Protein 5O8P (pdb70)

Nearest PDB structures (foldseek):
  5o8p-assembly1_B  TM=9.948E-01  e=1.553E-90  Erwinia amylovora CFBP1430
  7us3-assembly1_D  TM=9.766E-01  e=5.502E-54  Acinetobacter baumannii
  4tlx-assembly1_D  TM=8.895E-01  e=7.184E-35  Kutzneria sp. 744
  3s5w-assembly1_A  TM=8.621E-01  e=6.024E-35  Pseudomonas aeruginosa
  3s61-assembly1_A  TM=8.645E-01  e=1.611E-33  Pseudomonas aeruginosa

Secondary structure (DSSP, 8-state):
-PPBSEEEE--SHHHHHHHHHHTT-TT--EEEE-SSSS----GGG--TT-EEEEETTSSSSTTT-TT-TTSHHHHHHHTT-HHHHHHHT-SEEEHHHHHHHHHHHHHH-SSEE-SEEEEEEEEETTTTEEEEEEEETTT--EEEEEES-EEE-PPPEE---GGGGGGTTTSEEGGGHHHHHHHHHTSSEEEEE--SHHHHHHHHHHHHTTTTS--EEEEE-SSSS-PBP---HHHHTTSSHHHHHHHTT--HHHHHHHHSS-GGGTSPBPHHHHHHHHHHHHHHHTTS---EEEE-SEEEEEEEEETTTEEEEEEEETTTTEEEEEEESEEEE---EE----GGGGGGSTTB-B-TTSSB---TTSB-BSSS-EEESS--HHHH-TTTT-GGGHHHHHHHHHHHHHSS--S-------SS--S----/-PEESEEEE--SHHHHHHHHHHTTSTT--EEEE-SSSS----GGG--TT-EEEEETTSSSSTTT-TT-TTSHHHHHHHTT-HHHHHHHT-SEEEHHHHHHHHHHHHHH-SSEE-SEEEEEEEEETTTTEEEEEEEETTT--EEEEEES-EEE----EE---GGGGGGTTTSEEGGGHHHHHHHHHTSSEEEEE--SHHHHHHHHHHHHTTTTS--EEEEE-SSSS-PBP---HHHHTTSSHHHHHHHHTS-HHHHHHHHHH-GGGTSPBPHHHHHHHHHHHHHHHTTS---EEEE-SEEEEEEEEETTTEEEEEEEETTTTEEEEEEESEEEE---EE----GGGGGGGGGB-B-TTSSB---TTSB-BSSS-EEESS--HHHH-TTTT-GGGHHHHHHHHHHHHSSS-SS---S---SS--S-----

Sequence (855 aa):
NTIYDFIGIGIGPFNLGLACLSEPVEGLNGVFLDQNPGFDWHTGMMLESAHLQTPFMADLVTLADPTSPYSLLNFMKQKGKLYSFYIREDFFLMRKEYNQYCQWAAERLGNLRWNTRVEYVSYDDNLQCYRVRSTDTVSGKQQEWLAHRLVLGTGPSAWSPACSQPYRERFVHSSEYLLNKEKLQKKRSITVLGSGQSAAEIYYDLLTDIDRFGYQLNWITRAPRFYPLEYYTKLTLEMTSPEWIDYFHSLPAAKRDELNASQKNLYKGINSSLINAIYDLLYVKQLDGKLDVNLFTHSELTDMRWLAEGEFELKLHQQEQDRAYSRRTEGLVMATGYHYQPPAFVEGIQQRIQWDEKDRYDVQRNYSIDRHNQVFVQNAELHTHGFVTPDLGMACYRNSVLLREITGREVYPVERQIAFQTFPAQSENTIYDFIGIGIGPFNLGLACLSEPVEGLNGVFLDQNPGFDWHTGMMLESAHLQTPFMADLVTLADPTSPYSLLNFMKQKGKLYSFYIREDFFLMRKEYNQYCQWAAERLGNLRWNTRVEYVSYDDNLQCYRVRSTDTVSGKQQEWLAHRLVLGTGPSAWSPACSQPYRERFVHSSEYLLNKEKLQKKRSITVLGSGQSAAEIYYDLLTDIDRFGYQLNWITRAPRFYPLEYTKLTLEMTSPEWIDYFHSLPAAKRDELNASQKNLYKGINSSLINAIYDLLYVKQLDGKLDVNLFTHSELTDMRWLAEGEFELKLHQQEQDRAYSRRTEGLVMATGYHYQPPAFVEGIQQRIQWDEKDRYDVQRNYSIDRHNQVFVQNAELHTHGFVTPDLGMACYRNSVLLREITGREVYPVERQIAFQTFPAQSEM

Radius of gyration: 33.71 Å; Cα contacts (8 Å, |Δi|>4): 1667; chains: 2; bounding box: 100×93×63 Å

Solvent-accessible surface area: 41656 Å² total; per-residue (Å²): 180,94,54,40,42,0,0,0,8,8,8,9,5,22,0,0,1,0,0,2,0,4,72,87,14,142,83,25,73,15,1,0,1,17,65,46,27,22,10,65,73,72,61,19,19,34,19,167,77,6,73,18,53,18,38,31,72,7,6,3,0,25,94,14,27,96,122,9,55,6,7,0,81,35,1,0,110,110,113,67,72,49,166,66,15,168,140,111,158,44,110,61,4,39,51,121,20,7,10,70,0,0,68,52,0,7,147,121,15,48,18,16,96,54,24,11,16,18,44,86,0,27,37,28,112,141,80,111,0,0,62,0,77,2,1,39,1,85,57,8,132,68,86,87,24,22,0,70,57,0,0,2,7,44,37,45,50,50,94,18,20,91,33,0,68,96,50,144,100,66,6,5,8,1,42,53,0,71,58,3,48,116,72,4,12,138,63,191,11,0,1,0,15,9,18,6,27,34,0,0,14,0,0,66,28,0,0,62,21,13,95,182,65,77,1,41,0,6,4,3,2,132,10,58,142,48,17,61,25,61,92,90,172,124,28,58,27,41,35,3,11,39,3,5,67,100,5,34,66,129,60,67,79,103,22,42,98,50,10,56,102,20,82,48,31,64,75,3,0,46,55,77,24,41,94,36,8,145,92,30,27,139,86,34,94,120,133,38,200,36,80,34,36,66,59,38,30,4,57,20,75,75,6,139,70,20,118,127,28,41,1,29,0,108,1,50,39,84,127,94,108,153,76,55,56,78,102,0,29,1,1,0,0,4,24,18,84,66,53,106,55,28,87,13,3,136,16,2,95,145,49,1,42,74,24,161,128,114,79,6,52,7,61,155,24,9,0,0,3,138,118,69,36,0,0,1,3,32,23,0,53,24,16,3,0,6,4,6,66,44,30,15,17,5,4,28,4,0,4,9,0,0,72,68,8,34,64,120,97,34,21,95,17,120,94,166,83,20,191,61,86,40,68,109,144,117,228,160,70,8,43,4,0,0,0,8,9,8,23,16,20,0,0,1,0,0,1,0,4,72,90,13,127,15,17,64,15,2,0,1,19,95,81,105,26,13,96,47,88,59,7,10,35,10,168,72,5,68,8,50,20,38,33,71,7,6,4,0,26,91,12,28,95,123,9,53,6,6,0,78,35,2,0,126,108,105,68,68,59,155,66,14,148,125,114,157,51,110,61,3,45,27,112,19,2,7,72,0,0,68,54,0,10,146,118,16,48,18,17,90,55,32,4,90,18,74,87,0,28,32,31,104,146,27,105,0,0,62,0,90,0,9,7,65,95,24,25,17,20,44,60,26,25,0,4,11,0,0,4,8,56,20,54,71,49,109,24,20,97,32,0,118,90,46,157,176,114,13,5,7,2,35,84,0,64,153,35,46,123,87,2,12,155,48,187,11,0,0,0,13,10,20,18,32,34,0,0,14,0,0,63,25,0,0,66,22,16,94,180,63,76,1,43,0,0,5,0,1,134,11,59,139,46,20,59,32,67,92,92,171,128,22,58,26,36,30,0,6,22,4,1,68,72,0,39,90,33,92,52,82,85,24,36,103,34,15,68,82,21,74,50,24,50,83,5,0,31,56,77,22,41,93,35,9,150,90,32,27,138,87,25,93,120,127,39,201,33,80,30,35,67,59,38,31,4,52,20,71,67,5,105,76,25,118,132,28,40,0,28,0,98,1,50,38,82,127,107,106,165,72,57,62,76,104,0,30,2,1,0,0,7,33,28,86,99,45,124,64,28,88,12,3,127,12,0,94,131,44,0,44,84,28,176,139,117,72,5,44,3,59,57,25,7,0,0,2,139,116,70,33,0,0,0,2,24,9,1,60,21,0,1,0,8,5,3,63,43,25,15,18,5,2,34,6,0,3,3,0,0,72,59,1,6,51,101,84,38,20,96,16,93,195,141,94,10,199,66,84,38,64,109,141,104,151,212

Structure (mmCIF, N/CA/C/O backbone):
data_5O8P
#
_entry.id   5O8P
#
_cell.length_a   164.090
_cell.length_b   164.090
_cell.length_c   168.540
_cell.angle_alpha   90.00
_cell.angle_beta   90.00
_cell.angle_gamma   90.00
#
_symmetry.space_group_name_H-M   'P 41 21 2'
#
loop_
_entity.id
_entity.type
_entity.pdbx_description
1 polymer 'L-lysine 6-monooxygenase involved in desferrioxamine biosynthesis'
2 non-polymer 'FLAVIN-ADENINE DINUCLEOTIDE'
3 water water
#
loop_
_atom_site.group_PDB
_atom_site.id
_atom_site.type_symbol
_atom_site.label_atom_id
_atom_site.label_alt_id
_atom_site.label_comp_id
_atom_site.label_asym_id
_atom_site.label_entity_id
_atom_site.label_seq_id
_atom_site.pdbx_PDB_ins_code
_atom_site.Cartn_x
_atom_site.Cartn_y
_atom_site.Cartn_z
_atom_site.occupancy
_atom_site.B_iso_or_equiv
_atom_site.auth_seq_id
_atom_site.auth_comp_id
_atom_site.auth_asym_id
_atom_site.auth_atom_id
_atom_site.pdbx_PDB_model_num
ATOM 1 N N . ASN A 1 6 ? 86.678 3.550 63.484 1.00 72.56 3 ASN A N 1
ATOM 2 C CA . ASN A 1 6 ? 86.831 2.081 63.269 1.00 75.65 3 ASN A CA 1
ATOM 3 C C . ASN A 1 6 ? 88.316 1.622 63.336 1.00 72.82 3 ASN A C 1
ATOM 4 O O . ASN A 1 6 ? 88.736 1.108 64.373 1.00 69.81 3 ASN A O 1
ATOM 9 N N . THR A 1 7 ? 89.078 1.836 62.257 1.00 66.71 4 THR A N 1
ATOM 10 C CA . THR A 1 7 ? 90.359 1.149 62.016 1.00 59.87 4 THR A CA 1
ATOM 11 C C . THR A 1 7 ? 91.552 1.972 62.515 1.00 49.73 4 THR A C 1
ATOM 12 O O . THR A 1 7 ? 91.658 3.147 62.230 1.00 46.76 4 THR A O 1
ATOM 16 N N . ILE A 1 8 ? 92.450 1.326 63.250 1.00 45.69 5 ILE A N 1
ATOM 17 C CA . ILE A 1 8 ? 93.602 1.986 63.845 1.00 44.06 5 ILE A CA 1
ATOM 18 C C . ILE A 1 8 ? 94.741 2.071 62.812 1.00 45.56 5 ILE A C 1
ATOM 19 O O . ILE A 1 8 ? 95.044 1.073 62.124 1.00 48.45 5 ILE A O 1
ATOM 24 N N . TYR A 1 9 ? 95.373 3.248 62.714 1.00 41.68 6 TYR A N 1
ATOM 25 C CA . TYR A 1 9 ? 96.546 3.446 61.854 1.00 38.25 6 TYR A CA 1
ATOM 26 C C . TYR A 1 9 ? 97.835 2.935 62.525 1.00 37.63 6 TYR A C 1
ATOM 27 O O . TYR A 1 9 ? 97.934 2.929 63.757 1.00 33.57 6 TYR A O 1
ATOM 36 N N . ASP A 1 10 ? 98.801 2.499 61.707 1.00 37.04 7 ASP A N 1
ATOM 37 C CA . ASP A 1 10 ? 100.091 2.002 62.220 1.00 36.83 7 ASP A CA 1
ATOM 38 C C . ASP A 1 10 ? 100.879 3.149 62.818 1.00 34.97 7 ASP A C 1
ATOM 39 O O . ASP A 1 10 ? 101.503 3.008 63.878 1.00 32.44 7 ASP A O 1
ATOM 44 N N . PHE A 1 11 ? 100.831 4.285 62.120 1.00 34.81 8 PHE A N 1
ATOM 45 C CA . PHE A 1 11 ? 101.261 5.558 62.666 1.00 31.67 8 PHE A CA 1
ATOM 46 C C . PHE A 1 11 ? 100.476 6.716 62.049 1.00 32.43 8 PHE A C 1
ATOM 47 O O . PHE A 1 11 ? 99.957 6.605 60.936 1.00 31.23 8 PHE A O 1
ATOM 55 N N . ILE A 1 12 ? 100.400 7.822 62.789 1.00 32.91 9 ILE A N 1
ATOM 56 C CA . ILE A 1 12 ? 99.914 9.098 62.269 1.00 32.61 9 ILE A CA 1
ATOM 57 C C . ILE A 1 12 ? 101.040 10.114 62.414 1.00 30.83 9 ILE A C 1
ATOM 58 O O . ILE A 1 12 ? 101.609 10.268 63.490 1.00 29.38 9 ILE A O 1
ATOM 63 N N . GLY A 1 13 ? 101.347 10.816 61.330 1.00 29.73 10 GLY A N 1
ATOM 64 C CA . GLY A 1 13 ? 102.290 11.924 61.373 1.00 31.10 10 GLY A CA 1
ATOM 65 C C . GLY A 1 13 ? 101.500 13.196 61.580 1.00 31.46 10 GLY A C 1
ATOM 66 O O . GLY A 1 13 ? 100.533 13.416 60.860 1.00 30.82 10 GLY A O 1
ATOM 67 N N . ILE A 1 14 ? 101.881 14.003 62.570 1.00 30.35 11 ILE A N 1
ATOM 68 C CA . ILE A 1 14 ? 101.218 15.273 62.834 1.00 28.62 11 ILE A CA 1
ATOM 69 C C . ILE A 1 14 ? 102.178 16.396 62.484 1.00 27.89 11 ILE A C 1
ATOM 70 O O . ILE A 1 14 ? 103.201 16.590 63.149 1.00 28.36 11 ILE A O 1
ATOM 75 N N . GLY A 1 15 ? 101.832 17.146 61.440 1.00 27.67 12 GLY A N 1
ATOM 76 C CA . GLY A 1 15 ? 102.714 18.168 60.890 1.00 28.61 12 GLY A CA 1
ATOM 77 C C . GLY A 1 15 ? 103.320 17.631 59.616 1.00 28.88 12 GLY A C 1
ATOM 78 O O . GLY A 1 15 ? 103.779 16.490 59.593 1.00 35.16 12 GLY A O 1
ATOM 79 N N . ILE A 1 16 ? 103.290 18.435 58.554 1.00 26.95 13 ILE A N 1
ATOM 80 C CA . ILE A 1 16 ? 103.903 18.057 57.291 1.00 26.72 13 ILE A CA 1
ATOM 81 C C . ILE A 1 16 ? 104.890 19.144 56.897 1.00 26.85 13 ILE A C 1
ATOM 82 O O . ILE A 1 16 ? 104.652 19.954 56.005 1.00 27.17 13 ILE A O 1
ATOM 87 N N . GLY A 1 17 ? 106.006 19.142 57.619 1.00 27.67 14 GLY A N 1
ATOM 88 C CA . GLY A 1 17 ? 107.186 19.892 57.251 1.00 28.82 14 GLY A CA 1
ATOM 89 C C . GLY A 1 17 ? 107.988 19.016 56.325 1.00 31.98 14 GLY A C 1
ATOM 90 O O . GLY A 1 17 ? 107.525 17.942 55.944 1.00 36.26 14 GLY A O 1
ATOM 91 N N . PRO A 1 18 ? 109.194 19.462 55.936 1.00 33.83 15 PRO A N 1
ATOM 92 C CA . PRO A 1 18 ? 109.984 18.665 54.985 1.00 35.16 15 PRO A CA 1
ATOM 93 C C . PRO A 1 18 ? 110.392 17.309 55.547 1.00 35.01 15 PRO A C 1
ATOM 94 O O . PRO A 1 18 ? 110.555 16.352 54.794 1.00 37.17 15 PRO A O 1
ATOM 98 N N . PHE A 1 19 ? 110.547 17.226 56.865 1.00 34.54 16 PHE A N 1
ATOM 99 C CA . PHE A 1 19 ? 110.848 15.956 57.508 1.00 36.35 16 PHE A CA 1
ATOM 100 C C . PHE A 1 19 ? 109.700 14.922 57.426 1.00 32.94 16 PHE A C 1
ATOM 101 O O . PHE A 1 19 ? 109.931 13.818 56.918 1.00 34.43 16 PHE A O 1
ATOM 109 N N . ASN A 1 20 ? 108.487 15.253 57.881 1.00 28.86 17 ASN A N 1
ATOM 110 C CA . ASN A 1 20 ? 107.343 14.332 57.720 1.00 26.94 17 ASN A CA 1
ATOM 111 C C . ASN A 1 20 ? 106.922 14.137 56.276 1.00 26.97 17 ASN A C 1
ATOM 112 O O . ASN A 1 20 ? 106.402 13.084 55.941 1.00 29.77 17 ASN A O 1
ATOM 117 N N . LEU A 1 21 ? 107.130 15.132 55.427 1.00 26.65 18 LEU A N 1
ATOM 118 C CA . LEU A 1 21 ? 106.884 14.954 54.003 1.00 28.16 18 LEU A CA 1
ATOM 119 C C . LEU A 1 21 ? 107.846 13.900 53.440 1.00 31.03 18 LEU A C 1
ATOM 120 O O . LEU A 1 21 ? 107.473 13.111 52.568 1.00 37.09 18 LEU A O 1
ATOM 125 N N . GLY A 1 22 ? 109.079 13.899 53.943 1.00 30.94 19 GLY A N 1
ATOM 126 C CA . GLY A 1 22 ? 110.043 12.856 53.623 1.00 31.19 19 GLY A CA 1
ATOM 127 C C . GLY A 1 22 ? 109.535 11.491 54.056 1.00 32.82 19 GLY A C 1
ATOM 128 O O . GLY A 1 22 ? 109.400 10.573 53.230 1.00 35.73 19 GLY A O 1
ATOM 129 N N . LEU A 1 23 ? 109.215 11.368 55.345 1.00 31.64 20 LEU A N 1
ATOM 130 C CA . LEU A 1 23 ? 108.641 10.118 55.881 1.00 29.16 20 LEU A CA 1
ATOM 131 C C . LEU A 1 23 ? 107.468 9.625 55.033 1.00 28.29 20 LEU A C 1
ATOM 132 O O . LEU A 1 23 ? 107.340 8.440 54.776 1.00 28.50 20 LEU A O 1
ATOM 137 N N . ALA A 1 24 ? 106.637 10.559 54.581 1.00 28.85 21 ALA A N 1
ATOM 138 C CA . ALA A 1 24 ? 105.482 10.229 53.759 1.00 31.35 21 ALA A CA 1
ATOM 139 C C . ALA A 1 24 ? 105.862 9.616 52.422 1.00 31.15 21 ALA A C 1
ATOM 140 O O . ALA A 1 24 ? 105.270 8.616 52.020 1.00 34.92 21 ALA A O 1
ATOM 142 N N . CYS A 1 25 ? 106.835 10.202 51.735 1.00 29.87 22 CYS A N 1
ATOM 143 C CA . CYS A 1 25 ? 107.300 9.630 50.462 1.00 31.23 22 CYS A CA 1
ATOM 144 C C . CYS A 1 25 ? 107.952 8.262 50.659 1.00 30.19 22 CYS A C 1
ATOM 145 O O . CYS A 1 25 ? 107.815 7.363 49.822 1.00 28.77 22 CYS A O 1
ATOM 148 N N . LEU A 1 26 ? 108.681 8.123 51.756 1.00 30.13 23 LEU A N 1
ATOM 149 C CA . LEU A 1 26 ? 109.328 6.865 52.051 1.00 30.80 23 LEU A CA 1
ATOM 150 C C . LEU A 1 26 ? 108.338 5.802 52.502 1.00 28.96 23 LEU A C 1
ATOM 151 O O . LEU A 1 26 ? 108.533 4.647 52.164 1.00 28.88 23 LEU A O 1
ATOM 156 N N . SER A 1 27 ? 107.288 6.189 53.232 1.00 30.92 24 SER A N 1
ATOM 157 C CA . SER A 1 27 ? 106.287 5.226 53.758 1.00 32.15 24 SER A CA 1
ATOM 158 C C . SER A 1 27 ? 105.239 4.779 52.734 1.00 30.68 24 SER A C 1
ATOM 159 O O . SER A 1 27 ? 104.763 3.662 52.835 1.00 28.98 24 SER A O 1
ATOM 162 N N . GLU A 1 28 ? 104.888 5.624 51.762 1.00 31.24 25 GLU A N 1
ATOM 163 C CA . GLU A 1 28 ? 103.824 5.294 50.790 1.00 31.89 25 GLU A CA 1
ATOM 164 C C . GLU A 1 28 ? 103.939 3.903 50.144 1.00 33.60 25 GLU A C 1
ATOM 165 O O . GLU A 1 28 ? 102.979 3.138 50.203 1.00 39.54 25 GLU A O 1
ATOM 171 N N . PRO A 1 29 ? 105.110 3.553 49.557 1.00 33.19 26 PRO A N 1
ATOM 172 C CA . PRO A 1 29 ? 105.224 2.254 48.874 1.00 32.50 26 PRO A CA 1
ATOM 173 C C . PRO A 1 29 ? 105.483 1.042 49.784 1.00 32.24 26 PRO A C 1
ATOM 174 O O . PRO A 1 29 ? 105.550 -0.076 49.279 1.00 33.62 26 PRO A O 1
ATOM 178 N N . VAL A 1 30 ? 105.640 1.241 51.090 1.00 32.21 27 VAL A N 1
ATOM 179 C CA . VAL A 1 30 ? 105.888 0.128 52.003 1.00 35.26 27 VAL A CA 1
ATOM 180 C C . VAL A 1 30 ? 104.632 -0.751 52.158 1.00 40.98 27 VAL A C 1
ATOM 181 O O . VAL A 1 30 ? 103.558 -0.247 52.487 1.00 39.81 27 VAL A O 1
ATOM 185 N N . GLU A 1 31 ? 104.798 -2.055 51.928 1.00 51.18 28 GLU A N 1
ATOM 186 C CA . GLU A 1 31 ? 103.709 -3.039 52.015 1.00 58.60 28 GLU A CA 1
ATOM 187 C C . GLU A 1 31 ? 103.279 -3.202 53.474 1.00 50.02 28 GLU A C 1
ATOM 188 O O . GLU A 1 31 ? 104.140 -3.321 54.371 1.00 43.72 28 GLU A O 1
ATOM 194 N N . GLY A 1 32 ? 101.962 -3.212 53.705 1.00 42.54 29 GLY A N 1
ATOM 195 C CA . GLY A 1 32 ? 101.403 -3.409 55.040 1.00 44.02 29 GLY A CA 1
ATOM 196 C C . GLY A 1 32 ? 101.739 -2.331 56.048 1.00 42.58 29 GLY A C 1
ATOM 197 O O . GLY A 1 32 ? 101.919 -2.595 57.237 1.00 42.49 29 GLY A O 1
ATOM 198 N N . LEU A 1 33 ? 101.834 -1.099 55.560 1.00 42.14 30 LEU A N 1
ATOM 199 C CA . LEU A 1 33 ? 102.047 0.064 56.406 1.00 37.76 30 LEU A CA 1
ATOM 200 C C . LEU A 1 33 ? 100.935 1.037 56.078 1.00 37.20 30 LEU A C 1
ATOM 201 O O . LEU A 1 33 ? 100.876 1.575 54.962 1.00 37.72 30 LEU A O 1
ATOM 206 N N . ASN A 1 34 ? 100.031 1.215 57.041 1.00 37.08 31 ASN A N 1
ATOM 207 C CA . ASN A 1 34 ? 98.895 2.102 56.894 1.00 38.40 31 ASN A CA 1
ATOM 208 C C . ASN A 1 34 ? 99.185 3.304 57.782 1.00 37.93 31 ASN A C 1
ATOM 209 O O . ASN A 1 34 ? 99.114 3.227 59.018 1.00 35.86 31 ASN A O 1
ATOM 214 N N . GLY A 1 35 ? 99.535 4.399 57.127 1.00 37.84 32 GLY A N 1
ATOM 215 C CA . GLY A 1 35 ? 99.981 5.607 57.786 1.00 38.77 32 GLY A CA 1
ATOM 216 C C . GLY A 1 35 ? 99.333 6.791 57.126 1.00 39.27 32 GLY A C 1
ATOM 217 O O . GLY A 1 35 ? 99.028 6.776 55.925 1.00 38.80 32 GLY A O 1
ATOM 218 N N . VAL A 1 36 ? 99.135 7.840 57.910 1.00 38.86 33 VAL A N 1
ATOM 219 C CA . VAL A 1 36 ? 98.502 9.039 57.408 1.00 37.43 33 VAL A CA 1
ATOM 220 C C . VAL A 1 36 ? 99.141 10.249 58.079 1.00 37.03 33 VAL A C 1
ATOM 221 O O . VAL A 1 36 ? 99.650 10.163 59.202 1.00 37.87 33 VAL A O 1
ATOM 225 N N . PHE A 1 37 ? 99.117 11.374 57.377 1.00 34.88 34 PHE A N 1
ATOM 226 C CA . PHE A 1 37 ? 99.768 12.590 57.828 1.00 31.30 34 PHE A CA 1
ATOM 227 C C . PHE A 1 37 ? 98.778 13.734 57.843 1.00 30.38 34 PHE A C 1
ATOM 228 O O . PHE A 1 37 ? 98.118 13.979 56.846 1.00 29.95 34 PHE A O 1
ATOM 236 N N . LEU A 1 38 ? 98.719 14.438 58.970 1.00 31.37 35 LEU A N 1
ATOM 237 C CA . LEU A 1 38 ? 97.764 15.513 59.219 1.00 31.09 35 LEU A CA 1
ATOM 238 C C . LEU A 1 38 ? 98.488 16.851 59.332 1.00 32.05 35 LEU A C 1
ATOM 239 O O . LEU A 1 38 ? 99.438 16.969 60.105 1.00 31.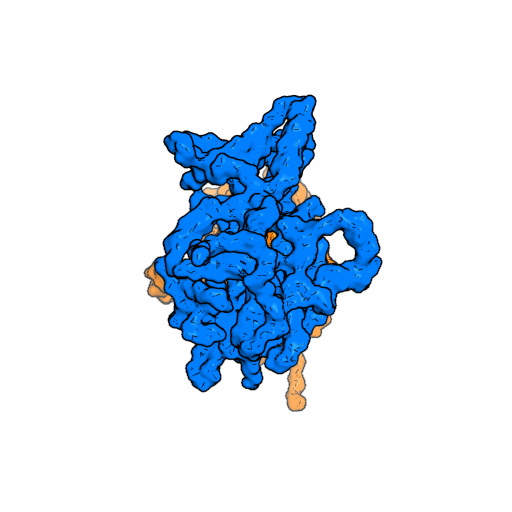34 35 LEU A O 1
ATOM 244 N N . ASP A 1 39 ? 98.034 17.856 58.583 1.00 35.67 36 ASP A N 1
ATOM 245 C CA . ASP A 1 39 ? 98.560 19.227 58.708 1.00 40.26 36 ASP A CA 1
ATOM 246 C C . ASP A 1 39 ? 97.410 20.235 58.612 1.00 40.99 36 ASP A C 1
ATOM 247 O O . ASP A 1 39 ? 96.435 20.009 57.878 1.00 44.93 36 ASP A O 1
ATOM 252 N N . GLN A 1 40 ? 97.530 21.344 59.342 1.00 39.26 37 GLN A N 1
ATOM 253 C CA . GLN A 1 40 ? 96.445 22.334 59.426 1.00 39.81 37 GLN A CA 1
ATOM 254 C C . GLN A 1 40 ? 96.352 23.302 58.253 1.00 41.79 37 GLN A C 1
ATOM 255 O O . GLN A 1 40 ? 95.277 23.862 57.980 1.00 43.72 37 GLN A O 1
ATOM 261 N N . ASN A 1 41 ? 97.476 23.503 57.560 1.00 41.25 38 ASN A N 1
ATOM 262 C CA . ASN A 1 41 ? 97.536 24.425 56.427 1.00 39.33 38 ASN A CA 1
ATOM 263 C C . ASN A 1 41 ? 96.890 23.752 55.218 1.00 40.77 38 ASN A C 1
ATOM 264 O O . ASN A 1 41 ? 96.665 22.532 55.230 1.00 38.74 38 ASN A O 1
ATOM 269 N N . PRO A 1 42 ? 96.548 24.541 54.183 1.00 42.07 39 PRO A N 1
ATOM 270 C CA . PRO A 1 42 ? 95.905 23.976 52.980 1.00 42.12 39 PRO A CA 1
ATOM 271 C C . PRO A 1 42 ? 96.852 23.262 52.016 1.00 41.52 39 PRO A C 1
ATOM 272 O O . PRO A 1 42 ? 96.399 22.498 51.166 1.00 44.33 39 PRO A O 1
ATOM 276 N N . GLY A 1 43 ? 98.147 23.526 52.136 1.00 43.03 40 GLY A N 1
ATOM 277 C CA . GLY A 1 43 ? 99.156 22.822 51.360 1.00 41.46 40 GLY A CA 1
ATOM 278 C C . GLY A 1 43 ? 100.517 23.053 51.969 1.00 40.92 40 GLY A C 1
ATOM 279 O O . GLY A 1 43 ? 100.655 23.735 53.000 1.00 40.16 40 GLY A O 1
ATOM 280 N N . PHE A 1 44 ? 101.522 22.470 51.335 1.00 40.66 41 PHE A N 1
ATOM 281 C CA . PHE A 1 44 ? 102.893 22.644 51.778 1.00 44.30 41 PHE A CA 1
ATOM 282 C C . PHE A 1 44 ? 103.351 24.036 51.402 1.00 45.91 41 PHE A C 1
ATOM 283 O O . PHE A 1 44 ? 103.147 24.467 50.274 1.00 43.28 41 PHE A O 1
ATOM 291 N N . ASP A 1 45 ? 103.948 24.736 52.354 1.00 56.07 42 ASP A N 1
ATOM 292 C CA . ASP A 1 45 ? 104.555 26.038 52.071 1.00 70.99 42 ASP A CA 1
ATOM 293 C C . ASP A 1 45 ? 105.595 26.316 53.151 1.00 73.41 42 ASP A C 1
ATOM 294 O O . ASP A 1 45 ? 105.236 26.632 54.291 1.00 70.78 42 ASP A O 1
ATOM 299 N N . TRP A 1 46 ? 106.868 26.185 52.783 1.00 84.59 43 TRP A N 1
ATOM 300 C CA . TRP A 1 46 ? 107.974 26.173 53.735 1.00 87.81 43 TRP A CA 1
ATOM 301 C C . TRP A 1 46 ? 108.721 27.491 53.798 1.00 90.32 43 TRP A C 1
ATOM 302 O O . TRP A 1 46 ? 109.328 27.878 52.806 1.00 83.36 43 TRP A O 1
ATOM 313 N N . HIS A 1 47 ? 108.659 28.153 54.955 1.00 105.09 44 HIS A N 1
ATOM 314 C CA . HIS A 1 47 ? 109.508 29.306 55.300 1.00 110.41 44 HIS A CA 1
ATOM 315 C C . HIS A 1 47 ? 109.678 30.314 54.144 1.00 109.03 44 HIS A C 1
ATOM 316 O O . HIS A 1 47 ? 110.786 30.552 53.654 1.00 111.46 44 HIS A O 1
ATOM 323 N N . THR A 1 48 ? 108.535 30.870 53.732 1.00 109.91 45 THR A N 1
ATOM 324 C CA . THR A 1 48 ? 108.416 31.771 52.570 1.00 118.46 45 THR A CA 1
ATOM 325 C C . THR A 1 48 ? 108.825 33.231 52.842 1.00 128.85 45 THR A C 1
ATOM 326 O O . THR A 1 48 ? 108.996 34.017 51.903 1.00 139.06 45 THR A O 1
ATOM 330 N N . GLY A 1 49 ? 108.940 33.601 54.119 1.00 118.11 46 GLY A N 1
ATOM 331 C CA . GLY A 1 49 ? 109.493 34.889 54.520 1.00 103.99 46 GLY A CA 1
ATOM 332 C C . GLY A 1 49 ? 110.973 35.074 54.223 1.00 102.10 46 GLY A C 1
ATOM 333 O O . GLY A 1 49 ? 111.411 36.232 54.074 1.00 101.84 46 GLY A O 1
ATOM 334 N N . MET A 1 50 ? 111.731 33.960 54.136 1.00 100.57 47 MET A N 1
ATOM 335 C CA . MET A 1 50 ? 113.167 34.022 53.793 1.00 88.99 47 MET A CA 1
ATOM 336 C C . MET A 1 50 ? 113.509 33.519 52.406 1.00 77.17 47 MET A C 1
ATOM 337 O O . MET A 1 50 ? 114.679 33.240 52.087 1.00 54.65 47 MET A O 1
ATOM 342 N N . MET A 1 51 ? 112.495 33.460 51.553 1.00 71.35 48 MET A N 1
ATOM 343 C CA . MET A 1 51 ? 112.705 33.150 50.160 1.00 69.65 48 MET A CA 1
ATOM 344 C C . MET A 1 51 ? 113.027 34.408 49.382 1.00 55.46 48 MET A C 1
ATOM 345 O O . MET A 1 51 ? 112.217 34.930 48.642 1.00 54.60 48 MET A O 1
ATOM 350 N N . LEU A 1 52 ? 114.271 34.850 49.539 1.00 47.56 49 LEU A N 1
ATOM 351 C CA . LEU A 1 52 ? 114.883 35.805 48.616 1.00 45.68 49 LEU A CA 1
ATOM 352 C C . LEU A 1 52 ? 115.273 35.084 47.339 1.00 44.87 49 LEU A C 1
ATOM 353 O O . LEU A 1 52 ? 115.662 33.931 47.384 1.00 50.16 49 LEU A O 1
ATOM 358 N N . GLU A 1 53 ? 115.179 35.786 46.212 1.00 46.87 50 GLU A N 1
ATOM 359 C CA . GLU A 1 53 ? 115.477 35.221 44.882 1.00 46.22 50 GLU A CA 1
ATOM 360 C C . GLU A 1 53 ? 116.821 34.501 44.788 1.00 40.93 50 GLU A C 1
ATOM 361 O O . GLU A 1 53 ? 116.936 33.473 44.130 1.00 41.49 50 GLU A O 1
ATOM 367 N N . SER A 1 54 ? 117.833 35.070 45.424 1.00 40.30 51 SER A N 1
ATOM 368 C CA . SER A 1 54 ? 119.181 34.547 45.340 1.00 39.08 51 SER A CA 1
ATOM 369 C C . SER A 1 54 ? 119.456 33.393 46.308 1.00 35.03 51 SER A C 1
ATOM 370 O O . SER A 1 54 ? 120.492 32.734 46.163 1.00 42.02 51 SER A O 1
ATOM 373 N N . ALA A 1 55 ? 118.572 33.150 47.278 1.00 30.32 52 ALA A N 1
ATOM 374 C CA . ALA A 1 55 ? 118.829 32.170 48.336 1.00 33.82 52 ALA A CA 1
ATOM 375 C C . ALA A 1 55 ? 118.818 30.705 47.881 1.00 37.31 52 ALA A C 1
ATOM 376 O O . ALA A 1 55 ? 117.852 30.266 47.242 1.00 38.34 52 ALA A O 1
ATOM 378 N N . HIS A 1 56 ? 119.886 29.966 48.225 1.00 41.10 53 HIS A N 1
ATOM 379 C CA . HIS A 1 56 ? 119.967 28.517 47.998 1.00 43.44 53 HIS A CA 1
ATOM 380 C C . HIS A 1 56 ? 119.869 27.752 49.315 1.00 39.71 53 HIS A C 1
ATOM 381 O O . HIS A 1 56 ? 120.039 28.305 50.390 1.00 40.53 53 HIS A O 1
ATOM 388 N N . LEU A 1 57 ? 119.653 26.449 49.203 1.00 39.35 54 LEU A N 1
ATOM 389 C CA . LEU A 1 57 ? 119.872 25.542 50.321 1.00 41.13 54 LEU A CA 1
ATOM 390 C C . LEU A 1 57 ? 121.370 25.390 50.576 1.00 39.64 54 LEU A C 1
ATOM 391 O O . LEU A 1 57 ? 122.198 25.581 49.682 1.00 36.10 54 LEU A O 1
ATOM 396 N N . GLN A 1 58 ? 121.714 25.015 51.805 1.00 40.74 55 GLN A N 1
ATOM 397 C CA . GLN A 1 58 ? 123.110 24.833 52.210 1.00 43.23 55 GLN A CA 1
ATOM 398 C C . GLN A 1 58 ? 123.532 23.372 52.111 1.00 42.37 55 GLN A C 1
ATOM 399 O O . GLN A 1 58 ? 124.502 22.941 52.742 1.00 45.76 55 GLN A O 1
ATOM 405 N N . THR A 1 59 ? 122.843 22.642 51.245 1.00 41.12 56 THR A N 1
ATOM 406 C CA . THR A 1 59 ? 122.796 21.198 51.283 1.00 35.38 56 THR A CA 1
ATOM 407 C C . THR A 1 59 ? 122.594 20.707 49.831 1.00 34.86 56 THR A C 1
ATOM 408 O O . THR A 1 59 ? 121.711 21.231 49.121 1.00 36.63 56 THR A O 1
ATOM 412 N N . PRO A 1 60 ? 123.413 19.747 49.360 1.00 32.73 57 PRO A N 1
ATOM 413 C CA . PRO A 1 60 ? 123.293 19.307 47.960 1.00 31.57 57 PRO A CA 1
ATOM 414 C C . PRO A 1 60 ? 121.944 18.654 47.674 1.00 32.75 57 PRO A C 1
ATOM 415 O O . PRO A 1 60 ? 121.286 18.174 48.597 1.00 32.22 57 PRO A O 1
ATOM 419 N N . PHE A 1 61 ? 121.546 18.625 46.406 1.00 32.37 58 PHE A N 1
ATOM 420 C CA . PHE A 1 61 ? 120.212 18.137 46.039 1.00 32.09 58 PHE A CA 1
ATOM 421 C C . PHE A 1 61 ? 119.908 16.679 46.387 1.00 35.32 58 PHE A C 1
ATOM 422 O O . PHE A 1 61 ? 118.749 16.337 46.514 1.00 37.87 58 PHE A O 1
ATOM 430 N N . MET A 1 62 ? 120.933 15.831 46.539 1.00 38.10 59 MET A N 1
ATOM 431 C CA . MET A 1 62 ? 120.736 14.462 47.011 1.00 37.83 59 MET A CA 1
ATOM 432 C C . MET A 1 62 ? 120.104 14.400 48.400 1.00 37.59 59 MET A C 1
ATOM 433 O O . MET A 1 62 ? 119.547 13.376 48.772 1.00 42.25 59 MET A O 1
ATOM 438 N N . ALA A 1 63 ? 120.207 15.473 49.176 1.00 38.39 60 ALA A N 1
ATOM 439 C CA . ALA A 1 63 ? 119.409 15.627 50.400 1.00 37.88 60 ALA A CA 1
ATOM 440 C C . ALA A 1 63 ? 118.074 16.254 50.047 1.00 36.01 60 ALA A C 1
ATOM 441 O O . ALA A 1 63 ? 117.767 17.400 50.398 1.00 40.46 60 ALA A O 1
ATOM 443 N N . ASP A 1 64 ? 117.296 15.464 49.326 1.00 36.22 61 ASP A N 1
ATOM 444 C CA . ASP A 1 64 ? 115.927 15.767 48.966 1.00 35.68 61 ASP A CA 1
ATOM 445 C C . ASP A 1 64 ? 115.061 14.915 49.918 1.00 35.20 61 ASP A C 1
ATOM 446 O O . ASP A 1 64 ? 115.507 14.603 51.028 1.00 35.40 61 ASP A O 1
ATOM 451 N N . LEU A 1 65 ? 113.865 14.504 49.506 1.00 31.96 62 LEU A N 1
ATOM 452 C CA . LEU A 1 65 ? 112.949 13.848 50.433 1.00 31.81 62 LEU A CA 1
ATOM 453 C C . LEU A 1 65 ? 113.265 12.368 50.669 1.00 31.63 62 LEU A C 1
ATOM 454 O O . LEU A 1 65 ? 112.908 11.805 51.722 1.00 30.54 62 LEU A O 1
ATOM 459 N N . VAL A 1 66 ? 113.973 11.767 49.703 1.00 31.37 63 VAL A N 1
ATOM 460 C CA . VAL A 1 66 ? 114.084 10.313 49.563 1.00 28.04 63 VAL A CA 1
ATOM 461 C C . VAL A 1 66 ? 115.441 9.738 49.130 1.00 28.87 63 VAL A C 1
ATOM 462 O O . VAL A 1 66 ? 115.794 8.647 49.577 1.00 34.98 63 VAL A O 1
ATOM 466 N N . THR A 1 67 ? 116.190 10.435 48.271 1.00 27.11 64 THR A N 1
ATOM 467 C CA . THR A 1 67 ? 117.375 9.868 47.595 1.00 26.41 64 THR A CA 1
ATOM 468 C C . THR A 1 67 ? 118.419 9.200 48.526 1.00 26.38 64 THR A C 1
ATOM 469 O O . THR A 1 67 ? 119.006 8.209 48.139 1.00 29.52 64 THR A O 1
ATOM 473 N N . LEU A 1 68 ? 118.657 9.704 49.735 1.00 26.35 65 LEU A N 1
ATOM 474 C CA . LEU A 1 68 ? 119.684 9.083 50.605 1.00 24.81 65 LEU A CA 1
ATOM 475 C C . LEU A 1 68 ? 119.212 7.793 51.243 1.00 26.10 65 LEU A C 1
ATOM 476 O O . LEU A 1 68 ? 120.026 7.035 51.778 1.00 28.45 65 LEU A O 1
ATOM 481 N N . ALA A 1 69 ? 117.907 7.538 51.186 1.00 25.27 66 ALA A N 1
ATOM 482 C CA . ALA A 1 69 ? 117.353 6.247 51.571 1.00 25.72 66 ALA A CA 1
ATOM 483 C C . ALA A 1 69 ? 117.030 5.378 50.354 1.00 25.59 66 ALA A C 1
ATOM 484 O O . ALA A 1 69 ? 117.153 4.160 50.434 1.00 28.30 66 ALA A O 1
ATOM 486 N N . ASP A 1 70 ? 116.608 5.999 49.251 1.00 24.42 67 ASP A N 1
ATOM 487 C CA . ASP A 1 70 ? 116.142 5.277 48.072 1.00 23.58 67 ASP A CA 1
ATOM 488 C C . ASP A 1 70 ? 116.162 6.144 46.827 1.00 21.73 67 ASP A C 1
ATOM 489 O O . ASP A 1 70 ? 115.168 6.793 46.507 1.00 20.35 67 ASP A O 1
ATOM 494 N N . PRO A 1 71 ? 117.282 6.133 46.096 1.00 22.14 68 PRO A N 1
ATOM 495 C CA . PRO A 1 71 ? 117.395 6.894 44.843 1.00 23.53 68 PRO A CA 1
ATOM 496 C C . PRO A 1 71 ? 116.420 6.495 43.752 1.00 26.75 68 PRO A C 1
ATOM 497 O O . PRO A 1 71 ? 116.201 7.279 42.843 1.00 29.71 68 PRO A O 1
ATOM 501 N N . THR A 1 72 ? 115.846 5.293 43.831 1.00 30.93 69 THR A N 1
ATOM 502 C CA . THR A 1 72 ? 114.837 4.857 42.850 1.00 33.70 69 THR A CA 1
ATOM 503 C C . THR A 1 72 ? 113.431 5.434 43.103 1.00 34.33 69 THR A C 1
ATOM 504 O O . THR A 1 72 ? 112.552 5.258 42.257 1.00 35.31 69 THR A O 1
ATOM 508 N N . SER A 1 73 ? 113.208 6.081 44.254 1.00 33.47 70 SER A N 1
ATOM 509 C CA . SER A 1 73 ? 111.893 6.652 44.562 1.00 32.02 70 SER A CA 1
ATOM 510 C C . SER A 1 73 ? 111.489 7.682 43.520 1.00 33.23 70 SER A C 1
ATOM 511 O O . SER A 1 73 ? 112.328 8.496 43.081 1.00 37.05 70 SER A O 1
ATOM 514 N N . PRO A 1 74 ? 110.208 7.653 43.124 1.00 32.03 71 PRO A N 1
ATOM 515 C CA . PRO A 1 74 ? 109.708 8.676 42.202 1.00 31.90 71 PRO A CA 1
ATOM 516 C C . PRO A 1 74 ? 109.588 10.068 42.829 1.00 32.47 71 PRO A C 1
ATOM 517 O O . PRO A 1 74 ? 109.438 11.037 42.097 1.00 31.32 71 PRO A O 1
ATOM 521 N N . TYR A 1 75 ? 109.696 10.182 44.156 1.00 33.32 72 TYR A N 1
ATOM 522 C CA . TYR A 1 75 ? 109.696 11.498 44.822 1.00 34.15 72 TYR A CA 1
ATOM 523 C C . TYR A 1 75 ? 111.056 12.194 44.845 1.00 30.84 72 TYR A C 1
ATOM 524 O O . TYR A 1 75 ? 111.211 13.215 45.503 1.00 33.02 72 TYR A O 1
ATOM 533 N N . SER A 1 76 ? 112.031 11.664 44.115 1.00 30.79 73 SER A N 1
ATOM 534 C CA . SER A 1 76 ? 113.347 12.276 44.058 1.00 34.13 73 SER A CA 1
ATOM 535 C C . SER A 1 76 ? 113.294 13.637 43.365 1.00 34.68 73 SER A C 1
ATOM 536 O O . SER A 1 76 ? 112.429 13.896 42.528 1.00 35.47 73 SER A O 1
ATOM 539 N N . LEU A 1 77 ? 114.244 14.491 43.728 1.00 34.22 74 LEU A N 1
ATOM 540 C CA . LEU A 1 77 ? 114.431 15.792 43.083 1.00 30.38 74 LEU A CA 1
ATOM 541 C C . LEU A 1 77 ? 114.753 15.634 41.597 1.00 28.69 74 LEU A C 1
ATOM 542 O O . LEU A 1 77 ? 114.267 16.413 40.779 1.00 29.62 74 LEU A O 1
ATOM 547 N N . LEU A 1 78 ? 115.562 14.628 41.255 1.00 27.43 75 LEU A N 1
ATOM 548 C CA . LEU A 1 78 ? 115.885 14.344 39.857 1.00 26.85 75 LEU A CA 1
ATOM 549 C C . LEU A 1 78 ? 114.668 13.918 39.060 1.00 25.89 75 LEU A C 1
ATOM 550 O O . LEU A 1 78 ? 114.510 14.324 37.903 1.00 23.86 75 LEU A O 1
ATOM 555 N N . ASN A 1 79 ? 113.800 13.121 39.669 1.00 28.49 76 ASN A N 1
ATOM 556 C CA . ASN A 1 79 ? 112.574 12.718 38.973 1.00 31.69 76 ASN A CA 1
ATOM 557 C C . ASN A 1 79 ? 111.624 13.890 38.791 1.00 32.64 76 ASN A C 1
ATOM 558 O O . ASN A 1 79 ? 110.980 14.002 37.757 1.00 37.17 76 ASN A O 1
ATOM 563 N N . PHE A 1 80 ? 111.547 14.754 39.800 1.00 32.40 77 PHE A N 1
ATOM 564 C CA . PHE A 1 80 ? 110.753 15.985 39.725 1.00 32.87 77 PHE A CA 1
ATOM 565 C C . PHE A 1 80 ? 111.184 16.811 38.529 1.00 31.60 77 PHE A C 1
ATOM 566 O O . PHE A 1 80 ? 110.372 17.290 37.738 1.00 30.45 77 PHE A O 1
ATOM 574 N N . MET A 1 81 ? 112.490 16.958 38.412 1.00 31.26 78 MET A N 1
ATOM 575 C CA . MET A 1 81 ? 113.063 17.768 37.373 1.00 31.48 78 MET A CA 1
ATOM 576 C C . MET A 1 81 ? 112.704 17.150 36.017 1.00 30.24 78 MET A C 1
ATOM 577 O O . MET A 1 81 ? 112.435 17.864 35.056 1.00 27.62 78 MET A O 1
ATOM 582 N N . LYS A 1 82 ? 112.671 15.821 35.959 1.00 30.94 79 LYS A N 1
ATOM 583 C CA . LYS A 1 82 ? 112.338 15.105 34.731 1.00 32.56 79 LYS A CA 1
ATOM 584 C C . LYS A 1 82 ? 110.873 15.277 34.319 1.00 34.84 79 LYS A C 1
ATOM 585 O O . LYS A 1 82 ? 110.581 15.520 33.142 1.00 37.37 79 LYS A O 1
ATOM 591 N N . GLN A 1 83 ? 109.961 15.161 35.282 1.00 35.43 80 GLN A N 1
ATOM 592 C CA . GLN A 1 83 ? 108.539 15.287 34.999 1.00 37.67 80 GLN A CA 1
ATOM 593 C C . GLN A 1 83 ? 108.172 16.698 34.595 1.00 38.81 80 GLN A C 1
ATOM 594 O O . GLN A 1 83 ? 107.417 16.872 33.651 1.00 45.71 80 GLN A O 1
ATOM 600 N N . LYS A 1 84 ? 108.722 17.704 35.280 1.00 41.79 81 LYS A N 1
ATOM 601 C CA . LYS A 1 84 ? 108.593 19.100 34.831 1.00 38.73 81 LYS A CA 1
ATOM 602 C C . LYS A 1 84 ? 109.205 19.371 33.451 1.00 37.13 81 LYS A C 1
ATOM 603 O O . LYS A 1 84 ? 108.955 20.403 32.872 1.00 40.95 81 LYS A O 1
ATOM 609 N N . GLY A 1 85 ? 110.033 18.471 32.940 1.00 39.42 82 GLY A N 1
ATOM 610 C CA . GLY A 1 85 ? 110.549 18.566 31.580 1.00 36.52 82 GLY A CA 1
ATOM 611 C C . GLY A 1 85 ? 111.730 19.488 31.452 1.00 35.47 82 GLY A C 1
ATOM 612 O O . GLY A 1 85 ? 111.985 19.975 30.368 1.00 38.63 82 GLY A O 1
ATOM 613 N N . LYS A 1 86 ? 112.477 19.667 32.547 1.00 34.50 83 LYS A N 1
ATOM 614 C CA . LYS A 1 86 ? 113.606 20.598 32.637 1.00 32.82 83 LYS A CA 1
ATOM 615 C C . LYS A 1 86 ? 114.923 19.964 33.132 1.00 37.20 83 LYS A C 1
ATOM 616 O O . LYS A 1 86 ? 115.863 20.681 33.484 1.00 41.47 83 LYS A O 1
ATOM 622 N N . LEU A 1 87 ? 115.008 18.636 33.171 1.00 34.13 84 LEU A N 1
ATOM 623 C CA . LEU A 1 87 ? 116.167 17.992 33.756 1.00 30.10 84 LEU A CA 1
ATOM 624 C C . LEU A 1 87 ? 117.429 18.351 32.993 1.00 29.86 84 LEU A C 1
ATOM 625 O O . LEU A 1 87 ? 118.491 18.455 33.602 1.00 34.05 84 LEU A O 1
ATOM 630 N N . TYR A 1 88 ? 117.330 18.555 31.682 1.00 28.14 85 TYR A N 1
ATOM 631 C CA . TYR A 1 88 ? 118.525 18.909 30.907 1.00 31.28 85 TYR A CA 1
ATOM 632 C C . TYR A 1 88 ? 119.021 20.308 31.272 1.00 31.60 85 TYR A C 1
ATOM 633 O O . TYR A 1 88 ? 120.225 20.568 31.256 1.00 30.99 85 TYR A O 1
ATOM 642 N N . SER A 1 89 ? 118.096 21.205 31.612 1.00 32.13 86 SER A N 1
ATOM 643 C CA . SER A 1 89 ? 118.472 22.533 32.056 1.00 30.85 86 SER A CA 1
ATOM 644 C C . SER A 1 89 ? 119.211 22.466 33.383 1.00 30.35 86 SER A C 1
ATOM 645 O O . SER A 1 89 ? 120.235 23.118 33.561 1.00 28.34 86 SER A O 1
ATOM 648 N N . PHE A 1 90 ? 118.680 21.663 34.299 1.00 30.23 87 PHE A N 1
ATOM 649 C CA . PHE A 1 90 ? 119.309 21.418 35.595 1.00 28.55 87 PHE A CA 1
ATOM 650 C C . PHE A 1 90 ? 120.710 20.804 35.465 1.00 27.55 87 PHE A C 1
ATOM 651 O O . PHE A 1 90 ? 121.596 21.073 36.298 1.00 28.64 87 PHE A O 1
ATOM 659 N N . TYR A 1 91 ? 120.880 19.972 34.434 1.00 25.71 88 TYR A N 1
ATOM 660 C CA . TYR A 1 91 ? 122.158 19.325 34.096 1.00 27.50 88 TYR A CA 1
ATOM 661 C C . TYR A 1 91 ? 123.163 20.346 33.634 1.00 27.27 88 TYR A C 1
ATOM 662 O O . TYR A 1 91 ? 124.291 20.344 34.098 1.00 31.60 88 TYR A O 1
ATOM 671 N N . ILE A 1 92 ? 122.741 21.227 32.733 1.00 28.72 89 ILE A N 1
ATOM 672 C CA . ILE A 1 92 ? 123.557 22.372 32.286 1.00 27.87 89 ILE A CA 1
ATOM 673 C C . ILE A 1 92 ? 123.884 23.337 33.446 1.00 27.08 89 ILE A C 1
ATOM 674 O O . ILE A 1 92 ? 125.003 23.819 33.552 1.00 26.84 89 ILE A O 1
ATOM 679 N N . ARG A 1 93 ? 122.916 23.619 34.309 1.00 26.96 90 ARG A N 1
ATOM 680 C CA . ARG A 1 93 ? 123.177 24.441 35.491 1.00 29.26 90 ARG A CA 1
ATOM 681 C C . ARG A 1 93 ? 124.358 23.884 36.310 1.00 29.93 90 ARG A C 1
ATOM 682 O O . ARG A 1 93 ? 125.233 24.633 36.734 1.00 31.32 90 ARG A O 1
ATOM 690 N N . GLU A 1 94 ? 124.385 22.570 36.506 1.00 33.16 91 GLU A N 1
ATOM 691 C CA . GLU A 1 94 ? 125.498 21.883 37.176 1.00 34.54 91 GLU A CA 1
ATOM 692 C C . GLU A 1 94 ? 125.790 22.525 38.530 1.00 31.87 91 GLU A C 1
ATOM 693 O O . GLU A 1 94 ? 126.896 22.958 38.809 1.00 36.38 91 GLU A O 1
ATOM 699 N N . ASP A 1 95 ? 124.761 22.601 39.354 1.00 31.67 92 ASP A N 1
ATOM 700 C CA . ASP A 1 95 ? 124.848 23.229 40.651 1.00 33.58 92 ASP A CA 1
ATOM 701 C C . ASP A 1 95 ? 124.201 22.285 41.638 1.00 32.54 92 ASP A C 1
ATOM 702 O O . ASP A 1 95 ? 123.043 21.932 41.485 1.00 44.56 92 ASP A O 1
ATOM 707 N N . PHE A 1 96 ? 124.952 21.881 42.650 1.00 31.49 93 PHE A N 1
ATOM 708 C CA . PHE A 1 96 ? 124.435 20.987 43.674 1.00 32.85 93 PHE A CA 1
ATOM 709 C C . PHE A 1 96 ? 123.310 21.584 44.520 1.00 34.44 93 PHE A C 1
ATOM 710 O O . PHE A 1 96 ? 122.482 20.844 45.061 1.00 38.67 93 PHE A O 1
ATOM 718 N N . PHE A 1 97 ? 123.257 22.908 44.622 1.00 33.89 94 PHE A N 1
ATOM 719 C CA . PHE A 1 97 ? 122.413 23.566 45.615 1.00 32.01 94 PHE A CA 1
ATOM 720 C C . PHE A 1 97 ? 121.188 24.185 44.984 1.00 31.09 94 PHE A C 1
ATOM 721 O O . PHE A 1 97 ? 121.289 25.099 44.167 1.00 35.78 94 PHE A O 1
ATOM 729 N N . LEU A 1 98 ? 120.033 23.675 45.379 1.00 29.65 95 LEU A N 1
ATOM 730 C CA . LEU A 1 98 ? 118.773 24.141 44.854 1.00 29.56 95 LEU A CA 1
ATOM 731 C C . LEU A 1 98 ? 118.479 25.532 45.395 1.00 30.32 95 LEU A C 1
ATOM 732 O O . LEU A 1 98 ? 118.815 25.843 46.554 1.00 33.55 95 LEU A O 1
ATOM 737 N N . MET A 1 99 ? 117.826 26.346 44.568 1.00 27.47 96 MET A N 1
ATOM 738 C CA . MET A 1 99 ? 117.226 27.588 45.034 1.00 28.25 96 MET A CA 1
ATOM 739 C C . MET A 1 99 ? 116.115 27.235 46.021 1.00 28.48 96 MET A C 1
ATOM 740 O O . MET A 1 99 ? 115.380 26.298 45.770 1.00 31.08 96 MET A O 1
ATOM 745 N N . ARG A 1 100 ? 115.953 27.988 47.108 1.00 31.71 97 ARG A N 1
ATOM 746 C CA . ARG A 1 100 ? 114.839 27.740 48.040 1.00 32.12 97 ARG A CA 1
ATOM 747 C C . ARG A 1 100 ? 113.496 27.735 47.348 1.00 28.51 97 ARG A C 1
ATOM 748 O O . ARG A 1 100 ? 112.619 26.969 47.714 1.00 31.06 97 ARG A O 1
ATOM 756 N N . LYS A 1 101 ? 113.330 28.610 46.369 1.00 28.31 98 LYS A N 1
ATOM 757 C CA . LYS A 1 101 ? 112.092 28.674 45.625 1.00 30.86 98 LYS A CA 1
ATOM 758 C C . LYS A 1 101 ? 111.836 27.365 44.891 1.00 32.00 98 LYS A C 1
ATOM 759 O O . LYS A 1 101 ? 110.702 26.890 44.850 1.00 31.47 98 LYS A O 1
ATOM 765 N N . GLU A 1 102 ? 112.880 26.775 44.315 1.00 31.79 99 GLU A N 1
ATOM 766 C CA . GLU A 1 102 ? 112.718 25.525 43.591 1.00 30.72 99 GLU A CA 1
ATOM 767 C C . GLU A 1 102 ? 112.485 24.362 44.555 1.00 28.73 99 GLU A C 1
ATOM 768 O O . GLU A 1 102 ? 111.707 23.477 44.260 1.00 29.96 99 GLU A O 1
ATOM 774 N N . TYR A 1 103 ? 113.139 24.358 45.708 1.00 29.01 100 TYR A N 1
ATOM 775 C CA . TYR A 1 103 ? 112.949 23.279 46.679 1.00 29.50 100 TYR A CA 1
ATOM 776 C C . TYR A 1 103 ? 111.516 23.283 47.139 1.00 30.31 100 TYR A C 1
ATOM 777 O O . TYR A 1 103 ? 110.895 22.221 47.297 1.00 33.13 100 TYR A O 1
ATOM 786 N N . ASN A 1 104 ? 110.996 24.490 47.340 1.00 31.35 101 ASN A N 1
ATOM 787 C CA . ASN A 1 104 ? 109.623 24.660 47.785 1.00 33.18 101 ASN A CA 1
ATOM 788 C C . ASN A 1 104 ? 108.660 24.153 46.711 1.00 30.18 101 ASN A C 1
ATOM 789 O O . ASN A 1 104 ? 107.736 23.437 47.018 1.00 31.99 101 ASN A O 1
ATOM 794 N N . GLN A 1 105 ? 108.899 24.524 45.460 1.00 27.87 102 GLN A N 1
ATOM 795 C CA . GLN A 1 105 ? 108.126 24.008 44.324 1.00 27.58 102 GLN A CA 1
ATOM 796 C C . GLN A 1 105 ? 108.171 22.483 44.225 1.00 28.80 102 GLN A C 1
ATOM 797 O O . GLN A 1 105 ? 107.155 21.841 43.950 1.00 32.62 102 GLN A O 1
ATOM 803 N N . TYR A 1 106 ? 109.357 21.924 44.434 1.00 28.04 103 TYR A N 1
ATOM 804 C CA . TYR A 1 106 ? 109.564 20.467 44.448 1.00 30.09 103 TYR A CA 1
ATOM 805 C C . TYR A 1 106 ? 108.776 19.780 45.584 1.00 31.01 103 TYR A C 1
ATOM 806 O O . TYR A 1 106 ? 108.076 18.791 45.341 1.00 27.88 103 TYR A O 1
ATOM 815 N N . CYS A 1 107 ? 108.879 20.306 46.803 1.00 31.51 104 CYS A N 1
ATOM 816 C CA . CYS A 1 107 ? 108.130 19.747 47.918 1.00 29.47 104 CYS A CA 1
ATOM 817 C C . CYS A 1 107 ? 106.618 19.800 47.679 1.00 29.29 104 CYS A C 1
ATOM 818 O O . CYS A 1 107 ? 105.891 18.903 48.106 1.00 30.21 104 CYS A O 1
ATOM 821 N N . GLN A 1 108 ? 106.159 20.842 46.996 1.00 29.12 105 GLN A N 1
ATOM 822 C CA . GLN A 1 108 ? 104.741 21.015 46.692 1.00 30.15 105 GLN A CA 1
ATOM 823 C C . GLN A 1 108 ? 104.302 19.975 45.677 1.00 29.45 105 GLN A C 1
ATOM 824 O O . GLN A 1 108 ? 103.276 19.337 45.848 1.00 35.87 105 GLN A O 1
ATOM 830 N N . TRP A 1 109 ? 105.094 19.793 44.632 1.00 29.38 106 TRP A N 1
ATOM 831 C CA . TRP A 1 109 ? 104.863 18.716 43.668 1.00 28.94 106 TRP A CA 1
ATOM 832 C C . TRP A 1 109 ? 104.767 17.338 44.325 1.00 28.90 106 TRP A C 1
ATOM 833 O O . TRP A 1 109 ? 103.885 16.557 43.983 1.00 29.35 106 TRP A O 1
ATOM 844 N N . ALA A 1 110 ? 105.674 17.046 45.248 1.00 30.88 107 ALA A N 1
ATOM 845 C CA . ALA A 1 110 ? 105.648 15.768 45.959 1.00 34.86 107 ALA A CA 1
ATOM 846 C C . ALA A 1 110 ? 104.382 15.642 46.805 1.00 35.42 107 ALA A C 1
ATOM 847 O O . ALA A 1 110 ? 103.694 14.624 46.757 1.00 36.90 107 ALA A O 1
ATOM 849 N N . ALA A 1 111 ? 104.071 16.683 47.567 1.00 34.33 108 ALA A N 1
ATOM 850 C CA . ALA A 1 111 ? 102.887 16.669 48.423 1.00 35.31 108 ALA A CA 1
ATOM 851 C C . ALA A 1 111 ? 101.611 16.444 47.630 1.00 36.27 108 ALA A C 1
ATOM 852 O O . ALA A 1 111 ? 100.724 15.731 48.077 1.00 39.83 108 ALA A O 1
ATOM 854 N N . GLU A 1 112 ? 101.529 17.050 46.452 1.00 38.87 109 GLU A N 1
ATOM 855 C CA . GLU A 1 112 ? 100.391 16.872 45.561 1.00 44.07 109 GLU A CA 1
ATOM 856 C C . GLU A 1 112 ? 100.300 15.399 45.073 1.00 45.27 109 GLU A C 1
ATOM 857 O O . GLU A 1 112 ? 99.227 14.795 45.123 1.00 52.72 109 GLU A O 1
ATOM 863 N N . ARG A 1 113 ? 101.425 14.819 44.646 1.00 42.88 110 ARG A N 1
ATOM 864 C CA . ARG A 1 113 ? 101.457 13.438 44.122 1.00 39.50 110 ARG A CA 1
ATOM 865 C C . ARG A 1 113 ? 101.055 12.381 45.164 1.00 39.69 110 ARG A C 1
ATOM 866 O O . ARG A 1 113 ? 100.502 11.342 44.813 1.00 43.74 110 ARG A O 1
ATOM 874 N N . LEU A 1 114 ? 101.350 12.640 46.435 1.00 37.60 111 LEU A N 1
ATOM 875 C CA . LEU A 1 114 ? 101.101 11.673 47.496 1.00 35.88 111 LEU A CA 1
ATOM 876 C C . LEU A 1 114 ? 99.622 11.500 47.801 1.00 38.04 111 LEU A C 1
ATOM 877 O O . LEU A 1 114 ? 98.807 12.413 47.602 1.00 37.45 111 LEU A O 1
ATOM 882 N N . GLY A 1 115 ? 99.301 10.312 48.300 1.00 38.97 112 GLY A N 1
ATOM 883 C CA . GLY A 1 115 ? 97.967 9.991 48.769 1.00 39.74 112 GLY A CA 1
ATOM 884 C C . GLY A 1 115 ? 97.823 9.961 50.273 1.00 40.61 112 GLY A C 1
ATOM 885 O O . GLY A 1 115 ? 96.703 10.054 50.758 1.00 48.39 112 GLY A O 1
ATOM 886 N N . ASN A 1 116 ? 98.918 9.838 51.028 1.00 36.01 113 ASN A N 1
ATOM 887 C CA . ASN A 1 116 ? 98.818 9.677 52.491 1.00 34.34 113 ASN A CA 1
ATOM 888 C C . ASN A 1 116 ? 98.786 10.980 53.291 1.00 35.25 113 ASN A C 1
ATOM 889 O O . ASN A 1 116 ? 98.904 10.942 54.522 1.00 36.13 113 ASN A O 1
ATOM 894 N N . LEU A 1 117 ? 98.590 12.118 52.615 1.00 35.76 114 LEU A N 1
ATOM 895 C CA . LEU A 1 117 ? 98.529 13.412 53.292 1.00 36.32 114 LEU A CA 1
ATOM 896 C C . LEU A 1 117 ? 97.084 13.871 53.424 1.00 35.43 114 LEU A C 1
ATOM 897 O O . LEU A 1 117 ? 96.313 13.723 52.493 1.00 37.43 114 LEU A O 1
ATOM 902 N N . ARG A 1 118 ? 96.743 14.443 54.579 1.00 33.65 115 ARG A N 1
ATOM 903 C CA . ARG A 1 118 ? 95.450 15.065 54.827 1.00 33.40 115 ARG A CA 1
ATOM 904 C C . ARG A 1 118 ? 95.679 16.523 55.228 1.00 34.01 115 ARG A C 1
ATOM 905 O O . ARG A 1 118 ? 96.012 16.819 56.386 1.00 32.24 115 ARG A O 1
ATOM 913 N N . TRP A 1 119 ? 95.500 17.433 54.269 1.00 34.03 116 TRP A N 1
ATOM 914 C CA . TRP A 1 119 ? 95.619 18.860 54.540 1.00 34.70 116 TRP A CA 1
ATOM 915 C C . TRP A 1 119 ? 94.357 19.405 55.215 1.00 34.89 116 TRP A C 1
ATOM 916 O O . TRP A 1 119 ? 93.364 18.697 55.346 1.00 32.13 116 TRP A O 1
ATOM 927 N N . ASN A 1 120 ? 94.410 20.664 55.651 1.00 38.42 117 ASN A N 1
ATOM 928 C CA . ASN A 1 120 ? 93.268 21.340 56.292 1.00 38.64 117 ASN A CA 1
ATOM 929 C C . ASN A 1 120 ? 92.704 20.551 57.482 1.00 37.56 117 ASN A C 1
ATOM 930 O O . ASN A 1 120 ? 91.482 20.390 57.631 1.00 38.99 117 ASN A O 1
ATOM 935 N N . THR A 1 121 ? 93.619 20.045 58.313 1.00 37.42 118 THR A N 1
ATOM 936 C CA . THR A 1 121 ? 93.283 19.176 59.432 1.00 34.61 118 THR A CA 1
ATOM 937 C C . THR A 1 121 ? 94.088 19.603 60.658 1.00 35.43 118 THR A C 1
ATOM 938 O O . THR A 1 121 ? 95.243 19.193 60.834 1.00 34.01 118 THR A O 1
ATOM 942 N N . ARG A 1 122 ? 93.482 20.450 61.489 1.00 34.86 119 ARG A N 1
ATOM 943 C CA . ARG A 1 122 ? 94.141 20.978 62.668 1.00 34.77 119 ARG A CA 1
ATOM 944 C C . ARG A 1 122 ? 93.914 20.022 63.810 1.00 33.96 119 ARG A C 1
ATOM 945 O O . ARG A 1 122 ? 92.788 19.802 64.213 1.00 34.22 119 ARG A O 1
ATOM 953 N N . VAL A 1 123 ? 94.993 19.433 64.310 1.00 36.38 120 VAL A N 1
ATOM 954 C CA . VAL A 1 123 ? 94.940 18.569 65.474 1.00 37.11 120 VAL A CA 1
ATOM 955 C C . VAL A 1 123 ? 94.786 19.468 66.691 1.00 37.61 120 VAL A C 1
ATOM 956 O O . VAL A 1 123 ? 95.540 20.427 66.860 1.00 32.92 120 VAL A O 1
ATOM 960 N N . GLU A 1 124 ? 93.806 19.138 67.528 1.00 39.98 121 GLU A N 1
ATOM 961 C CA . GLU A 1 124 ? 93.424 19.949 68.694 1.00 42.39 121 GLU A CA 1
ATOM 962 C C . GLU A 1 124 ? 93.812 19.311 70.024 1.00 41.09 121 GLU A C 1
ATOM 963 O O . GLU A 1 124 ? 94.188 20.011 70.964 1.00 38.48 121 GLU A O 1
ATOM 969 N N . TYR A 1 125 ? 93.689 17.988 70.101 1.00 41.34 122 TYR A N 1
ATOM 970 C CA . TYR A 1 125 ? 93.974 17.258 71.326 1.00 42.70 122 TYR A CA 1
ATOM 971 C C . TYR A 1 125 ? 94.394 15.829 70.987 1.00 40.40 122 TYR A C 1
ATOM 972 O O . TYR A 1 125 ? 93.917 15.241 70.003 1.00 38.61 122 TYR A O 1
ATOM 981 N N . VAL A 1 126 ? 95.321 15.303 71.786 1.00 37.15 123 VAL A N 1
ATOM 982 C CA . VAL A 1 126 ? 95.754 13.923 71.675 1.00 36.81 123 VAL A CA 1
ATOM 983 C C . VAL A 1 126 ? 95.690 13.316 73.064 1.00 36.65 123 VAL A C 1
ATOM 984 O O . VAL A 1 126 ? 96.010 13.971 74.055 1.00 35.86 123 VAL A O 1
ATOM 988 N N . SER A 1 127 ? 95.269 12.061 73.129 1.00 37.58 124 SER A N 1
ATOM 989 C CA . SER A 1 127 ? 95.146 11.359 74.399 1.00 39.03 124 SER A CA 1
ATOM 990 C C . SER A 1 127 ? 95.392 9.873 74.181 1.00 38.79 124 SER A C 1
ATOM 991 O O . SER A 1 127 ? 95.276 9.372 73.047 1.00 36.85 124 SER A O 1
ATOM 994 N N . TYR A 1 128 ? 95.744 9.181 75.267 1.00 37.90 125 TYR A N 1
ATOM 995 C CA . TYR A 1 128 ? 95.944 7.736 75.228 1.00 38.64 125 TYR A CA 1
ATOM 996 C C . TYR A 1 128 ? 94.712 7.042 75.771 1.00 38.17 125 TYR A C 1
ATOM 997 O O . TYR A 1 128 ? 94.335 7.246 76.928 1.00 34.80 125 TYR A O 1
ATOM 1006 N N . ASP A 1 129 ? 94.106 6.215 74.923 1.00 40.34 126 ASP A N 1
ATOM 1007 C CA . ASP A 1 129 ? 92.919 5.465 75.272 1.00 44.02 126 ASP A CA 1
ATOM 1008 C C . ASP A 1 129 ? 93.331 4.175 75.983 1.00 46.88 126 ASP A C 1
ATOM 1009 O O . ASP A 1 129 ? 93.848 3.257 75.347 1.00 51.49 126 ASP A O 1
ATOM 1014 N N . ASP A 1 130 ? 93.092 4.093 77.292 1.00 48.82 127 ASP A N 1
ATOM 1015 C CA . ASP A 1 130 ? 93.499 2.910 78.067 1.00 51.03 127 ASP A CA 1
ATOM 1016 C C . ASP A 1 130 ? 92.768 1.651 77.623 1.00 49.09 127 ASP A C 1
ATOM 1017 O O . ASP A 1 130 ? 93.352 0.571 77.609 1.00 46.81 127 ASP A O 1
ATOM 1022 N N . ASN A 1 131 ? 91.505 1.810 77.236 1.00 50.81 128 ASN A N 1
ATOM 1023 C CA . ASN A 1 131 ? 90.640 0.692 76.847 1.00 54.12 128 ASN A CA 1
ATOM 1024 C C . ASN A 1 131 ? 91.000 0.130 75.454 1.00 51.65 128 ASN A C 1
ATOM 1025 O O . ASN A 1 131 ? 91.098 -1.076 75.292 1.00 51.63 128 ASN A O 1
ATOM 1030 N N . LEU A 1 132 ? 91.201 0.999 74.467 1.00 47.66 129 LEU A N 1
ATOM 1031 C CA . LEU A 1 132 ? 91.661 0.577 73.131 1.00 45.36 129 LEU A CA 1
ATOM 1032 C C . LEU A 1 132 ? 93.175 0.340 73.045 1.00 44.17 129 LEU A C 1
ATOM 1033 O O . LEU A 1 132 ? 93.650 -0.218 72.054 1.00 39.96 129 LEU A O 1
ATOM 1038 N N . GLN A 1 133 ? 93.925 0.789 74.052 1.00 46.99 130 GLN A N 1
ATOM 1039 C CA . GLN A 1 133 ? 95.401 0.653 74.093 1.00 50.48 130 GLN A CA 1
ATOM 1040 C C . GLN A 1 133 ? 96.148 1.344 72.930 1.00 43.25 130 GLN A C 1
ATOM 1041 O O . GLN A 1 133 ? 97.160 0.852 72.449 1.00 41.47 130 GLN A O 1
ATOM 1047 N N . CYS A 1 134 ? 95.652 2.504 72.512 1.00 40.08 131 CYS A N 1
ATOM 1048 C CA . CYS A 1 134 ? 96.255 3.272 71.410 1.00 39.07 131 CYS A CA 1
ATOM 1049 C C . CYS A 1 134 ? 96.044 4.785 71.601 1.00 35.87 131 CYS A C 1
ATOM 1050 O O . CYS A 1 134 ? 95.422 5.207 72.583 1.00 34.83 131 CYS A O 1
ATOM 1053 N N . TYR A 1 135 ? 96.557 5.587 70.670 1.00 32.90 132 TYR A N 1
ATOM 1054 C CA . TYR A 1 135 ? 96.435 7.052 70.741 1.00 31.46 132 TYR A CA 1
ATOM 1055 C C . TYR A 1 135 ? 95.218 7.550 69.951 1.00 32.10 132 TYR A C 1
ATOM 1056 O O . TYR A 1 135 ? 94.907 7.044 68.871 1.00 29.56 132 TYR A O 1
ATOM 1065 N N . ARG A 1 136 ? 94.532 8.538 70.524 1.00 35.29 133 ARG A N 1
ATOM 1066 C CA . ARG A 1 136 ? 93.317 9.113 69.962 1.00 37.15 133 ARG A CA 1
ATOM 1067 C C . ARG A 1 136 ? 93.637 10.562 69.637 1.00 35.17 133 ARG A C 1
ATOM 1068 O O . ARG A 1 136 ? 93.940 11.332 70.542 1.00 33.55 133 ARG A O 1
ATOM 1076 N N . VAL A 1 137 ? 93.565 10.915 68.352 1.00 36.16 134 VAL A N 1
ATOM 1077 C CA . VAL A 1 137 ? 93.941 12.241 67.861 1.00 39.15 134 VAL A CA 1
ATOM 1078 C C . VAL A 1 137 ? 92.690 12.983 67.406 1.00 39.77 134 VAL A C 1
ATOM 1079 O O . VAL A 1 137 ? 92.090 12.591 66.409 1.00 40.68 134 VAL A O 1
ATOM 1083 N N . ARG A 1 138 ? 92.311 14.054 68.112 1.00 39.77 135 ARG A N 1
ATOM 1084 C CA . ARG A 1 138 ? 91.116 14.824 67.765 1.00 40.33 135 ARG A CA 1
ATOM 1085 C C . ARG A 1 138 ? 91.479 15.993 66.847 1.00 37.56 135 ARG A C 1
ATOM 1086 O O . ARG A 1 138 ? 92.218 16.893 67.240 1.00 34.88 135 ARG A O 1
ATOM 1094 N N . SER A 1 139 ? 90.958 15.956 65.621 1.00 37.48 136 SER A N 1
ATOM 1095 C CA . SER A 1 139 ? 91.194 16.986 64.612 1.00 37.67 136 SER A CA 1
ATOM 1096 C C . SER A 1 139 ? 89.978 17.879 64.390 1.00 39.29 136 SER A C 1
ATOM 1097 O O . SER A 1 139 ? 88.878 17.581 64.841 1.00 45.87 136 SER A O 1
ATOM 1100 N N . THR A 1 140 ? 90.199 18.967 63.665 1.00 40.25 137 THR A N 1
ATOM 1101 C CA . THR A 1 140 ? 89.146 19.878 63.221 1.00 43.13 137 THR A CA 1
ATOM 1102 C C . THR A 1 140 ? 89.435 20.199 61.766 1.00 42.63 137 THR A C 1
ATOM 1103 O O . THR A 1 140 ? 90.524 20.691 61.466 1.00 45.20 137 THR A O 1
ATOM 1107 N N . ASP A 1 141 ? 88.480 19.922 60.875 1.00 40.86 138 ASP A N 1
ATOM 1108 C CA . ASP A 1 141 ? 88.649 20.283 59.465 1.00 42.26 138 ASP A CA 1
ATOM 1109 C C . ASP A 1 141 ? 88.514 21.806 59.301 1.00 41.96 138 ASP A C 1
ATOM 1110 O O . ASP A 1 141 ? 87.512 22.383 59.671 1.00 43.81 138 ASP A O 1
ATOM 1115 N N . THR A 1 142 ? 89.536 22.456 58.771 1.00 39.28 139 THR A N 1
ATOM 1116 C CA . THR A 1 142 ? 89.547 23.913 58.733 1.00 41.42 139 THR A CA 1
ATOM 1117 C C . THR A 1 142 ? 88.530 24.487 57.750 1.00 42.26 139 THR A C 1
ATOM 1118 O O . THR A 1 142 ? 87.998 25.576 58.002 1.00 39.47 139 THR A O 1
ATOM 1122 N N . VAL A 1 143 ? 88.261 23.771 56.653 1.00 42.19 140 VAL A N 1
ATOM 1123 C CA . VAL A 1 143 ? 87.320 24.267 55.634 1.00 43.61 140 VAL A CA 1
ATOM 1124 C C . VAL A 1 143 ? 85.859 24.088 56.038 1.00 41.74 140 VAL A C 1
ATOM 1125 O O . VAL A 1 143 ? 85.058 24.994 55.835 1.00 43.03 140 VAL A O 1
ATOM 1129 N N . SER A 1 144 ? 85.533 22.948 56.653 1.00 41.44 141 SER A N 1
ATOM 1130 C CA . SER A 1 144 ? 84.151 22.620 57.049 1.00 40.56 141 SER A CA 1
ATOM 1131 C C . SER A 1 144 ? 83.829 22.748 58.548 1.00 42.11 141 SER A C 1
ATOM 1132 O O . SER A 1 144 ? 82.666 22.696 58.912 1.00 42.18 141 SER A O 1
ATOM 1135 N N . GLY A 1 145 ? 84.836 22.861 59.413 1.00 45.88 142 GLY A N 1
ATOM 1136 C CA . GLY A 1 145 ? 84.608 22.924 60.867 1.00 47.31 142 GLY A CA 1
ATOM 1137 C C . GLY A 1 145 ? 84.424 21.583 61.576 1.00 48.10 142 GLY A C 1
ATOM 1138 O O . GLY A 1 145 ? 84.512 21.524 62.811 1.00 51.36 142 GLY A O 1
ATOM 1139 N N . LYS A 1 146 ? 84.260 20.512 60.793 1.00 48.12 143 LYS A N 1
ATOM 1140 C CA . LYS A 1 146 ? 83.915 19.186 61.285 1.00 51.64 143 LYS A CA 1
ATOM 1141 C C . LYS A 1 146 ? 84.963 18.611 62.232 1.00 49.13 143 LYS A C 1
ATOM 1142 O O . LYS A 1 146 ? 86.154 18.641 61.937 1.00 54.07 143 LYS A O 1
ATOM 1148 N N . GLN A 1 147 ? 84.507 18.062 63.354 1.00 49.13 144 GLN A N 1
ATOM 1149 C CA . GLN A 1 147 ? 85.376 17.327 64.284 1.00 50.84 144 GLN A CA 1
ATOM 1150 C C . GLN A 1 147 ? 85.519 15.885 63.793 1.00 50.30 144 GLN A C 1
ATOM 1151 O O . GLN A 1 147 ? 84.559 15.298 63.301 1.00 45.15 144 GLN A O 1
ATOM 1157 N N . GLN A 1 148 ? 86.727 15.332 63.890 1.00 53.16 145 GLN A N 1
ATOM 1158 C CA . GLN A 1 148 ? 86.974 13.924 63.573 1.00 55.29 145 GLN A CA 1
ATOM 1159 C C . GLN A 1 148 ? 88.011 13.382 64.549 1.00 49.58 145 GLN A C 1
ATOM 1160 O O . GLN A 1 148 ? 88.828 14.147 65.063 1.00 51.46 145 GLN A O 1
ATOM 1166 N N . GLU A 1 149 ? 87.953 12.077 64.816 1.00 44.97 146 GLU A N 1
ATOM 1167 C CA . GLU A 1 149 ? 88.934 11.399 65.661 1.00 42.70 146 GLU A CA 1
ATOM 1168 C C . GLU A 1 149 ? 89.653 10.330 64.857 1.00 40.55 146 GLU A C 1
ATOM 1169 O O . GLU A 1 149 ? 89.039 9.598 64.092 1.00 38.41 146 GLU A O 1
ATOM 1175 N N . TRP A 1 150 ? 90.969 10.279 65.024 1.00 37.13 147 TRP A N 1
ATOM 1176 C CA . TRP A 1 150 ? 91.811 9.333 64.341 1.00 33.93 147 TRP A CA 1
ATOM 1177 C C . TRP A 1 150 ? 92.420 8.451 65.414 1.00 33.27 147 TRP A C 1
ATOM 1178 O O . TRP A 1 150 ? 92.846 8.954 66.466 1.00 33.04 147 TRP A O 1
ATOM 1189 N N . LEU A 1 151 ? 92.475 7.152 65.150 1.00 33.10 148 LEU A N 1
ATOM 1190 C CA . LEU A 1 151 ? 93.116 6.215 66.059 1.00 33.85 148 LEU A CA 1
ATOM 1191 C C . LEU A 1 151 ? 94.461 5.798 65.488 1.00 33.21 148 LEU A C 1
ATOM 1192 O O . LEU A 1 151 ? 94.611 5.675 64.278 1.00 33.38 148 LEU A O 1
ATOM 1197 N N . ALA A 1 152 ? 95.437 5.575 66.364 1.00 33.59 149 ALA A N 1
ATOM 1198 C CA . ALA A 1 152 ? 96.778 5.171 65.943 1.00 34.95 149 ALA A CA 1
ATOM 1199 C C . ALA A 1 152 ? 97.627 4.567 67.058 1.00 35.32 149 ALA A C 1
ATOM 1200 O O . ALA A 1 152 ? 97.574 5.011 68.205 1.00 35.33 149 ALA A O 1
ATOM 1202 N N . HIS A 1 153 ? 98.436 3.575 66.682 1.00 34.93 150 HIS A N 1
ATOM 1203 C CA . HIS A 1 153 ? 99.354 2.934 67.627 1.00 36.81 150 HIS A CA 1
ATOM 1204 C C . HIS A 1 153 ? 100.546 3.831 67.923 1.00 36.48 150 HIS A C 1
ATOM 1205 O O . HIS A 1 153 ? 101.057 3.841 69.048 1.00 36.14 150 HIS A O 1
ATOM 1212 N N . ARG A 1 154 ? 100.982 4.561 66.894 1.00 34.78 151 ARG A N 1
ATOM 1213 C CA . ARG A 1 154 ? 102.172 5.385 66.967 1.00 33.17 151 ARG A CA 1
ATOM 1214 C C . ARG A 1 154 ? 101.942 6.775 66.379 1.00 32.73 151 ARG A C 1
ATOM 1215 O O . ARG A 1 154 ? 101.233 6.932 65.393 1.00 33.77 151 ARG A O 1
ATOM 1223 N N . LEU A 1 155 ? 102.557 7.772 67.002 1.00 32.33 152 LEU A N 1
ATOM 1224 C CA . LEU A 1 155 ? 102.561 9.139 66.497 1.00 33.15 152 LEU A CA 1
ATOM 1225 C C . LEU A 1 155 ? 103.984 9.566 66.130 1.00 31.78 152 LEU A C 1
ATOM 1226 O O . LEU A 1 155 ? 104.949 9.165 66.778 1.00 32.64 152 LEU A O 1
ATOM 1231 N N . VAL A 1 156 ? 104.116 10.380 65.094 1.00 30.38 153 VAL A N 1
ATOM 1232 C CA . VAL A 1 156 ? 105.407 10.973 64.765 1.00 31.36 153 VAL A CA 1
ATOM 1233 C C . VAL A 1 156 ? 105.183 12.476 64.574 1.00 30.84 153 VAL A C 1
ATOM 1234 O O . VAL A 1 156 ? 104.512 12.898 63.634 1.00 28.17 153 VAL A O 1
ATOM 1238 N N . LEU A 1 157 ? 105.726 13.247 65.519 1.00 31.82 154 LEU A N 1
ATOM 1239 C CA . LEU A 1 157 ? 105.497 14.677 65.633 1.00 35.58 154 LEU A CA 1
ATOM 1240 C C . LEU A 1 157 ? 106.528 15.478 64.829 1.00 40.51 154 LEU A C 1
ATOM 1241 O O . LEU A 1 157 ? 107.670 15.678 65.263 1.00 38.72 154 LEU A O 1
ATOM 1246 N N . GLY A 1 158 ? 106.099 15.938 63.659 1.00 45.80 155 GLY A N 1
ATOM 1247 C CA . GLY A 1 158 ? 106.938 16.746 62.787 1.00 54.09 155 GLY A CA 1
ATOM 1248 C C . GLY A 1 158 ? 106.417 18.147 62.685 1.00 63.42 155 GLY A C 1
ATOM 1249 O O . GLY A 1 158 ? 106.392 18.719 61.591 1.00 68.78 155 GLY A O 1
ATOM 1250 N N . THR A 1 159 ? 106.024 18.709 63.831 1.00 78.02 156 THR A N 1
ATOM 1251 C CA . THR A 1 159 ? 105.564 20.117 63.903 1.00 86.77 156 THR A CA 1
ATOM 1252 C C . THR A 1 159 ? 106.772 21.043 63.695 1.00 90.10 156 THR A C 1
ATOM 1253 O O . THR A 1 159 ? 107.907 20.686 64.029 1.00 85.01 156 THR A O 1
ATOM 1257 N N . GLY A 1 160 ? 106.532 22.225 63.135 1.00 86.57 157 GLY A N 1
ATOM 1258 C CA . GLY A 1 160 ? 107.586 23.209 62.959 1.00 88.01 157 GLY A CA 1
ATOM 1259 C C . GLY A 1 160 ? 107.948 23.934 64.247 1.00 80.63 157 GLY A C 1
ATOM 1260 O O . GLY A 1 160 ? 107.265 23.784 65.257 1.00 71.72 157 GLY A O 1
ATOM 1261 N N . PRO A 1 161 ? 109.055 24.696 64.222 1.00 74.91 158 PRO A N 1
ATOM 1262 C CA . PRO A 1 161 ? 109.391 25.549 65.349 1.00 67.07 158 PRO A CA 1
ATOM 1263 C C . PRO A 1 161 ? 108.798 26.926 65.097 1.00 56.78 158 PRO A C 1
ATOM 1264 O O . PRO A 1 161 ? 108.386 27.216 63.977 1.00 51.09 158 PRO A O 1
ATOM 1268 N N . SER A 1 162 ? 108.754 27.763 66.127 1.00 53.08 159 SER A N 1
ATOM 1269 C CA . SER A 1 162 ? 108.167 29.096 66.012 1.00 51.15 159 SER A CA 1
ATOM 1270 C C . SER A 1 162 ? 109.247 30.179 66.139 1.00 51.49 159 SER A C 1
ATOM 1271 O O . SER A 1 162 ? 110.300 29.953 66.737 1.00 48.78 159 SER A O 1
ATOM 1274 N N . ALA A 1 163 ? 108.965 31.346 65.554 1.00 48.08 160 ALA A N 1
ATOM 1275 C CA . ALA A 1 163 ? 109.867 32.487 65.590 1.00 44.04 160 ALA A CA 1
ATOM 1276 C C . ALA A 1 163 ? 110.211 32.851 67.018 1.00 42.56 160 ALA A C 1
ATOM 1277 O O . ALA A 1 163 ? 109.348 32.759 67.903 1.00 41.74 160 ALA A O 1
ATOM 1279 N N . TRP A 1 164 ? 111.465 33.242 67.236 1.00 38.80 161 TRP A N 1
ATOM 1280 C CA . TRP A 1 164 ? 111.960 33.580 68.565 1.00 39.10 161 TRP A CA 1
ATOM 1281 C C . TRP A 1 164 ? 112.720 34.890 68.534 1.00 40.45 161 TRP A C 1
ATOM 1282 O O . TRP A 1 164 ? 113.560 35.099 67.662 1.00 43.05 161 TRP A O 1
ATOM 1293 N N . SER A 1 165 ? 112.426 35.749 69.511 1.00 42.74 162 SER A N 1
ATOM 1294 C CA . SER A 1 165 ? 113.158 36.994 69.752 1.00 41.34 162 SER A CA 1
ATOM 1295 C C . SER A 1 165 ? 113.578 37.030 71.220 1.00 38.75 162 SER A C 1
ATOM 1296 O O . SER A 1 165 ? 112.920 36.406 72.049 1.00 38.65 162 SER A O 1
ATOM 1299 N N . PRO A 1 166 ? 114.667 37.762 71.556 1.00 39.06 163 PRO A N 1
ATOM 1300 C CA . PRO A 1 166 ? 115.125 37.818 72.960 1.00 38.36 163 PRO A CA 1
ATOM 1301 C C . PRO A 1 166 ? 114.036 38.293 73.920 1.00 39.24 163 PRO A C 1
ATOM 1302 O O . PRO A 1 166 ? 113.158 39.060 73.522 1.00 39.71 163 PRO A O 1
ATOM 1306 N N . ALA A 1 167 ? 114.096 37.828 75.165 1.00 42.32 164 ALA A N 1
ATOM 1307 C CA . ALA A 1 167 ? 113.052 38.111 76.163 1.00 44.94 164 ALA A CA 1
ATOM 1308 C C . ALA A 1 167 ? 112.784 39.614 76.354 1.00 48.03 164 ALA A C 1
ATOM 1309 O O . ALA A 1 167 ? 111.635 40.029 76.510 1.00 45.90 164 ALA A O 1
ATOM 1311 N N . CYS A 1 168 ? 113.846 40.421 76.321 1.00 48.45 165 CYS A N 1
ATOM 1312 C CA . CYS A 1 168 ? 113.736 41.874 76.497 1.00 45.94 165 CYS A CA 1
ATOM 1313 C C . CYS A 1 168 ? 113.058 42.628 75.332 1.00 45.37 165 CYS A C 1
ATOM 1314 O O . CYS A 1 168 ? 112.659 43.779 75.506 1.00 46.89 165 CYS A O 1
ATOM 1317 N N . SER A 1 169 ? 112.929 41.993 74.166 1.00 43.15 166 SER A N 1
ATOM 1318 C CA . SER A 1 169 ? 112.268 42.602 73.001 1.00 42.38 166 SER A CA 1
ATOM 1319 C C . SER A 1 169 ? 110.722 42.494 72.976 1.00 43.44 166 SER A C 1
ATOM 1320 O O . SER A 1 169 ? 110.078 43.183 72.187 1.00 42.36 166 SER A O 1
ATOM 1323 N N . GLN A 1 170 ? 110.127 41.668 73.841 1.00 45.30 167 GLN A N 1
ATOM 1324 C CA . GLN A 1 170 ? 108.678 41.380 73.771 1.00 48.63 167 GLN A CA 1
ATOM 1325 C C . GLN A 1 170 ? 107.774 42.621 73.795 1.00 43.97 167 GLN A C 1
ATOM 1326 O O . GLN A 1 170 ? 106.756 42.649 73.105 1.00 44.99 167 GLN A O 1
ATOM 1332 N N . PRO A 1 171 ? 108.148 43.659 74.565 1.00 39.17 168 PRO A N 1
ATOM 1333 C CA . PRO A 1 171 ? 107.331 44.876 74.524 1.00 38.58 168 PRO A CA 1
ATOM 1334 C C . PRO A 1 171 ? 107.369 45.694 73.214 1.00 36.90 168 PRO A C 1
ATOM 1335 O O . PRO A 1 171 ? 106.629 46.661 73.101 1.00 37.92 168 PRO A O 1
ATOM 1339 N N . TYR A 1 172 ? 108.214 45.336 72.251 1.00 36.04 169 TYR A N 1
ATOM 1340 C CA . TYR A 1 172 ? 108.352 46.111 71.017 1.00 37.19 169 TYR A CA 1
ATOM 1341 C C . TYR A 1 172 ? 108.097 45.268 69.774 1.00 40.54 169 TYR A C 1
ATOM 1342 O O . TYR A 1 172 ? 108.445 45.686 68.669 1.00 41.49 169 TYR A O 1
ATOM 1351 N N . ARG A 1 173 ? 107.449 44.111 69.947 1.00 46.59 170 ARG A N 1
ATOM 1352 C CA . ARG A 1 173 ? 107.015 43.263 68.829 1.00 50.44 170 ARG A CA 1
ATOM 1353 C C . ARG A 1 173 ? 106.366 44.060 67.703 1.00 50.14 170 ARG A C 1
ATOM 1354 O O . ARG A 1 173 ? 106.537 43.730 66.546 1.00 47.84 170 ARG A O 1
ATOM 1362 N N . GLU A 1 174 ? 105.612 45.093 68.067 1.00 57.89 171 GLU A N 1
ATOM 1363 C CA . GLU A 1 174 ? 104.931 45.973 67.122 1.00 61.58 171 GLU A CA 1
ATOM 1364 C C . GLU A 1 174 ? 105.886 46.758 66.205 1.00 58.29 171 GLU A C 1
ATOM 1365 O O . GLU A 1 174 ? 105.525 47.011 65.056 1.00 61.01 171 GLU A O 1
ATOM 1371 N N . ARG A 1 175 ? 107.078 47.136 66.687 1.00 51.42 172 ARG A N 1
ATOM 1372 C CA . ARG A 1 175 ? 108.007 47.978 65.908 1.00 51.41 172 ARG A CA 1
ATOM 1373 C C . ARG A 1 175 ? 109.043 47.227 65.087 1.00 52.12 172 ARG A C 1
ATOM 1374 O O . ARG A 1 175 ? 109.226 47.529 63.897 1.00 61.34 172 ARG A O 1
ATOM 1382 N N . PHE A 1 176 ? 109.746 46.292 65.725 1.00 43.41 173 PHE A N 1
ATOM 1383 C CA . PHE A 1 176 ? 110.781 45.544 65.026 1.00 37.90 173 PHE A CA 1
ATOM 1384 C C . PHE A 1 176 ? 110.159 44.457 64.156 1.00 34.78 173 PHE A C 1
ATOM 1385 O O . PHE A 1 176 ? 108.980 44.127 64.315 1.00 36.68 173 PHE A O 1
ATOM 1393 N N . VAL A 1 177 ? 110.963 43.922 63.241 1.00 31.68 174 VAL A N 1
ATOM 1394 C CA . VAL A 1 177 ? 110.520 42.887 62.316 1.00 30.99 174 VAL A CA 1
ATOM 1395 C C . VAL A 1 177 ? 111.432 41.669 62.496 1.00 31.24 174 VAL A C 1
ATOM 1396 O O . VAL A 1 177 ? 112.647 41.764 62.456 1.00 33.54 174 VAL A O 1
ATOM 1400 N N . HIS A 1 178 ? 110.827 40.513 62.724 1.00 32.53 175 HIS A N 1
ATOM 1401 C CA . HIS A 1 178 ? 111.566 39.255 62.763 1.00 32.17 175 HIS A CA 1
ATOM 1402 C C . HIS A 1 178 ? 111.953 38.873 61.335 1.00 32.89 175 HIS A C 1
ATOM 1403 O O . HIS A 1 178 ? 111.345 39.322 60.400 1.00 32.01 175 HIS A O 1
ATOM 1410 N N . SER A 1 179 ? 112.980 38.062 61.152 1.00 37.05 176 SER A N 1
ATOM 1411 C CA . SER A 1 179 ? 113.395 37.660 59.804 1.00 37.26 176 SER A CA 1
ATOM 1412 C C . SER A 1 179 ? 112.198 37.127 58.981 1.00 38.00 176 SER A C 1
ATOM 1413 O O . SER A 1 179 ? 112.021 37.484 57.818 1.00 33.76 176 SER A O 1
ATOM 1416 N N . SER A 1 180 ? 111.361 36.318 59.620 1.00 43.69 177 SER A N 1
ATOM 1417 C CA . SER A 1 180 ? 110.124 35.784 59.017 1.00 45.89 177 SER A CA 1
ATOM 1418 C C . SER A 1 180 ? 109.131 36.814 58.471 1.00 47.09 177 SER A C 1
ATOM 1419 O O . SER A 1 180 ? 108.328 36.489 57.613 1.00 50.14 177 SER A O 1
ATOM 1422 N N . GLU A 1 181 ? 109.186 38.037 58.972 1.00 43.53 178 GLU A N 1
ATOM 1423 C CA . GLU A 1 181 ? 108.353 39.134 58.496 1.00 39.63 178 GLU A CA 1
ATOM 1424 C C . GLU A 1 181 ? 109.136 40.123 57.616 1.00 39.66 178 GLU A C 1
ATOM 1425 O O . GLU A 1 181 ? 108.642 41.205 57.342 1.00 32.62 178 GLU A O 1
ATOM 1431 N N . TYR A 1 182 ? 110.335 39.748 57.155 1.00 42.17 179 TYR A N 1
ATOM 1432 C CA . TYR A 1 182 ? 111.262 40.721 56.538 1.00 36.06 179 TYR A CA 1
ATOM 1433 C C . TYR A 1 182 ? 110.754 41.157 55.184 1.00 33.59 179 TYR A C 1
ATOM 1434 O O . TYR A 1 182 ? 110.615 42.348 54.933 1.00 30.64 179 TYR A O 1
ATOM 1443 N N . LEU A 1 183 ? 110.476 40.193 54.311 1.00 33.93 180 LEU A N 1
ATOM 1444 C CA . LEU A 1 183 ? 110.061 40.501 52.943 1.00 35.91 180 LEU A CA 1
ATOM 1445 C C . LEU A 1 183 ? 108.861 41.441 52.896 1.00 35.83 180 LEU A C 1
ATOM 1446 O O . LEU A 1 183 ? 108.813 42.334 52.068 1.00 35.22 180 LEU A O 1
ATOM 1451 N N . LEU A 1 184 ? 107.906 41.243 53.809 1.00 39.55 181 LEU A N 1
ATOM 1452 C CA . LEU A 1 184 ? 106.698 42.065 53.881 1.00 39.59 181 LEU A CA 1
ATOM 1453 C C . LEU A 1 184 ? 106.987 43.500 54.310 1.00 39.12 181 LEU A C 1
ATOM 1454 O O . LEU A 1 184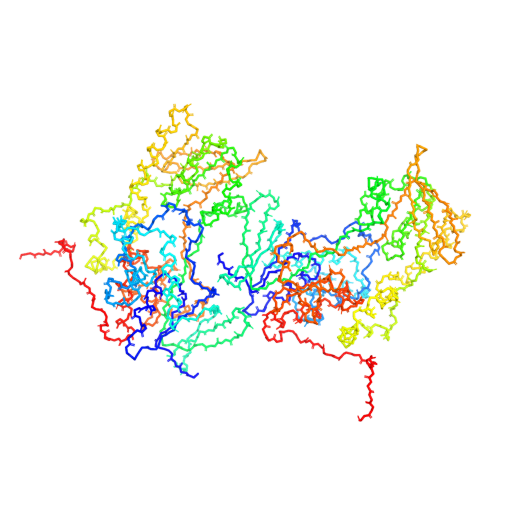 ? 106.323 44.422 53.847 1.00 40.28 181 LEU A O 1
ATOM 1459 N N . ASN A 1 185 ? 107.961 43.680 55.201 1.00 37.16 182 ASN A N 1
ATOM 1460 C CA . ASN A 1 185 ? 108.298 45.002 55.749 1.00 38.06 182 ASN A CA 1
ATOM 1461 C C . ASN A 1 185 ? 109.540 45.659 55.133 1.00 39.21 182 ASN A C 1
ATOM 1462 O O . ASN A 1 185 ? 109.994 46.696 55.625 1.00 36.10 182 ASN A O 1
ATOM 1467 N N . LYS A 1 186 ? 110.087 45.073 54.067 1.00 38.29 183 LYS A N 1
ATOM 1468 C CA . LYS A 1 186 ? 111.326 45.564 53.485 1.00 38.07 183 LYS A CA 1
ATOM 1469 C C . LYS A 1 186 ? 111.193 46.988 52.971 1.00 41.69 183 LYS A C 1
ATOM 1470 O O . LYS A 1 186 ? 112.024 47.847 53.273 1.00 43.25 183 LYS A O 1
ATOM 1476 N N . GLU A 1 187 ? 110.144 47.220 52.192 1.00 43.79 184 GLU A N 1
ATOM 1477 C CA . GLU A 1 187 ? 109.887 48.527 51.633 1.00 46.74 184 GLU A CA 1
ATOM 1478 C C . GLU A 1 187 ? 109.783 49.599 52.748 1.00 44.97 184 GLU A C 1
ATOM 1479 O O . GLU A 1 187 ? 110.288 50.702 52.594 1.00 43.76 184 GLU A O 1
ATOM 1485 N N . LYS A 1 188 ? 109.166 49.244 53.867 1.00 45.56 185 LYS A N 1
ATOM 1486 C CA . LYS A 1 188 ? 109.023 50.147 55.018 1.00 45.74 185 LYS A CA 1
ATOM 1487 C C . LYS A 1 188 ? 110.332 50.351 55.774 1.00 44.18 185 LYS A C 1
ATOM 1488 O O . LYS A 1 188 ? 110.580 51.430 56.313 1.00 51.13 185 LYS A O 1
ATOM 1494 N N . LEU A 1 189 ? 111.158 49.314 55.832 1.00 39.14 186 LEU A N 1
ATOM 1495 C CA . LEU A 1 189 ? 112.481 49.419 56.442 1.00 37.66 186 LEU A CA 1
ATOM 1496 C C . LEU A 1 189 ? 113.400 50.333 55.634 1.00 37.95 186 LEU A C 1
ATOM 1497 O O . LEU A 1 189 ? 114.084 51.178 56.203 1.00 33.43 186 LEU A O 1
ATOM 1502 N N . GLN A 1 190 ? 113.400 50.171 54.313 1.00 39.43 187 GLN A N 1
ATOM 1503 C CA . GLN A 1 190 ? 114.297 50.930 53.428 1.00 39.48 187 GLN A CA 1
ATOM 1504 C C . GLN A 1 190 ? 114.010 52.445 53.385 1.00 43.20 187 GLN A C 1
ATOM 1505 O O . GLN A 1 190 ? 114.885 53.228 53.019 1.00 44.30 187 GLN A O 1
ATOM 1511 N N . LYS A 1 191 ? 112.801 52.857 53.776 1.00 45.05 188 LYS A N 1
ATOM 1512 C CA . LYS A 1 191 ? 112.486 54.284 53.967 1.00 46.07 188 LYS A CA 1
ATOM 1513 C C . LYS A 1 191 ? 113.119 54.906 55.214 1.00 42.74 188 LYS A C 1
ATOM 1514 O O . LYS A 1 191 ? 113.172 56.133 55.319 1.00 42.99 188 LYS A O 1
ATOM 1520 N N . LYS A 1 192 ? 113.578 54.086 56.157 1.00 39.65 189 LYS A N 1
ATOM 1521 C CA . LYS A 1 192 ? 114.154 54.596 57.409 1.00 39.03 189 LYS A CA 1
ATOM 1522 C C . LYS A 1 192 ? 115.589 55.092 57.215 1.00 38.17 189 LYS A C 1
ATOM 1523 O O . LYS A 1 192 ? 116.242 54.795 56.213 1.00 34.87 189 LYS A O 1
ATOM 1529 N N . ARG A 1 193 ? 116.048 55.885 58.175 1.00 42.27 190 ARG A N 1
ATOM 1530 C CA . ARG A 1 193 ? 117.400 56.455 58.150 1.00 48.20 190 ARG A CA 1
ATOM 1531 C C . ARG A 1 193 ? 118.458 55.430 58.531 1.00 46.49 190 ARG A C 1
ATOM 1532 O O . ARG A 1 193 ? 119.583 55.534 58.067 1.00 48.46 190 ARG A O 1
ATOM 1540 N N . SER A 1 194 ? 118.107 54.480 59.400 1.00 44.40 191 SER A N 1
ATOM 1541 C CA . SER A 1 194 ? 119.034 53.443 59.864 1.00 38.71 191 SER A CA 1
ATOM 1542 C C . SER A 1 194 ? 118.315 52.109 60.056 1.00 38.00 191 SER A C 1
ATOM 1543 O O . SER A 1 194 ? 117.168 52.079 60.498 1.00 37.17 191 SER A O 1
ATOM 1546 N N . ILE A 1 195 ? 118.995 51.021 59.703 1.00 35.66 192 ILE A N 1
ATOM 1547 C CA . ILE A 1 195 ? 118.491 49.656 59.890 1.00 33.14 192 ILE A CA 1
ATOM 1548 C C . ILE A 1 195 ? 119.574 48.866 60.609 1.00 30.43 192 ILE A C 1
ATOM 1549 O O . ILE A 1 195 ? 120.749 49.045 60.325 1.00 30.86 192 ILE A O 1
ATOM 1554 N N . THR A 1 196 ? 119.178 47.988 61.522 1.00 28.15 193 THR A N 1
ATOM 1555 C CA . THR A 1 196 ? 120.122 47.133 62.231 1.00 26.85 193 THR A CA 1
ATOM 1556 C C . THR A 1 196 ? 119.665 45.680 62.196 1.00 26.44 193 THR A C 1
ATOM 1557 O O . THR A 1 196 ? 118.619 45.344 62.736 1.00 28.50 193 THR A O 1
ATOM 1561 N N . VAL A 1 197 ? 120.455 44.828 61.566 1.00 25.23 194 VAL A N 1
ATOM 1562 C CA . VAL A 1 197 ? 120.230 43.402 61.636 1.00 27.33 194 VAL A CA 1
ATOM 1563 C C . VAL A 1 197 ? 120.889 42.844 62.900 1.00 29.18 194 VAL A C 1
ATOM 1564 O O . VAL A 1 197 ? 122.081 42.994 63.116 1.00 28.47 194 VAL A O 1
ATOM 1568 N N . LEU A 1 198 ? 120.089 42.194 63.732 1.00 33.40 195 LEU A N 1
ATOM 1569 C CA . LEU A 1 198 ? 120.549 41.636 64.983 1.00 34.84 195 LEU A CA 1
ATOM 1570 C C . LEU A 1 198 ? 120.466 40.099 64.872 1.00 35.29 195 LEU A C 1
ATOM 1571 O O . LEU A 1 198 ? 119.406 39.565 64.591 1.00 35.99 195 LEU A O 1
ATOM 1576 N N . GLY A 1 199 ? 121.594 39.408 65.039 1.00 38.59 196 GLY A N 1
ATOM 1577 C CA . GLY A 1 199 ? 121.671 37.939 64.905 1.00 38.57 196 GLY A CA 1
ATOM 1578 C C . GLY A 1 199 ? 122.834 37.469 64.043 1.00 38.45 196 GLY A C 1
ATOM 1579 O O . GLY A 1 199 ? 123.330 38.226 63.201 1.00 37.68 196 GLY A O 1
ATOM 1580 N N . SER A 1 200 ? 123.222 36.200 64.215 1.00 40.18 197 SER A N 1
ATOM 1581 C CA . SER A 1 200 ? 124.468 35.661 63.653 1.00 47.08 197 SER A CA 1
ATOM 1582 C C . SER A 1 200 ? 124.372 34.753 62.419 1.00 43.64 197 SER A C 1
ATOM 1583 O O . SER A 1 200 ? 125.372 34.548 61.708 1.00 48.65 197 SER A O 1
ATOM 1586 N N . GLY A 1 201 ? 123.199 34.208 62.150 1.00 35.43 198 GLY A N 1
ATOM 1587 C CA . GLY A 1 201 ? 123.120 33.073 61.233 1.00 34.05 198 GLY A CA 1
ATOM 1588 C C . GLY A 1 201 ? 122.994 33.426 59.769 1.00 31.85 198 GLY A C 1
ATOM 1589 O O . GLY A 1 201 ? 123.204 34.564 59.353 1.00 34.51 198 GLY A O 1
ATOM 1590 N N . GLN A 1 202 ? 122.653 32.404 58.988 1.00 29.47 199 GLN A N 1
ATOM 1591 C CA . GLN A 1 202 ? 122.456 32.510 57.555 1.00 27.66 199 GLN A CA 1
ATOM 1592 C C . GLN A 1 202 ? 121.372 33.516 57.211 1.00 30.21 199 GLN A C 1
ATOM 1593 O O . GLN A 1 202 ? 121.511 34.238 56.240 1.00 32.76 199 GLN A O 1
ATOM 1599 N N . SER A 1 203 ? 120.299 33.566 58.003 1.00 36.04 200 SER A N 1
ATOM 1600 C CA . SER A 1 203 ? 119.177 34.487 57.734 1.00 36.45 200 SER A CA 1
ATOM 1601 C C . SER A 1 203 ? 119.616 35.939 57.851 1.00 32.83 200 SER A C 1
ATOM 1602 O O . SER A 1 203 ? 119.361 36.759 56.961 1.00 30.19 200 SER A O 1
ATOM 1605 N N . ALA A 1 204 ? 120.279 36.241 58.967 1.00 31.75 201 ALA A N 1
ATOM 1606 C CA . ALA A 1 204 ? 120.848 37.560 59.214 1.00 29.60 201 ALA A CA 1
ATOM 1607 C C . ALA A 1 204 ? 121.743 37.996 58.054 1.00 28.91 201 ALA A C 1
ATOM 1608 O O . ALA A 1 204 ? 121.603 39.103 57.530 1.00 29.32 201 ALA A O 1
ATOM 1610 N N . ALA A 1 205 ? 122.637 37.111 57.637 1.00 27.23 202 ALA A N 1
ATOM 1611 C CA . ALA A 1 205 ? 123.568 37.421 56.570 1.00 27.52 202 ALA A CA 1
ATOM 1612 C C . ALA A 1 205 ? 122.848 37.685 55.242 1.00 29.15 202 ALA A C 1
ATOM 1613 O O . ALA A 1 205 ? 123.180 38.638 54.538 1.00 29.86 202 ALA A O 1
ATOM 1615 N N . GLU A 1 206 ? 121.876 36.843 54.905 1.00 32.75 203 GLU A N 1
ATOM 1616 C CA . GLU A 1 206 ? 121.107 37.006 53.663 1.00 35.68 203 GLU A CA 1
ATOM 1617 C C . GLU A 1 206 ? 120.383 38.336 53.625 1.00 34.05 203 GLU A C 1
ATOM 1618 O O . GLU A 1 206 ? 120.358 38.998 52.589 1.00 34.13 203 GLU A O 1
ATOM 1624 N N . ILE A 1 207 ? 119.792 38.697 54.762 1.00 31.71 204 ILE A N 1
ATOM 1625 C CA . ILE A 1 207 ? 119.126 39.976 54.925 1.00 32.48 204 ILE A CA 1
ATOM 1626 C C . ILE A 1 207 ? 120.122 41.114 54.823 1.00 32.26 204 ILE A C 1
ATOM 1627 O O . ILE A 1 207 ? 119.885 42.066 54.071 1.00 34.24 204 ILE A O 1
ATOM 1632 N N . TYR A 1 208 ? 121.222 41.025 55.569 1.00 33.05 205 TYR A N 1
ATOM 1633 C CA . TYR A 1 208 ? 122.265 42.060 55.510 1.00 32.80 205 TYR A CA 1
ATOM 1634 C C . TYR A 1 208 ? 122.745 42.311 54.081 1.00 31.65 205 TYR A C 1
ATOM 1635 O O . TYR A 1 208 ? 122.854 43.455 53.656 1.00 32.94 205 TYR A O 1
ATOM 1644 N N . TYR A 1 209 ? 123.008 41.237 53.351 1.00 30.00 206 TYR A N 1
ATOM 1645 C CA . TYR A 1 209 ? 123.386 41.343 51.954 1.00 31.68 206 TYR A CA 1
ATOM 1646 C C . TYR A 1 209 ? 122.287 41.998 51.102 1.00 31.05 206 TYR A C 1
ATOM 1647 O O . TYR A 1 209 ? 122.571 42.806 50.223 1.00 33.99 206 TYR A O 1
ATOM 1656 N N . ASP A 1 210 ? 121.040 41.630 51.360 1.00 32.31 207 ASP A N 1
ATOM 1657 C CA . ASP A 1 210 ? 119.897 42.149 50.604 1.00 32.41 207 ASP A CA 1
ATOM 1658 C C . ASP A 1 210 ? 119.796 43.660 50.758 1.00 31.39 207 ASP A C 1
ATOM 1659 O O . ASP A 1 210 ? 119.647 44.380 49.768 1.00 31.60 207 ASP A O 1
ATOM 1664 N N . LEU A 1 211 ? 119.898 44.127 52.002 1.00 30.66 208 LEU A N 1
ATOM 1665 C CA . LEU A 1 211 ? 119.834 45.562 52.308 1.00 32.13 208 LEU A CA 1
ATOM 1666 C C . LEU A 1 211 ? 121.067 46.317 51.822 1.00 34.73 208 LEU A C 1
ATOM 1667 O O . LEU A 1 211 ? 120.944 47.444 51.324 1.00 38.14 208 LEU A O 1
ATOM 1672 N N . LEU A 1 212 ? 122.246 45.701 51.966 1.00 34.02 209 LEU A N 1
ATOM 1673 C CA . LEU A 1 212 ? 123.508 46.303 51.512 1.00 32.36 209 LEU A CA 1
ATOM 1674 C C . LEU A 1 212 ? 123.500 46.601 50.017 1.00 32.66 209 LEU A C 1
ATOM 1675 O O . LEU A 1 212 ? 124.070 47.601 49.580 1.00 31.03 209 LEU A O 1
ATOM 1680 N N . THR A 1 213 ? 122.842 45.736 49.250 1.00 32.50 210 THR A N 1
ATOM 1681 C CA . THR A 1 213 ? 122.640 45.934 47.822 1.00 34.98 210 THR A CA 1
ATOM 1682 C C . THR A 1 213 ? 122.067 47.312 47.487 1.00 35.73 210 THR A C 1
ATOM 1683 O O . THR A 1 213 ? 122.493 47.938 46.534 1.00 39.42 210 THR A O 1
ATOM 1687 N N . ASP A 1 214 ? 121.120 47.785 48.284 1.00 39.80 211 ASP A N 1
ATOM 1688 C CA . ASP A 1 214 ? 120.464 49.074 48.021 1.00 41.51 211 ASP A CA 1
ATOM 1689 C C . ASP A 1 214 ? 120.900 50.206 48.963 1.00 41.63 211 ASP A C 1
ATOM 1690 O O . ASP A 1 214 ? 120.194 51.204 49.088 1.00 39.68 211 ASP A O 1
ATOM 1695 N N . ILE A 1 215 ? 122.068 50.090 49.596 1.00 38.74 212 ILE A N 1
ATOM 1696 C CA . ILE A 1 215 ? 122.486 51.105 50.570 1.00 34.74 212 ILE A CA 1
ATOM 1697 C C . ILE A 1 215 ? 122.755 52.429 49.873 1.00 35.21 212 ILE A C 1
ATOM 1698 O O . ILE A 1 215 ? 122.431 53.467 50.412 1.00 43.89 212 ILE A O 1
ATOM 1703 N N . ASP A 1 216 ? 123.333 52.391 48.678 1.00 38.83 213 ASP A N 1
ATOM 1704 C CA . ASP A 1 216 ? 123.538 53.620 47.886 1.00 41.17 213 ASP A CA 1
ATOM 1705 C C . ASP A 1 216 ? 122.241 54.201 47.316 1.00 44.25 213 ASP A C 1
ATOM 1706 O O . ASP A 1 216 ? 122.189 55.392 47.064 1.00 48.08 213 ASP A O 1
ATOM 1711 N N . ARG A 1 217 ? 121.217 53.374 47.118 1.00 45.45 214 ARG A N 1
ATOM 1712 C CA . ARG A 1 217 ? 119.974 53.791 46.501 1.00 48.52 214 ARG A CA 1
ATOM 1713 C C . ARG A 1 217 ? 119.038 54.505 47.482 1.00 47.54 214 ARG A C 1
ATOM 1714 O O . ARG A 1 217 ? 118.383 55.466 47.101 1.00 58.82 214 ARG A O 1
ATOM 1722 N N . PHE A 1 218 ? 118.959 54.022 48.718 1.00 42.09 215 PHE A N 1
ATOM 1723 C CA . PHE A 1 218 ? 118.206 54.689 49.790 1.00 38.04 215 PHE A CA 1
ATOM 1724 C C . PHE A 1 218 ? 119.179 55.332 50.756 1.00 39.38 215 PHE A C 1
ATOM 1725 O O . PHE A 1 218 ? 120.396 55.197 50.602 1.00 36.56 215 PHE A O 1
ATOM 1733 N N . GLY A 1 219 ? 118.665 56.020 51.766 1.00 40.31 216 GLY A N 1
ATOM 1734 C CA . GLY A 1 219 ? 119.552 56.726 52.692 1.00 46.26 216 GLY A CA 1
ATOM 1735 C C . GLY A 1 219 ? 120.473 55.863 53.557 1.00 43.08 216 GLY A C 1
ATOM 1736 O O . GLY A 1 219 ? 121.584 56.259 53.874 1.00 51.96 216 GLY A O 1
ATOM 1737 N N . TYR A 1 220 ? 120.027 54.657 53.875 1.00 41.24 217 TYR A N 1
ATOM 1738 C CA . TYR A 1 220 ? 120.180 54.139 55.241 1.00 36.76 217 TYR A CA 1
ATOM 1739 C C . TYR A 1 220 ? 121.575 53.815 55.719 1.00 34.94 217 TYR A C 1
ATOM 1740 O O . TYR A 1 220 ? 122.463 53.499 54.942 1.00 46.29 217 TYR A O 1
ATOM 1749 N N . GLN A 1 221 ? 121.746 53.953 57.028 1.00 32.60 218 GLN A N 1
ATOM 1750 C CA . GLN A 1 221 ? 122.820 53.306 57.758 1.00 33.63 218 GLN A CA 1
ATOM 1751 C C . GLN A 1 221 ? 122.413 51.839 57.887 1.00 36.78 218 GLN A C 1
ATOM 1752 O O . GLN A 1 221 ? 121.235 51.532 58.138 1.00 36.21 218 GLN A O 1
ATOM 1758 N N . LEU A 1 222 ? 123.379 50.942 57.716 1.00 33.83 219 LEU A N 1
ATOM 1759 C CA . LEU A 1 222 ? 123.109 49.516 57.766 1.00 30.46 219 LEU A CA 1
ATOM 1760 C C . LEU A 1 222 ? 124.059 48.844 58.750 1.00 30.22 219 LEU A C 1
ATOM 1761 O O . LEU A 1 222 ? 125.261 48.676 58.478 1.00 30.87 219 LEU A O 1
ATOM 1766 N N . ASN A 1 223 ? 123.507 48.456 59.894 1.00 28.84 220 ASN A N 1
ATOM 1767 C CA . ASN A 1 223 ? 124.283 47.866 60.970 1.00 29.26 220 ASN A CA 1
ATOM 1768 C C . ASN A 1 223 ? 124.024 46.373 61.095 1.00 29.21 220 ASN A C 1
ATOM 1769 O O . ASN A 1 223 ? 123.019 45.879 60.627 1.00 31.46 220 ASN A O 1
ATOM 1774 N N . TRP A 1 224 ? 124.971 45.666 61.700 1.00 28.95 221 TRP A N 1
ATOM 1775 C CA . TRP A 1 224 ? 124.854 44.250 61.997 1.00 28.21 221 TRP A CA 1
ATOM 1776 C C . TRP A 1 224 ? 125.506 44.002 63.343 1.00 29.06 221 TRP A C 1
ATOM 1777 O O . TRP A 1 224 ? 126.700 44.230 63.504 1.00 27.90 221 TRP A O 1
ATOM 1788 N N . ILE A 1 225 ? 124.727 43.537 64.308 1.00 29.81 222 ILE A N 1
ATOM 1789 C CA . ILE A 1 225 ? 125.252 43.229 65.635 1.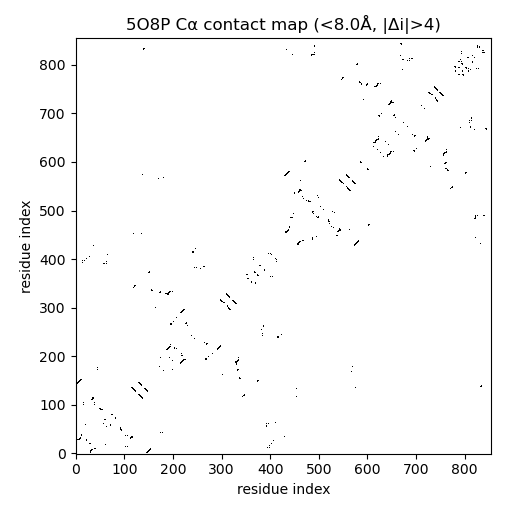00 29.99 222 ILE A CA 1
ATOM 1790 C C . ILE A 1 225 ? 124.975 41.774 65.894 1.00 29.98 222 ILE A C 1
ATOM 1791 O O . ILE A 1 225 ? 123.885 41.320 65.596 1.00 34.45 222 ILE A O 1
ATOM 1796 N N . THR A 1 226 ? 125.949 41.048 66.431 1.00 30.88 223 THR A N 1
ATOM 1797 C CA . THR A 1 226 ? 125.781 39.621 66.741 1.00 31.79 223 THR A CA 1
ATOM 1798 C C . THR A 1 226 ? 126.403 39.250 68.084 1.00 32.15 223 THR A C 1
ATOM 1799 O O . THR A 1 226 ? 127.394 39.855 68.497 1.00 31.04 223 THR A O 1
ATOM 1803 N N . ARG A 1 227 ? 125.805 38.268 68.762 1.00 34.16 224 ARG A N 1
ATOM 1804 C CA . ARG A 1 227 ? 126.387 37.701 69.989 1.00 36.91 224 ARG A CA 1
ATOM 1805 C C . ARG A 1 227 ? 127.579 36.793 69.654 1.00 33.16 224 ARG A C 1
ATOM 1806 O O . ARG A 1 227 ? 128.485 36.634 70.474 1.00 30.52 224 ARG A O 1
ATOM 1814 N N . ALA A 1 228 ? 127.566 36.209 68.453 1.00 31.70 225 ALA A N 1
ATOM 1815 C CA . ALA A 1 228 ? 128.621 35.308 67.996 1.00 30.40 225 ALA A CA 1
ATOM 1816 C C . ALA A 1 228 ? 129.988 35.965 68.069 1.00 31.20 225 ALA A C 1
ATOM 1817 O O . ALA A 1 228 ? 130.097 37.172 67.840 1.00 30.77 225 ALA A O 1
ATOM 1819 N N . PRO A 1 229 ? 131.038 35.180 68.382 1.00 33.54 226 PRO A N 1
ATOM 1820 C CA . PRO A 1 229 ? 132.401 35.726 68.464 1.00 34.44 226 PRO A CA 1
ATOM 1821 C C . PRO A 1 229 ? 132.958 36.249 67.125 1.00 32.77 226 PRO A C 1
ATOM 1822 O O . PRO A 1 229 ? 133.739 37.203 67.111 1.00 31.95 226 PRO A O 1
ATOM 1826 N N . ARG A 1 230 ? 132.554 35.622 66.027 1.00 31.79 227 ARG A N 1
ATOM 1827 C CA . ARG A 1 230 ? 132.900 36.074 64.689 1.00 34.72 227 ARG A CA 1
ATOM 1828 C C . ARG A 1 230 ? 131.678 35.925 63.817 1.00 33.12 227 ARG A C 1
ATOM 1829 O O . ARG A 1 230 ? 130.665 35.393 64.266 1.00 33.11 227 ARG A O 1
ATOM 1837 N N . PHE A 1 231 ? 131.781 36.357 62.566 1.00 33.43 228 PHE A N 1
ATOM 1838 C CA . PHE A 1 231 ? 130.803 35.963 61.532 1.00 34.17 228 PHE A CA 1
ATOM 1839 C C . PHE A 1 231 ? 131.316 34.653 60.959 1.00 36.16 228 PHE A C 1
ATOM 1840 O O . PHE A 1 231 ? 131.841 34.600 59.842 1.00 39.41 228 PHE A O 1
ATOM 1848 N N . TYR A 1 232 ? 131.194 33.589 61.757 1.00 38.80 229 TYR A N 1
ATOM 1849 C CA . TYR A 1 232 ? 131.848 32.320 61.429 1.00 41.06 229 TYR A CA 1
ATOM 1850 C C . TYR A 1 232 ? 131.114 31.666 60.271 1.00 38.58 229 TYR A C 1
ATOM 1851 O O . TYR A 1 232 ? 129.886 31.743 60.184 1.00 34.23 229 TYR A O 1
ATOM 1860 N N . PRO A 1 233 ? 131.870 31.058 59.344 1.00 41.11 230 PRO A N 1
ATOM 1861 C CA . PRO A 1 233 ? 131.220 30.294 58.297 1.00 42.28 230 PRO A CA 1
ATOM 1862 C C . PRO A 1 233 ? 130.748 28.931 58.793 1.00 42.36 230 PRO A C 1
ATOM 1863 O O . PRO A 1 233 ? 131.246 28.410 59.808 1.00 42.17 230 PRO A O 1
ATOM 1867 N N . LEU A 1 234 ? 129.789 28.374 58.066 1.00 43.65 231 LEU A N 1
ATOM 1868 C CA . LEU A 1 234 ? 129.340 27.018 58.272 1.00 47.80 231 LEU A CA 1
ATOM 1869 C C . LEU A 1 234 ? 130.482 26.123 57.806 1.00 50.38 231 LEU A C 1
ATOM 1870 O O . LEU A 1 234 ? 130.956 26.296 56.686 1.00 48.69 231 LEU A O 1
ATOM 1875 N N . GLU A 1 235 ? 130.930 25.200 58.662 1.00 56.37 232 GLU A N 1
ATOM 1876 C CA . GLU A 1 235 ? 132.093 24.340 58.367 1.00 58.14 232 GLU A CA 1
ATOM 1877 C C . GLU A 1 235 ? 131.689 23.244 57.373 1.00 50.28 232 GLU A C 1
ATOM 1878 O O . GLU A 1 235 ? 130.870 22.383 57.681 1.00 50.31 232 GLU A O 1
ATOM 1884 N N A TYR A 1 236 ? 132.284 23.292 56.182 0.50 47.01 233 TYR A N 1
ATOM 1885 N N B TYR A 1 236 ? 132.305 23.299 56.191 0.50 50.09 233 TYR A N 1
ATOM 1886 C CA A TYR A 1 236 ? 131.924 22.408 55.079 0.50 44.95 233 TYR A CA 1
ATOM 1887 C CA B TYR A 1 236 ? 131.969 22.495 55.027 0.50 49.64 233 TYR A CA 1
ATOM 1888 C C A TYR A 1 236 ? 133.091 21.526 54.570 0.50 44.11 233 TYR A C 1
ATOM 1889 C C B TYR A 1 236 ? 133.091 21.531 54.575 0.50 46.79 233 TYR A C 1
ATOM 1890 O O A TYR A 1 236 ? 132.962 20.872 53.531 0.50 45.39 233 TYR A O 1
ATOM 1891 O O B TYR A 1 236 ? 132.950 20.866 53.547 0.50 48.05 233 TYR A O 1
ATOM 1908 N N . THR A 1 237 ? 134.194 21.488 55.315 1.00 43.13 234 THR A N 1
ATOM 1909 C CA . THR A 1 237 ? 135.344 20.694 54.934 1.00 43.49 234 THR A CA 1
ATOM 1910 C C . THR A 1 237 ? 134.999 19.229 55.168 1.00 39.22 234 THR A C 1
ATOM 1911 O O . THR A 1 237 ? 134.358 18.891 56.167 1.00 37.69 234 THR A O 1
ATOM 1915 N N . LYS A 1 238 ? 135.419 18.373 54.235 1.00 36.85 235 LYS A N 1
ATOM 1916 C CA . LYS A 1 238 ? 134.804 17.055 54.080 1.00 34.87 235 LYS A CA 1
ATOM 1917 C C . LYS A 1 238 ? 135.097 16.086 55.211 1.00 34.96 235 LYS A C 1
ATOM 1918 O O . LYS A 1 238 ? 134.268 15.224 55.494 1.00 33.62 235 LYS A O 1
ATOM 1924 N N . LEU A 1 239 ? 136.259 16.216 55.857 1.00 34.76 236 LEU A N 1
ATOM 1925 C CA . LEU A 1 239 ? 136.544 15.407 57.033 1.00 34.31 236 LEU A CA 1
ATOM 1926 C C . LEU A 1 239 ? 135.611 15.738 58.199 1.00 36.52 236 LEU A C 1
ATOM 1927 O O . LEU A 1 239 ? 135.253 14.835 58.939 1.00 39.04 236 LEU A O 1
ATOM 1932 N N . THR A 1 240 ? 135.211 17.003 58.358 1.00 38.86 237 THR A N 1
ATOM 1933 C CA . THR A 1 240 ? 134.211 17.378 59.371 1.00 38.86 237 THR A CA 1
ATOM 1934 C C . THR A 1 240 ? 132.791 16.937 58.979 1.00 39.02 237 THR A C 1
ATOM 1935 O O . THR A 1 240 ? 132.014 16.538 59.856 1.00 37.81 237 THR A O 1
ATOM 1939 N N . LEU A 1 241 ? 132.451 16.979 57.684 1.00 38.66 238 LEU A N 1
ATOM 1940 C CA . LEU A 1 241 ? 131.141 16.477 57.225 1.00 38.16 238 LEU A CA 1
ATOM 1941 C C . LEU A 1 241 ? 130.905 14.989 57.578 1.00 38.48 238 LEU A C 1
ATOM 1942 O O . LEU A 1 241 ? 129.756 14.576 57.740 1.00 41.70 238 LEU A O 1
ATOM 1947 N N . GLU A 1 242 ? 131.974 14.194 57.718 1.00 37.18 239 GLU A N 1
ATOM 1948 C CA . GLU A 1 242 ? 131.874 12.815 58.222 1.00 35.87 239 GLU A CA 1
ATOM 1949 C C . GLU A 1 242 ? 131.293 12.706 59.631 1.00 36.25 239 GLU A C 1
ATOM 1950 O O . GLU A 1 242 ? 130.918 11.617 60.055 1.00 34.78 239 GLU A O 1
ATOM 1956 N N . MET A 1 243 ? 131.263 13.796 60.384 1.00 38.04 240 MET A N 1
ATOM 1957 C CA . MET A 1 243 ? 130.601 13.780 61.674 1.00 39.59 240 MET A CA 1
ATOM 1958 C C . MET A 1 243 ? 129.081 13.790 61.547 1.00 37.68 240 MET A C 1
ATOM 1959 O O . MET A 1 243 ? 128.413 13.468 62.519 1.00 35.98 240 MET A O 1
ATOM 1964 N N . THR A 1 244 ? 128.536 14.180 60.389 1.00 37.79 241 THR A N 1
ATOM 1965 C CA . THR A 1 244 ? 127.089 14.077 60.140 1.00 40.41 241 THR A CA 1
ATOM 1966 C C . THR A 1 244 ? 126.863 12.699 59.537 1.00 40.65 241 THR A C 1
ATOM 1967 O O . THR A 1 244 ? 126.666 12.544 58.334 1.00 42.66 241 THR A O 1
ATOM 1971 N N . SER A 1 245 ? 126.949 11.688 60.378 1.00 41.88 242 SER A N 1
ATOM 1972 C CA . SER A 1 245 ? 126.952 10.316 59.905 1.00 45.24 242 SER A CA 1
ATOM 1973 C C . SER A 1 245 ? 126.399 9.395 60.984 1.00 49.11 242 SER A C 1
ATOM 1974 O O . SER A 1 245 ? 126.503 9.694 62.177 1.00 50.59 242 SER A O 1
ATOM 1977 N N . PRO A 1 246 ? 125.812 8.266 60.568 1.00 46.83 243 PRO A N 1
ATOM 1978 C CA . PRO A 1 246 ? 125.387 7.253 61.506 1.00 45.69 243 PRO A CA 1
ATOM 1979 C C . PRO A 1 246 ? 126.462 6.882 62.523 1.00 45.97 243 PRO A C 1
ATOM 1980 O O . PRO A 1 246 ? 126.161 6.757 63.701 1.00 47.09 243 PRO A O 1
ATOM 1984 N N . GLU A 1 247 ? 127.704 6.753 62.071 1.00 44.31 244 GLU A N 1
ATOM 1985 C CA . GLU A 1 247 ? 128.818 6.325 62.915 1.00 46.62 244 GLU A CA 1
ATOM 1986 C C . GLU A 1 247 ? 129.067 7.313 64.044 1.00 43.12 244 GLU A C 1
ATOM 1987 O O . GLU A 1 247 ? 129.281 6.935 65.200 1.00 36.45 244 GLU A O 1
ATOM 1993 N N . TRP A 1 248 ? 129.044 8.593 63.703 1.00 47.22 245 TRP A N 1
ATOM 1994 C CA . TRP A 1 248 ? 129.199 9.635 64.701 1.00 48.61 245 TRP A CA 1
ATOM 1995 C C . TRP A 1 248 ? 128.016 9.682 65.676 1.00 49.70 245 TRP A C 1
ATOM 1996 O O . TRP A 1 248 ? 128.201 9.907 66.869 1.00 48.19 245 TRP A O 1
ATOM 2007 N N . ILE A 1 249 ? 126.805 9.467 65.172 1.00 51.40 246 ILE A N 1
ATOM 2008 C CA . ILE A 1 249 ? 125.613 9.534 66.021 1.00 50.35 246 ILE A CA 1
ATOM 2009 C C . ILE A 1 249 ? 125.639 8.398 67.040 1.00 52.39 246 ILE A C 1
ATOM 2010 O O . ILE A 1 249 ? 125.326 8.619 68.203 1.00 56.27 246 ILE A O 1
ATOM 2015 N N . ASP A 1 250 ? 126.054 7.205 66.618 1.00 52.28 247 ASP A N 1
ATOM 2016 C CA . ASP A 1 250 ? 126.253 6.081 67.546 1.00 55.42 247 ASP A CA 1
ATOM 2017 C C . ASP A 1 250 ? 127.259 6.469 68.623 1.00 57.37 247 ASP A C 1
ATOM 2018 O O . ASP A 1 250 ? 127.039 6.211 69.806 1.00 63.56 247 ASP A O 1
ATOM 2023 N N . TYR A 1 251 ? 128.359 7.089 68.199 1.00 57.76 248 TYR A N 1
ATOM 2024 C CA . TYR A 1 251 ? 129.395 7.559 69.122 1.00 57.03 248 TYR A CA 1
ATOM 2025 C C . TYR A 1 251 ? 128.808 8.563 70.117 1.00 59.26 248 TYR A C 1
ATOM 2026 O O . TYR A 1 251 ? 128.948 8.394 71.321 1.00 68.64 248 TYR A O 1
ATOM 2035 N N . PHE A 1 252 ? 128.079 9.537 69.581 1.00 59.66 249 PHE A N 1
ATOM 2036 C CA . PHE A 1 252 ? 127.581 10.682 70.332 1.00 65.98 249 PHE A CA 1
ATOM 2037 C C . PHE A 1 252 ? 126.656 10.278 71.472 1.00 71.61 249 PHE A C 1
ATOM 2038 O O . PHE A 1 252 ? 126.682 10.892 72.539 1.00 76.04 249 PHE A O 1
ATOM 2046 N N . HIS A 1 253 ? 126.084 9.092 71.305 1.00 78.32 250 HIS A N 1
ATOM 2047 C CA . HIS A 1 253 ? 125.383 8.417 72.374 1.00 76.89 250 HIS A CA 1
ATOM 2048 C C . HIS A 1 253 ? 126.422 7.737 73.253 1.00 71.20 250 HIS A C 1
ATOM 2049 O O . HIS A 1 253 ? 126.503 6.517 73.347 1.00 56.96 250 HIS A O 1
ATOM 2056 N N . SER A 1 254 ? 127.249 8.578 73.854 1.00 76.71 251 SER A N 1
ATOM 2057 C CA . SER A 1 254 ? 128.048 8.273 75.017 1.00 78.98 251 SER A CA 1
ATOM 2058 C C . SER A 1 254 ? 127.103 8.075 76.178 1.00 95.05 251 SER A C 1
ATOM 2059 O O . SER A 1 254 ? 127.348 7.265 77.059 1.00 104.96 251 SER A O 1
ATOM 2062 N N . LEU A 1 255 ? 126.029 8.859 76.165 1.00 109.27 252 LEU A N 1
ATOM 2063 C CA . LEU A 1 255 ? 124.986 8.863 77.197 1.00 109.61 252 LEU A CA 1
ATOM 2064 C C . LEU A 1 255 ? 125.226 9.869 78.322 1.00 113.90 252 LEU A C 1
ATOM 2065 O O . LEU A 1 255 ? 124.414 9.961 79.256 1.00 116.87 252 LEU A O 1
ATOM 2070 N N . PRO A 1 256 ? 126.373 10.672 78.192 1.00 105.68 253 PRO A N 1
ATOM 2071 C CA . PRO A 1 256 ? 126.472 11.702 79.231 1.00 96.08 253 PRO A CA 1
ATOM 2072 C C . PRO A 1 256 ? 125.821 12.963 78.714 1.00 94.74 253 PRO A C 1
ATOM 2073 O O . PRO A 1 256 ? 126.331 13.590 77.794 1.00 94.55 253 PRO A O 1
ATOM 2077 N N . ALA A 1 257 ? 124.697 13.327 79.312 1.00 91.53 254 ALA A N 1
ATOM 2078 C CA . ALA A 1 257 ? 123.881 14.419 78.807 1.00 95.99 254 ALA A CA 1
ATOM 2079 C C . ALA A 1 257 ? 124.575 15.772 78.837 1.00 105.58 254 ALA A C 1
ATOM 2080 O O . ALA A 1 257 ? 124.435 16.570 77.913 1.00 101.06 254 ALA A O 1
ATOM 2082 N N . ALA A 1 258 ? 125.313 16.038 79.905 1.00 111.53 255 ALA A N 1
ATOM 2083 C CA . ALA A 1 258 ? 125.947 17.336 80.049 1.00 106.00 255 ALA A CA 1
ATOM 2084 C C . ALA A 1 258 ? 126.930 17.537 78.920 1.00 106.62 255 ALA A C 1
ATOM 2085 O O . ALA A 1 258 ? 127.019 18.614 78.341 1.00 93.43 255 ALA A O 1
ATOM 2087 N N . LYS A 1 259 ? 127.655 16.484 78.581 1.00 109.49 256 LYS A N 1
ATOM 2088 C CA . LYS A 1 259 ? 128.663 16.613 77.557 1.00 103.85 256 LYS A CA 1
ATOM 2089 C C . LYS A 1 259 ? 127.941 17.020 76.301 1.00 98.61 256 LYS A C 1
ATOM 2090 O O . LYS A 1 259 ? 128.376 17.905 75.571 1.00 96.28 256 LYS A O 1
ATOM 2096 N N . ARG A 1 260 ? 126.791 16.399 76.100 1.00 92.89 257 ARG A N 1
ATOM 2097 C CA . ARG A 1 260 ? 126.008 16.643 74.919 1.00 91.42 257 ARG A CA 1
ATOM 2098 C C . ARG A 1 260 ? 125.612 18.103 74.894 1.00 101.33 257 ARG A C 1
ATOM 2099 O O . ARG A 1 260 ? 125.701 18.755 73.858 1.00 106.04 257 ARG A O 1
ATOM 2107 N N . ASP A 1 261 ? 125.211 18.633 76.041 1.00 108.23 258 ASP A N 1
ATOM 2108 C CA . ASP A 1 261 ? 124.732 20.024 76.096 1.00 110.09 258 ASP A CA 1
ATOM 2109 C C . ASP A 1 261 ? 125.891 21.010 75.966 1.00 111.67 258 ASP A C 1
ATOM 2110 O O . ASP A 1 261 ? 125.753 22.042 75.288 1.00 100.89 258 ASP A O 1
ATOM 2115 N N . GLU A 1 262 ? 127.027 20.696 76.605 1.00 117.65 259 GLU A N 1
ATOM 2116 C CA . GLU A 1 262 ? 128.234 21.508 76.435 1.00 120.22 259 GLU A CA 1
ATOM 2117 C C . GLU A 1 262 ? 128.805 21.431 75.009 1.00 129.73 259 GLU A C 1
ATOM 2118 O O . GLU A 1 262 ? 129.343 22.417 74.521 1.00 133.76 259 GLU A O 1
ATOM 2124 N N . LEU A 1 263 ? 128.686 20.271 74.360 1.00 132.17 260 LEU A N 1
ATOM 2125 C CA . LEU A 1 263 ? 129.071 20.127 72.942 1.00 122.33 260 LEU A CA 1
ATOM 2126 C C . LEU A 1 263 ? 128.222 20.994 72.012 1.00 122.94 260 LEU A C 1
ATOM 2127 O O . LEU A 1 263 ? 128.763 21.588 71.058 1.00 122.25 260 LEU A O 1
ATOM 2132 N N . ASN A 1 264 ? 126.915 21.081 72.277 1.00 119.22 261 ASN A N 1
ATOM 2133 C CA . ASN A 1 264 ? 126.015 21.822 71.390 1.00 119.09 261 ASN A CA 1
ATOM 2134 C C . ASN A 1 264 ? 126.227 23.339 71.394 1.00 126.25 261 ASN A C 1
ATOM 2135 O O . ASN A 1 264 ? 126.004 23.984 70.352 1.00 126.43 261 ASN A O 1
ATOM 2140 N N . ALA A 1 265 ? 126.676 23.901 72.525 1.00 127.61 262 ALA A N 1
ATOM 2141 C CA . ALA A 1 265 ? 127.325 25.229 72.491 1.00 120.77 262 ALA A CA 1
ATOM 2142 C C . ALA A 1 265 ? 128.777 24.893 72.154 1.00 127.24 262 ALA A C 1
ATOM 2143 O O . ALA A 1 265 ? 129.322 23.946 72.702 1.00 139.01 262 ALA A O 1
ATOM 2145 N N . SER A 1 266 ? 129.382 25.609 71.214 1.00 120.36 263 SER A N 1
ATOM 2146 C CA . SER A 1 266 ? 130.754 25.334 70.723 1.00 121.92 263 SER A CA 1
ATOM 2147 C C . SER A 1 266 ? 130.852 24.370 69.518 1.00 125.38 263 SER A C 1
ATOM 2148 O O . SER A 1 266 ? 131.939 24.239 68.958 1.00 134.45 263 SER A O 1
ATOM 2151 N N . GLN A 1 267 ? 129.743 23.762 69.087 1.00 116.86 264 GLN A N 1
ATOM 2152 C CA . GLN A 1 267 ? 129.663 23.129 67.761 1.00 107.51 264 GLN A CA 1
ATOM 2153 C C . GLN A 1 267 ? 128.801 23.968 66.794 1.00 100.91 264 GLN A C 1
ATOM 2154 O O . GLN A 1 267 ? 128.192 23.425 65.875 1.00 91.81 264 GLN A O 1
ATOM 2160 N N . LYS A 1 268 ? 128.740 25.281 67.021 1.00 99.05 265 LYS A N 1
ATOM 2161 C CA . LYS A 1 268 ? 127.852 26.149 66.252 1.00 99.52 265 LYS A CA 1
ATOM 2162 C C . LYS A 1 268 ? 128.335 26.417 64.821 1.00 102.33 265 LYS A C 1
ATOM 2163 O O . LYS A 1 268 ? 127.510 26.689 63.944 1.00 106.15 265 LYS A O 1
ATOM 2169 N N . ASN A 1 269 ? 129.655 26.322 64.579 1.00 103.06 266 ASN A N 1
ATOM 2170 C CA . ASN A 1 269 ? 130.236 26.264 63.205 1.00 98.64 266 ASN A CA 1
ATOM 2171 C C . ASN A 1 269 ? 129.596 25.175 62.318 1.00 101.38 266 ASN A C 1
ATOM 2172 O O . ASN A 1 269 ? 129.495 25.337 61.095 1.00 102.31 266 ASN A O 1
ATOM 2177 N N . LEU A 1 270 ? 129.211 24.056 62.933 1.00 99.77 267 LEU A N 1
ATOM 2178 C CA . LEU A 1 270 ? 128.729 22.881 62.201 1.00 94.64 267 LEU A CA 1
ATOM 2179 C C . LEU A 1 270 ? 127.254 22.968 61.756 1.00 88.80 267 LEU A C 1
ATOM 2180 O O . LEU A 1 270 ? 126.857 22.255 60.835 1.00 72.97 267 LEU A O 1
ATOM 2185 N N . TYR A 1 271 ? 126.453 23.824 62.400 1.00 96.42 268 TYR A N 1
ATOM 2186 C CA . TYR A 1 271 ? 125.030 24.000 62.023 1.00 90.92 268 TYR A CA 1
ATOM 2187 C C . TYR A 1 271 ? 124.483 25.445 61.980 1.00 82.35 268 TYR A C 1
ATOM 2188 O O . TYR A 1 271 ? 123.632 25.728 61.141 1.00 74.53 268 TYR A O 1
ATOM 2197 N N . LYS A 1 272 ? 124.971 26.344 62.841 1.00 79.70 269 LYS A N 1
ATOM 2198 C CA . LYS A 1 272 ? 124.475 27.738 62.930 1.00 85.30 269 LYS A CA 1
ATOM 2199 C C . LYS A 1 272 ? 125.334 28.768 62.136 1.00 75.93 269 LYS A C 1
ATOM 2200 O O . LYS A 1 272 ? 125.199 29.980 62.341 1.00 76.03 269 LYS A O 1
ATOM 2206 N N . GLY A 1 273 ? 126.176 28.306 61.212 1.00 59.17 270 GLY A N 1
ATOM 2207 C CA . GLY A 1 273 ? 127.044 29.209 60.464 1.00 49.80 270 GLY A CA 1
ATOM 2208 C C . GLY A 1 273 ? 126.433 29.862 59.226 1.00 42.56 270 GLY A C 1
ATOM 2209 O O . GLY A 1 273 ? 125.340 29.520 58.778 1.00 46.72 270 GLY A O 1
ATOM 2210 N N . ILE A 1 274 ? 127.167 30.823 58.677 1.00 35.62 271 ILE A N 1
ATOM 2211 C CA . ILE A 1 274 ? 126.830 31.463 57.410 1.00 31.46 271 ILE A CA 1
ATOM 2212 C C . ILE A 1 274 ? 127.568 30.752 56.271 1.00 31.85 271 ILE A C 1
ATOM 2213 O O . ILE A 1 274 ? 128.692 30.297 56.429 1.00 31.27 271 ILE A O 1
ATOM 2218 N N . ASN A 1 275 ? 126.943 30.659 55.112 1.00 34.16 272 ASN A N 1
ATOM 2219 C CA . ASN A 1 275 ? 127.582 30.035 53.949 1.00 36.21 272 ASN A CA 1
ATOM 2220 C C . ASN A 1 275 ? 128.797 30.905 53.576 1.00 35.95 272 ASN A C 1
ATOM 2221 O O . ASN A 1 275 ? 128.687 32.123 53.459 1.00 34.10 272 ASN A O 1
ATOM 2226 N N . SER A 1 276 ? 129.961 30.267 53.459 1.00 37.12 273 SER A N 1
ATOM 2227 C CA . SER A 1 276 ? 131.240 30.939 53.199 1.00 35.37 273 SER A CA 1
ATOM 2228 C C . SER A 1 276 ? 131.209 31.901 52.018 1.00 33.24 273 SER A C 1
ATOM 2229 O O . SER A 1 276 ? 131.762 32.987 52.080 1.00 33.41 273 SER A O 1
ATOM 2232 N N . SER A 1 277 ? 130.577 31.482 50.929 1.00 33.71 274 SER A N 1
ATOM 2233 C CA . SER A 1 277 ? 130.407 32.328 49.749 1.00 32.91 274 SER A CA 1
ATOM 2234 C C . SER A 1 277 ? 129.743 33.637 50.067 1.00 31.21 274 SER A C 1
ATOM 2235 O O . SER A 1 277 ? 130.107 34.664 49.489 1.00 34.05 274 SER A O 1
ATOM 2238 N N . LEU A 1 278 ? 128.752 33.593 50.956 1.00 29.74 275 LEU A N 1
ATOM 2239 C CA . LEU A 1 278 ? 127.968 34.770 51.307 1.00 30.11 275 LEU A CA 1
ATOM 2240 C C . LEU A 1 278 ? 128.779 35.712 52.170 1.00 29.43 275 LEU A C 1
ATOM 2241 O O . LEU A 1 278 ? 128.780 36.903 51.908 1.00 37.16 275 LEU A O 1
ATOM 2246 N N . ILE A 1 279 ? 129.474 35.208 53.183 1.00 27.85 276 ILE A N 1
ATOM 2247 C CA . ILE A 1 279 ? 130.376 36.071 53.958 1.00 28.87 276 ILE A CA 1
ATOM 2248 C C . ILE A 1 279 ? 131.320 36.816 53.014 1.00 28.72 276 ILE A C 1
ATOM 2249 O O . ILE A 1 279 ? 131.449 38.024 53.098 1.00 30.93 276 ILE A O 1
ATOM 2254 N N . ASN A 1 280 ? 131.967 36.089 52.119 1.00 27.11 277 ASN A N 1
ATOM 2255 C CA . ASN A 1 280 ? 132.857 36.698 51.148 1.00 28.54 277 ASN A CA 1
ATOM 2256 C C . ASN A 1 280 ? 132.159 37.640 50.180 1.00 31.14 277 ASN A C 1
ATOM 2257 O O . ASN A 1 280 ? 132.751 38.639 49.765 1.00 39.94 277 ASN A O 1
ATOM 2262 N N . ALA A 1 281 ? 130.930 37.324 49.796 1.00 31.68 278 ALA A N 1
ATOM 2263 C CA . ALA A 1 281 ? 130.146 38.226 48.935 1.00 32.13 278 ALA A CA 1
ATOM 2264 C C . ALA A 1 281 ? 129.805 39.538 49.636 1.00 31.39 278 ALA A C 1
ATOM 2265 O O . ALA A 1 281 ? 129.764 40.586 48.989 1.00 34.39 278 ALA A O 1
ATOM 2267 N N . ILE A 1 282 ? 129.566 39.462 50.945 1.00 28.88 279 ILE A N 1
ATOM 2268 C CA . ILE A 1 282 ? 129.327 40.634 51.780 1.00 28.77 279 ILE A CA 1
ATOM 2269 C C . ILE A 1 282 ? 130.587 41.493 51.864 1.00 29.55 279 ILE A C 1
ATOM 2270 O O . ILE A 1 282 ? 130.489 42.707 51.708 1.00 34.29 279 ILE A O 1
ATOM 2275 N N . TYR A 1 283 ? 131.752 40.890 52.112 1.00 28.49 280 TYR A N 1
ATOM 2276 C CA . TYR A 1 283 ? 133.000 41.665 52.123 1.00 30.13 280 TYR A CA 1
ATOM 2277 C C . TYR A 1 283 ? 133.230 42.326 50.769 1.00 30.73 280 TYR A C 1
ATOM 2278 O O . TYR A 1 283 ? 133.523 43.512 50.696 1.00 29.22 280 TYR A O 1
ATOM 2287 N N . ASP A 1 284 ? 133.082 41.549 49.703 1.00 32.75 281 ASP A N 1
ATOM 2288 C CA . ASP A 1 284 ? 133.279 42.069 48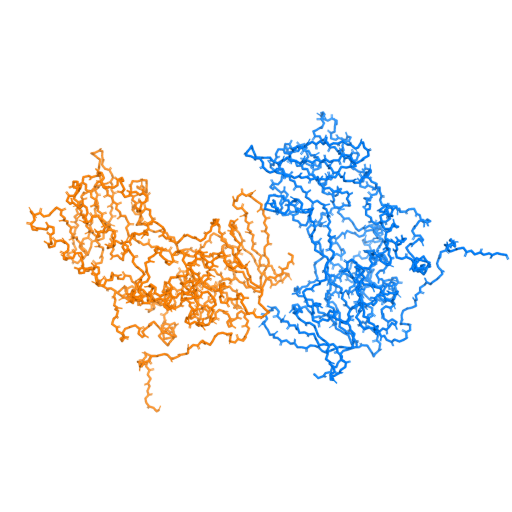.353 1.00 35.36 281 ASP A CA 1
ATOM 2289 C C . ASP A 1 284 ? 132.296 43.191 48.008 1.00 32.77 281 ASP A C 1
ATOM 2290 O O . ASP A 1 284 ? 132.650 44.108 47.285 1.00 32.37 281 ASP A O 1
ATOM 2295 N N . LEU A 1 285 ? 131.076 43.132 48.532 1.00 33.72 282 LEU A N 1
ATOM 2296 C CA . LEU A 1 285 ? 130.091 44.181 48.268 1.00 30.33 282 LEU A CA 1
ATOM 2297 C C . LEU A 1 285 ? 130.357 45.435 49.094 1.00 28.39 282 LEU A C 1
ATOM 2298 O O . LEU A 1 285 ? 130.212 46.527 48.567 1.00 28.94 282 LEU A O 1
ATOM 2303 N N . LEU A 1 286 ? 130.750 45.289 50.363 1.00 27.17 283 LEU A N 1
ATOM 2304 C CA . LEU A 1 286 ? 131.260 46.428 51.152 1.00 27.42 283 LEU A CA 1
ATOM 2305 C C . LEU A 1 286 ? 132.422 47.113 50.420 1.00 28.58 283 LEU A C 1
ATOM 2306 O O . LEU A 1 286 ? 132.429 48.332 50.255 1.00 30.76 283 LEU A O 1
ATOM 2311 N N . TYR A 1 287 ? 133.388 46.321 49.964 1.00 26.39 284 TYR A N 1
ATOM 2312 C CA . TYR A 1 287 ? 134.479 46.829 49.148 1.00 26.33 284 TYR A CA 1
ATOM 2313 C C . TYR A 1 287 ? 133.952 47.652 47.957 1.00 27.48 284 TYR A C 1
ATOM 2314 O O . TYR A 1 287 ? 134.319 48.814 47.807 1.00 36.43 284 TYR A O 1
ATOM 2323 N N . VAL A 1 288 ? 133.086 47.077 47.134 1.00 28.30 285 VAL A N 1
ATOM 2324 C CA . VAL A 1 288 ? 132.591 47.775 45.923 1.00 31.52 285 VAL A CA 1
ATOM 2325 C C . VAL A 1 288 ? 131.785 49.047 46.229 1.00 33.72 285 VAL A C 1
ATOM 2326 O O . VAL A 1 288 ? 131.928 50.065 45.542 1.00 33.65 285 VAL A O 1
ATOM 2330 N N . LYS A 1 289 ? 130.932 48.979 47.242 1.00 33.85 286 LYS A N 1
ATOM 2331 C CA . LYS A 1 289 ? 130.151 50.137 47.634 1.00 34.27 286 LYS A CA 1
ATOM 2332 C C . LYS A 1 289 ? 131.056 51.236 48.139 1.00 34.55 286 LYS A C 1
ATOM 2333 O O . LYS A 1 289 ? 130.839 52.393 47.818 1.00 39.24 286 LYS A O 1
ATOM 2339 N N . GLN A 1 290 ? 132.085 50.867 48.898 1.00 34.08 287 GLN A N 1
ATOM 2340 C CA . GLN A 1 290 ? 133.006 51.844 49.500 1.00 32.41 287 GLN A CA 1
ATOM 2341 C C . GLN A 1 290 ? 133.777 52.675 48.452 1.00 30.19 287 GLN A C 1
ATOM 2342 O O . GLN A 1 290 ? 134.286 53.745 48.757 1.00 30.60 287 GLN A O 1
ATOM 2348 N N . LEU A 1 291 ? 133.826 52.218 47.208 1.00 28.51 288 LEU A N 1
ATOM 2349 C CA . LEU A 1 291 ? 134.459 52.993 46.152 1.00 28.89 288 LEU A CA 1
ATOM 2350 C C . LEU A 1 291 ? 133.830 54.357 45.868 1.00 30.87 288 LEU A C 1
ATOM 2351 O O . LEU A 1 291 ? 134.502 55.202 45.304 1.00 32.72 288 LEU A O 1
ATOM 2356 N N . ASP A 1 292 ? 132.560 54.573 46.227 1.00 39.17 289 ASP A N 1
ATOM 2357 C CA . ASP A 1 292 ? 131.889 55.882 46.022 1.00 44.37 289 ASP A CA 1
ATOM 2358 C C . ASP A 1 292 ? 131.969 56.842 47.201 1.00 46.94 289 ASP A C 1
ATOM 2359 O O . ASP A 1 292 ? 131.567 57.993 47.080 1.00 60.99 289 ASP A O 1
ATOM 2364 N N . GLY A 1 293 ? 132.494 56.385 48.331 1.00 47.57 290 GLY A N 1
ATOM 2365 C CA . GLY A 1 293 ? 132.542 57.181 49.547 1.00 50.80 290 GLY A CA 1
ATOM 2366 C C . GLY A 1 293 ? 132.665 56.256 50.739 1.00 57.64 290 GLY A C 1
ATOM 2367 O O . GLY A 1 293 ? 132.497 55.046 50.597 1.00 59.55 290 GLY A O 1
ATOM 2368 N N . LYS A 1 294 ? 132.984 56.809 51.905 1.00 66.38 291 LYS A N 1
ATOM 2369 C CA . LYS A 1 294 ? 132.952 56.035 53.144 1.00 67.08 291 LYS A CA 1
ATOM 2370 C C . LYS A 1 294 ? 131.493 55.572 53.368 1.00 64.53 291 LYS A C 1
ATOM 2371 O O . LYS A 1 294 ? 130.553 56.373 53.299 1.00 60.49 291 LYS A O 1
ATOM 2377 N N . LEU A 1 295 ? 131.325 54.262 53.560 1.00 58.14 292 LEU A N 1
ATOM 2378 C CA . LEU A 1 295 ? 130.028 53.653 53.798 1.00 44.28 292 LEU A CA 1
ATOM 2379 C C . LEU A 1 295 ? 129.601 53.885 55.218 1.00 40.32 292 LEU A C 1
ATOM 2380 O O . LEU A 1 295 ? 130.428 53.855 56.135 1.00 37.35 292 LEU A O 1
ATOM 2385 N N . ASP A 1 296 ? 128.296 54.054 55.403 1.00 37.19 293 ASP A N 1
ATOM 2386 C CA . ASP A 1 296 ? 127.739 54.210 56.730 1.00 36.04 293 ASP A CA 1
ATOM 2387 C C . ASP A 1 296 ? 127.251 52.837 57.195 1.00 32.98 293 ASP A C 1
ATOM 2388 O O . ASP A 1 296 ? 126.065 52.509 57.071 1.00 35.03 293 ASP A O 1
ATOM 2393 N N . VAL A 1 297 ? 128.198 52.037 57.689 1.00 28.47 294 VAL A N 1
ATOM 2394 C CA . VAL A 1 297 ? 127.917 50.705 58.236 1.00 27.67 294 VAL A CA 1
ATOM 2395 C C . VAL A 1 297 ? 128.671 50.459 59.531 1.00 26.91 294 VAL A C 1
ATOM 2396 O O . VAL A 1 297 ? 129.720 51.016 59.760 1.00 29.47 294 VAL A O 1
ATOM 2400 N N . ASN A 1 298 ? 128.107 49.626 60.383 1.00 29.32 295 ASN A N 1
ATOM 2401 C CA . ASN A 1 298 ? 128.760 49.188 61.610 1.00 29.51 295 ASN A CA 1
ATOM 2402 C C . ASN A 1 298 ? 128.484 47.710 61.774 1.00 29.65 295 ASN A C 1
ATOM 2403 O O . ASN A 1 298 ? 127.405 47.243 61.449 1.00 35.48 295 ASN A O 1
ATOM 2408 N N . LEU A 1 299 ? 129.480 46.978 62.237 1.00 29.18 296 LEU A N 1
ATOM 2409 C CA . LEU A 1 299 ? 129.390 45.545 62.421 1.00 27.57 296 LEU A CA 1
ATOM 2410 C C . LEU A 1 299 ? 130.056 45.239 63.748 1.00 27.69 296 LEU A C 1
ATOM 2411 O O . LEU A 1 299 ? 131.256 45.441 63.889 1.00 26.66 296 LEU A O 1
ATOM 2416 N N . PHE A 1 300 ? 129.274 44.777 64.718 1.00 29.08 297 PHE A N 1
ATOM 2417 C CA . PHE A 1 300 ? 129.800 44.366 66.022 1.00 30.35 297 PHE A CA 1
ATOM 2418 C C . PHE A 1 300 ? 129.673 42.864 66.246 1.00 28.15 297 PHE A C 1
ATOM 2419 O O . PHE A 1 300 ? 128.818 42.227 65.666 1.00 30.27 297 PHE A O 1
ATOM 2427 N N . THR A 1 301 ? 130.539 42.320 67.091 1.00 26.90 298 THR A N 1
ATOM 2428 C CA . THR A 1 301 ? 130.556 40.901 67.431 1.00 25.81 298 THR A CA 1
ATOM 2429 C C . THR A 1 301 ? 130.627 40.771 68.943 1.00 26.67 298 THR A C 1
ATOM 2430 O O . THR A 1 301 ? 130.689 41.773 69.639 1.00 26.57 298 THR A O 1
ATOM 2434 N N . HIS A 1 302 ? 130.577 39.541 69.451 1.00 29.18 299 HIS A N 1
ATOM 2435 C CA . HIS A 1 302 ? 130.604 39.267 70.894 1.00 32.06 299 HIS A CA 1
ATOM 2436 C C . HIS A 1 302 ? 129.521 39.988 71.716 1.00 32.51 299 HIS A C 1
ATOM 2437 O O . HIS A 1 302 ? 129.622 40.041 72.939 1.00 33.31 299 HIS A O 1
ATOM 2444 N N . SER A 1 303 ? 128.485 40.516 71.065 1.00 33.28 300 SER A N 1
ATOM 2445 C CA . SER A 1 303 ? 127.597 41.494 71.692 1.00 34.36 300 SER A CA 1
ATOM 2446 C C . SER A 1 303 ? 126.218 40.917 72.035 1.00 36.28 300 SER A C 1
ATOM 2447 O O . SER A 1 303 ? 125.407 40.645 71.149 1.00 32.85 300 SER A O 1
ATOM 2450 N N . GLU A 1 304 ? 125.973 40.739 73.332 1.00 39.03 301 GLU A N 1
ATOM 2451 C CA . GLU A 1 304 ? 124.674 40.308 73.826 1.00 43.00 301 GLU A CA 1
ATOM 2452 C C . GLU A 1 304 ? 123.779 41.521 73.994 1.00 40.74 301 GLU A C 1
ATOM 2453 O O . GLU A 1 304 ? 124.216 42.529 74.537 1.00 42.31 301 GLU A O 1
ATOM 2459 N N . LEU A 1 305 ? 122.534 41.408 73.547 1.00 38.52 302 LEU A N 1
ATOM 2460 C CA . LEU A 1 305 ? 121.494 42.412 73.823 1.00 38.01 302 LEU A CA 1
ATOM 2461 C C . LEU A 1 305 ? 120.970 42.268 75.258 1.00 33.91 302 LEU A C 1
ATOM 2462 O O . LEU A 1 305 ? 120.278 41.308 75.560 1.00 31.76 302 LEU A O 1
ATOM 2467 N N . THR A 1 306 ? 121.320 43.202 76.136 1.00 34.01 303 THR A N 1
ATOM 2468 C CA . THR A 1 306 ? 120.886 43.164 77.543 1.00 38.34 303 THR A CA 1
ATOM 2469 C C . THR A 1 306 ? 119.517 43.813 77.761 1.00 39.58 303 THR A C 1
ATOM 2470 O O . THR A 1 306 ? 118.703 43.303 78.533 1.00 41.28 303 THR A O 1
ATOM 2474 N N . ASP A 1 307 ? 119.288 44.949 77.110 1.00 39.55 304 ASP A N 1
ATOM 2475 C CA . ASP A 1 307 ? 118.005 45.644 77.184 1.00 39.18 304 ASP A CA 1
ATOM 2476 C C . ASP A 1 307 ? 117.771 46.467 75.920 1.00 37.30 304 ASP A C 1
ATOM 2477 O O . ASP A 1 307 ? 118.700 46.721 75.157 1.00 36.65 304 ASP A O 1
ATOM 2482 N N . MET A 1 308 ? 116.519 46.844 75.683 1.00 37.57 305 MET A N 1
ATOM 2483 C CA . MET A 1 308 ? 116.179 47.783 74.611 1.00 37.74 305 MET A CA 1
ATOM 2484 C C . MET A 1 308 ? 115.020 48.659 75.015 1.00 38.01 305 MET A C 1
ATOM 2485 O O . MET A 1 308 ? 114.334 48.395 75.998 1.00 38.03 305 MET A O 1
ATOM 2490 N N . ARG A 1 309 ? 114.832 49.728 74.255 1.00 40.28 306 ARG A N 1
ATOM 2491 C CA . ARG A 1 309 ? 113.908 50.792 74.630 1.00 41.74 306 ARG A CA 1
ATOM 2492 C C . ARG A 1 309 ? 113.645 51.643 73.389 1.00 39.36 306 ARG A C 1
ATOM 2493 O O . ARG A 1 309 ? 114.544 51.857 72.585 1.00 37.10 306 ARG A O 1
ATOM 2501 N N . TRP A 1 310 ? 112.414 52.129 73.264 1.00 39.13 307 TRP A N 1
ATOM 2502 C CA . TRP A 1 310 ? 112.015 53.012 72.175 1.00 38.87 307 TRP A CA 1
ATOM 2503 C C . TRP A 1 310 ? 111.899 54.427 72.724 1.00 39.03 307 TRP A C 1
ATOM 2504 O O . TRP A 1 310 ? 111.200 54.661 73.708 1.00 38.47 307 TRP A O 1
ATOM 2515 N N . LEU A 1 311 ? 112.590 55.359 72.072 1.00 41.53 308 LEU A N 1
ATOM 2516 C CA . LEU A 1 311 ? 112.684 56.733 72.538 1.00 42.70 308 LEU A CA 1
ATOM 2517 C C . LEU A 1 311 ? 111.667 57.606 71.810 1.00 45.35 308 LEU A C 1
ATOM 2518 O O . LEU A 1 311 ? 111.294 57.311 70.662 1.00 41.08 308 LEU A O 1
ATOM 2523 N N . ALA A 1 312 ? 111.233 58.676 72.487 1.00 48.72 309 ALA A N 1
ATOM 2524 C CA . ALA A 1 312 ? 110.346 59.693 71.902 1.00 51.46 309 ALA A CA 1
ATOM 2525 C C . ALA A 1 312 ? 110.900 60.266 70.590 1.00 53.37 309 ALA A C 1
ATOM 2526 O O . ALA A 1 312 ? 110.146 60.473 69.636 1.00 51.63 309 ALA A O 1
ATOM 2528 N N . GLU A 1 313 ? 112.216 60.496 70.560 1.00 54.30 310 GLU A N 1
ATOM 2529 C CA . GLU A 1 313 ? 112.974 60.867 69.342 1.00 55.67 310 GLU A CA 1
ATOM 2530 C C . GLU A 1 313 ? 112.524 60.153 68.049 1.00 55.12 310 GLU A C 1
ATOM 2531 O O . GLU A 1 313 ? 112.512 60.765 66.983 1.00 59.82 310 GLU A O 1
ATOM 2537 N N . GLY A 1 314 ? 112.185 58.861 68.155 1.00 49.93 311 GLY A N 1
ATOM 2538 C CA . GLY A 1 314 ? 111.805 58.011 67.015 1.00 45.67 311 GLY A CA 1
ATOM 2539 C C . GLY A 1 314 ? 112.867 56.987 66.639 1.00 44.21 311 GLY A C 1
ATOM 2540 O O . GLY A 1 314 ? 113.077 56.726 65.457 1.00 40.13 311 GLY A O 1
ATOM 2541 N N . GLU A 1 315 ? 113.501 56.394 67.658 1.00 47.61 312 GLU A N 1
ATOM 2542 C CA . GLU A 1 315 ? 114.655 55.490 67.515 1.00 44.24 312 GLU A CA 1
ATOM 2543 C C . GLU A 1 315 ? 114.646 54.447 68.630 1.00 40.48 312 GLU A C 1
ATOM 2544 O O . GLU A 1 315 ? 114.198 54.730 69.745 1.00 38.38 312 GLU A O 1
ATOM 2550 N N . PHE A 1 316 ? 115.167 53.254 68.340 1.00 36.04 313 PHE A N 1
ATOM 2551 C CA . PHE A 1 316 ? 115.522 52.297 69.392 1.00 33.14 313 PHE A CA 1
ATOM 2552 C C . PHE A 1 316 ? 116.859 52.685 70.029 1.00 35.27 313 PHE A C 1
ATOM 2553 O O . PHE A 1 316 ? 117.718 53.272 69.375 1.00 31.80 313 PHE A O 1
ATOM 2561 N N . GLU A 1 317 ? 117.020 52.345 71.305 1.00 37.72 314 GLU A N 1
ATOM 2562 C CA . GLU A 1 317 ? 118.318 52.366 71.963 1.00 39.71 314 GLU A CA 1
ATOM 2563 C C . GLU A 1 317 ? 118.605 50.951 72.455 1.00 36.86 314 GLU A C 1
ATOM 2564 O O . GLU A 1 317 ? 118.033 50.489 73.450 1.00 33.98 314 GLU A O 1
ATOM 2570 N N . LEU A 1 318 ? 119.481 50.268 71.727 1.00 35.80 315 LEU A N 1
ATOM 2571 C CA . LEU A 1 318 ? 119.922 48.928 72.075 1.00 34.54 315 LEU A CA 1
ATOM 2572 C C . LEU A 1 318 ? 121.042 49.036 73.096 1.00 34.34 315 LEU A C 1
ATOM 2573 O O . LEU A 1 318 ? 122.070 49.617 72.803 1.00 35.82 315 LEU A O 1
ATOM 2578 N N . LYS A 1 319 ? 120.841 48.498 74.293 1.00 35.21 316 LYS A N 1
ATOM 2579 C CA . LYS A 1 319 ? 121.933 48.304 75.248 1.00 35.36 316 LYS A CA 1
ATOM 2580 C C . LYS A 1 319 ? 122.551 46.941 74.976 1.00 34.66 316 LYS A C 1
ATOM 2581 O O . LYS A 1 319 ? 121.853 45.933 74.925 1.00 36.50 316 LYS A O 1
ATOM 2587 N N . LEU A 1 320 ? 123.863 46.926 74.791 1.00 35.62 317 LEU A N 1
ATOM 2588 C CA . LEU A 1 320 ? 124.610 45.724 74.430 1.00 34.50 317 LEU A CA 1
ATOM 2589 C C . LEU A 1 320 ? 125.738 45.485 75.424 1.00 33.72 317 LEU A C 1
ATOM 2590 O O . LEU A 1 320 ? 126.246 46.425 76.038 1.00 32.48 317 LEU A O 1
ATOM 2595 N N . HIS A 1 321 ? 126.114 44.221 75.585 1.00 34.60 318 HIS A N 1
ATOM 2596 C CA . HIS A 1 321 ? 127.245 43.848 76.415 1.00 36.29 318 HIS A CA 1
ATOM 2597 C C . HIS A 1 321 ? 128.221 43.032 75.579 1.00 38.22 318 HIS A C 1
ATOM 2598 O O . HIS A 1 321 ? 127.862 41.965 75.074 1.00 39.25 318 HIS A O 1
ATOM 2605 N N . GLN A 1 322 ? 129.445 43.551 75.443 1.00 38.15 319 GLN A N 1
ATOM 2606 C CA . GLN A 1 322 ? 130.507 42.925 74.654 1.00 36.96 319 GLN A CA 1
ATOM 2607 C C . GLN A 1 322 ? 131.210 41.920 75.597 1.00 36.10 319 GLN A C 1
ATOM 2608 O O . GLN A 1 322 ? 131.989 42.314 76.466 1.00 33.01 319 GLN A O 1
ATOM 2614 N N . GLN A 1 323 ? 130.878 40.629 75.446 1.00 38.38 320 GLN A N 1
ATOM 2615 C CA . GLN A 1 323 ? 131.177 39.588 76.463 1.00 42.11 320 GLN A CA 1
ATOM 2616 C C . GLN A 1 323 ? 132.656 39.280 76.612 1.00 40.98 320 GLN A C 1
ATOM 2617 O O . GLN A 1 323 ? 133.107 38.940 77.701 1.00 40.66 320 GLN A O 1
ATOM 2623 N N . GLU A 1 324 ? 133.396 39.400 75.514 1.00 39.13 321 GLU A N 1
ATOM 2624 C CA . GLU A 1 324 ? 134.826 39.119 75.498 1.00 35.74 321 GLU A CA 1
ATOM 2625 C C . GLU A 1 324 ? 135.569 40.202 76.254 1.00 33.08 321 GLU A C 1
ATOM 2626 O O . GLU A 1 324 ? 136.307 39.919 77.195 1.00 32.36 321 GLU A O 1
ATOM 2632 N N . GLN A 1 325 ? 135.337 41.446 75.852 1.00 32.44 322 GLN A N 1
ATOM 2633 C CA . GLN A 1 325 ? 135.929 42.603 76.516 1.00 34.22 322 GLN A CA 1
ATOM 2634 C C . GLN A 1 325 ? 135.361 42.810 77.919 1.00 34.48 322 GLN A C 1
ATOM 2635 O O . GLN A 1 325 ? 136.037 43.389 78.762 1.00 36.89 322 GLN A O 1
ATOM 2641 N N . ASP A 1 326 ? 134.125 42.349 78.146 1.00 35.25 323 ASP A N 1
ATOM 2642 C CA . ASP A 1 326 ? 133.388 42.533 79.403 1.00 35.70 323 ASP A CA 1
ATOM 2643 C C . ASP A 1 326 ? 133.101 44.024 79.628 1.00 35.07 323 ASP A C 1
ATOM 2644 O O . ASP A 1 326 ? 133.438 44.582 80.672 1.00 33.06 323 ASP A O 1
ATOM 2649 N N . ARG A 1 327 ? 132.477 44.650 78.628 1.00 37.56 324 ARG A N 1
ATOM 2650 C CA . ARG A 1 327 ? 132.153 46.079 78.662 1.00 39.16 324 ARG A CA 1
ATOM 2651 C C . ARG A 1 327 ? 130.819 46.374 77.961 1.00 35.52 324 ARG A C 1
ATOM 2652 O O . ARG A 1 327 ? 130.566 45.889 76.859 1.00 31.18 324 ARG A O 1
ATOM 2660 N N . ALA A 1 328 ? 129.978 47.173 78.617 1.00 33.81 325 ALA A N 1
ATOM 2661 C CA . ALA A 1 328 ? 128.654 47.518 78.091 1.00 32.80 325 ALA A CA 1
ATOM 2662 C C . ALA A 1 328 ? 128.735 48.723 77.162 1.00 30.77 325 ALA A C 1
ATOM 2663 O O . ALA A 1 328 ? 129.634 49.549 77.286 1.00 31.80 325 ALA A O 1
ATOM 2665 N N . TYR A 1 329 ? 127.796 48.804 76.224 1.00 29.32 326 TYR A N 1
ATOM 2666 C CA . TYR A 1 329 ? 127.700 49.935 75.299 1.00 29.26 326 TYR A CA 1
ATOM 2667 C C . TYR A 1 329 ? 126.323 50.012 74.660 1.00 29.34 326 TYR A C 1
ATOM 2668 O O . TYR A 1 329 ? 125.617 49.020 74.605 1.00 30.42 326 TYR A O 1
ATOM 2677 N N . SER A 1 330 ? 125.951 51.200 74.188 1.00 31.33 327 SER A N 1
ATOM 2678 C CA . SER A 1 330 ? 124.641 51.435 73.563 1.00 31.03 327 SER A CA 1
ATOM 2679 C C . SER A 1 330 ? 124.798 51.771 72.080 1.00 29.64 327 SER A C 1
ATOM 2680 O O . SER A 1 330 ? 125.836 52.258 71.653 1.00 31.01 327 SER A O 1
ATOM 2683 N N . ARG A 1 331 ? 123.745 51.501 71.322 1.00 28.57 328 ARG A N 1
ATOM 2684 C CA . ARG A 1 331 ? 123.694 51.761 69.888 1.00 29.02 328 ARG A CA 1
ATOM 2685 C C . ARG A 1 331 ? 122.279 52.190 69.545 1.00 29.17 328 ARG A C 1
ATOM 2686 O O . ARG A 1 331 ? 121.338 51.817 70.246 1.00 30.66 328 ARG A O 1
AT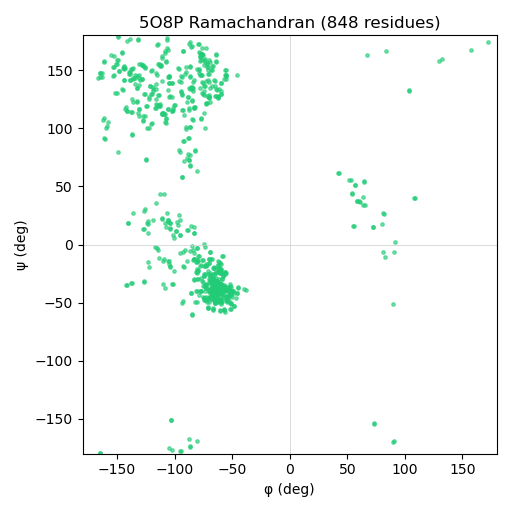OM 2694 N N . ARG A 1 332 ? 122.119 52.962 68.473 1.00 29.60 329 ARG A N 1
ATOM 2695 C CA . ARG A 1 332 ? 120.804 53.462 68.081 1.00 33.76 329 ARG A CA 1
ATOM 2696 C C . ARG A 1 332 ? 120.421 52.998 66.705 1.00 31.58 329 ARG A C 1
ATOM 2697 O O . ARG A 1 332 ? 121.277 52.812 65.872 1.00 30.55 329 ARG A O 1
ATOM 2705 N N . THR A 1 333 ? 119.124 52.848 66.468 1.00 32.71 330 THR A N 1
ATOM 2706 C CA . THR A 1 333 ? 118.615 52.466 65.150 1.00 34.52 330 THR A CA 1
ATOM 2707 C C . THR A 1 333 ? 117.102 52.732 65.046 1.00 36.31 330 THR A C 1
ATOM 2708 O O . THR A 1 333 ? 116.381 52.646 66.042 1.00 33.70 330 THR A O 1
ATOM 2712 N N . GLU A 1 334 ? 116.634 53.076 63.847 1.00 38.60 331 GLU A N 1
ATOM 2713 C CA . GLU A 1 334 ? 115.206 53.282 63.613 1.00 40.75 331 GLU A CA 1
ATOM 2714 C C . GLU A 1 334 ? 114.587 51.942 63.313 1.00 38.43 331 GLU A C 1
ATOM 2715 O O . GLU A 1 334 ? 113.706 51.489 64.038 1.00 40.46 331 GLU A O 1
ATOM 2721 N N . GLY A 1 335 ? 115.074 51.308 62.247 1.00 35.98 332 GLY A N 1
ATOM 2722 C CA . GLY A 1 335 ? 114.639 49.976 61.842 1.00 32.89 332 GLY A CA 1
ATOM 2723 C C . GLY A 1 335 ? 115.446 48.921 62.557 1.00 30.64 332 GLY A C 1
ATOM 2724 O O . GLY A 1 335 ? 116.632 49.107 62.804 1.00 34.26 332 GLY A O 1
ATOM 2725 N N . LEU A 1 336 ? 114.796 47.814 62.889 1.00 28.25 333 LEU A N 1
ATOM 2726 C CA . LEU A 1 336 ? 115.433 46.724 63.607 1.00 26.39 333 LEU A CA 1
ATOM 2727 C C . LEU A 1 336 ? 114.924 45.407 63.047 1.00 27.44 333 LEU A C 1
ATOM 2728 O O . LEU A 1 336 ? 113.738 45.121 63.140 1.00 29.79 333 LEU A O 1
ATOM 2733 N N . VAL A 1 337 ? 115.807 44.631 62.424 1.00 29.01 334 VAL A N 1
ATOM 2734 C CA . VAL A 1 337 ? 115.462 43.306 61.944 1.00 27.53 334 VAL A CA 1
ATOM 2735 C C . VAL A 1 337 ? 116.029 42.314 62.942 1.00 29.69 334 VAL A C 1
ATOM 2736 O O . VAL A 1 337 ? 117.244 42.212 63.109 1.00 31.16 334 VAL A O 1
ATOM 2740 N N . MET A 1 338 ? 115.142 41.588 63.604 1.00 30.96 335 MET A N 1
ATOM 2741 C CA . MET A 1 338 ? 115.524 40.587 64.584 1.00 31.65 335 MET A CA 1
ATOM 2742 C C . MET A 1 338 ? 115.652 39.207 63.895 1.00 31.57 335 MET A C 1
ATOM 2743 O O . MET A 1 338 ? 114.692 38.447 63.805 1.00 34.01 335 MET A O 1
ATOM 2748 N N . ALA A 1 339 ? 116.844 38.903 63.391 1.00 31.79 336 ALA A N 1
ATOM 2749 C CA . ALA A 1 339 ? 117.137 37.618 62.719 1.00 32.43 336 ALA A CA 1
ATOM 2750 C C . ALA A 1 339 ? 117.706 36.627 63.729 1.00 31.40 336 ALA A C 1
ATOM 2751 O O . ALA A 1 339 ? 118.806 36.099 63.576 1.00 33.29 336 ALA A O 1
ATOM 2753 N N . THR A 1 340 ? 116.928 36.378 64.765 1.00 30.59 337 THR A N 1
ATOM 2754 C CA . THR A 1 340 ? 117.354 35.587 65.897 1.00 32.28 337 THR A CA 1
ATOM 2755 C C . THR A 1 340 ? 116.845 34.140 65.809 1.00 32.79 337 THR A C 1
ATOM 2756 O O . THR A 1 340 ? 116.947 33.380 66.779 1.00 31.16 337 THR A O 1
ATOM 2760 N N . GLY A 1 341 ? 116.312 33.756 64.647 1.00 34.01 338 GLY A N 1
ATOM 2761 C CA . GLY A 1 341 ? 115.935 32.372 64.404 1.00 37.18 338 GLY A CA 1
ATOM 2762 C C . GLY A 1 341 ? 114.687 31.912 65.144 1.00 36.30 338 GLY A C 1
ATOM 2763 O O . GLY A 1 341 ? 113.818 32.722 65.485 1.00 35.65 338 GLY A O 1
ATOM 2764 N N . TYR A 1 342 ? 114.620 30.600 65.381 1.00 36.79 339 TYR A N 1
ATOM 2765 C CA . TYR A 1 342 ? 113.402 29.902 65.810 1.00 36.13 339 TYR A CA 1
ATOM 2766 C C . TYR A 1 342 ? 113.680 29.011 67.021 1.00 39.71 339 TYR A C 1
ATOM 2767 O O . TYR A 1 342 ? 114.810 28.595 67.245 1.00 39.81 339 TYR A O 1
ATOM 2776 N N . HIS A 1 343 ? 112.641 28.728 67.802 1.00 48.74 340 HIS A N 1
ATOM 2777 C CA . HIS A 1 343 ? 112.733 27.796 68.932 1.00 57.10 340 HIS A CA 1
ATOM 2778 C C . HIS A 1 343 ? 111.569 26.806 68.822 1.00 60.42 340 HIS A C 1
ATOM 2779 O O . HIS A 1 343 ? 110.470 27.227 68.476 1.00 62.28 340 HIS A O 1
ATOM 2786 N N . TYR A 1 344 ? 111.807 25.512 69.058 1.00 65.67 341 TYR A N 1
ATOM 2787 C CA . TYR A 1 344 ? 110.694 24.557 69.153 1.00 68.67 341 TYR A CA 1
ATOM 2788 C C . TYR A 1 344 ? 110.192 24.533 70.586 1.00 64.33 341 TYR A C 1
ATOM 2789 O O . TYR A 1 344 ? 110.978 24.487 71.534 1.00 62.53 341 TYR A O 1
ATOM 2798 N N . GLN A 1 345 ? 108.874 24.579 70.735 1.00 62.32 342 GLN A N 1
ATOM 2799 C CA . GLN A 1 345 ? 108.242 24.248 71.998 1.00 63.46 342 GLN A CA 1
ATOM 2800 C C . GLN A 1 345 ? 107.026 23.354 71.726 1.00 57.67 342 GLN A C 1
ATOM 2801 O O . GLN A 1 345 ? 106.332 23.517 70.705 1.00 49.13 342 GLN A O 1
ATOM 2807 N N . PRO A 1 346 ? 106.786 22.381 72.628 1.00 54.52 343 PRO A N 1
ATOM 2808 C CA . PRO A 1 346 ? 105.812 21.328 72.370 1.00 53.26 343 PRO A CA 1
ATOM 2809 C C . PRO A 1 346 ? 104.412 21.903 72.134 1.00 49.24 343 PRO A C 1
ATOM 2810 O O . PRO A 1 346 ? 103.966 22.720 72.938 1.00 51.33 343 PRO A O 1
ATOM 2814 N N . PRO A 1 347 ? 103.728 21.498 71.041 1.00 47.30 344 PRO A N 1
ATOM 2815 C CA . PRO A 1 347 ? 102.426 22.111 70.725 1.00 48.51 344 PRO A CA 1
ATOM 2816 C C . PRO A 1 347 ? 101.328 21.852 71.756 1.00 47.73 344 PRO A C 1
ATOM 2817 O O . PRO A 1 347 ? 101.439 20.959 72.606 1.00 43.32 344 PRO A O 1
ATOM 2821 N N . ALA A 1 348 ? 100.274 22.650 71.661 1.00 49.43 345 ALA A N 1
ATOM 2822 C CA . ALA A 1 348 ? 99.189 22.621 72.628 1.00 51.03 345 ALA A CA 1
ATOM 2823 C C . ALA A 1 348 ? 98.656 21.213 72.878 1.00 48.35 345 ALA A C 1
ATOM 2824 O O . ALA A 1 348 ? 98.485 20.823 74.030 1.00 50.87 345 ALA A O 1
ATOM 2826 N N . PHE A 1 349 ? 98.435 20.448 71.808 1.00 43.76 346 PHE A N 1
ATOM 2827 C CA . PHE A 1 349 ? 97.818 19.106 71.921 1.00 41.63 346 PHE A CA 1
ATOM 2828 C C . PHE A 1 349 ? 98.585 18.086 72.776 1.00 40.78 346 PHE A C 1
ATOM 2829 O O . PHE A 1 349 ? 97.993 17.150 73.300 1.00 40.81 346 PHE A O 1
ATOM 2837 N N . VAL A 1 350 ? 99.888 18.278 72.922 1.00 43.56 347 VAL A N 1
ATOM 2838 C CA . VAL A 1 350 ? 100.731 17.375 73.706 1.00 46.46 347 VAL A CA 1
ATOM 2839 C C . VAL A 1 350 ? 100.383 17.382 75.215 1.00 47.73 347 VAL A C 1
ATOM 2840 O O . VAL A 1 350 ? 100.720 16.427 75.923 1.00 47.74 347 VAL A O 1
ATOM 2844 N N . GLU A 1 351 ? 99.702 18.427 75.700 1.00 50.90 348 GLU A N 1
ATOM 2845 C CA . GLU A 1 351 ? 99.148 18.449 77.077 1.00 52.29 348 GLU A CA 1
ATOM 2846 C C . GLU A 1 351 ? 98.415 17.166 77.458 1.00 45.61 348 GLU A C 1
ATOM 2847 O O . GLU A 1 351 ? 98.567 16.674 78.574 1.00 44.34 348 GLU A O 1
ATOM 2853 N N . GLY A 1 352 ? 97.629 16.632 76.529 1.00 41.76 349 GLY A N 1
ATOM 2854 C CA . GLY A 1 352 ? 96.869 15.414 76.775 1.00 42.74 349 GLY A CA 1
ATOM 2855 C C . GLY A 1 352 ? 97.651 14.116 76.947 1.00 41.82 349 GLY A C 1
ATOM 2856 O O . GLY A 1 352 ? 97.076 13.111 77.367 1.00 42.37 349 GLY A O 1
ATOM 2857 N N . ILE A 1 353 ? 98.942 14.113 76.617 1.00 41.96 350 ILE A N 1
ATOM 2858 C CA . ILE A 1 353 ? 99.786 12.935 76.829 1.00 42.17 350 ILE A CA 1
ATOM 2859 C C . ILE A 1 353 ? 101.051 13.263 77.640 1.00 44.59 350 ILE A C 1
ATOM 2860 O O . ILE A 1 353 ? 102.080 12.587 77.490 1.00 45.18 350 ILE A O 1
ATOM 2865 N N . GLN A 1 354 ? 100.966 14.274 78.513 1.00 47.98 351 GLN A N 1
ATOM 2866 C CA . GLN A 1 354 ? 102.118 14.701 79.309 1.00 51.59 351 GLN A CA 1
ATOM 2867 C C . GLN A 1 354 ? 102.688 13.602 80.178 1.00 50.54 351 GLN A C 1
ATOM 2868 O O . GLN A 1 354 ? 103.885 13.360 80.146 1.00 50.90 351 GLN A O 1
ATOM 2874 N N . GLN A 1 355 ? 101.838 12.921 80.936 1.00 52.13 352 GLN A N 1
ATOM 2875 C CA . GLN A 1 355 ? 102.331 11.863 81.834 1.00 55.37 352 GLN A CA 1
ATOM 2876 C C . GLN A 1 355 ? 102.980 10.678 81.059 1.00 53.43 352 GLN A C 1
ATOM 2877 O O . GLN A 1 355 ? 103.832 9.979 81.617 1.00 55.59 352 GLN A O 1
ATOM 2883 N N . ARG A 1 356 ? 102.611 10.480 79.778 1.00 49.47 353 ARG A N 1
ATOM 2884 C CA . ARG A 1 356 ? 103.204 9.408 78.929 1.00 48.59 353 ARG A CA 1
ATOM 2885 C C . ARG A 1 356 ? 104.531 9.737 78.230 1.00 50.14 353 ARG A C 1
ATOM 2886 O O . ARG A 1 356 ? 105.109 8.872 77.569 1.00 45.92 353 ARG A O 1
ATOM 2894 N N . ILE A 1 357 ? 104.988 10.977 78.373 1.00 53.69 354 ILE A N 1
ATOM 2895 C CA . ILE A 1 357 ? 106.199 11.480 77.711 1.00 52.13 354 ILE A CA 1
ATOM 2896 C C . ILE A 1 357 ? 107.342 11.575 78.722 1.00 55.48 354 ILE A C 1
ATOM 2897 O O . ILE A 1 357 ? 107.128 11.990 79.864 1.00 60.13 354 ILE A O 1
ATOM 2902 N N . GLN A 1 358 ? 108.548 11.182 78.304 1.00 55.68 355 GLN A N 1
ATOM 2903 C CA . GLN A 1 358 ? 109.741 11.293 79.151 1.00 54.63 355 GLN A CA 1
ATOM 2904 C C . GLN A 1 358 ? 110.278 12.711 79.029 1.00 56.71 355 GLN A C 1
ATOM 2905 O O . GLN A 1 358 ? 110.663 13.141 77.939 1.00 58.73 355 GLN A O 1
ATOM 2911 N N . TRP A 1 359 ? 110.285 13.440 80.143 1.00 59.66 356 TRP A N 1
ATOM 2912 C CA . TRP A 1 359 ? 110.818 14.796 80.190 1.00 62.11 356 TRP A CA 1
ATOM 2913 C C . TRP A 1 359 ? 112.162 14.772 80.910 1.00 71.08 356 TRP A C 1
ATOM 2914 O O . TRP A 1 359 ? 112.358 13.992 81.850 1.00 67.94 356 TRP A O 1
ATOM 2925 N N . ASP A 1 360 ? 113.087 15.619 80.456 1.00 85.78 357 ASP A N 1
ATOM 2926 C CA . ASP A 1 360 ? 114.397 15.759 81.100 1.00 88.77 357 ASP A CA 1
ATOM 2927 C C . ASP A 1 360 ? 114.354 16.922 82.106 1.00 88.20 357 ASP A C 1
ATOM 2928 O O . ASP A 1 360 ? 113.310 17.560 82.276 1.00 80.71 357 ASP A O 1
ATOM 2933 N N . GLU A 1 361 ? 115.493 17.201 82.740 1.00 91.31 358 GLU A N 1
ATOM 2934 C CA . GLU A 1 361 ? 115.593 18.209 83.820 1.00 89.28 358 GLU A CA 1
ATOM 2935 C C . GLU A 1 361 ? 115.136 19.637 83.448 1.00 85.42 358 GLU A C 1
ATOM 2936 O O . GLU A 1 361 ? 114.751 20.396 84.336 1.00 76.57 358 GLU A O 1
ATOM 2942 N N . LYS A 1 362 ? 115.185 19.988 82.163 1.00 86.36 359 LYS A N 1
ATOM 2943 C CA . LYS A 1 362 ? 114.800 21.331 81.705 1.00 90.03 359 LYS A CA 1
ATOM 2944 C C . LYS A 1 362 ? 113.412 21.402 81.027 1.00 90.11 359 LYS A C 1
ATOM 2945 O O . LYS A 1 362 ? 113.119 22.382 80.337 1.00 88.71 359 LYS A O 1
ATOM 2951 N N . ASP A 1 363 ? 112.561 20.393 81.247 1.00 89.26 360 ASP A N 1
ATOM 2952 C CA . ASP A 1 363 ? 111.204 20.323 80.656 1.00 87.42 360 ASP A CA 1
ATOM 2953 C C . ASP A 1 363 ? 111.169 20.346 79.113 1.00 85.50 360 ASP A C 1
ATOM 2954 O O . ASP A 1 363 ? 110.277 20.962 78.514 1.00 77.75 360 ASP A O 1
ATOM 2959 N N . ARG A 1 364 ? 112.142 19.690 78.478 1.00 83.19 361 ARG A N 1
ATOM 2960 C CA . ARG A 1 364 ? 112.034 19.360 77.056 1.00 77.91 361 ARG A CA 1
ATOM 2961 C C . ARG A 1 364 ? 111.977 17.853 76.944 1.00 67.60 361 ARG A C 1
ATOM 2962 O O . ARG A 1 364 ? 112.145 17.142 77.935 1.00 64.81 361 ARG A O 1
ATOM 2970 N N . TYR A 1 365 ? 111.725 17.369 75.737 1.00 55.47 362 TYR A N 1
ATOM 2971 C CA . TYR A 1 365 ? 111.625 15.934 75.518 1.00 50.86 362 TYR A CA 1
ATOM 2972 C C . TYR A 1 365 ? 112.950 15.241 75.831 1.00 49.86 362 TYR A C 1
ATOM 2973 O O . TYR A 1 365 ? 113.971 15.624 75.292 1.00 56.00 362 TYR A O 1
ATOM 2982 N N . ASP A 1 366 ? 112.924 14.228 76.691 1.00 49.65 363 ASP A N 1
ATOM 2983 C CA . ASP A 1 366 ? 114.092 13.369 76.901 1.00 52.34 363 ASP A CA 1
ATOM 2984 C C . ASP A 1 366 ? 114.143 12.304 75.795 1.00 51.00 363 ASP A C 1
ATOM 2985 O O . ASP A 1 366 ? 113.752 11.150 76.001 1.00 52.82 363 ASP A O 1
ATOM 2990 N N . VAL A 1 367 ? 114.653 12.699 74.633 1.00 46.58 364 VAL A N 1
ATOM 2991 C CA . VAL A 1 367 ? 114.543 11.868 73.422 1.00 43.88 364 VAL A CA 1
ATOM 2992 C C . VAL A 1 367 ? 115.478 10.660 73.479 1.00 42.42 364 VAL A C 1
ATOM 2993 O O . VAL A 1 367 ? 116.623 10.787 73.871 1.00 42.02 364 VAL A O 1
ATOM 2997 N N . GLN A 1 368 ? 114.975 9.494 73.089 1.00 44.88 365 GLN A N 1
ATOM 2998 C CA . GLN A 1 368 ? 115.763 8.251 73.059 1.00 45.42 365 GLN A CA 1
ATOM 2999 C C . GLN A 1 368 ? 116.490 8.144 71.724 1.00 46.77 365 GLN A C 1
ATOM 3000 O O . GLN A 1 368 ? 116.247 8.944 70.830 1.00 43.98 365 GLN A O 1
ATOM 3006 N N . ARG A 1 369 ? 117.345 7.138 71.580 1.00 51.08 366 ARG A N 1
ATOM 3007 C CA . ARG A 1 369 ? 118.230 7.007 70.409 1.00 52.88 366 ARG A CA 1
ATOM 3008 C C . ARG A 1 369 ? 117.417 6.770 69.133 1.00 45.27 366 ARG A C 1
ATOM 3009 O O . ARG A 1 369 ? 117.810 7.188 68.054 1.00 43.90 366 ARG A O 1
ATOM 3017 N N . ASN A 1 370 ? 116.272 6.111 69.264 1.00 40.24 367 ASN A N 1
ATOM 3018 C CA . ASN A 1 370 ? 115.362 5.889 68.130 1.00 39.08 367 ASN A CA 1
ATOM 3019 C C . ASN A 1 370 ? 114.377 7.039 67.883 1.00 38.11 367 ASN A C 1
ATOM 3020 O O . ASN A 1 370 ? 113.399 6.854 67.166 1.00 37.88 367 ASN A O 1
ATOM 3025 N N . TYR A 1 371 ? 114.642 8.215 68.459 1.00 38.74 368 TYR A N 1
ATOM 3026 C CA . TYR A 1 371 ? 113.833 9.430 68.265 1.00 38.17 368 TYR A CA 1
ATOM 3027 C C . TYR A 1 371 ? 112.465 9.389 68.981 1.00 38.13 368 TYR A C 1
ATOM 3028 O O . TYR A 1 371 ? 111.604 10.238 68.726 1.00 39.17 368 TYR A O 1
ATOM 3037 N N . SER A 1 372 ? 112.302 8.449 69.916 1.00 36.40 369 SER A N 1
ATOM 3038 C CA . SER A 1 372 ? 111.060 8.284 70.662 1.00 37.24 369 SER A CA 1
ATOM 3039 C C . SER A 1 372 ? 111.072 9.124 71.952 1.00 38.53 369 SER A C 1
ATOM 3040 O O . SER A 1 372 ? 112.105 9.349 72.546 1.00 40.39 369 SER A O 1
ATOM 3043 N N . ILE A 1 373 ? 109.897 9.584 72.355 1.00 41.63 370 ILE A N 1
ATOM 3044 C CA . ILE A 1 373 ? 109.652 10.478 73.488 1.00 43.54 370 ILE A CA 1
ATOM 3045 C C . ILE A 1 373 ? 108.859 9.810 74.631 1.00 43.22 370 ILE A C 1
ATOM 3046 O O . ILE A 1 373 ? 108.732 10.374 75.717 1.00 38.69 370 ILE A O 1
ATOM 3051 N N . ASP A 1 374 ? 108.307 8.629 74.374 1.00 42.59 371 ASP A N 1
ATOM 3052 C CA . ASP A 1 374 ? 107.495 7.919 75.353 1.00 44.67 371 ASP A CA 1
ATOM 3053 C C . ASP A 1 374 ? 108.317 6.763 75.910 1.00 43.25 371 ASP A C 1
ATOM 3054 O O . ASP A 1 374 ? 109.496 6.606 75.569 1.00 40.31 371 ASP A O 1
ATOM 3059 N N . ARG A 1 375 ? 107.678 5.953 76.756 1.00 40.98 372 ARG A N 1
ATOM 3060 C CA . ARG A 1 375 ? 108.315 4.817 77.402 1.00 39.06 372 ARG A CA 1
ATOM 3061 C C . ARG A 1 375 ? 108.094 3.487 76.672 1.00 36.85 372 ARG A C 1
ATOM 3062 O O . ARG A 1 375 ? 108.461 2.445 77.209 1.00 38.14 372 ARG A O 1
ATOM 3070 N N . HIS A 1 376 ? 107.513 3.511 75.468 1.00 36.42 373 HIS A N 1
ATOM 3071 C CA . HIS A 1 376 ? 107.163 2.279 74.727 1.00 36.65 373 HIS A CA 1
ATOM 3072 C C . HIS A 1 376 ? 107.402 2.316 73.196 1.00 37.24 373 HIS A C 1
ATOM 3073 O O . HIS A 1 376 ? 106.853 1.480 72.481 1.00 36.53 373 HIS A O 1
ATOM 3080 N N . ASN A 1 377 ? 108.228 3.244 72.701 1.00 38.20 374 ASN A N 1
ATOM 3081 C CA . ASN A 1 377 ? 108.522 3.363 71.252 1.00 38.97 374 ASN A CA 1
ATOM 3082 C C . ASN A 1 377 ? 107.286 3.548 70.370 1.00 38.90 374 ASN A C 1
ATOM 3083 O O . ASN A 1 377 ? 107.095 2.841 69.377 1.00 37.38 374 ASN A O 1
ATOM 3088 N N . GLN A 1 378 ? 106.465 4.517 70.758 1.00 39.02 375 GLN A N 1
ATOM 3089 C CA . GLN A 1 378 ? 105.222 4.854 70.059 1.00 38.67 375 GLN A CA 1
ATOM 3090 C C . GLN A 1 378 ? 105.064 6.332 69.644 1.00 37.35 375 GLN A C 1
ATOM 3091 O O . GLN A 1 378 ? 104.428 6.619 68.637 1.00 36.43 375 GLN A O 1
ATOM 3097 N N . VAL A 1 379 ? 105.617 7.261 70.416 1.00 36.09 376 VAL A N 1
ATOM 3098 C CA . VAL A 1 379 ? 105.540 8.676 70.112 1.00 37.34 376 VAL A CA 1
ATOM 3099 C C . VAL A 1 379 ? 106.936 9.098 69.699 1.00 38.17 376 VAL A C 1
ATOM 3100 O O . VAL A 1 379 ? 107.836 9.093 70.517 1.00 39.12 376 VAL A O 1
ATOM 3104 N N . PHE A 1 380 ? 107.109 9.444 68.426 1.00 39.26 377 PHE A N 1
ATOM 3105 C CA . PHE A 1 380 ? 108.404 9.849 67.865 1.00 37.72 377 PHE A CA 1
ATOM 3106 C C . PHE A 1 380 ? 108.423 11.321 67.508 1.00 38.14 377 PHE A C 1
ATOM 3107 O O . PHE A 1 380 ? 107.369 11.938 67.361 1.00 40.11 377 PHE A O 1
ATOM 3115 N N . VAL A 1 381 ? 109.614 11.890 67.374 1.00 39.46 378 VAL A N 1
ATOM 3116 C CA . VAL A 1 381 ? 109.728 13.299 67.033 1.00 40.62 378 VAL A CA 1
ATOM 3117 C C . VAL A 1 381 ? 110.739 13.503 65.910 1.00 39.08 378 VAL A C 1
ATOM 3118 O O . VAL A 1 381 ? 111.731 12.767 65.822 1.00 39.70 378 VAL A O 1
ATOM 3122 N N . GLN A 1 382 ? 110.465 14.482 65.041 1.00 39.47 379 GLN A N 1
ATOM 3123 C CA . GLN A 1 382 ? 111.346 14.850 63.928 1.00 40.95 379 GLN A CA 1
ATOM 3124 C C . GLN A 1 382 ? 111.859 16.231 64.195 1.00 48.02 379 GLN A C 1
ATOM 3125 O O . GLN A 1 382 ? 111.040 17.130 64.327 1.00 60.71 379 GLN A O 1
ATOM 3131 N N . ASN A 1 383 ? 113.175 16.410 64.326 1.00 60.06 380 ASN A N 1
ATOM 3132 C CA . ASN A 1 383 ? 113.751 17.702 64.758 1.00 72.68 380 ASN A CA 1
ATOM 3133 C C . ASN A 1 383 ? 113.318 17.914 66.220 1.00 81.80 380 ASN A C 1
ATOM 3134 O O . ASN A 1 383 ? 112.439 17.193 66.685 1.00 82.08 380 ASN A O 1
ATOM 3139 N N . ALA A 1 384 ? 113.940 18.809 66.980 1.00 94.67 381 ALA A N 1
ATOM 3140 C CA . ALA A 1 384 ? 113.649 18.946 68.423 1.00 100.23 381 ALA A CA 1
ATOM 3141 C C . ALA A 1 384 ? 114.347 17.887 69.283 1.00 102.58 381 ALA A C 1
ATOM 3142 O O . ALA A 1 384 ? 113.994 17.714 70.452 1.00 95.15 381 ALA A O 1
ATOM 3144 N N . GLU A 1 385 ? 115.374 17.242 68.721 1.00 105.95 382 GLU A N 1
ATOM 3145 C CA . GLU A 1 385 ? 116.275 16.366 69.477 1.00 107.53 382 GLU A CA 1
ATOM 3146 C C . GLU A 1 385 ? 117.736 16.866 69.445 1.00 110.04 382 GLU A C 1
ATOM 3147 O O . GLU A 1 385 ? 118.668 16.106 69.700 1.00 101.21 382 GLU A O 1
ATOM 3153 N N . LEU A 1 386 ? 117.913 18.161 69.156 1.00 117.97 383 LEU A N 1
ATOM 3154 C CA . LEU A 1 386 ? 119.224 18.843 69.142 1.00 119.89 383 LEU A CA 1
ATOM 3155 C C . LEU A 1 386 ? 120.030 18.633 70.425 1.00 128.95 383 LEU A C 1
ATOM 3156 O O . LEU A 1 386 ? 121.247 18.469 70.378 1.00 130.28 383 LEU A O 1
ATOM 3161 N N . HIS A 1 387 ? 119.334 18.639 71.563 1.00 133.23 384 HIS A N 1
ATOM 3162 C CA . HIS A 1 387 ? 119.962 18.510 72.881 1.00 123.87 384 HIS A CA 1
ATOM 3163 C C . HIS A 1 387 ? 120.520 17.102 73.183 1.00 119.58 384 HIS A C 1
ATOM 3164 O O . HIS A 1 387 ? 121.426 16.959 74.028 1.00 111.45 384 HIS A O 1
ATOM 3171 N N . THR A 1 388 ? 119.992 16.084 72.484 1.00 116.84 385 THR A N 1
ATOM 3172 C CA . THR A 1 388 ? 120.390 14.685 72.716 1.00 116.24 385 THR A CA 1
ATOM 3173 C C . THR A 1 388 ? 120.929 13.909 71.501 1.00 124.82 385 THR A C 1
ATOM 3174 O O . THR A 1 388 ? 121.513 12.844 71.690 1.00 130.83 385 THR A O 1
ATOM 3178 N N . HIS A 1 389 ? 120.724 14.419 70.281 1.00 131.75 386 HIS A N 1
ATOM 3179 C CA . HIS A 1 389 ? 121.322 13.845 69.055 1.00 127.00 386 HIS A CA 1
ATOM 3180 C C . HIS A 1 389 ? 122.338 14.757 68.365 1.00 131.05 386 HIS A C 1
ATOM 3181 O O . HIS A 1 389 ? 122.966 14.348 67.377 1.00 122.51 386 HIS A O 1
ATOM 3188 N N . GLY A 1 390 ? 122.504 15.981 68.876 1.00 135.94 387 GLY A N 1
ATOM 3189 C CA . GLY A 1 390 ? 123.600 16.847 68.460 1.00 133.56 387 GLY A CA 1
ATOM 3190 C C . GLY A 1 390 ? 123.282 17.736 67.278 1.00 134.56 387 GLY A C 1
ATOM 3191 O O . GLY A 1 390 ? 122.137 17.822 66.844 1.00 129.78 387 GLY A O 1
ATOM 3192 N N . PHE A 1 391 ? 124.325 18.374 66.752 1.00 136.88 388 PHE A N 1
ATOM 3193 C CA . PHE A 1 391 ? 124.221 19.351 65.646 1.00 138.92 388 PHE A CA 1
ATOM 3194 C C . PHE A 1 391 ? 123.585 18.869 64.327 1.00 141.95 388 PHE A C 1
ATOM 3195 O O . PHE A 1 391 ? 123.316 19.682 63.441 1.00 131.91 388 PHE A O 1
ATOM 3203 N N . VAL A 1 392 ? 123.354 17.563 64.198 1.00 145.40 389 VAL A N 1
ATOM 3204 C CA . VAL A 1 392 ? 122.908 16.933 62.950 1.00 140.29 389 VAL A CA 1
ATOM 3205 C C . VAL A 1 392 ? 121.373 17.031 62.736 1.00 148.87 389 VAL A C 1
ATOM 3206 O O . VAL A 1 392 ? 120.881 16.691 61.659 1.00 151.66 389 VAL A O 1
ATOM 3210 N N . THR A 1 393 ? 120.639 17.516 63.743 1.00 151.08 390 THR A N 1
ATOM 3211 C CA . THR A 1 393 ? 119.178 17.326 63.798 1.00 133.71 390 THR A CA 1
ATOM 3212 C C . THR A 1 393 ? 118.364 18.200 62.813 1.00 127.14 390 THR A C 1
ATOM 3213 O O . THR A 1 393 ? 117.500 17.659 62.123 1.00 128.15 390 THR A O 1
ATOM 3217 N N . PRO A 1 394 ? 118.659 19.524 62.697 1.00 113.29 391 PRO A N 1
ATOM 3218 C CA . PRO A 1 394 ? 117.955 20.326 61.655 1.00 93.58 391 PRO A CA 1
ATOM 3219 C C . PRO A 1 394 ? 118.394 20.096 60.191 1.00 77.32 391 PRO A C 1
ATOM 3220 O O . PRO A 1 394 ? 117.834 20.711 59.290 1.00 73.41 391 PRO A O 1
ATOM 3224 N N . ASP A 1 395 ? 119.385 19.231 59.973 1.00 71.27 392 ASP A N 1
ATOM 3225 C CA . ASP A 1 395 ? 119.973 18.967 58.660 1.00 65.92 392 ASP A CA 1
ATOM 3226 C C . ASP A 1 395 ? 118.976 18.178 57.795 1.00 55.95 392 ASP A C 1
ATOM 3227 O O . ASP A 1 395 ? 118.544 17.085 58.167 1.00 56.53 392 ASP A O 1
ATOM 3232 N N . LEU A 1 396 ? 118.611 18.740 56.646 1.00 46.72 393 LEU A N 1
ATOM 3233 C CA . LEU A 1 396 ? 117.877 17.994 55.620 1.00 43.45 393 LEU A CA 1
ATOM 3234 C C . LEU A 1 396 ? 118.651 16.757 55.150 1.00 43.86 393 LEU A C 1
ATOM 3235 O O . LEU A 1 396 ? 118.045 15.762 54.749 1.00 50.68 393 LEU A O 1
ATOM 3240 N N . GLY A 1 397 ? 119.981 16.838 55.202 1.00 43.27 394 GLY A N 1
ATOM 3241 C CA . GLY A 1 397 ? 120.880 15.728 54.887 1.00 43.23 394 GLY A CA 1
ATOM 3242 C C . GLY A 1 397 ? 120.748 14.481 55.731 1.00 43.03 394 GLY A C 1
ATOM 3243 O O . GLY A 1 397 ? 121.121 13.407 55.275 1.00 43.37 394 GLY A O 1
ATOM 3244 N N . MET A 1 398 ? 120.230 14.607 56.956 1.00 44.50 395 MET A N 1
ATOM 3245 C CA . MET A 1 398 ? 119.973 13.438 57.802 1.00 46.56 395 MET A CA 1
ATOM 3246 C C . MET A 1 398 ? 118.494 13.150 58.028 1.00 44.94 395 MET A C 1
ATOM 3247 O O . MET A 1 398 ? 118.128 12.445 58.972 1.00 42.34 395 MET A O 1
ATOM 3252 N N . ALA A 1 399 ? 117.660 13.648 57.112 1.00 45.36 396 ALA A N 1
ATOM 3253 C CA . ALA A 1 399 ? 116.224 13.429 57.143 1.00 44.75 396 ALA A CA 1
ATOM 3254 C C . ALA A 1 399 ? 115.913 11.994 56.752 1.00 43.92 396 ALA A C 1
ATOM 3255 O O . ALA A 1 399 ? 115.145 11.321 57.443 1.00 47.11 396 ALA A O 1
ATOM 3257 N N . CYS A 1 400 ? 116.523 11.532 55.660 1.00 42.26 397 CYS A N 1
ATOM 3258 C CA . CYS A 1 400 ? 116.393 10.128 55.236 1.00 38.38 397 CYS A CA 1
ATOM 3259 C C . CYS A 1 400 ? 116.926 9.124 56.258 1.00 35.38 397 CYS A C 1
ATOM 3260 O O . CYS A 1 400 ? 116.322 8.073 56.448 1.00 32.74 397 CYS A O 1
ATOM 3263 N N . TYR A 1 401 ? 118.051 9.437 56.910 1.00 35.48 398 TYR A N 1
ATOM 3264 C CA . TYR A 1 401 ? 118.575 8.570 57.978 1.00 33.65 398 TYR A CA 1
ATOM 3265 C C . TYR A 1 401 ? 117.508 8.413 59.056 1.00 33.47 398 TYR A C 1
ATOM 3266 O O . TYR A 1 401 ? 117.119 7.290 59.368 1.00 32.34 398 TYR A O 1
ATOM 3275 N N . ARG A 1 402 ? 117.025 9.533 59.601 1.00 35.65 399 ARG A N 1
ATOM 3276 C CA . ARG A 1 402 ? 116.061 9.501 60.715 1.00 37.54 399 ARG A CA 1
ATOM 3277 C C . ARG A 1 402 ? 114.766 8.797 60.289 1.00 35.01 399 ARG A C 1
ATOM 3278 O O . ARG A 1 402 ? 114.287 7.891 60.983 1.00 35.38 399 ARG A O 1
ATOM 3286 N N . ASN A 1 403 ? 114.242 9.172 59.126 1.00 30.29 400 ASN A N 1
ATOM 3287 C CA . ASN A 1 403 ? 113.052 8.520 58.580 1.00 30.02 400 ASN A CA 1
ATOM 3288 C C . ASN A 1 403 ? 113.230 7.005 58.411 1.00 29.12 400 ASN A C 1
ATOM 3289 O O . ASN A 1 403 ? 112.312 6.224 58.689 1.00 31.10 400 ASN A O 1
ATOM 3294 N N . SER A 1 404 ? 114.417 6.591 57.991 1.00 30.86 401 SER A N 1
ATOM 3295 C CA . SER A 1 404 ? 114.723 5.164 57.858 1.00 32.77 401 SER A CA 1
ATOM 3296 C C . SER A 1 404 ? 114.726 4.394 59.176 1.00 32.27 401 SER A C 1
ATOM 3297 O O . SER A 1 404 ? 114.368 3.213 59.174 1.00 34.82 401 SER A O 1
ATOM 3300 N N . VAL A 1 405 ? 115.123 5.037 60.282 1.00 31.17 402 VAL A N 1
ATOM 3301 C CA . VAL A 1 405 ? 115.111 4.360 61.602 1.00 31.78 402 VAL A CA 1
ATOM 3302 C C . VAL A 1 405 ? 113.702 4.429 62.210 1.00 32.29 402 VAL A C 1
ATOM 3303 O O . VAL A 1 405 ? 113.306 3.547 62.976 1.00 34.39 402 VAL A O 1
ATOM 3307 N N . LEU A 1 406 ? 112.960 5.483 61.889 1.00 32.21 403 LEU A N 1
ATOM 3308 C CA . LEU A 1 406 ? 111.565 5.553 62.273 1.00 31.99 403 LEU A CA 1
ATOM 3309 C C . LEU A 1 406 ? 110.819 4.411 61.618 1.00 32.40 403 LEU A C 1
ATOM 3310 O O . LEU A 1 406 ? 110.094 3.687 62.298 1.00 33.45 403 LEU A O 1
ATOM 3315 N N . LEU A 1 407 ? 111.015 4.229 60.312 1.00 31.75 404 LEU A N 1
ATOM 3316 C CA . LEU A 1 407 ? 110.341 3.132 59.617 1.00 33.45 404 LEU A CA 1
ATOM 3317 C C . LEU A 1 407 ? 110.750 1.762 60.168 1.00 36.63 404 LEU A C 1
ATOM 3318 O O . LEU A 1 407 ? 109.925 0.863 60.220 1.00 35.66 404 LEU A O 1
ATOM 3323 N N . ARG A 1 408 ? 111.997 1.621 60.618 1.00 41.36 405 ARG A N 1
ATOM 3324 C CA . ARG A 1 408 ? 112.456 0.380 61.251 1.00 43.48 405 ARG A CA 1
ATOM 3325 C C . ARG A 1 408 ? 111.736 0.085 62.570 1.00 40.97 405 ARG A C 1
ATOM 3326 O O . ARG A 1 408 ? 111.414 -1.071 62.857 1.00 38.22 405 ARG A O 1
ATOM 3334 N N . GLU A 1 409 ? 111.493 1.123 63.367 1.00 40.05 406 GLU A N 1
ATOM 3335 C CA . GLU A 1 409 ? 110.756 0.964 64.625 1.00 41.57 406 GLU A CA 1
ATOM 3336 C C . GLU A 1 409 ? 109.275 0.695 64.377 1.00 38.97 406 GLU A C 1
ATOM 3337 O O . GLU A 1 409 ? 108.700 -0.228 64.954 1.00 38.64 406 GLU A O 1
ATOM 3343 N N . ILE A 1 410 ? 108.674 1.520 63.527 1.00 36.56 407 ILE A N 1
ATOM 3344 C CA . ILE A 1 410 ? 107.258 1.415 63.192 1.00 35.63 407 ILE A CA 1
ATOM 3345 C C . ILE A 1 410 ? 106.937 0.030 62.635 1.00 34.86 407 ILE A C 1
ATOM 3346 O O . ILE A 1 410 ? 106.072 -0.644 63.186 1.00 35.78 407 ILE A O 1
ATOM 3351 N N . THR A 1 411 ? 107.636 -0.379 61.576 1.00 34.53 408 THR A N 1
ATOM 3352 C CA . THR A 1 411 ? 107.365 -1.650 60.896 1.00 36.05 408 THR A CA 1
ATOM 3353 C C . THR A 1 411 ? 108.076 -2.916 61.381 1.00 37.34 408 THR A C 1
ATOM 3354 O O . THR A 1 411 ? 107.684 -3.987 60.948 1.00 40.14 408 THR A O 1
ATOM 3358 N N . GLY A 1 412 ? 109.118 -2.829 62.206 1.00 40.82 409 GLY A N 1
ATOM 3359 C CA . GLY A 1 412 ? 109.840 -4.036 62.666 1.00 42.11 409 GLY A CA 1
ATOM 3360 C C . GLY A 1 412 ? 110.993 -4.440 61.743 1.00 44.99 409 GLY A C 1
ATOM 3361 O O . GLY A 1 412 ? 112.123 -4.647 62.198 1.00 46.55 409 GLY A O 1
ATOM 3362 N N . ARG A 1 413 ? 110.714 -4.551 60.447 1.00 45.54 410 ARG A N 1
ATOM 3363 C CA . ARG A 1 413 ? 111.729 -4.770 59.395 1.00 44.03 410 ARG A CA 1
ATOM 3364 C C . ARG A 1 413 ? 112.616 -3.553 59.148 1.00 44.11 410 ARG A C 1
ATOM 3365 O O . ARG A 1 413 ? 112.184 -2.435 59.379 1.00 44.88 410 ARG A O 1
ATOM 3373 N N . GLU A 1 414 ? 113.795 -3.772 58.569 1.00 40.81 411 GLU A N 1
ATOM 3374 C CA . GLU A 1 414 ? 114.636 -2.686 58.076 1.00 42.28 411 GLU A CA 1
ATOM 3375 C C . GLU A 1 414 ? 114.208 -2.378 56.633 1.00 40.64 411 GLU A C 1
ATOM 3376 O O . GLU A 1 414 ? 114.720 -2.953 55.680 1.00 40.54 411 GLU A O 1
ATOM 3382 N N . VAL A 1 415 ? 113.285 -1.437 56.478 1.00 41.12 412 VAL A N 1
ATOM 3383 C CA . VAL A 1 415 ? 112.684 -1.174 55.174 1.00 38.33 412 VAL A CA 1
ATOM 3384 C C . VAL A 1 415 ? 113.684 -0.530 54.221 1.00 37.88 412 VAL A C 1
ATOM 3385 O O . VAL A 1 415 ? 113.768 -0.927 53.049 1.00 37.04 412 VAL A O 1
ATOM 3389 N N . TYR A 1 416 ? 114.390 0.485 54.704 1.00 36.61 413 TYR A N 1
ATOM 3390 C CA . TYR A 1 416 ? 115.450 1.098 53.914 1.00 34.79 413 TYR A CA 1
ATOM 3391 C C . TYR A 1 416 ? 116.765 0.877 54.629 1.00 40.90 413 TYR A C 1
ATOM 3392 O O . TYR A 1 416 ? 116.884 1.203 55.816 1.00 38.77 413 TYR A O 1
ATOM 3401 N N . PRO A 1 417 ? 117.756 0.290 53.915 1.00 45.90 414 PRO A N 1
ATOM 3402 C CA . PRO A 1 417 ? 119.028 -0.022 54.554 1.00 42.75 414 PRO A CA 1
ATOM 3403 C C . PRO A 1 417 ? 119.743 1.263 54.982 1.00 44.04 414 PRO A C 1
ATOM 3404 O O . PRO A 1 417 ? 119.759 2.249 54.235 1.00 42.98 414 PRO A O 1
ATOM 3408 N N . VAL A 1 418 ? 120.291 1.241 56.186 1.00 45.18 415 VAL A N 1
ATOM 3409 C CA . VAL A 1 418 ? 120.828 2.430 56.821 1.00 48.10 415 VAL A CA 1
ATOM 3410 C C . VAL A 1 418 ? 122.344 2.337 56.840 1.00 48.02 415 VAL A C 1
ATOM 3411 O O . VAL A 1 418 ? 122.898 1.505 57.535 1.00 51.17 415 VAL A O 1
ATOM 3415 N N . GLU A 1 419 ? 123.014 3.197 56.088 1.00 52.83 416 GLU A N 1
ATOM 3416 C CA . GLU A 1 419 ? 124.461 3.008 55.801 1.00 58.66 416 GLU A CA 1
ATOM 3417 C C . GLU A 1 419 ? 125.367 3.312 56.995 1.00 61.56 416 GLU A C 1
ATOM 3418 O O . GLU A 1 419 ? 125.703 4.477 57.219 1.00 65.56 416 GLU A O 1
ATOM 3424 N N . ARG A 1 420 ? 125.834 2.280 57.714 1.00 63.53 417 ARG A N 1
ATOM 3425 C CA . ARG A 1 420 ? 126.478 2.456 59.017 1.00 60.08 417 ARG A CA 1
ATOM 3426 C C . ARG A 1 420 ? 128.007 2.299 58.948 1.00 59.77 417 ARG A C 1
ATOM 3427 O O . ARG A 1 420 ? 128.663 2.220 59.980 1.00 59.02 417 ARG A O 1
ATOM 3435 N N . GLN A 1 421 ? 128.575 2.296 57.741 1.00 59.03 418 GLN A N 1
ATOM 3436 C CA . GLN A 1 421 ? 130.023 2.392 57.577 1.00 62.39 418 GLN A CA 1
ATOM 3437 C C . GLN A 1 421 ? 130.419 3.099 56.270 1.00 65.85 418 GLN A C 1
ATOM 3438 O O . GLN A 1 421 ? 130.826 2.487 55.266 1.00 56.62 418 GLN A O 1
ATOM 3444 N N . ILE A 1 422 ? 130.332 4.432 56.342 1.00 69.73 419 ILE A N 1
ATOM 3445 C CA . ILE A 1 422 ? 130.717 5.336 55.233 1.00 64.16 419 ILE A CA 1
ATOM 3446 C C . ILE A 1 422 ? 131.985 6.142 55.530 1.00 54.81 419 ILE A C 1
ATOM 3447 O O . ILE A 1 422 ? 132.551 6.692 54.592 1.00 62.36 419 ILE A O 1
ATOM 3452 N N . ALA A 1 423 ? 132.439 6.198 56.793 1.00 45.23 420 ALA A N 1
ATOM 3453 C CA . ALA A 1 423 ? 133.423 7.192 57.206 1.00 41.63 420 ALA A CA 1
ATOM 3454 C C . ALA A 1 423 ? 134.836 6.668 57.423 1.00 37.16 420 ALA A C 1
ATOM 3455 O O . ALA A 1 423 ? 135.035 5.664 58.076 1.00 39.03 420 ALA A O 1
ATOM 3457 N N . PHE A 1 424 ? 135.799 7.392 56.860 1.00 33.37 421 PHE A N 1
ATOM 3458 C CA . PHE A 1 424 ? 137.222 7.071 56.989 1.00 32.45 421 PHE A CA 1
ATOM 3459 C C . PHE A 1 424 ? 137.794 7.213 58.398 1.00 31.40 421 PHE A C 1
ATOM 3460 O O . PHE A 1 424 ? 138.711 6.476 58.762 1.00 30.19 421 PHE A O 1
ATOM 3468 N N . GLN A 1 425 ? 137.266 8.154 59.177 1.00 32.50 422 GLN A N 1
ATOM 3469 C CA . GLN A 1 425 ? 137.695 8.336 60.567 1.00 33.45 422 GLN A CA 1
ATOM 3470 C C . GLN A 1 425 ? 137.144 7.244 61.441 1.00 34.76 422 GLN A C 1
ATOM 3471 O O . GLN A 1 425 ? 136.139 6.631 61.116 1.00 39.58 422 GLN A O 1
ATOM 3477 N N . THR A 1 426 ? 137.795 7.048 62.579 1.00 35.26 423 THR A N 1
ATOM 3478 C CA . THR A 1 426 ? 137.233 6.323 63.698 1.00 36.94 423 THR A CA 1
ATOM 3479 C C . THR A 1 426 ? 137.032 7.348 64.810 1.00 40.91 423 THR A C 1
ATOM 3480 O O . THR A 1 426 ? 138.001 7.975 65.270 1.00 44.05 423 THR A O 1
ATOM 3484 N N . PHE A 1 427 ? 135.777 7.519 65.232 1.00 43.99 424 PHE A N 1
ATOM 3485 C CA . PHE A 1 427 ? 135.440 8.478 66.274 1.00 43.41 424 PHE A CA 1
ATOM 3486 C C . PHE A 1 427 ? 135.698 8.009 67.713 1.00 48.05 424 PHE A C 1
ATOM 3487 O O . PHE A 1 427 ? 136.315 8.742 68.486 1.00 49.07 424 PHE A O 1
ATOM 3495 N N . PRO A 1 428 ? 135.230 6.799 68.086 1.00 52.04 425 PRO A N 1
ATOM 3496 C CA . PRO A 1 428 ? 135.500 6.377 69.457 1.00 51.81 425 PRO A CA 1
ATOM 3497 C C . PRO A 1 428 ? 136.936 5.908 69.664 1.00 48.44 425 PRO A C 1
ATOM 3498 O O . PRO A 1 428 ? 137.646 5.614 68.701 1.00 48.85 425 PRO A O 1
ATOM 3502 N N . ALA A 1 429 ? 137.341 5.830 70.928 1.00 45.32 426 ALA A N 1
ATOM 3503 C CA . ALA A 1 429 ? 138.579 5.165 71.298 1.00 43.74 426 ALA A CA 1
ATOM 3504 C C . ALA A 1 429 ? 138.524 3.747 70.764 1.00 41.81 426 ALA A C 1
ATOM 3505 O O . ALA A 1 429 ? 137.447 3.154 70.698 1.00 42.21 426 ALA A O 1
ATOM 3507 N N . GLN A 1 430 ? 139.679 3.222 70.365 1.00 41.47 427 GLN A N 1
ATOM 3508 C CA . GLN A 1 430 ? 139.779 1.865 69.837 1.00 41.62 427 GLN A CA 1
ATOM 3509 C C . GLN A 1 430 ? 141.216 1.351 69.889 1.00 38.57 427 GLN A C 1
ATOM 3510 O O . GLN A 1 430 ? 142.059 1.791 69.114 1.00 36.11 427 GLN A O 1
ATOM 3516 N N . SER A 1 431 ? 141.470 0.404 70.786 1.00 39.42 428 SER A N 1
ATOM 3517 C CA . SER A 1 431 ? 142.796 -0.194 70.934 1.00 43.39 428 SER A CA 1
ATOM 3518 C C . SER A 1 431 ? 143.156 -1.143 69.792 1.00 43.83 428 SER A C 1
ATOM 3519 O O . SER A 1 431 ? 142.305 -1.559 69.010 1.00 40.49 428 SER A O 1
ATOM 3522 N N . GLU A 1 432 ? 144.432 -1.530 69.771 1.00 45.22 429 GLU A N 1
ATOM 3523 C CA . GLU A 1 432 ? 145.006 -2.412 68.765 1.00 45.48 429 GLU A CA 1
ATOM 3524 C C . GLU A 1 432 ? 145.956 -3.423 69.432 1.00 44.37 429 GLU A C 1
ATOM 3525 O O . GLU A 1 432 ? 145.611 -4.586 69.640 1.00 40.03 429 GLU A O 1
ATOM 3531 N N . ASN B 1 6 ? 101.637 32.893 58.494 1.00 83.14 3 ASN B N 1
ATOM 3532 C CA . ASN B 1 6 ? 102.134 31.737 59.306 1.00 86.73 3 ASN B CA 1
ATOM 3533 C C . ASN B 1 6 ? 100.999 30.743 59.644 1.00 83.19 3 ASN B C 1
ATOM 3534 O O . ASN B 1 6 ? 100.854 29.730 58.955 1.00 78.56 3 ASN B O 1
ATOM 3539 N N . THR B 1 7 ? 100.166 31.041 60.657 1.00 76.38 4 THR B N 1
ATOM 3540 C CA . THR B 1 7 ? 99.019 30.175 61.030 1.00 67.53 4 THR B CA 1
ATOM 3541 C C . THR B 1 7 ? 97.744 30.669 60.345 1.00 59.25 4 THR B C 1
ATOM 3542 O O . THR B 1 7 ? 97.431 31.856 60.427 1.00 60.42 4 THR B O 1
ATOM 3546 N N . ILE B 1 8 ? 96.996 29.774 59.701 1.00 55.79 5 ILE B N 1
ATOM 3547 C CA . ILE B 1 8 ? 95.738 30.163 59.051 1.00 54.97 5 ILE B CA 1
ATOM 3548 C C . ILE B 1 8 ? 94.581 30.183 60.063 1.00 48.82 5 ILE B C 1
ATOM 3549 O O . ILE B 1 8 ? 94.422 29.263 60.837 1.00 50.31 5 ILE B O 1
ATOM 3554 N N . TYR B 1 9 ? 93.791 31.247 60.062 1.00 43.07 6 TYR B N 1
ATOM 3555 C CA . TYR B 1 9 ? 92.682 31.394 61.018 1.00 39.62 6 TYR B CA 1
ATOM 3556 C C . TYR B 1 9 ? 91.407 30.790 60.429 1.00 40.98 6 TYR B C 1
ATOM 3557 O O . TYR B 1 9 ? 91.228 30.741 59.192 1.00 42.08 6 TYR B O 1
ATOM 3566 N N . ASP B 1 10 ? 90.510 30.338 61.309 1.00 39.79 7 ASP B N 1
ATOM 3567 C CA . ASP B 1 10 ? 89.203 29.801 60.876 1.00 40.45 7 ASP B CA 1
ATOM 3568 C C . ASP B 1 10 ? 88.347 30.931 60.344 1.00 39.50 7 ASP B C 1
ATOM 3569 O O . ASP B 1 10 ? 87.633 30.773 59.342 1.00 41.25 7 ASP B O 1
ATOM 3574 N N . PHE B 1 11 ? 88.412 32.061 61.046 1.00 36.86 8 PHE B N 1
ATOM 3575 C CA . PHE B 1 11 ? 87.872 33.314 60.555 1.00 34.48 8 PHE B CA 1
ATOM 3576 C C . PHE B 1 11 ? 88.641 34.504 61.122 1.00 34.52 8 PHE B C 1
ATOM 3577 O O . PHE B 1 11 ? 89.243 34.409 62.203 1.00 31.68 8 PHE B O 1
ATOM 3585 N N . ILE B 1 12 ? 88.605 35.618 60.391 1.00 36.47 9 ILE B N 1
ATOM 3586 C CA . ILE B 1 12 ? 89.093 36.904 60.893 1.00 37.59 9 ILE B CA 1
ATOM 3587 C C . ILE B 1 12 ? 87.942 37.890 60.862 1.00 37.27 9 ILE B C 1
ATOM 3588 O O . ILE B 1 12 ? 87.290 38.043 59.828 1.00 37.12 9 ILE B O 1
ATOM 3593 N N . GLY B 1 13 ? 87.713 38.561 61.984 1.00 38.57 10 GLY B N 1
ATOM 3594 C CA . GLY B 1 13 ? 86.747 39.652 62.043 1.00 38.89 10 GLY B CA 1
ATOM 3595 C C . GLY B 1 13 ? 87.498 40.941 61.811 1.00 37.75 10 GLY B C 1
ATOM 3596 O O . GLY B 1 13 ? 88.521 41.185 62.453 1.00 41.45 10 GLY B O 1
ATOM 3597 N N . ILE B 1 14 ? 87.014 41.761 60.882 1.00 34.13 11 ILE B N 1
ATOM 3598 C CA . ILE B 1 14 ? 87.616 43.069 60.607 1.00 33.93 11 ILE B CA 1
ATOM 3599 C C . ILE B 1 14 ? 86.659 44.145 61.094 1.00 35.78 11 ILE B C 1
ATOM 3600 O O . ILE B 1 14 ? 85.592 44.307 60.543 1.00 42.43 11 ILE B O 1
ATOM 3605 N N . GLY B 1 15 ? 87.067 44.878 62.115 1.00 36.28 12 GLY B N 1
ATOM 3606 C CA . GLY B 1 15 ? 86.238 45.866 62.798 1.00 34.53 12 GLY B CA 1
ATOM 3607 C C . GLY B 1 15 ? 85.763 45.292 64.111 1.00 35.32 12 GLY B C 1
ATOM 3608 O O . GLY B 1 15 ? 85.348 44.153 64.141 1.00 36.12 12 GLY B O 1
ATOM 3609 N N . ILE B 1 16 ? 85.867 46.054 65.196 1.00 35.68 13 ILE B N 1
ATOM 3610 C CA . ILE B 1 16 ? 85.390 45.631 66.507 1.00 36.76 13 ILE B CA 1
ATOM 3611 C C . ILE B 1 16 ? 84.424 46.691 67.041 1.00 37.50 13 ILE B C 1
ATOM 3612 O O . ILE B 1 16 ? 84.730 47.495 67.954 1.00 31.92 13 ILE B O 1
ATOM 3617 N N . GLY B 1 17 ? 83.250 46.693 66.429 1.00 41.24 14 GLY B N 1
ATOM 3618 C CA . GLY B 1 17 ? 82.103 47.405 66.971 1.00 44.66 14 GLY B CA 1
ATOM 3619 C C . GLY B 1 17 ? 81.416 46.481 67.937 1.00 44.79 14 GLY B C 1
ATOM 3620 O O . GLY B 1 17 ? 81.936 45.404 68.207 1.00 52.05 14 GLY B O 1
ATOM 3621 N N . PRO B 1 18 ? 80.245 46.879 68.460 1.00 43.62 15 PRO B N 1
ATOM 3622 C CA . PRO B 1 18 ? 79.530 45.997 69.389 1.00 41.32 15 PRO B CA 1
ATOM 3623 C C . PRO B 1 18 ? 79.127 44.666 68.777 1.00 40.48 15 PRO B C 1
ATOM 3624 O O . PRO B 1 18 ? 79.064 43.666 69.505 1.00 44.20 15 PRO B O 1
ATOM 3628 N N . PHE B 1 19 ? 78.892 44.643 67.467 1.00 36.16 16 PHE B N 1
ATOM 3629 C CA . PHE B 1 19 ? 78.582 43.381 66.787 1.00 33.22 16 PHE B CA 1
ATOM 3630 C C . PHE B 1 19 ? 79.749 42.377 66.755 1.00 32.51 16 PHE B C 1
ATOM 3631 O O . PHE B 1 19 ? 79.588 41.257 67.234 1.00 36.93 16 PHE B O 1
ATOM 3639 N N . ASN B 1 20 ? 80.911 42.761 66.226 1.00 30.73 17 ASN B N 1
ATOM 3640 C CA . ASN B 1 20 ? 82.075 41.851 66.245 1.00 30.05 17 ASN B CA 1
ATOM 3641 C C . ASN B 1 20 ? 82.633 41.630 67.637 1.00 29.34 17 ASN B C 1
ATOM 3642 O O . ASN B 1 20 ? 83.199 40.579 67.890 1.00 32.71 17 ASN B O 1
ATOM 3647 N N . LEU B 1 21 ? 82.471 42.589 68.543 1.00 29.74 18 LEU B N 1
ATOM 3648 C CA . LEU B 1 21 ? 82.849 42.372 69.943 1.00 32.08 18 LEU B CA 1
ATOM 3649 C C . LEU B 1 21 ? 81.967 41.278 70.536 1.00 36.69 18 LEU B C 1
ATOM 3650 O O . LEU B 1 21 ? 82.422 40.466 71.342 1.00 37.70 18 LEU B O 1
ATOM 3655 N N . GLY B 1 22 ? 80.696 41.262 70.136 1.00 40.43 19 GLY B N 1
ATOM 3656 C CA . GLY B 1 22 ? 79.782 40.179 70.489 1.00 38.98 19 GLY B CA 1
ATOM 3657 C C . GLY B 1 22 ? 80.275 38.857 69.964 1.00 37.03 19 GLY B C 1
ATOM 3658 O O . GLY B 1 22 ? 80.496 37.927 70.741 1.00 41.04 19 GLY B O 1
ATOM 3659 N N . LEU B 1 23 ? 80.482 38.781 68.651 1.00 34.19 20 LEU B N 1
ATOM 3660 C CA . LEU B 1 23 ? 81.026 37.562 68.026 1.00 35.27 20 LEU B CA 1
ATOM 3661 C C . LEU B 1 23 ? 82.274 37.067 68.752 1.00 35.62 20 LEU B C 1
ATOM 3662 O O . LEU B 1 23 ? 82.448 35.860 68.948 1.00 32.37 20 LEU B O 1
ATOM 3667 N N . ALA B 1 24 ? 83.126 38.004 69.169 1.00 34.49 21 ALA B N 1
ATOM 3668 C CA . ALA B 1 24 ? 84.354 37.668 69.874 1.00 33.23 21 ALA B CA 1
ATOM 3669 C C . ALA B 1 24 ? 84.096 37.000 71.213 1.00 32.05 21 ALA B C 1
ATOM 3670 O O . ALA B 1 24 ? 84.742 35.993 71.521 1.00 33.95 21 ALA B O 1
ATOM 3672 N N . CYS B 1 25 ? 83.170 37.542 72.004 1.00 29.58 22 CYS B N 1
ATOM 3673 C CA . CYS B 1 25 ? 82.822 36.916 73.284 1.00 30.60 22 CYS B CA 1
ATOM 3674 C C . CYS B 1 25 ? 82.174 35.555 73.089 1.00 31.71 22 CYS B C 1
ATOM 3675 O O . CYS B 1 25 ? 82.374 34.641 73.872 1.00 33.10 22 CYS B O 1
ATOM 3678 N N . LEU B 1 26 ? 81.365 35.435 72.051 1.00 34.88 23 LEU B N 1
ATOM 3679 C CA . LEU B 1 26 ? 80.697 34.180 71.769 1.00 37.16 23 LEU B CA 1
ATOM 3680 C C . LEU B 1 26 ? 81.658 33.148 71.217 1.00 35.76 23 LEU B C 1
ATOM 3681 O O . LEU B 1 26 ? 81.507 31.977 71.540 1.00 35.98 23 LEU B O 1
ATOM 3686 N N . SER B 1 27 ? 82.642 33.571 70.409 1.00 39.06 24 SER B N 1
ATOM 3687 C CA . SER B 1 27 ? 83.602 32.625 69.791 1.00 37.85 24 SER B CA 1
ATOM 3688 C C . SER B 1 27 ? 84.732 32.175 70.704 1.00 36.03 24 SER B C 1
ATOM 3689 O O . SER B 1 27 ? 85.206 31.063 70.540 1.00 43.90 24 SER B O 1
ATOM 3692 N N . GLU B 1 28 ? 85.163 33.009 71.655 1.00 36.24 25 GLU B N 1
ATOM 3693 C CA . GLU B 1 28 ? 86.308 32.664 72.527 1.00 37.77 25 GLU B CA 1
ATOM 3694 C C . GLU B 1 28 ? 86.253 31.257 73.156 1.00 39.05 25 GLU B C 1
ATOM 3695 O O . GLU B 1 28 ? 87.209 30.498 72.997 1.00 39.79 25 GLU B O 1
ATOM 3701 N N . PRO B 1 29 ? 85.140 30.889 73.836 1.00 41.43 26 PRO B N 1
ATOM 3702 C CA . PRO B 1 29 ? 85.094 29.574 74.502 1.00 37.67 26 PRO B CA 1
ATOM 3703 C C . PRO B 1 29 ? 84.769 28.378 73.598 1.00 34.08 26 PRO B C 1
ATOM 3704 O O . PRO B 1 29 ? 84.785 27.255 74.086 1.00 32.25 26 PRO B O 1
ATOM 3708 N N . VAL B 1 30 ? 84.496 28.599 72.313 1.00 32.26 27 VAL B N 1
ATOM 3709 C CA . VAL B 1 30 ? 84.197 27.497 71.402 1.00 36.79 27 VAL B CA 1
ATOM 3710 C C . VAL B 1 30 ? 85.456 26.648 71.124 1.00 43.65 27 VAL B C 1
ATOM 3711 O O . VAL B 1 30 ? 86.493 27.174 70.721 1.00 46.22 27 VAL B O 1
ATOM 3715 N N . GLU B 1 31 ? 85.344 25.335 71.343 1.00 49.94 28 GLU B N 1
ATOM 3716 C CA . GLU B 1 31 ? 86.426 24.381 71.075 1.00 52.25 28 GLU B CA 1
ATOM 3717 C C . GLU B 1 31 ? 86.699 24.268 69.578 1.00 45.85 28 GLU B C 1
ATOM 3718 O O . GLU B 1 31 ? 85.773 24.171 68.783 1.00 46.66 28 GLU B O 1
ATOM 3724 N N . GLY B 1 32 ? 87.976 24.260 69.216 1.00 41.91 29 GLY B N 1
ATOM 3725 C CA . GLY B 1 32 ? 88.402 24.127 67.818 1.00 40.35 29 GLY B CA 1
ATOM 3726 C C . GLY B 1 32 ? 87.997 25.292 66.926 1.00 42.29 29 GLY B C 1
ATOM 3727 O O . GLY B 1 32 ? 87.695 25.100 65.744 1.00 42.03 29 GLY B O 1
ATOM 3728 N N . LEU B 1 33 ? 87.970 26.490 67.496 1.00 42.56 30 LEU B N 1
ATOM 3729 C CA . LEU B 1 33 ? 87.707 27.694 66.739 1.00 42.02 30 LEU B CA 1
ATOM 3730 C C . LEU B 1 33 ? 88.821 28.674 67.022 1.00 44.91 30 LEU B C 1
ATOM 3731 O O . LEU B 1 33 ? 88.938 29.163 68.136 1.00 47.20 30 LEU B O 1
ATOM 3736 N N . ASN B 1 34 ? 89.654 28.922 66.020 1.00 48.68 31 ASN B N 1
ATOM 3737 C CA . ASN B 1 34 ? 90.732 29.906 66.104 1.00 48.69 31 ASN B CA 1
ATOM 3738 C C . ASN B 1 34 ? 90.333 31.096 65.262 1.00 44.17 31 ASN B C 1
ATOM 3739 O O . ASN B 1 34 ? 90.340 31.039 64.024 1.00 43.65 31 ASN B O 1
ATOM 3744 N N . GLY B 1 35 ? 89.929 32.157 65.963 1.00 38.98 32 GLY B N 1
ATOM 3745 C CA . GLY B 1 35 ? 89.481 33.391 65.344 1.00 39.00 32 GLY B CA 1
ATOM 3746 C C . GLY B 1 35 ? 90.213 34.580 65.937 1.00 39.27 32 GLY B C 1
ATOM 3747 O O . GLY B 1 35 ? 90.696 34.534 67.062 1.00 39.52 32 GLY B O 1
ATOM 3748 N N . VAL B 1 36 ? 90.311 35.635 65.153 1.00 38.24 33 VAL B N 1
ATOM 3749 C CA . VAL B 1 36 ? 90.964 36.842 65.595 1.00 38.15 33 VAL B CA 1
ATOM 3750 C C . VAL B 1 36 ? 90.229 38.051 65.014 1.00 35.93 33 VAL B C 1
ATOM 3751 O O . VAL B 1 36 ? 89.614 37.966 63.940 1.00 33.65 33 VAL B O 1
ATOM 3755 N N . PHE B 1 37 ? 90.297 39.162 65.741 1.00 33.18 34 PHE B N 1
ATOM 3756 C CA . PHE B 1 37 ? 89.570 40.357 65.396 1.00 34.28 34 PHE B CA 1
ATOM 3757 C C . PHE B 1 37 ? 90.513 41.536 65.317 1.00 32.32 34 PHE B C 1
ATOM 3758 O O . PHE B 1 37 ? 91.262 41.785 66.250 1.00 31.45 34 PHE B O 1
ATOM 3766 N N . LEU B 1 38 ? 90.434 42.277 64.216 1.00 32.38 35 LEU B N 1
ATOM 3767 C CA . LEU B 1 38 ? 91.331 43.387 63.911 1.00 32.42 35 LEU B CA 1
ATOM 3768 C C . LEU B 1 38 ? 90.567 44.702 63.904 1.00 35.08 35 LEU B C 1
ATOM 3769 O O . LEU B 1 38 ? 89.576 44.805 63.209 1.00 37.15 35 LEU B O 1
ATOM 3774 N N . ASP B 1 39 ? 91.043 45.709 64.633 1.00 37.98 36 ASP B N 1
ATOM 3775 C CA . ASP B 1 39 ? 90.450 47.059 64.604 1.00 39.67 36 ASP B CA 1
ATOM 3776 C C . ASP B 1 39 ? 91.556 48.123 64.596 1.00 38.83 36 ASP B C 1
ATOM 3777 O O . ASP B 1 39 ? 92.608 47.921 65.198 1.00 40.68 36 ASP B O 1
ATOM 3782 N N . GLN B 1 40 ? 91.309 49.247 63.923 1.00 34.31 37 GLN B N 1
ATOM 3783 C CA . GLN B 1 40 ? 92.326 50.285 63.744 1.00 31.34 37 GLN B CA 1
ATOM 3784 C C . GLN B 1 40 ? 92.496 51.232 64.937 1.00 30.59 37 GLN B C 1
ATOM 3785 O O . GLN B 1 40 ? 93.563 51.830 65.107 1.00 30.84 37 GLN B O 1
ATOM 3791 N N . ASN B 1 41 ? 91.460 51.360 65.754 1.00 32.27 38 ASN B N 1
ATOM 3792 C CA . ASN B 1 41 ? 91.499 52.222 66.942 1.00 34.74 38 ASN B CA 1
ATOM 3793 C C . ASN B 1 41 ? 92.312 51.550 68.042 1.00 35.82 38 ASN B C 1
ATOM 3794 O O . ASN B 1 41 ? 92.575 50.346 67.959 1.00 36.29 38 ASN B O 1
ATOM 3799 N N . PRO B 1 42 ? 92.744 52.328 69.056 1.00 35.62 39 PRO B N 1
ATOM 3800 C CA . PRO B 1 42 ? 93.542 51.764 70.154 1.00 37.14 39 PRO B CA 1
ATOM 3801 C C . PRO B 1 42 ? 92.752 50.975 71.203 1.00 38.39 39 PRO B C 1
ATOM 3802 O O . PRO B 1 42 ? 93.333 50.209 71.966 1.00 38.11 39 PRO B O 1
ATOM 3806 N N . GLY B 1 43 ? 91.442 51.169 71.244 1.00 40.59 40 GLY B N 1
ATOM 3807 C CA . GLY B 1 43 ? 90.581 50.389 72.114 1.00 40.76 40 GLY B CA 1
ATOM 3808 C C . GLY B 1 43 ? 89.145 50.561 71.696 1.00 44.07 40 GLY B C 1
ATOM 3809 O O . GLY B 1 43 ? 88.838 51.279 70.727 1.00 43.33 40 GLY B O 1
ATOM 3810 N N . PHE B 1 44 ? 88.255 49.898 72.423 1.00 44.72 41 PHE B N 1
ATOM 3811 C CA . PHE B 1 44 ? 86.835 50.057 72.174 1.00 43.92 41 PHE B CA 1
ATOM 3812 C C . PHE B 1 44 ? 86.419 51.392 72.763 1.00 44.93 41 PHE B C 1
ATOM 3813 O O . PHE B 1 44 ? 86.747 51.708 73.912 1.00 41.41 41 PHE B O 1
ATOM 3821 N N . ASP B 1 45 ? 85.719 52.189 71.966 1.00 48.55 42 ASP B N 1
ATOM 3822 C CA . ASP B 1 45 ? 85.228 53.479 72.424 1.00 53.45 42 ASP B CA 1
ATOM 3823 C C . ASP B 1 45 ? 84.100 53.860 71.484 1.00 55.43 42 ASP B C 1
ATOM 3824 O O . ASP B 1 45 ? 84.327 54.308 70.363 1.00 49.00 42 ASP B O 1
ATOM 3829 N N . TRP B 1 46 ? 82.875 53.639 71.966 1.00 64.96 43 TRP B N 1
ATOM 3830 C CA . TRP B 1 46 ? 81.671 53.620 71.133 1.00 63.91 43 TRP B CA 1
ATOM 3831 C C . TRP B 1 46 ? 80.886 54.906 71.246 1.00 63.14 43 TRP B C 1
ATOM 3832 O O . TRP B 1 46 ? 80.416 55.273 72.337 1.00 62.85 43 TRP B O 1
ATOM 3843 N N . HIS B 1 47 ? 80.778 55.590 70.101 1.00 66.26 44 HIS B N 1
ATOM 3844 C CA . HIS B 1 47 ? 79.933 56.771 69.906 1.00 68.95 44 HIS B CA 1
ATOM 3845 C C . HIS B 1 47 ? 79.980 57.740 71.090 1.00 69.12 44 HIS B C 1
ATOM 3846 O O . HIS B 1 47 ? 78.955 57.998 71.749 1.00 89.29 44 HIS B O 1
ATOM 3853 N N . THR B 1 48 ? 81.188 58.258 71.351 1.00 66.77 45 THR B N 1
ATOM 3854 C CA . THR B 1 48 ? 81.475 59.138 72.506 1.00 60.63 45 THR B CA 1
ATOM 3855 C C . THR B 1 48 ? 81.087 60.605 72.306 1.00 55.80 45 THR B C 1
ATOM 3856 O O . THR B 1 48 ? 81.013 61.360 73.285 1.00 55.59 45 THR B O 1
ATOM 3860 N N . GLY B 1 49 ? 80.837 61.004 71.060 1.00 53.13 46 GLY B N 1
ATOM 3861 C CA . GLY B 1 49 ? 80.269 62.331 70.778 1.00 53.56 46 GLY B CA 1
ATOM 3862 C C . GLY B 1 49 ? 78.820 62.502 71.213 1.00 49.26 46 GLY B C 1
ATOM 3863 O O . GLY B 1 49 ? 78.371 63.610 71.438 1.00 51.87 46 GLY B O 1
ATOM 3864 N N . MET B 1 50 ? 78.091 61.395 71.303 1.00 44.78 47 MET B N 1
ATOM 3865 C CA . MET B 1 50 ? 76.691 61.345 71.725 1.00 44.73 47 MET B CA 1
ATOM 3866 C C . MET B 1 50 ? 76.502 60.760 73.121 1.00 43.34 47 MET B C 1
ATOM 3867 O O . MET B 1 50 ? 75.372 60.434 73.491 1.00 47.55 47 MET B O 1
ATOM 3872 N N . MET B 1 51 ? 77.575 60.652 73.895 1.00 43.21 48 MET B N 1
ATOM 3873 C CA . MET B 1 51 ? 77.497 59.958 75.170 1.00 46.82 48 MET B CA 1
ATOM 3874 C C . MET B 1 51 ? 77.168 60.941 76.280 1.00 43.95 48 MET B C 1
ATOM 3875 O O . MET B 1 51 ? 78.016 61.267 77.108 1.00 42.30 48 MET B O 1
ATOM 3880 N N . LEU B 1 52 ? 75.924 61.397 76.261 1.00 41.70 49 LEU B N 1
ATOM 3881 C CA . LEU B 1 52 ? 75.408 62.379 77.188 1.00 40.20 49 LEU B CA 1
ATOM 3882 C C . LEU B 1 52 ? 75.100 61.664 78.498 1.00 41.87 49 LEU B C 1
ATOM 3883 O O . LEU B 1 52 ? 74.680 60.497 78.485 1.00 47.01 49 LEU B O 1
ATOM 3888 N N . GLU B 1 53 ? 75.261 62.361 79.620 1.00 42.88 50 GLU B N 1
ATOM 3889 C CA . GLU B 1 53 ? 74.973 61.809 80.954 1.00 46.51 50 GLU B CA 1
ATOM 3890 C C . GLU B 1 53 ? 73.583 61.173 81.074 1.00 46.31 50 GLU B C 1
ATOM 3891 O O . GLU B 1 53 ? 73.424 60.138 81.724 1.00 47.96 50 GLU B O 1
ATOM 3897 N N . SER B 1 54 ? 72.592 61.807 80.469 1.00 45.28 51 SER B N 1
ATOM 3898 C CA . SER B 1 54 ? 71.220 61.329 80.564 1.00 46.70 51 SER B CA 1
ATOM 3899 C C . SER B 1 54 ? 70.874 60.239 79.558 1.00 43.27 51 SER B C 1
ATOM 3900 O O . SER B 1 54 ? 69.842 59.612 79.694 1.00 56.83 51 SER B O 1
ATOM 3903 N N . ALA B 1 55 ? 71.709 60.022 78.550 1.00 41.89 52 ALA B N 1
ATOM 3904 C CA . ALA B 1 55 ? 71.385 59.110 77.433 1.00 46.15 52 ALA B CA 1
ATOM 3905 C C . ALA B 1 55 ? 71.402 57.624 77.812 1.00 44.84 52 ALA B C 1
ATOM 3906 O O . ALA B 1 55 ? 72.391 57.146 78.378 1.00 40.34 52 ALA B O 1
ATOM 3908 N N . HIS B 1 56 ? 70.316 56.909 77.495 1.00 51.36 53 HIS B N 1
ATOM 3909 C CA . HIS B 1 56 ? 70.245 55.436 77.640 1.00 52.14 53 HIS B CA 1
ATOM 3910 C C . HIS B 1 56 ? 70.252 54.738 76.301 1.00 46.48 53 HIS B C 1
ATOM 3911 O O . HIS B 1 56 ? 70.003 55.347 75.278 1.00 44.61 53 HIS B O 1
ATOM 3918 N N . LEU B 1 57 ? 70.501 53.435 76.335 1.00 46.19 54 LEU B N 1
ATOM 3919 C CA . LEU B 1 57 ? 70.211 52.575 75.201 1.00 46.49 54 LEU B CA 1
ATOM 3920 C C . LEU B 1 57 ? 68.701 52.433 75.005 1.00 44.27 54 LEU B C 1
ATOM 3921 O O . LEU B 1 57 ? 67.912 52.585 75.954 1.00 42.55 54 LEU B O 1
ATOM 3926 N N . GLN B 1 58 ? 68.316 52.092 73.783 1.00 43.89 55 GLN B N 1
ATOM 3927 C CA . GLN B 1 58 ? 66.904 51.964 73.411 1.00 46.77 55 GLN B CA 1
ATOM 3928 C C . GLN B 1 58 ? 66.429 50.520 73.510 1.00 44.26 55 GLN B C 1
ATOM 3929 O O . GLN B 1 58 ? 65.410 50.143 72.944 1.00 43.08 55 GLN B O 1
ATOM 3935 N N . THR B 1 59 ? 67.154 49.732 74.296 1.00 47.69 56 THR B N 1
ATOM 3936 C CA . THR B 1 59 ? 67.176 48.291 74.168 1.00 45.90 56 THR B CA 1
ATOM 3937 C C . THR B 1 59 ? 67.480 47.722 75.570 1.00 44.72 56 THR B C 1
ATOM 3938 O O . THR B 1 59 ? 68.416 48.194 76.250 1.00 55.09 56 THR B O 1
ATOM 3942 N N . PRO B 1 60 ? 66.687 46.741 76.038 1.00 39.69 57 PRO B N 1
ATOM 3943 C CA . PRO B 1 60 ? 66.900 46.213 77.398 1.00 38.76 57 PRO B CA 1
ATOM 3944 C C . PRO B 1 60 ? 68.253 45.536 77.550 1.00 41.03 57 PRO B C 1
ATOM 3945 O O . PRO B 1 60 ? 68.841 45.108 76.543 1.00 43.95 57 PRO B O 1
ATOM 3949 N N . PHE B 1 61 ? 68.744 45.444 78.784 1.00 40.03 58 PHE B N 1
ATOM 3950 C CA . PHE B 1 61 ? 70.119 44.975 79.020 1.00 38.58 58 PHE B CA 1
ATOM 3951 C C . PHE B 1 61 ? 70.427 43.546 78.570 1.00 37.65 58 PHE B C 1
ATOM 3952 O O . PHE B 1 61 ? 71.579 43.233 78.353 1.00 47.78 58 PHE B O 1
ATOM 3960 N N . MET B 1 62 ? 69.424 42.688 78.431 1.00 38.06 59 MET B N 1
ATOM 3961 C CA . MET B 1 62 ? 69.612 41.347 77.861 1.00 38.50 59 MET B CA 1
ATOM 3962 C C . MET B 1 62 ? 70.154 41.390 76.437 1.00 36.79 59 MET B C 1
ATOM 3963 O O . MET B 1 62 ? 70.703 40.407 75.963 1.00 40.79 59 MET B O 1
ATOM 3968 N N . ALA B 1 63 ? 69.979 42.507 75.737 1.00 37.52 60 ALA B N 1
ATOM 3969 C CA . ALA B 1 63 ? 70.695 42.754 74.481 1.00 42.39 60 ALA B CA 1
ATOM 3970 C C . ALA B 1 63 ? 72.050 43.390 74.799 1.00 44.21 60 ALA B C 1
ATOM 3971 O O . ALA B 1 63 ? 72.321 44.562 74.512 1.00 49.75 60 ALA B O 1
ATOM 3973 N N . ASP B 1 64 ? 72.881 42.564 75.416 1.00 42.23 61 ASP B N 1
ATOM 3974 C CA . ASP B 1 64 ? 74.263 42.851 75.701 1.00 41.23 61 ASP B CA 1
ATOM 3975 C C . ASP B 1 64 ? 75.062 42.053 74.648 1.00 43.34 61 ASP B C 1
ATOM 3976 O O . ASP B 1 64 ? 74.553 41.809 73.559 1.00 42.87 61 ASP B O 1
ATOM 3981 N N . LEU B 1 65 ? 76.285 41.629 74.952 1.00 41.25 62 LEU B N 1
ATOM 3982 C CA . LEU B 1 65 ? 77.139 41.023 73.931 1.00 40.90 62 LEU B CA 1
ATOM 3983 C C . LEU B 1 65 ? 76.816 39.549 73.661 1.00 40.44 62 LEU B C 1
ATOM 3984 O O . LEU B 1 65 ? 77.100 39.037 72.567 1.00 38.97 62 LEU B O 1
ATOM 3989 N N . VAL B 1 66 ? 76.183 38.900 74.643 1.00 37.74 63 VAL B N 1
ATOM 3990 C CA . VAL B 1 66 ? 76.102 37.434 74.727 1.00 35.80 63 VAL B CA 1
ATOM 3991 C C . VAL B 1 66 ? 74.781 36.813 75.218 1.00 35.20 63 VAL B C 1
ATOM 3992 O O . VAL B 1 66 ? 74.411 35.734 74.748 1.00 34.95 63 VAL B O 1
ATOM 3996 N N . THR B 1 67 ? 74.086 37.466 76.156 1.00 34.71 64 THR B N 1
ATOM 3997 C CA . THR B 1 67 ? 72.941 36.872 76.866 1.00 31.61 64 THR B CA 1
ATOM 3998 C C . THR B 1 67 ? 71.851 36.232 75.973 1.00 33.62 64 THR B C 1
ATOM 3999 O O . THR B 1 67 ? 71.295 35.211 76.354 1.00 37.58 64 THR B O 1
ATOM 4003 N N . LEU B 1 68 ? 71.541 36.786 74.802 1.00 33.17 65 LEU B N 1
ATOM 4004 C CA . LEU B 1 68 ? 70.473 36.196 73.968 1.00 33.11 65 LEU B CA 1
ATOM 4005 C C . LEU B 1 68 ? 70.903 34.925 73.255 1.00 33.14 65 LEU B C 1
ATOM 4006 O O . LEU B 1 68 ? 70.076 34.217 72.700 1.00 36.13 65 LEU B O 1
ATOM 4011 N N . ALA B 1 69 ? 72.201 34.664 73.235 1.00 36.25 66 ALA B N 1
ATOM 4012 C CA . ALA B 1 69 ? 72.737 33.393 72.766 1.00 37.88 66 ALA B CA 1
ATOM 4013 C C . ALA B 1 69 ? 73.142 32.485 73.922 1.00 38.17 66 ALA B C 1
ATOM 4014 O O . ALA B 1 69 ? 73.029 31.266 73.802 1.00 40.99 66 ALA B O 1
ATOM 4016 N N . ASP B 1 70 ? 73.636 33.069 75.019 1.00 37.06 67 ASP B N 1
ATOM 4017 C CA . ASP B 1 70 ? 74.173 32.299 76.141 1.00 36.14 67 ASP B CA 1
ATOM 4018 C C . ASP B 1 70 ? 74.238 33.136 77.409 1.00 35.51 67 ASP B C 1
ATOM 4019 O O . ASP B 1 70 ? 75.253 33.769 77.678 1.00 37.46 67 ASP B O 1
ATOM 4024 N N . PRO B 1 71 ? 73.175 33.103 78.217 1.00 37.26 68 PRO B N 1
ATOM 4025 C CA . PRO B 1 71 ? 73.147 33.814 79.494 1.00 38.03 68 PRO B CA 1
ATOM 4026 C C . PRO B 1 71 ? 74.202 33.390 80.500 1.00 36.55 68 PRO B C 1
ATOM 4027 O O . PRO B 1 71 ? 74.486 34.157 81.409 1.00 40.23 68 PRO B O 1
ATOM 4031 N N . THR B 1 72 ? 74.765 32.191 80.353 1.00 37.34 69 THR B N 1
ATOM 4032 C CA . THR B 1 72 ? 75.835 31.727 81.246 1.00 38.25 69 THR B CA 1
ATOM 4033 C C . THR B 1 72 ? 77.220 32.300 80.908 1.00 38.27 69 THR B C 1
ATOM 4034 O O . THR B 1 72 ? 78.153 32.105 81.699 1.00 36.69 69 THR B O 1
ATOM 4038 N N . SER B 1 73 ? 77.367 32.977 79.756 1.00 36.27 70 SER B N 1
ATOM 4039 C CA . SER B 1 73 ? 78.658 33.546 79.367 1.00 36.16 70 SER B CA 1
ATOM 4040 C C . SER B 1 73 ? 79.137 34.536 80.404 1.00 37.76 70 SER B C 1
ATOM 4041 O O . SER B 1 73 ? 78.335 35.333 80.928 1.00 42.89 70 SER B O 1
ATOM 4044 N N . PRO B 1 74 ? 80.447 34.494 80.707 1.00 35.33 71 PRO B N 1
ATOM 4045 C CA . PRO B 1 74 ? 81.009 35.465 81.636 1.00 34.60 71 PRO B CA 1
ATOM 4046 C C . PRO B 1 74 ? 81.081 36.891 81.069 1.00 35.44 71 PRO B C 1
ATOM 4047 O O . PRO B 1 74 ? 81.260 37.824 81.850 1.00 35.99 71 PRO B O 1
ATOM 4051 N N . TYR B 1 75 ? 80.876 37.070 79.760 1.00 35.55 72 TYR B N 1
ATOM 4052 C CA . TYR B 1 75 ? 80.799 38.420 79.174 1.00 37.03 72 TYR B CA 1
ATOM 4053 C C . TYR B 1 75 ? 79.436 39.095 79.286 1.00 37.75 72 TYR B C 1
ATOM 4054 O O . TYR B 1 75 ? 79.218 40.147 78.686 1.00 38.78 72 TYR B O 1
ATOM 4063 N N . SER B 1 76 ? 78.522 38.523 80.061 1.00 36.73 73 SER B N 1
ATOM 4064 C CA . SER B 1 76 ? 77.189 39.116 80.222 1.00 34.58 73 SER B CA 1
ATOM 4065 C C . SER B 1 76 ? 77.278 40.426 80.977 1.00 33.92 73 SER B C 1
ATOM 4066 O O . SER B 1 76 ? 78.194 40.641 81.768 1.00 36.98 73 SER B O 1
ATOM 4069 N N . LEU B 1 77 ? 76.308 41.294 80.729 1.00 34.12 74 LEU B N 1
ATOM 4070 C CA . LEU B 1 77 ? 76.161 42.555 81.464 1.00 33.57 74 LEU B CA 1
ATOM 4071 C C . LEU B 1 77 ? 75.945 42.307 82.962 1.00 34.45 74 LEU B C 1
ATOM 4072 O O . LEU B 1 77 ? 76.481 43.036 83.788 1.00 35.21 74 LEU B O 1
ATOM 4077 N N . LEU B 1 78 ? 75.169 41.282 83.301 1.00 37.45 75 LEU B N 1
ATOM 4078 C CA . LEU B 1 78 ? 74.939 40.923 84.702 1.00 37.10 75 LEU B CA 1
ATOM 4079 C C . LEU B 1 78 ? 76.211 40.436 85.376 1.00 34.96 75 LEU B C 1
ATOM 4080 O O . LEU B 1 78 ? 76.459 40.753 86.536 1.00 31.41 75 LEU B O 1
ATOM 4085 N N . ASN B 1 79 ? 77.033 39.681 84.660 1.00 35.44 76 ASN B N 1
ATOM 4086 C CA . ASN B 1 79 ? 78.306 39.242 85.241 1.00 38.28 76 ASN B CA 1
ATOM 4087 C C . ASN B 1 79 ? 79.268 40.407 85.423 1.00 37.85 76 ASN B C 1
ATOM 4088 O O . ASN B 1 79 ? 79.986 40.459 86.418 1.00 38.29 76 ASN B O 1
ATOM 4093 N N . PHE B 1 80 ? 79.272 41.331 84.463 1.00 35.68 77 PHE B N 1
ATOM 4094 C CA . PHE B 1 80 ? 80.064 42.562 84.558 1.00 36.31 77 PHE B CA 1
ATOM 4095 C C . PHE B 1 80 ? 79.712 43.306 85.836 1.00 34.71 77 PHE B C 1
ATOM 4096 O O . PHE B 1 80 ? 80.562 43.735 86.597 1.00 30.49 77 PHE B O 1
ATOM 4104 N N . MET B 1 81 ? 78.422 43.435 86.052 1.00 39.33 78 MET B N 1
ATOM 4105 C CA . MET B 1 81 ? 77.908 44.164 87.185 1.00 40.85 78 MET B CA 1
ATOM 4106 C C . MET B 1 81 ? 78.371 43.464 88.469 1.00 39.53 78 MET B C 1
ATOM 4107 O O . MET B 1 81 ? 78.703 44.120 89.445 1.00 39.51 78 MET B O 1
ATOM 4112 N N . LYS B 1 82 ? 78.418 42.138 88.441 1.00 39.87 79 LYS B N 1
ATOM 4113 C CA . LYS B 1 82 ? 78.846 41.344 89.592 1.00 42.57 79 LYS B CA 1
ATOM 4114 C C . LYS B 1 82 ? 80.337 41.508 89.913 1.00 44.29 79 LYS B C 1
ATOM 4115 O O . LYS B 1 82 ? 80.705 41.688 91.084 1.00 39.53 79 LYS B O 1
ATOM 4121 N N . GLN B 1 83 ? 81.178 41.460 88.880 1.00 42.55 80 GLN B N 1
ATOM 4122 C CA . GLN B 1 83 ? 82.616 41.593 89.064 1.00 42.36 80 GLN B CA 1
ATOM 4123 C C . GLN B 1 83 ? 82.997 42.984 89.529 1.00 42.87 80 GLN B C 1
ATOM 4124 O O . GLN B 1 83 ? 83.819 43.121 90.420 1.00 45.32 80 GLN B O 1
ATOM 4130 N N . LYS B 1 84 ? 82.385 44.012 88.951 1.00 43.81 81 LYS B N 1
ATOM 4131 C CA . LYS B 1 84 ? 82.533 45.385 89.461 1.00 40.47 81 LYS B CA 1
ATOM 4132 C C . LYS B 1 84 ? 82.015 45.574 90.882 1.00 37.19 81 LYS B C 1
ATOM 4133 O O . LYS B 1 84 ? 82.294 46.588 91.484 1.00 40.78 81 LYS B O 1
ATOM 4139 N N . GLY B 1 85 ? 81.240 44.632 91.408 1.00 36.25 82 GLY B N 1
ATOM 4140 C CA . GLY B 1 85 ? 80.830 44.646 92.807 1.00 37.05 82 GLY B CA 1
ATOM 4141 C C . GLY B 1 85 ? 79.651 45.566 93.073 1.00 39.42 82 GLY B C 1
ATOM 4142 O O . GLY B 1 85 ? 79.492 46.037 94.200 1.00 42.22 82 GLY B O 1
ATOM 4143 N N . LYS B 1 86 ? 78.816 45.779 92.050 1.00 39.39 83 LYS B N 1
ATOM 4144 C CA . LYS B 1 86 ? 77.660 46.678 92.106 1.00 39.35 83 LYS B CA 1
ATOM 4145 C C . LYS B 1 86 ? 76.325 46.044 91.665 1.00 41.12 83 LYS B C 1
ATOM 4146 O O . LYS B 1 86 ? 75.347 46.764 91.417 1.00 44.00 83 LYS B O 1
ATOM 4152 N N . LEU B 1 87 ? 76.264 44.722 91.546 1.00 40.79 84 LEU B N 1
ATOM 4153 C CA . LEU B 1 87 ? 75.072 44.076 90.996 1.00 37.41 84 LEU B CA 1
ATOM 4154 C C . LEU B 1 87 ? 73.850 44.374 91.846 1.00 36.59 84 LEU B C 1
ATOM 4155 O O . LEU B 1 87 ? 72.755 44.501 91.309 1.00 36.83 84 LEU B O 1
ATOM 4160 N N . TYR B 1 88 ? 74.026 44.498 93.160 1.00 36.95 85 TYR B N 1
ATOM 4161 C CA . TYR B 1 88 ? 72.892 44.770 94.022 1.00 38.76 85 TYR B CA 1
ATOM 4162 C C . TYR B 1 88 ? 72.348 46.172 93.793 1.00 37.85 85 TYR B C 1
ATOM 4163 O O . TYR B 1 88 ? 71.142 46.404 93.908 1.00 36.56 85 TYR B O 1
ATOM 4172 N N . SER B 1 89 ? 73.232 47.106 93.460 1.00 37.64 86 SER B N 1
ATOM 4173 C CA . SER B 1 89 ? 72.801 48.458 93.130 1.00 36.07 86 SER B CA 1
ATOM 4174 C C . SER B 1 89 ? 71.988 48.462 91.849 1.00 33.85 86 SER B C 1
ATOM 4175 O O . SER B 1 89 ? 70.948 49.099 91.772 1.00 33.24 86 SER B O 1
ATOM 4178 N N . PHE B 1 90 ? 72.476 47.742 90.851 1.00 32.59 87 PHE B N 1
ATOM 4179 C CA . PHE B 1 90 ? 71.761 47.565 89.584 1.00 33.52 87 PHE B CA 1
ATOM 4180 C C . PHE B 1 90 ? 70.371 46.907 89.767 1.00 35.34 87 PHE B C 1
ATOM 4181 O O . PHE B 1 90 ? 69.426 47.218 89.021 1.00 33.37 87 PHE B O 1
ATOM 4189 N N . TYR B 1 91 ? 70.285 46.000 90.747 1.00 34.22 88 TYR B N 1
ATOM 4190 C CA . TYR B 1 91 ? 69.049 45.312 91.128 1.00 33.23 88 TYR B CA 1
ATOM 4191 C C . TYR B 1 91 ? 68.055 46.291 91.720 1.00 33.21 88 TYR B C 1
ATOM 4192 O O . TYR B 1 91 ? 66.897 46.304 91.323 1.00 37.19 88 TYR B O 1
ATOM 4201 N N . ILE B 1 92 ? 68.525 47.120 92.648 1.00 33.49 89 ILE B N 1
ATOM 4202 C CA . ILE B 1 92 ? 67.732 48.222 93.216 1.00 32.10 89 ILE B CA 1
ATOM 4203 C C . ILE B 1 92 ? 67.318 49.245 92.149 1.00 31.33 89 ILE B C 1
ATOM 4204 O O . ILE B 1 92 ? 66.197 49.713 92.155 1.00 35.53 89 ILE B O 1
ATOM 4209 N N . ARG B 1 93 ? 68.216 49.600 91.242 1.00 35.29 90 ARG B N 1
ATOM 4210 C CA . ARG B 1 93 ? 67.874 50.506 90.141 1.00 38.29 90 ARG B CA 1
ATOM 4211 C C . ARG B 1 93 ? 66.645 49.987 89.369 1.00 38.35 90 ARG B C 1
ATOM 4212 O O . ARG B 1 93 ? 65.739 50.763 89.062 1.00 37.86 90 ARG B O 1
ATOM 4220 N N . GLU B 1 94 ? 66.613 48.684 89.080 1.00 39.60 91 GLU B N 1
ATOM 4221 C CA . GLU B 1 94 ? 65.462 48.044 88.439 1.00 41.76 91 GLU B CA 1
ATOM 4222 C C . GLU B 1 94 ? 65.049 48.799 87.165 1.00 41.49 91 GLU B C 1
ATOM 4223 O O . GLU B 1 94 ? 63.919 49.238 87.012 1.00 50.05 91 GLU B O 1
ATOM 4229 N N . ASP B 1 95 ? 66.006 48.961 86.269 1.00 40.54 92 ASP B N 1
ATOM 4230 C CA . ASP B 1 95 ? 65.805 49.669 85.027 1.00 39.27 92 ASP B CA 1
ATOM 4231 C C . ASP B 1 95 ? 66.400 48.795 83.935 1.00 38.13 92 ASP B C 1
ATOM 4232 O O . ASP B 1 95 ? 67.582 48.439 83.988 1.00 40.62 92 ASP B O 1
ATOM 4237 N N . PHE B 1 96 ? 65.582 48.455 82.948 1.00 36.73 93 PHE B N 1
ATOM 4238 C CA . PHE B 1 96 ? 66.042 47.632 81.841 1.00 39.20 93 PHE B CA 1
ATOM 4239 C C . PHE B 1 96 ? 67.114 48.283 80.963 1.00 37.71 93 PHE B C 1
ATOM 4240 O O . PHE B 1 96 ? 67.895 47.574 80.323 1.00 44.81 93 PHE B O 1
ATOM 4248 N N . PHE B 1 97 ? 67.166 49.611 80.941 1.00 34.81 94 PHE B N 1
ATOM 4249 C CA . PHE B 1 97 ? 67.946 50.324 79.934 1.00 36.40 94 PHE B CA 1
ATOM 4250 C C . PHE B 1 97 ? 69.208 50.909 80.515 1.00 37.64 94 PHE B C 1
ATOM 4251 O O . PHE B 1 97 ? 69.152 51.787 81.398 1.00 37.23 94 PHE B O 1
ATOM 4259 N N . LEU B 1 98 ? 70.342 50.415 80.015 1.00 35.44 95 LEU B N 1
ATOM 4260 C CA . LEU B 1 98 ? 71.620 50.880 80.480 1.00 33.03 95 LEU B CA 1
ATOM 4261 C C . LEU B 1 98 ? 71.869 52.306 80.007 1.00 34.39 95 LEU B C 1
ATOM 4262 O O . LEU B 1 98 ? 71.449 52.694 78.910 1.00 30.71 95 LEU B O 1
ATOM 4267 N N . MET B 1 99 ? 72.574 53.075 80.832 1.00 32.91 96 MET B N 1
ATOM 4268 C CA . MET B 1 99 ? 73.128 54.355 80.406 1.00 32.40 96 MET B CA 1
ATOM 4269 C C . MET B 1 99 ? 74.184 54.059 79.334 1.00 33.37 96 MET B C 1
ATOM 4270 O O . MET B 1 99 ? 74.933 53.107 79.477 1.00 30.81 96 MET B O 1
ATOM 4275 N N . ARG B 1 100 ? 74.284 54.873 78.286 1.00 35.86 97 ARG B N 1
ATOM 4276 C CA . ARG B 1 100 ? 75.340 54.679 77.285 1.00 36.67 97 ARG B CA 1
ATOM 4277 C C . ARG B 1 100 ? 76.715 54.678 77.892 1.00 37.22 97 ARG B C 1
ATOM 4278 O O . ARG B 1 100 ? 77.582 53.952 77.425 1.00 41.30 97 ARG B O 1
ATOM 4286 N N . LYS B 1 101 ? 76.926 55.497 78.912 1.00 37.20 98 LYS B N 1
ATOM 4287 C CA . LYS B 1 101 ? 78.207 55.518 79.588 1.00 40.77 98 LYS B CA 1
ATOM 4288 C C . LYS B 1 101 ? 78.514 54.164 80.218 1.00 37.51 98 LYS B C 1
ATOM 4289 O O . LYS B 1 101 ? 79.648 53.706 80.155 1.00 37.42 98 LYS B O 1
ATOM 4295 N N . GLU B 1 102 ? 77.515 53.527 80.812 1.00 36.00 99 GLU B N 1
ATOM 4296 C CA . GLU B 1 102 ? 77.726 52.233 81.435 1.00 34.75 99 GLU B CA 1
ATOM 4297 C C . GLU B 1 102 ? 77.918 51.137 80.381 1.00 33.25 99 GLU B C 1
ATOM 4298 O O . GLU B 1 102 ? 78.730 50.247 80.568 1.00 33.64 99 GLU B O 1
ATOM 4304 N N . TYR B 1 103 ? 77.193 51.202 79.270 1.00 32.92 100 TYR B N 1
ATOM 4305 C CA . TYR B 1 103 ? 77.336 50.195 78.224 1.00 33.73 100 TYR B CA 1
ATOM 4306 C C . TYR B 1 103 ? 78.734 50.254 77.671 1.00 38.38 100 TYR B C 1
ATOM 4307 O O . TYR B 1 103 ? 79.353 49.218 77.405 1.00 37.60 100 TYR B O 1
ATOM 4316 N N . ASN B 1 104 ? 79.228 51.479 77.514 1.00 41.31 101 ASN B N 1
ATOM 4317 C CA . ASN B 1 104 ? 80.572 51.708 77.005 1.00 41.97 101 ASN B CA 1
ATOM 4318 C C . ASN B 1 104 ? 81.598 51.150 77.973 1.00 39.01 101 ASN B C 1
ATOM 4319 O O . ASN B 1 104 ? 82.512 50.462 77.547 1.00 43.61 101 ASN B O 1
ATOM 4324 N N . GLN B 1 105 ? 81.439 51.432 79.265 1.00 34.46 102 GLN B N 1
ATOM 4325 C CA . GLN B 1 105 ? 82.305 50.859 80.299 1.00 34.48 102 GLN B CA 1
ATOM 4326 C C . GLN B 1 105 ? 82.285 49.329 80.286 1.00 36.43 102 GLN B C 1
ATOM 4327 O O . GLN B 1 105 ? 83.333 48.690 80.426 1.00 39.87 102 GLN B O 1
ATOM 4333 N N . TYR B 1 106 ? 81.091 48.762 80.127 1.00 36.02 103 TYR B N 1
ATOM 4334 C CA . TYR B 1 106 ? 80.907 47.310 80.029 1.00 35.88 103 TYR B CA 1
ATOM 4335 C C . TYR B 1 106 ? 81.601 46.712 78.793 1.00 34.92 103 TYR B C 1
ATOM 4336 O O . TYR B 1 106 ? 82.325 45.729 78.912 1.00 36.27 103 TYR B O 1
ATOM 4345 N N . CYS B 1 107 ? 81.397 47.309 77.625 1.00 33.81 104 CYS B N 1
ATOM 4346 C CA . CYS B 1 107 ? 82.068 46.835 76.410 1.00 36.00 104 CYS B CA 1
ATOM 4347 C C . CYS B 1 107 ? 83.589 46.903 76.530 1.00 34.80 104 CYS B C 1
ATOM 4348 O O . CYS B 1 107 ? 84.290 46.059 75.991 1.00 37.45 104 CYS B O 1
ATOM 4351 N N . GLN B 1 108 ? 84.088 47.907 77.244 1.00 34.58 105 GLN B N 1
ATOM 4352 C CA . GLN B 1 108 ? 85.529 48.078 77.444 1.00 34.62 105 GLN B CA 1
ATOM 4353 C C . GLN B 1 108 ? 86.055 46.997 78.358 1.00 35.16 105 GLN B C 1
ATOM 4354 O O . GLN B 1 108 ? 87.071 46.396 78.073 1.00 37.12 105 GLN B O 1
ATOM 4360 N N . TRP B 1 109 ? 85.349 46.737 79.448 1.00 37.33 106 TRP B N 1
ATOM 4361 C CA . TRP B 1 109 ? 85.669 45.614 80.326 1.00 35.94 106 TRP B CA 1
ATOM 4362 C C . TRP B 1 109 ? 85.729 44.281 79.582 1.00 35.92 106 TRP B C 1
ATOM 4363 O O . TRP B 1 109 ? 86.641 43.494 79.807 1.00 36.41 106 TRP B O 1
ATOM 4374 N N . ALA B 1 110 ? 84.758 44.029 78.712 1.00 36.56 107 ALA B N 1
ATOM 4375 C CA . ALA B 1 110 ? 84.751 42.809 77.918 1.00 40.10 107 ALA B CA 1
ATOM 4376 C C . ALA B 1 110 ? 85.952 42.762 76.973 1.00 42.26 107 ALA B C 1
ATOM 4377 O O . ALA B 1 110 ? 86.660 41.761 76.910 1.00 45.28 107 ALA B O 1
ATOM 4379 N N . ALA B 1 111 ? 86.186 43.852 76.255 1.00 42.21 108 ALA B N 1
ATOM 4380 C CA . ALA B 1 111 ? 87.296 43.921 75.303 1.00 41.61 108 ALA B CA 1
ATOM 4381 C C . ALA B 1 111 ? 88.643 43.676 75.985 1.00 40.23 108 ALA B C 1
ATOM 4382 O O . ALA B 1 111 ? 89.500 43.014 75.431 1.00 39.43 108 ALA B O 1
ATOM 4384 N N . GLU B 1 112 ? 88.803 44.205 77.190 1.00 41.27 109 GLU B N 1
ATOM 4385 C CA . GLU B 1 112 ? 90.006 43.986 77.993 1.00 43.50 109 GLU B CA 1
ATOM 4386 C C . GLU B 1 112 ? 90.159 42.492 78.371 1.00 41.18 109 GLU B C 1
ATOM 4387 O O . GLU B 1 112 ? 91.228 41.919 78.199 1.00 45.57 109 GLU B O 1
ATOM 4393 N N . ARG B 1 113 ? 89.082 41.861 78.839 1.00 43.31 110 ARG B N 1
ATOM 4394 C CA . ARG B 1 113 ? 89.112 40.446 79.280 1.00 41.45 110 ARG B CA 1
ATOM 4395 C C . ARG B 1 113 ? 89.448 39.470 78.145 1.00 40.28 110 ARG B C 1
ATOM 4396 O O . ARG B 1 113 ? 90.030 38.416 78.379 1.00 37.28 110 ARG B O 1
ATOM 4404 N N . LEU B 1 114 ? 89.054 39.812 76.923 1.00 40.45 111 LEU B N 1
ATOM 4405 C CA . LEU B 1 114 ? 89.227 38.922 75.783 1.00 40.27 111 LEU B CA 1
ATOM 4406 C C . LEU B 1 114 ? 90.679 38.799 75.351 1.00 39.35 111 LEU B C 1
ATOM 4407 O O . LEU B 1 114 ? 91.489 39.710 75.543 1.00 35.90 111 LEU B O 1
ATOM 4412 N N . GLY B 1 115 ? 90.978 37.648 74.752 1.00 40.83 112 GLY B N 1
ATOM 4413 C CA . GLY B 1 115 ? 92.268 37.380 74.142 1.00 40.33 112 GLY B CA 1
ATOM 4414 C C . GLY B 1 115 ? 92.309 37.519 72.625 1.00 41.66 112 GLY B C 1
ATOM 4415 O O . GLY B 1 115 ? 93.374 37.730 72.058 1.00 48.47 112 GLY B O 1
ATOM 4416 N N . ASN B 1 116 ? 91.162 37.409 71.962 1.00 40.78 113 ASN B N 1
ATOM 4417 C CA . ASN B 1 116 ? 91.126 37.316 70.492 1.00 38.11 113 ASN B CA 1
ATOM 4418 C C . ASN B 1 116 ? 91.055 38.652 69.753 1.00 39.80 113 ASN B C 1
ATOM 4419 O O . ASN B 1 116 ? 90.820 38.661 68.546 1.00 41.67 113 ASN B O 1
ATOM 4424 N N . LEU B 1 117 ? 91.282 39.767 70.448 1.00 40.42 114 LEU B N 1
ATOM 4425 C CA . LEU B 1 117 ? 91.229 41.096 69.817 1.00 41.84 114 LEU B CA 1
ATOM 4426 C C . LEU B 1 117 ? 92.625 41.636 69.547 1.00 37.74 114 LEU B C 1
ATOM 4427 O O . LEU B 1 117 ? 93.493 41.473 70.382 1.00 36.71 114 LEU B O 1
ATOM 4432 N N . ARG B 1 118 ? 92.817 42.267 68.389 1.00 34.67 115 ARG B N 1
ATOM 4433 C CA . ARG B 1 118 ? 94.069 42.921 68.018 1.00 34.57 115 ARG B CA 1
ATOM 4434 C C . ARG B 1 118 ? 93.792 44.382 67.669 1.00 32.39 115 ARG B C 1
ATOM 4435 O O . ARG B 1 118 ? 93.327 44.697 66.566 1.00 30.12 115 ARG B O 1
ATOM 4443 N N . TRP B 1 119 ? 94.073 45.275 68.611 1.00 31.78 116 TRP B N 1
ATOM 4444 C CA . TRP B 1 119 ? 93.861 46.712 68.393 1.00 33.50 116 TRP B CA 1
ATOM 4445 C C . TRP B 1 119 ? 95.000 47.335 67.580 1.00 33.65 116 TRP B C 1
ATOM 4446 O O . TRP B 1 119 ? 95.998 46.682 67.302 1.00 36.17 116 TRP B O 1
ATOM 4457 N N . ASN B 1 120 ? 94.837 48.599 67.196 1.00 33.52 117 ASN B N 1
ATOM 4458 C CA . ASN B 1 120 ? 95.860 49.347 66.440 1.00 33.85 117 ASN B CA 1
ATOM 4459 C C . ASN B 1 120 ? 96.294 48.625 65.155 1.00 32.53 117 ASN B C 1
ATOM 4460 O O . ASN B 1 120 ? 97.454 48.584 64.828 1.00 31.40 117 ASN B O 1
ATOM 4465 N N . THR B 1 121 ? 95.326 48.095 64.422 1.00 31.17 118 THR B N 1
ATOM 4466 C CA . THR B 1 121 ? 95.564 47.275 63.237 1.00 30.61 118 THR B CA 1
ATOM 4467 C C . THR B 1 121 ? 94.602 47.675 62.118 1.00 31.34 118 THR B C 1
ATOM 4468 O O . THR B 1 121 ? 93.455 47.228 62.077 1.00 34.04 118 THR B O 1
ATOM 4472 N N . ARG B 1 122 ? 95.065 48.549 61.234 1.00 31.79 119 ARG B N 1
ATOM 4473 C CA . ARG B 1 122 ? 94.248 49.032 60.121 1.00 33.14 119 ARG B CA 1
ATOM 4474 C C . ARG B 1 122 ? 94.424 48.070 58.957 1.00 34.02 119 ARG B C 1
ATOM 4475 O O . ARG B 1 122 ? 95.526 47.899 58.447 1.00 36.55 119 ARG B O 1
ATOM 4483 N N . VAL B 1 123 ? 93.336 47.430 58.558 1.00 35.69 120 VAL B N 1
ATOM 4484 C CA . VAL B 1 123 ? 93.333 46.579 57.369 1.00 34.67 120 VAL B CA 1
ATOM 4485 C C . VAL B 1 123 ? 93.340 47.480 56.148 1.00 35.30 120 VAL B C 1
ATOM 4486 O O . VAL B 1 123 ? 92.519 48.395 56.062 1.00 32.91 120 VAL B O 1
ATOM 4490 N N . GLU B 1 124 ? 94.272 47.219 55.232 1.00 38.79 121 GLU B N 1
ATOM 4491 C CA . GLU B 1 124 ? 94.485 48.067 54.046 1.00 42.61 121 GLU B CA 1
ATOM 4492 C C . GLU B 1 124 ? 94.076 47.406 52.740 1.00 41.05 121 GLU B C 1
ATOM 4493 O O . GLU B 1 124 ? 93.628 48.090 51.820 1.00 40.91 121 GLU B O 1
ATOM 4499 N N . TYR B 1 125 ? 94.242 46.091 52.644 1.00 41.47 122 TYR B N 1
ATOM 4500 C CA . TYR B 1 125 ? 93.890 45.346 51.437 1.00 43.19 122 TYR B CA 1
ATOM 4501 C C . TYR B 1 125 ? 93.542 43.900 51.798 1.00 38.99 122 TYR B C 1
ATOM 4502 O O . TYR B 1 125 ? 94.107 43.327 52.733 1.00 38.58 122 TYR B O 1
ATOM 4511 N N . VAL B 1 126 ? 92.592 43.331 51.066 1.00 34.74 123 VAL B N 1
ATOM 4512 C CA . VAL B 1 126 ? 92.225 41.927 51.201 1.00 33.53 123 VAL B CA 1
ATOM 4513 C C . VAL B 1 126 ? 92.200 41.316 49.812 1.00 32.49 123 VAL B C 1
ATOM 4514 O O . VAL B 1 126 ? 91.791 41.968 48.861 1.00 32.17 123 VAL B O 1
ATOM 4518 N N . SER B 1 127 ? 92.632 40.068 49.702 1.00 32.77 124 SER B N 1
ATOM 4519 C CA . SER B 1 127 ? 92.665 39.368 48.422 1.00 34.43 124 SER B CA 1
ATOM 4520 C C . SER B 1 127 ? 92.481 37.872 48.634 1.00 34.77 124 SER B C 1
ATOM 4521 O O . SER B 1 127 ? 92.702 37.371 49.744 1.00 30.53 124 SER B O 1
ATOM 4524 N N . TYR B 1 128 ? 92.051 37.181 47.575 1.00 36.92 125 TYR B N 1
ATOM 4525 C CA . TYR B 1 128 ? 91.869 35.730 47.604 1.00 38.78 125 TYR B CA 1
ATOM 4526 C C . TYR B 1 128 ? 93.046 35.051 46.948 1.00 39.01 125 TYR B C 1
ATOM 4527 O O . TYR B 1 128 ? 93.312 35.261 45.767 1.00 40.34 125 TYR B O 1
ATOM 4536 N N . ASP B 1 129 ? 93.733 34.223 47.722 1.00 41.40 126 ASP B N 1
ATOM 4537 C CA . ASP B 1 129 ? 94.872 33.451 47.240 1.00 46.01 126 ASP B CA 1
ATOM 4538 C C . ASP B 1 129 ? 94.386 32.165 46.576 1.00 47.29 126 ASP B C 1
ATOM 4539 O O . ASP B 1 129 ? 93.941 31.252 47.266 1.00 49.39 126 ASP B O 1
ATOM 4544 N N . ASP B 1 130 ? 94.467 32.088 45.249 1.00 50.81 127 ASP B N 1
ATOM 4545 C CA . ASP B 1 130 ? 93.969 30.908 44.517 1.00 55.25 127 ASP B CA 1
ATOM 4546 C C . ASP B 1 130 ? 94.730 29.635 44.884 1.00 57.37 127 ASP B C 1
ATOM 4547 O O . ASP B 1 130 ? 94.140 28.561 44.956 1.00 56.42 127 ASP B O 1
ATOM 4552 N N . ASN B 1 131 ? 96.032 29.778 45.128 1.00 60.26 128 ASN B N 1
ATOM 4553 C CA . ASN B 1 131 ? 96.910 28.645 45.421 1.00 61.94 128 ASN B CA 1
ATOM 4554 C C . ASN B 1 131 ? 96.718 28.095 46.838 1.00 57.94 128 ASN B C 1
ATOM 4555 O O . ASN B 1 131 ? 96.610 26.883 47.009 1.00 57.93 128 ASN B O 1
ATOM 4560 N N . LEU B 1 132 ? 96.647 28.971 47.840 1.00 57.36 129 LEU B N 1
ATOM 4561 C CA . LEU B 1 132 ? 96.332 28.555 49.224 1.00 54.55 129 LEU B CA 1
ATOM 4562 C C . LEU B 1 132 ? 94.831 28.318 49.469 1.00 51.63 129 LEU B C 1
ATOM 4563 O O . LEU B 1 132 ? 94.463 27.746 50.490 1.00 52.13 129 LEU B O 1
ATOM 4568 N N . GLN B 1 133 ? 93.974 28.767 48.551 1.00 52.01 130 GLN B N 1
ATOM 4569 C CA . GLN B 1 133 ? 92.510 28.631 48.667 1.00 54.92 130 GLN B CA 1
ATOM 4570 C C . GLN B 1 133 ? 91.898 29.334 49.901 1.00 49.82 130 GLN B C 1
ATOM 4571 O O . GLN B 1 133 ? 90.934 28.849 50.487 1.00 53.37 130 GLN B O 1
ATOM 4577 N N . CYS B 1 134 ? 92.446 30.493 50.264 1.00 45.25 131 CYS B N 1
ATOM 4578 C CA . CYS B 1 134 ? 91.978 31.256 51.416 1.00 43.36 131 CYS B CA 1
ATOM 4579 C C . CYS B 1 134 ? 92.164 32.769 51.214 1.00 37.77 131 CYS B C 1
ATOM 4580 O O . CYS B 1 134 ? 92.659 33.207 50.176 1.00 38.09 131 CYS B O 1
ATOM 4583 N N . TYR B 1 135 ? 91.744 33.556 52.207 1.00 34.63 132 TYR B N 1
ATOM 4584 C CA . TYR B 1 135 ? 91.810 35.022 52.134 1.00 33.46 132 TYR B CA 1
ATOM 4585 C C . TYR B 1 135 ? 93.068 35.559 52.828 1.00 33.95 132 TYR B C 1
ATOM 4586 O O . TYR B 1 135 ? 93.491 35.062 53.882 1.00 31.50 132 TYR B O 1
ATOM 4595 N N . ARG B 1 136 ? 93.660 36.577 52.212 1.00 34.98 133 ARG B N 1
ATOM 4596 C CA . ARG B 1 136 ? 94.899 37.192 52.683 1.00 35.68 133 ARG B CA 1
ATOM 4597 C C . ARG B 1 136 ? 94.578 38.626 53.035 1.00 32.22 133 ARG B C 1
ATOM 4598 O O . ARG B 1 136 ? 94.194 39.385 52.158 1.00 33.27 133 ARG B O 1
ATOM 4606 N N . VAL B 1 137 ? 94.735 38.986 54.303 1.00 31.02 134 VAL B N 1
ATOM 4607 C CA . VAL B 1 137 ? 94.347 40.309 54.832 1.00 32.11 134 VAL B CA 1
ATOM 4608 C C . VAL B 1 137 ? 95.601 41.093 55.202 1.00 34.30 134 VAL B C 1
ATOM 4609 O O . VAL B 1 137 ? 96.289 40.717 56.144 1.00 33.32 134 VAL B O 1
ATOM 4613 N N . ARG B 1 138 ? 95.889 42.175 54.480 1.00 37.89 135 ARG B N 1
ATOM 4614 C CA . ARG B 1 138 ? 97.090 42.982 54.736 1.00 41.03 135 ARG B CA 1
ATOM 4615 C C . ARG B 1 138 ? 96.759 44.139 55.682 1.00 37.37 135 ARG B C 1
ATOM 4616 O O . ARG B 1 138 ? 95.965 45.025 55.348 1.00 36.12 135 ARG B O 1
ATOM 4624 N N . SER B 1 139 ? 97.372 44.112 56.867 1.00 35.04 136 SER B N 1
ATOM 4625 C CA . SER B 1 139 ? 97.193 45.145 57.882 1.00 34.21 136 SER B CA 1
ATOM 4626 C C . SER B 1 139 ? 98.398 46.069 57.994 1.00 35.77 136 SER B C 1
ATOM 4627 O O . SER B 1 139 ? 99.476 45.785 57.461 1.00 36.07 136 SER B O 1
ATOM 4630 N N . THR B 1 140 ? 98.193 47.170 58.709 1.00 36.98 137 THR B N 1
ATOM 4631 C CA . THR B 1 140 ? 99.249 48.130 59.031 1.00 36.06 137 THR B CA 1
ATOM 4632 C C . THR B 1 140 ? 99.069 48.509 60.491 1.00 35.51 137 THR B C 1
ATOM 4633 O O . THR B 1 140 ? 97.985 48.941 60.873 1.00 34.49 137 THR B O 1
ATOM 4637 N N . ASP B 1 141 ? 100.109 48.350 61.313 1.00 34.54 138 ASP B N 1
ATOM 4638 C CA . ASP B 1 141 ? 100.049 48.785 62.711 1.00 35.20 138 ASP B CA 1
ATOM 4639 C C . ASP B 1 141 ? 100.017 50.313 62.789 1.00 33.90 138 ASP B C 1
ATOM 4640 O O . ASP B 1 141 ? 100.915 50.974 62.277 1.00 32.72 138 ASP B O 1
ATOM 4645 N N . THR B 1 142 ? 98.979 50.862 63.415 1.00 36.35 139 THR B N 1
ATOM 4646 C CA . THR B 1 142 ? 98.763 52.296 63.448 1.00 38.43 139 THR B CA 1
ATOM 4647 C C . THR B 1 142 ? 99.850 53.060 64.200 1.00 39.67 139 THR B C 1
ATOM 4648 O O . THR B 1 142 ? 100.183 54.176 63.823 1.00 44.16 139 THR B O 1
ATOM 4652 N N . VAL B 1 143 ? 100.380 52.474 65.272 1.00 39.78 140 VAL B N 1
ATOM 4653 C CA . VAL B 1 143 ? 101.388 53.145 66.104 1.00 39.34 140 VAL B CA 1
ATOM 4654 C C . VAL B 1 143 ? 102.779 53.073 65.452 1.00 38.15 140 VAL B C 1
ATOM 4655 O O . VAL B 1 143 ? 103.495 54.075 65.442 1.00 37.15 140 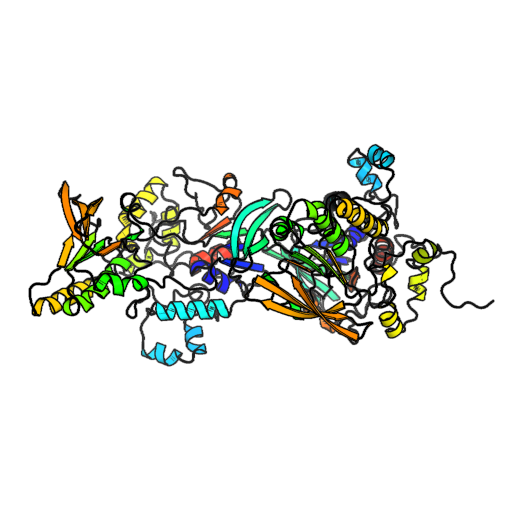VAL B O 1
ATOM 4659 N N . SER B 1 144 ? 103.148 51.907 64.921 1.00 34.91 141 SER B N 1
ATOM 4660 C CA . SER B 1 144 ? 104.504 51.651 64.407 1.00 32.35 141 SER B CA 1
ATOM 4661 C C . SER B 1 144 ? 104.663 51.616 62.880 1.00 29.98 141 SER B C 1
ATOM 4662 O O . SER B 1 144 ? 105.774 51.614 62.388 1.00 32.40 141 SER B O 1
ATOM 4665 N N . GLY B 1 145 ? 103.571 51.535 62.131 1.00 30.05 142 GLY B N 1
ATOM 4666 C CA . GLY B 1 145 ? 103.627 51.423 60.664 1.00 29.43 142 GLY B CA 1
ATOM 4667 C C . GLY B 1 145 ? 103.886 50.034 60.101 1.00 28.77 142 GLY B C 1
ATOM 4668 O O . GLY B 1 145 ? 103.830 49.843 58.882 1.00 25.96 142 GLY B O 1
ATOM 4669 N N . LYS B 1 146 ? 104.173 49.068 60.977 1.00 28.77 143 LYS B N 1
ATOM 4670 C CA . LYS B 1 146 ? 104.566 47.708 60.586 1.00 30.03 143 LYS B CA 1
ATOM 4671 C C . LYS B 1 146 ? 103.502 46.990 59.755 1.00 32.65 143 LYS B C 1
ATOM 4672 O O . LYS B 1 146 ? 102.335 46.991 60.133 1.00 41.15 143 LYS B O 1
ATOM 4678 N N . GLN B 1 147 ? 103.911 46.381 58.644 1.00 33.20 144 GLN B N 1
ATOM 4679 C CA . GLN B 1 147 ? 103.027 45.573 57.814 1.00 35.53 144 GLN B CA 1
ATOM 4680 C C . GLN B 1 147 ? 102.926 44.164 58.389 1.00 36.19 144 GLN B C 1
ATOM 4681 O O . GLN B 1 147 ? 103.906 43.620 58.886 1.00 36.21 144 GLN B O 1
ATOM 4687 N N . GLN B 1 148 ? 101.732 43.587 58.334 1.00 39.54 145 GLN B N 1
ATOM 4688 C CA . GLN B 1 148 ? 101.528 42.165 58.657 1.00 42.18 145 GLN B CA 1
ATOM 4689 C C . GLN B 1 148 ? 100.453 41.616 57.731 1.00 40.97 145 GLN B C 1
ATOM 4690 O O . GLN B 1 148 ? 99.588 42.359 57.269 1.00 38.26 145 GLN B O 1
ATOM 4696 N N . GLU B 1 149 ? 100.539 40.319 57.437 1.00 43.28 146 GLU B N 1
ATOM 4697 C CA . GLU B 1 149 ? 99.530 39.613 56.642 1.00 43.16 146 GLU B CA 1
ATOM 4698 C C . GLU B 1 149 ? 98.910 38.516 57.480 1.00 39.62 146 GLU B C 1
ATOM 4699 O O . GLU B 1 149 ? 99.600 37.794 58.194 1.00 41.80 146 GLU B O 1
ATOM 4705 N N . TRP B 1 150 ? 97.590 38.443 57.423 1.00 39.35 147 TRP B N 1
ATOM 4706 C CA . TRP B 1 150 ? 96.825 37.482 58.181 1.00 37.04 147 TRP B CA 1
ATOM 4707 C C . TRP B 1 150 ? 96.151 36.589 57.164 1.00 39.92 147 TRP B C 1
ATOM 4708 O O . TRP B 1 150 ? 95.607 37.069 56.163 1.00 43.77 147 TRP B O 1
ATOM 4719 N N . LEU B 1 151 ? 96.217 35.285 57.400 1.00 39.26 148 LEU B N 1
ATOM 4720 C CA . LEU B 1 151 ? 95.582 34.310 56.529 1.00 36.28 148 LEU B CA 1
ATOM 4721 C C . LEU B 1 151 ? 94.331 33.793 57.197 1.00 34.53 148 LEU B C 1
ATOM 4722 O O . LEU B 1 151 ? 94.286 33.678 58.426 1.00 30.82 148 LEU B O 1
ATOM 4727 N N . ALA B 1 152 ? 93.308 33.505 56.393 1.00 36.86 149 ALA B N 1
ATOM 4728 C CA . ALA B 1 152 ? 92.024 33.047 56.937 1.00 37.60 149 ALA B CA 1
ATOM 4729 C C . ALA B 1 152 ? 91.092 32.453 55.897 1.00 36.09 149 ALA B C 1
ATOM 4730 O O . ALA B 1 152 ? 91.002 32.935 54.758 1.00 31.89 149 ALA B O 1
ATOM 4732 N N . HIS B 1 153 ? 90.369 31.422 56.319 1.00 37.45 150 HIS B N 1
ATOM 4733 C CA . HIS B 1 153 ? 89.397 30.751 55.461 1.00 38.43 150 HIS B CA 1
ATOM 4734 C C . HIS B 1 153 ? 88.147 31.595 55.261 1.00 37.72 150 HIS B C 1
ATOM 4735 O O . HIS B 1 153 ? 87.548 31.586 54.170 1.00 34.51 150 HIS B O 1
ATOM 4742 N N . ARG B 1 154 ? 87.769 32.318 56.318 1.00 37.56 151 ARG B N 1
ATOM 4743 C CA . ARG B 1 154 ? 86.573 33.127 56.335 1.00 37.30 151 ARG B CA 1
ATOM 4744 C C . ARG B 1 154 ? 86.814 34.516 56.920 1.00 36.50 151 ARG B C 1
ATOM 4745 O O . ARG B 1 154 ? 87.602 34.695 57.850 1.00 34.47 151 ARG B O 1
ATOM 4753 N N . LEU B 1 155 ? 86.104 35.501 56.381 1.00 36.12 152 LEU B N 1
ATOM 4754 C CA . LEU B 1 155 ? 86.100 36.865 56.913 1.00 35.02 152 LEU B CA 1
ATOM 4755 C C . LEU B 1 155 ? 84.713 37.252 57.405 1.00 34.10 152 LEU B C 1
ATOM 4756 O O . LEU B 1 155 ? 83.707 36.832 56.837 1.00 34.73 152 LEU B O 1
ATOM 4761 N N . VAL B 1 156 ? 84.654 38.074 58.439 1.00 33.14 153 VAL B N 1
ATOM 4762 C CA . VAL B 1 156 ? 83.389 38.653 58.877 1.00 34.77 153 VAL B CA 1
ATOM 4763 C C . VAL B 1 156 ? 83.628 40.153 59.054 1.00 35.08 153 VAL B C 1
ATOM 4764 O O . VAL B 1 156 ? 84.382 40.584 59.936 1.00 33.14 153 VAL B O 1
ATOM 4768 N N . LEU B 1 157 ? 82.975 40.930 58.185 1.00 35.73 154 LEU B N 1
ATOM 4769 C CA . LEU B 1 157 ? 83.174 42.381 58.084 1.00 34.97 154 LEU B CA 1
ATOM 4770 C C . LEU B 1 157 ? 82.214 43.142 59.004 1.00 35.46 154 LEU B C 1
ATOM 4771 O O . LEU B 1 157 ? 81.051 43.324 58.674 1.00 34.19 154 LEU B O 1
ATOM 4776 N N . GLY B 1 158 ? 82.706 43.560 60.168 1.00 37.17 155 GLY B N 1
ATOM 4777 C CA . GLY B 1 158 ? 81.940 44.363 61.115 1.00 42.08 155 GLY B CA 1
ATOM 4778 C C . GLY B 1 158 ? 82.460 45.786 61.186 1.00 43.95 155 GLY B C 1
ATOM 4779 O O . GLY B 1 158 ? 82.582 46.346 62.271 1.00 44.69 155 GLY B O 1
ATOM 4780 N N . THR B 1 159 ? 82.750 46.342 60.008 1.00 46.91 156 THR B N 1
ATOM 4781 C CA . THR B 1 159 ? 83.419 47.632 59.812 1.00 45.20 156 THR B CA 1
ATOM 4782 C C . THR B 1 159 ? 82.562 48.792 60.326 1.00 48.33 156 THR B C 1
ATOM 4783 O O . THR B 1 159 ? 83.080 49.784 60.811 1.00 49.76 156 THR B O 1
ATOM 4787 N N . GLY B 1 160 ? 81.251 48.658 60.200 1.00 51.79 157 GLY B N 1
ATOM 4788 C CA . GLY B 1 160 ? 80.341 49.699 60.611 1.00 49.23 157 GLY B CA 1
ATOM 4789 C C . GLY B 1 160 ? 80.151 50.779 59.568 1.00 48.58 157 GLY B C 1
ATOM 4790 O O . GLY B 1 160 ? 80.861 50.808 58.552 1.00 45.47 157 GLY B O 1
ATOM 4791 N N . PRO B 1 161 ? 79.111 51.620 59.759 1.00 48.03 158 PRO B N 1
ATOM 4792 C CA . PRO B 1 161 ? 78.785 52.640 58.792 1.00 46.81 158 PRO B CA 1
ATOM 4793 C C . PRO B 1 161 ? 79.478 53.929 59.176 1.00 45.17 158 PRO B C 1
ATOM 4794 O O . PRO B 1 161 ? 79.977 54.042 60.289 1.00 43.41 158 PRO B O 1
ATOM 4798 N N . SER B 1 162 ? 79.506 54.886 58.258 1.00 47.25 159 SER B N 1
ATOM 4799 C CA . SER B 1 162 ? 80.189 56.156 58.476 1.00 49.80 159 SER B CA 1
ATOM 4800 C C . SER B 1 162 ? 79.181 57.296 58.568 1.00 47.26 159 SER B C 1
ATOM 4801 O O . SER B 1 162 ? 78.082 57.214 58.007 1.00 44.76 159 SER B O 1
ATOM 4804 N N . ALA B 1 163 ? 79.561 58.358 59.283 1.00 46.10 160 ALA B N 1
ATOM 4805 C CA . ALA B 1 163 ? 78.726 59.553 59.433 1.00 41.64 160 ALA B CA 1
ATOM 4806 C C . ALA B 1 163 ? 78.391 60.108 58.052 1.00 41.15 160 ALA B C 1
ATOM 4807 O O . ALA B 1 163 ? 79.226 60.064 57.145 1.00 46.84 160 ALA B O 1
ATOM 4809 N N . TRP B 1 164 ? 77.168 60.607 57.902 1.00 40.78 161 TRP B N 1
ATOM 4810 C CA . TRP B 1 164 ? 76.666 61.101 56.628 1.00 44.55 161 TRP B CA 1
ATOM 4811 C C . TRP B 1 164 ? 75.991 62.450 56.794 1.00 47.50 161 TRP B C 1
ATOM 4812 O O . TRP B 1 164 ? 75.190 62.628 57.715 1.00 45.31 161 TRP B O 1
ATOM 4823 N N . SER B 1 165 ? 76.310 63.376 55.885 1.00 47.79 162 SER B N 1
ATOM 4824 C CA . SER B 1 165 ? 75.648 64.676 55.781 1.00 46.40 162 SER B CA 1
ATOM 4825 C C . SER B 1 165 ? 75.172 64.867 54.341 1.00 49.32 162 SER B C 1
ATOM 4826 O O . SER B 1 165 ? 75.768 64.289 53.432 1.00 46.42 162 SER B O 1
ATOM 4829 N N . PRO B 1 166 ? 74.112 65.683 54.119 1.00 54.33 163 PRO B N 1
ATOM 4830 C CA . PRO B 1 166 ? 73.597 65.894 52.757 1.00 53.79 163 PRO B CA 1
ATOM 4831 C C . PRO B 1 166 ? 74.659 66.377 51.779 1.00 52.16 163 PRO B C 1
ATOM 4832 O O . PRO B 1 166 ? 75.595 67.065 52.188 1.00 49.84 163 PRO B O 1
ATOM 4836 N N . ALA B 1 167 ? 74.507 66.022 50.506 1.00 52.68 164 ALA B N 1
ATOM 4837 C CA . ALA B 1 167 ? 75.505 66.349 49.472 1.00 53.21 164 ALA B CA 1
ATOM 4838 C C . ALA B 1 167 ? 75.840 67.844 49.395 1.00 53.11 164 ALA B C 1
ATOM 4839 O O . ALA B 1 167 ? 77.004 68.210 49.215 1.00 52.11 164 ALA B O 1
ATOM 4841 N N . CYS B 1 168 ? 74.825 68.695 49.558 1.00 54.61 165 CYS B N 1
ATOM 4842 C CA . CYS B 1 168 ? 75.001 70.150 49.493 1.00 53.12 165 CYS B CA 1
ATOM 4843 C C . CYS B 1 168 ? 75.782 70.768 50.673 1.00 50.90 165 CYS B C 1
ATOM 4844 O O . CYS B 1 168 ? 76.224 71.908 50.579 1.00 50.29 165 CYS B O 1
ATOM 4847 N N . SER B 1 169 ? 75.941 70.030 51.773 1.00 52.68 166 SER B N 1
ATOM 4848 C CA . SER B 1 169 ? 76.686 70.505 52.946 1.00 52.68 166 SER B CA 1
ATOM 4849 C C . SER B 1 169 ? 78.221 70.330 52.882 1.00 55.16 166 SER B C 1
ATOM 4850 O O . SER B 1 169 ? 78.933 70.928 53.696 1.00 51.68 166 SER B O 1
ATOM 4853 N N . GLN B 1 170 ? 78.734 69.553 51.922 1.00 55.65 167 GLN B N 1
ATOM 4854 C CA . GLN B 1 170 ? 80.176 69.199 51.883 1.00 56.21 167 GLN B CA 1
ATOM 4855 C C . GLN B 1 170 ? 81.126 70.402 51.933 1.00 50.41 167 GLN B C 1
ATOM 4856 O O . GLN B 1 170 ? 82.173 70.322 52.579 1.00 48.26 167 GLN B O 1
ATOM 4862 N N . PRO B 1 171 ? 80.769 71.515 51.265 1.00 47.84 168 PRO B N 1
ATOM 4863 C CA . PRO B 1 171 ? 81.649 72.684 51.362 1.00 47.73 168 PRO B CA 1
ATOM 4864 C C . PRO B 1 171 ? 81.712 73.393 52.731 1.00 47.30 168 PRO B C 1
ATOM 4865 O O . PRO B 1 171 ? 82.502 74.314 52.880 1.00 45.35 168 PRO B O 1
ATOM 4869 N N . TYR B 1 172 ? 80.891 73.000 53.705 1.00 48.25 169 TYR B N 1
ATOM 4870 C CA . TYR B 1 172 ? 80.856 73.680 55.004 1.00 46.41 169 TYR B CA 1
ATOM 4871 C C . TYR B 1 172 ? 81.114 72.721 56.164 1.00 49.46 169 TYR B C 1
ATOM 4872 O O . TYR B 1 172 ? 80.826 73.046 57.313 1.00 53.38 169 TYR B O 1
ATOM 4881 N N . ARG B 1 173 ? 81.699 71.562 55.866 1.00 52.31 170 ARG B N 1
ATOM 4882 C CA . ARG B 1 173 ? 82.105 70.585 56.884 1.00 54.56 170 ARG B CA 1
ATOM 4883 C C . ARG B 1 173 ? 82.821 71.223 58.060 1.00 51.89 170 ARG B C 1
ATOM 4884 O O . ARG B 1 173 ? 82.643 70.790 59.193 1.00 51.83 170 ARG B O 1
ATOM 4892 N N . GLU B 1 174 ? 83.638 72.239 57.774 1.00 51.45 171 GLU B N 1
ATOM 4893 C CA . GLU B 1 174 ? 84.380 72.959 58.814 1.00 53.47 171 GLU B CA 1
ATOM 4894 C C . GLU B 1 174 ? 83.497 73.723 59.809 1.00 51.97 171 GLU B C 1
ATOM 4895 O O . GLU B 1 174 ? 83.884 73.864 60.953 1.00 52.73 171 GLU B O 1
ATOM 4901 N N . ARG B 1 175 ? 82.334 74.216 59.379 1.00 52.87 172 ARG B N 1
ATOM 4902 C CA . ARG B 1 175 ? 81.462 75.067 60.236 1.00 51.28 172 ARG B CA 1
ATOM 4903 C C . ARG B 1 175 ? 80.394 74.325 61.023 1.00 49.32 172 ARG B C 1
ATOM 4904 O O . ARG B 1 175 ? 80.236 74.549 62.221 1.00 51.20 172 ARG B O 1
ATOM 4912 N N . PHE B 1 176 ? 79.648 73.454 60.358 1.00 45.67 173 PHE B N 1
ATOM 4913 C CA . PHE B 1 176 ? 78.622 72.677 61.043 1.00 42.47 173 PHE B CA 1
ATOM 4914 C C . PHE B 1 176 ? 79.237 71.501 61.797 1.00 38.56 173 PHE B C 1
ATOM 4915 O O . PHE B 1 176 ? 80.383 71.163 61.590 1.00 35.38 173 PHE B O 1
ATOM 4923 N N . VAL B 1 177 ? 78.449 70.905 62.685 1.00 35.49 174 VAL B N 1
ATOM 4924 C CA . VAL B 1 177 ? 78.862 69.789 63.529 1.00 35.94 174 VAL B CA 1
ATOM 4925 C C . VAL B 1 177 ? 77.931 68.608 63.274 1.00 36.18 174 VAL B C 1
ATOM 4926 O O . VAL B 1 177 ? 76.723 68.763 63.404 1.00 37.28 174 VAL B O 1
ATOM 4930 N N . HIS B 1 178 ? 78.475 67.446 62.926 1.00 36.29 175 HIS B N 1
ATOM 4931 C CA . HIS B 1 178 ? 77.672 66.228 62.834 1.00 36.03 175 HIS B CA 1
ATOM 4932 C C . HIS B 1 178 ? 77.352 65.748 64.257 1.00 38.72 175 HIS B C 1
ATOM 4933 O O . HIS B 1 178 ? 78.104 66.055 65.209 1.00 38.77 175 HIS B O 1
ATOM 4940 N N . SER B 1 179 ? 76.248 65.014 64.416 1.00 39.31 176 SER B N 1
ATOM 4941 C CA . SER B 1 179 ? 75.853 64.557 65.746 1.00 40.48 176 SER B CA 1
ATOM 4942 C C . SER B 1 179 ? 76.998 63.840 66.466 1.00 42.99 176 SER B C 1
ATOM 4943 O O . SER B 1 179 ? 77.237 64.056 67.645 1.00 46.80 176 SER B O 1
ATOM 4946 N N . SER B 1 180 ? 77.722 63.000 65.724 1.00 44.41 177 SER B N 1
ATOM 4947 C CA . SER B 1 180 ? 78.890 62.257 66.225 1.00 41.88 177 SER B CA 1
ATOM 4948 C C . SER B 1 180 ? 79.999 63.104 66.849 1.00 44.56 177 SER B C 1
ATOM 4949 O O . SER B 1 180 ? 80.771 62.588 67.650 1.00 49.54 177 SER B O 1
ATOM 4952 N N . GLU B 1 181 ? 80.096 64.379 66.464 1.00 47.50 178 GLU B N 1
ATOM 4953 C CA . GLU B 1 181 ? 81.075 65.292 67.030 1.00 48.58 178 GLU B CA 1
ATOM 4954 C C . GLU B 1 181 ? 80.437 66.300 68.005 1.00 44.62 178 GLU B C 1
ATOM 4955 O O . GLU B 1 181 ? 81.019 67.370 68.277 1.00 50.32 178 GLU B O 1
ATOM 4961 N N . TYR B 1 182 ? 79.237 65.996 68.510 1.00 38.09 179 TYR B N 1
ATOM 4962 C CA . TYR B 1 182 ? 78.449 66.971 69.263 1.00 37.04 179 TYR B CA 1
ATOM 4963 C C . TYR B 1 182 ? 79.101 67.350 70.590 1.00 37.87 179 TYR B C 1
ATOM 4964 O O . TYR B 1 182 ? 79.308 68.528 70.855 1.00 41.10 179 TYR B O 1
ATOM 4973 N N . LEU B 1 183 ? 79.409 66.368 71.425 1.00 38.75 180 LEU B N 1
ATOM 4974 C CA . LEU B 1 183 ? 79.942 66.685 72.747 1.00 39.39 180 LEU B CA 1
ATOM 4975 C C . LEU B 1 183 ? 81.212 67.524 72.705 1.00 39.55 180 LEU B C 1
ATOM 4976 O O . LEU B 1 183 ? 81.373 68.389 73.553 1.00 39.80 180 LEU B O 1
ATOM 4981 N N . LEU B 1 184 ? 82.062 67.308 71.711 1.00 43.47 181 LEU B N 1
ATOM 4982 C CA . LEU B 1 184 ? 83.295 68.108 71.544 1.00 46.38 181 LEU B CA 1
ATOM 4983 C C . LEU B 1 184 ? 83.008 69.567 71.186 1.00 45.11 181 LEU B C 1
ATOM 4984 O O . LEU B 1 184 ? 83.738 70.460 71.608 1.00 49.08 181 LEU B O 1
ATOM 4989 N N . ASN B 1 185 ? 81.957 69.799 70.400 1.00 41.75 182 ASN B N 1
ATOM 4990 C CA . ASN B 1 185 ? 81.600 71.143 69.930 1.00 40.65 182 ASN B CA 1
ATOM 4991 C C . ASN B 1 185 ? 80.458 71.826 70.709 1.00 40.08 182 ASN B C 1
ATOM 4992 O O . ASN B 1 185 ? 80.024 72.912 70.335 1.00 41.06 182 ASN B O 1
ATOM 4997 N N . LYS B 1 186 ? 79.984 71.208 71.786 1.00 39.79 183 LYS B N 1
ATOM 4998 C CA . LYS B 1 186 ? 78.815 71.706 72.501 1.00 40.26 183 LYS B CA 1
ATOM 4999 C C . LYS B 1 186 ? 79.068 73.080 73.101 1.00 44.75 183 LYS B C 1
ATOM 5000 O O . LYS B 1 186 ? 78.258 74.009 72.941 1.00 43.83 183 LYS B O 1
ATOM 5006 N N . GLU B 1 187 ? 80.190 73.196 73.801 1.00 50.24 184 GLU B N 1
ATOM 5007 C CA . GLU B 1 187 ? 80.562 74.445 74.437 1.00 50.76 184 GLU B CA 1
ATOM 5008 C C . GLU B 1 187 ? 80.638 75.580 73.396 1.00 47.51 184 GLU B C 1
ATOM 5009 O O . GLU B 1 187 ? 80.209 76.698 73.665 1.00 48.47 184 GLU B O 1
ATOM 5015 N N . LYS B 1 188 ? 81.151 75.275 72.205 1.00 48.52 185 LYS B N 1
ATOM 5016 C CA . LYS B 1 188 ? 81.261 76.246 71.109 1.00 52.63 185 LYS B CA 1
ATOM 5017 C C . LYS B 1 188 ? 79.909 76.585 70.483 1.00 48.34 185 LYS B C 1
ATOM 5018 O O . LYS B 1 188 ? 79.692 77.719 70.054 1.00 53.28 185 LYS B O 1
ATOM 5024 N N . LEU B 1 189 ? 79.017 75.604 70.415 1.00 45.98 186 LEU B N 1
ATOM 5025 C CA . LEU B 1 189 ? 77.656 75.832 69.937 1.00 43.15 186 LEU B CA 1
ATOM 5026 C C . LEU B 1 189 ? 76.869 76.743 70.878 1.00 40.42 186 LEU B C 1
ATOM 5027 O O . LEU B 1 189 ? 76.206 77.669 70.424 1.00 37.48 186 LEU B O 1
ATOM 5032 N N . GLN B 1 190 ? 76.959 76.482 72.181 1.00 40.53 187 GLN B N 1
ATOM 5033 C CA . GLN B 1 190 ? 76.175 77.225 73.182 1.00 41.74 187 GLN B CA 1
ATOM 5034 C C . GLN B 1 190 ? 76.554 78.710 73.314 1.00 41.23 187 GLN B C 1
ATOM 5035 O O . GLN B 1 190 ? 75.751 79.509 73.800 1.00 43.31 187 GLN B O 1
ATOM 5041 N N . LYS B 1 191 ? 77.752 79.081 72.860 1.00 44.46 188 LYS B N 1
ATOM 5042 C CA . LYS B 1 191 ? 78.142 80.500 72.752 1.00 44.37 188 LYS B CA 1
ATOM 5043 C C . LYS B 1 191 ? 77.444 81.258 71.615 1.00 40.88 188 LYS B C 1
ATOM 5044 O O . LYS B 1 191 ? 77.451 82.491 71.611 1.00 40.26 188 LYS B O 1
ATOM 5050 N N . LYS B 1 192 ? 76.875 80.538 70.649 1.00 39.16 189 LYS B N 1
ATOM 5051 C CA . LYS B 1 192 ? 76.245 81.172 69.493 1.00 40.40 189 LYS B CA 1
ATOM 5052 C C . LYS B 1 192 ? 74.858 81.729 69.817 1.00 40.34 189 LYS B C 1
ATOM 5053 O O . LYS B 1 192 ? 74.253 81.383 70.835 1.00 34.25 189 LYS B O 1
ATOM 5059 N N . ARG B 1 193 ? 74.393 82.632 68.953 1.00 43.69 190 ARG B N 1
ATOM 5060 C CA . ARG B 1 193 ? 73.086 83.275 69.107 1.00 43.89 190 ARG B CA 1
ATOM 5061 C C . ARG B 1 193 ? 71.939 82.350 68.727 1.00 43.61 190 ARG B C 1
ATOM 5062 O O . ARG B 1 193 ? 70.851 82.483 69.272 1.00 45.00 190 ARG B O 1
ATOM 5070 N N . SER B 1 194 ? 72.177 81.457 67.764 1.00 42.77 191 SER B N 1
ATOM 5071 C CA . SER B 1 194 ? 71.160 80.523 67.274 1.00 42.48 191 SER B CA 1
ATOM 5072 C C . SER B 1 194 ? 71.786 79.177 66.927 1.00 40.13 191 SER B C 1
ATOM 5073 O O . SER B 1 194 ? 72.901 79.126 66.410 1.00 43.21 191 SER B O 1
ATOM 5076 N N . ILE B 1 195 ? 71.067 78.098 67.235 1.00 35.41 192 ILE B N 1
ATOM 5077 C CA . ILE B 1 195 ? 71.486 76.733 66.908 1.00 34.55 192 ILE B CA 1
ATOM 5078 C C . ILE B 1 195 ? 70.326 76.065 66.196 1.00 33.82 192 ILE B C 1
ATOM 5079 O O . ILE B 1 195 ? 69.176 76.283 66.569 1.00 36.69 192 ILE B O 1
ATOM 5084 N N . THR B 1 196 ? 70.621 75.249 65.191 1.00 32.57 193 THR B N 1
ATOM 5085 C CA . THR B 1 196 ? 69.588 74.511 64.471 1.00 35.03 193 THR B CA 1
ATOM 5086 C C . THR B 1 196 ? 69.967 73.046 64.347 1.00 34.56 193 THR B C 1
ATOM 5087 O O . THR B 1 196 ? 70.948 72.702 63.710 1.00 35.56 193 THR B O 1
ATOM 5091 N N . VAL B 1 197 ? 69.172 72.179 64.956 1.00 34.57 194 VAL B N 1
ATOM 5092 C CA . VAL B 1 197 ? 69.330 70.751 64.762 1.00 35.00 194 VAL B CA 1
ATOM 5093 C C . VAL B 1 197 ? 68.567 70.336 63.505 1.00 35.46 194 VAL B C 1
ATOM 5094 O O . VAL B 1 197 ? 67.375 70.571 63.388 1.00 35.45 194 VAL B O 1
ATOM 5098 N N . LEU B 1 198 ? 69.271 69.711 62.577 1.00 38.89 195 LEU B N 1
ATOM 5099 C CA . LEU B 1 198 ? 68.712 69.295 61.312 1.00 41.22 195 LEU B CA 1
ATOM 5100 C C . LEU B 1 198 ? 68.719 67.757 61.284 1.00 43.18 195 LEU B C 1
ATOM 5101 O O . LEU B 1 198 ? 69.767 67.145 61.423 1.00 46.32 195 LEU B O 1
ATOM 5106 N N . GLY B 1 199 ? 67.541 67.138 61.153 1.00 46.87 196 GLY B N 1
ATOM 5107 C CA . GLY B 1 199 ? 67.387 65.671 61.210 1.00 49.47 196 GLY B CA 1
ATOM 5108 C C . GLY B 1 199 ? 66.301 65.202 62.169 1.00 51.57 196 GLY B C 1
ATOM 5109 O O . GLY B 1 199 ? 65.940 65.919 63.091 1.00 51.15 196 GLY B O 1
ATOM 5110 N N . SER B 1 200 ? 65.802 63.985 61.953 1.00 52.60 197 SER B N 1
ATOM 5111 C CA . SER B 1 200 ? 64.583 63.477 62.610 1.00 55.16 197 SER B CA 1
ATOM 5112 C C . SER B 1 200 ? 64.808 62.440 63.750 1.00 50.71 197 SER B C 1
ATOM 5113 O O . SER B 1 200 ? 63.899 62.173 64.515 1.00 49.63 197 SER B O 1
ATOM 5116 N N . GLY B 1 201 ? 65.985 61.831 63.831 1.00 41.70 198 GLY B N 1
ATOM 5117 C CA . GLY B 1 201 ? 66.182 60.653 64.640 1.00 39.33 198 GLY B CA 1
ATOM 5118 C C . GLY B 1 201 ? 66.399 60.811 66.128 1.00 38.00 198 GLY B C 1
ATOM 5119 O O . GLY B 1 201 ? 66.238 61.889 66.666 1.00 41.25 198 GLY B O 1
ATOM 5120 N N . GLN B 1 202 ? 66.796 59.716 66.774 1.00 35.55 199 GLN B N 1
ATOM 5121 C CA . GLN B 1 202 ? 67.049 59.683 68.209 1.00 34.68 199 GLN B CA 1
ATOM 5122 C C . GLN B 1 202 ? 68.175 60.631 68.581 1.00 38.96 199 GLN B C 1
ATOM 5123 O O . GLN B 1 202 ? 68.104 61.285 69.622 1.00 39.94 199 GLN B O 1
ATOM 5129 N N . SER B 1 203 ? 69.217 60.712 67.744 1.00 47.12 200 SER B N 1
ATOM 5130 C CA . SER B 1 203 ? 70.369 61.591 68.035 1.00 44.72 200 SER B CA 1
ATOM 5131 C C . SER B 1 203 ? 69.956 63.056 68.031 1.00 42.38 200 SER B C 1
ATOM 5132 O O . SER B 1 203 ? 70.272 63.783 68.972 1.00 44.13 200 SER B O 1
ATOM 5135 N N . ALA B 1 204 ? 69.241 63.455 66.982 1.00 37.15 201 ALA B N 1
ATOM 5136 C CA . ALA B 1 204 ? 68.679 64.795 66.871 1.00 35.73 201 ALA B CA 1
ATOM 5137 C C . ALA B 1 204 ? 67.891 65.166 68.120 1.00 35.51 201 ALA B C 1
ATOM 5138 O O . ALA B 1 204 ? 68.099 66.226 68.712 1.00 37.67 201 ALA B O 1
ATOM 5140 N N . ALA B 1 205 ? 66.997 64.274 68.526 1.00 34.09 202 ALA B N 1
ATOM 5141 C CA . ALA B 1 205 ? 66.135 64.540 69.667 1.00 34.95 202 ALA B CA 1
ATOM 5142 C C . ALA B 1 205 ? 66.926 64.666 70.958 1.00 33.47 202 ALA B C 1
ATOM 5143 O O . ALA B 1 205 ? 66.664 65.569 71.749 1.00 34.73 202 ALA B O 1
ATOM 5145 N N . GLU B 1 206 ? 67.885 63.769 71.173 1.00 33.37 203 GLU B N 1
ATOM 5146 C CA . GLU B 1 206 ? 68.717 63.814 72.383 1.00 37.41 203 GLU B CA 1
ATOM 5147 C C . GLU B 1 206 ? 69.495 65.108 72.481 1.00 38.22 203 GLU B C 1
ATOM 5148 O O . GLU B 1 206 ? 69.590 65.683 73.563 1.00 38.99 203 GLU B O 1
ATOM 5154 N N . ILE B 1 207 ? 70.034 65.545 71.343 1.00 35.11 204 ILE B N 1
ATOM 5155 C CA . ILE B 1 207 ? 70.739 66.809 71.241 1.00 34.57 204 ILE B CA 1
ATOM 5156 C C . ILE B 1 207 ? 69.784 67.957 71.490 1.00 34.11 204 ILE B C 1
ATOM 5157 O O . ILE B 1 207 ? 70.090 68.821 72.296 1.00 35.50 204 ILE B O 1
ATOM 5162 N N . TYR B 1 208 ? 68.639 67.963 70.805 1.00 32.93 205 TYR B N 1
ATOM 5163 C CA . TYR B 1 208 ? 67.649 69.027 70.989 1.00 32.50 205 TYR B CA 1
ATOM 5164 C C . TYR B 1 208 ? 67.242 69.177 72.453 1.00 32.74 205 TYR B C 1
ATOM 5165 O O . TYR B 1 208 ? 67.186 70.282 72.975 1.00 34.06 205 TYR B O 1
ATOM 5174 N N . TYR B 1 209 ? 66.980 68.061 73.109 1.00 34.24 206 TYR B N 1
ATOM 5175 C CA . TYR B 1 209 ? 66.675 68.067 74.529 1.00 37.90 206 TYR B CA 1
ATOM 5176 C C . TYR B 1 209 ? 67.833 68.614 75.370 1.00 38.29 206 TYR B C 1
ATOM 5177 O O . TYR B 1 209 ? 67.617 69.371 76.318 1.00 34.58 206 TYR B O 1
ATOM 5186 N N . ASP B 1 210 ? 69.055 68.216 75.024 1.00 40.26 207 ASP B N 1
ATOM 5187 C CA . ASP B 1 210 ? 70.253 68.632 75.762 1.00 39.33 207 ASP B CA 1
ATOM 5188 C C . ASP B 1 210 ? 70.406 70.148 75.714 1.00 37.87 207 ASP B C 1
ATOM 5189 O O . ASP B 1 210 ? 70.629 70.777 76.743 1.00 36.10 207 ASP B O 1
ATOM 5194 N N . LEU B 1 211 ? 70.261 70.713 74.514 1.00 35.87 208 LEU B N 1
ATOM 5195 C CA . LEU B 1 211 ? 70.372 72.154 74.299 1.00 35.19 208 LEU B CA 1
ATOM 5196 C C . LEU B 1 211 ? 69.199 72.920 74.901 1.00 36.27 208 LEU B C 1
ATOM 5197 O O . LEU B 1 211 ? 69.400 73.995 75.464 1.00 37.84 208 LEU B O 1
ATOM 5202 N N . LEU B 1 212 ? 67.987 72.371 74.782 1.00 37.75 209 LEU B N 1
ATOM 5203 C CA . LEU B 1 212 ? 66.774 72.990 75.346 1.00 35.05 209 LEU B CA 1
ATOM 5204 C C . LEU B 1 212 ? 66.877 73.169 76.860 1.00 33.72 209 LEU B C 1
ATOM 5205 O O . LEU B 1 212 ? 66.388 74.154 77.404 1.00 34.28 209 LEU B O 1
ATOM 5210 N N . THR B 1 213 ? 67.522 72.217 77.521 1.00 34.76 210 THR B N 1
ATOM 5211 C CA . THR B 1 213 ? 67.805 72.296 78.949 1.00 36.53 210 THR B CA 1
ATOM 5212 C C . THR B 1 213 ? 68.488 73.603 79.347 1.00 38.48 210 THR B C 1
ATOM 5213 O O . THR B 1 213 ? 68.145 74.178 80.366 1.00 39.09 210 THR B O 1
ATOM 5217 N N . ASP B 1 214 ? 69.422 74.087 78.534 1.00 43.29 211 ASP B N 1
ATOM 5218 C CA . ASP B 1 214 ? 70.172 75.307 78.846 1.00 42.30 211 ASP B CA 1
ATOM 5219 C C . ASP B 1 214 ? 69.756 76.529 78.012 1.00 42.57 211 ASP B C 1
ATOM 5220 O O . ASP B 1 214 ? 70.517 77.499 77.915 1.00 44.69 211 ASP B O 1
ATOM 5225 N N . ILE B 1 215 ? 68.555 76.523 77.440 1.00 41.75 212 ILE B N 1
ATOM 5226 C CA . ILE B 1 215 ? 68.127 77.649 76.604 1.00 42.15 212 ILE B CA 1
ATOM 5227 C C . ILE B 1 215 ? 67.970 78.918 77.442 1.00 46.38 212 ILE B C 1
ATOM 5228 O O . ILE B 1 215 ? 68.302 79.981 76.981 1.00 47.66 212 ILE B O 1
ATOM 5233 N N . ASP B 1 216 ? 67.473 78.778 78.672 1.00 56.59 213 ASP B N 1
ATOM 5234 C CA . ASP B 1 216 ? 67.455 79.829 79.708 1.00 56.86 213 ASP B CA 1
ATOM 5235 C C . ASP B 1 216 ? 68.807 80.422 80.073 1.00 52.20 213 ASP B C 1
ATOM 5236 O O . ASP B 1 216 ? 68.922 81.587 80.410 1.00 49.27 213 ASP B O 1
ATOM 5241 N N . ARG B 1 217 ? 69.803 79.548 80.116 1.00 50.19 214 ARG B N 1
ATOM 5242 C CA . ARG B 1 217 ? 71.113 79.861 80.665 1.00 49.50 214 ARG B CA 1
ATOM 5243 C C . ARG B 1 217 ? 71.994 80.605 79.670 1.00 47.01 214 ARG B C 1
ATOM 5244 O O . ARG B 1 217 ? 72.717 81.516 80.064 1.00 51.13 214 ARG B O 1
ATOM 5252 N N . PHE B 1 218 ? 71.952 80.209 78.399 1.00 44.49 215 PHE B N 1
ATOM 5253 C CA . PHE B 1 218 ? 72.660 80.915 77.325 1.00 41.74 215 PHE B CA 1
ATOM 5254 C C . PHE B 1 218 ? 71.638 81.674 76.492 1.00 41.99 215 PHE B C 1
ATOM 5255 O O . PHE B 1 218 ? 70.436 81.589 76.724 1.00 41.57 215 PHE B O 1
ATOM 5263 N N . GLY B 1 219 ? 72.107 82.433 75.517 1.00 44.29 216 GLY B N 1
ATOM 5264 C CA . GLY B 1 219 ? 71.191 83.245 74.717 1.00 47.23 216 GLY B CA 1
ATOM 5265 C C . GLY B 1 219 ? 70.212 82.486 73.835 1.00 44.97 216 GLY B C 1
ATOM 5266 O O . GLY B 1 219 ? 69.105 82.959 73.609 1.00 47.94 216 GLY B O 1
ATOM 5267 N N . TYR B 1 220 ? 70.594 81.285 73.399 1.00 41.29 217 TYR B N 1
ATOM 5268 C CA . TYR B 1 220 ? 70.338 80.882 72.008 1.00 38.81 217 TYR B CA 1
ATOM 5269 C C . TYR B 1 220 ? 68.901 80.672 71.595 1.00 37.02 217 TYR B C 1
ATOM 5270 O O . TYR B 1 220 ? 68.043 80.328 72.406 1.00 39.75 217 TYR B O 1
ATOM 5279 N N . GLN B 1 221 ? 68.664 80.926 70.312 1.00 35.94 218 GLN B N 1
ATOM 5280 C CA . GLN B 1 221 ? 67.509 80.404 69.609 1.00 37.14 218 GLN B CA 1
ATOM 5281 C C . GLN B 1 221 ? 67.817 78.939 69.327 1.00 37.90 218 GLN B C 1
ATOM 5282 O O . GLN B 1 221 ? 68.957 78.594 68.978 1.00 41.00 218 GLN B O 1
ATOM 5288 N N . LEU B 1 222 ? 66.812 78.083 69.485 1.00 36.21 219 LEU B N 1
ATOM 5289 C CA . LEU B 1 222 ? 66.995 76.654 69.313 1.00 36.53 219 LEU B CA 1
ATOM 5290 C C . LEU B 1 222 ? 65.963 76.107 68.337 1.00 37.62 219 LEU B C 1
ATOM 5291 O O . LEU B 1 222 ? 64.782 75.969 68.663 1.00 39.39 219 LEU B O 1
ATOM 5296 N N . ASN B 1 223 ? 66.428 75.791 67.133 1.00 37.34 220 ASN B N 1
ATOM 5297 C CA . ASN B 1 223 ? 65.556 75.343 66.058 1.00 36.47 220 ASN B CA 1
ATOM 5298 C C . ASN B 1 223 ? 65.728 73.860 65.787 1.00 36.40 220 ASN B C 1
ATOM 5299 O O . ASN B 1 223 ? 66.742 73.269 66.155 1.00 39.11 220 ASN B O 1
ATOM 5304 N N . TRP B 1 224 ? 64.702 73.260 65.191 1.00 34.55 221 TRP B N 1
ATOM 5305 C CA . TRP B 1 224 ? 64.722 71.859 64.795 1.00 32.45 221 TRP B CA 1
ATOM 5306 C C . TRP B 1 224 ? 63.979 71.740 63.484 1.00 33.02 221 TRP B C 1
ATOM 5307 O O . TRP B 1 224 ? 62.792 72.029 63.417 1.00 32.19 221 TRP B O 1
ATOM 5318 N N . ILE B 1 225 ? 64.678 71.329 62.437 1.00 35.90 222 ILE B N 1
ATOM 5319 C CA . ILE B 1 225 ? 64.076 71.175 61.118 1.00 37.45 222 ILE B CA 1
ATOM 5320 C C . ILE B 1 225 ? 64.275 69.736 60.718 1.00 35.49 222 ILE B C 1
ATOM 5321 O O . ILE B 1 225 ? 65.341 69.205 60.926 1.00 35.97 222 ILE B O 1
ATOM 5326 N N . THR B 1 226 ? 63.244 69.108 60.157 1.00 37.66 223 THR B N 1
ATOM 5327 C CA . THR B 1 226 ? 63.337 67.713 59.706 1.00 40.31 223 THR B CA 1
ATOM 5328 C C . THR B 1 226 ? 62.617 67.502 58.380 1.00 41.41 223 THR B C 1
ATOM 5329 O O . THR B 1 226 ? 61.634 68.183 58.090 1.00 39.18 223 THR B O 1
ATOM 5333 N N . ARG B 1 227 ? 63.131 66.572 57.573 1.00 47.56 224 ARG B N 1
ATOM 5334 C CA . ARG B 1 227 ? 62.450 66.150 56.343 1.00 52.08 224 ARG B CA 1
ATOM 5335 C C . ARG B 1 227 ? 61.252 65.251 56.666 1.00 51.44 224 ARG B C 1
ATOM 5336 O O . ARG B 1 227 ? 60.285 65.203 55.898 1.00 51.93 224 ARG B O 1
ATOM 5344 N N . ALA B 1 228 ? 61.323 64.547 57.799 1.00 45.12 225 ALA B N 1
ATOM 5345 C CA . ALA B 1 228 ? 60.260 63.653 58.245 1.00 45.62 225 ALA B CA 1
ATOM 5346 C C . ALA B 1 228 ? 58.919 64.377 58.334 1.00 46.55 225 ALA B C 1
ATOM 5347 O O . ALA B 1 228 ? 58.878 65.561 58.679 1.00 41.53 225 ALA B O 1
ATOM 5349 N N . PRO B 1 229 ? 57.816 63.663 58.031 1.00 51.84 226 PRO B N 1
ATOM 5350 C CA . PRO B 1 229 ? 56.478 64.280 58.090 1.00 51.50 226 PRO B CA 1
ATOM 5351 C C . PRO B 1 229 ? 56.040 64.698 59.509 1.00 46.88 226 PRO B C 1
ATOM 5352 O O . PRO B 1 229 ? 55.300 65.663 59.662 1.00 45.30 226 PRO B O 1
ATOM 5356 N N . ARG B 1 230 ? 56.489 63.957 60.517 1.00 43.81 227 ARG B N 1
ATOM 5357 C CA . ARG B 1 230 ? 56.245 64.264 61.915 1.00 46.23 227 ARG B CA 1
ATOM 5358 C C . ARG B 1 230 ? 57.515 63.943 62.677 1.00 43.95 227 ARG B C 1
ATOM 5359 O O . ARG B 1 230 ? 58.477 63.426 62.098 1.00 43.37 227 ARG B O 1
ATOM 5367 N N . PHE B 1 231 ? 57.523 64.249 63.974 1.00 42.36 228 PHE B N 1
ATOM 5368 C CA . PHE B 1 231 ? 58.574 63.772 64.874 1.00 42.87 228 PHE B CA 1
ATOM 5369 C C . PHE B 1 231 ? 58.126 62.406 65.385 1.00 43.67 228 PHE B C 1
ATOM 5370 O O . PHE B 1 231 ? 57.697 62.272 66.541 1.00 43.99 228 PHE B O 1
ATOM 5378 N N . TYR B 1 232 ? 58.186 61.409 64.499 1.00 44.95 229 TYR B N 1
ATOM 5379 C CA . TYR B 1 232 ? 57.556 60.118 64.776 1.00 42.99 229 TYR B CA 1
ATOM 5380 C C . TYR B 1 232 ? 58.303 59.364 65.863 1.00 42.35 229 TYR B C 1
ATOM 5381 O O . TYR B 1 232 ? 59.529 59.403 65.917 1.00 45.62 229 TYR B O 1
ATOM 5390 N N . PRO B 1 233 ? 57.561 58.708 66.763 1.00 43.41 230 PRO B N 1
ATOM 5391 C CA . PRO B 1 233 ? 58.219 57.848 67.734 1.00 43.99 230 PRO B CA 1
ATOM 5392 C C . PRO B 1 233 ? 58.641 56.509 67.131 1.00 44.95 230 PRO B C 1
ATOM 5393 O O . PRO B 1 233 ? 58.093 56.069 66.121 1.00 46.00 230 PRO B O 1
ATOM 5397 N N . LEU B 1 234 ? 59.612 55.886 67.780 1.00 48.33 231 LEU B N 1
ATOM 5398 C CA . LEU B 1 234 ? 60.027 54.534 67.491 1.00 46.92 231 LEU B CA 1
ATOM 5399 C C . LEU B 1 234 ? 58.894 53.648 67.970 1.00 45.39 231 LEU B C 1
ATOM 5400 O O . LEU B 1 234 ? 58.478 53.783 69.125 1.00 43.15 231 LEU B O 1
ATOM 5405 N N . GLU B 1 235 ? 58.383 52.764 67.103 1.00 42.97 232 GLU B N 1
ATOM 5406 C CA . GLU B 1 235 ? 57.276 51.874 67.481 1.00 40.30 232 GLU B CA 1
ATOM 5407 C C . GLU B 1 235 ? 57.741 50.731 68.405 1.00 40.24 232 GLU B C 1
ATOM 5408 O O . GLU B 1 235 ? 58.506 49.861 67.998 1.00 39.03 232 GLU B O 1
ATOM 5414 N N . TYR B 1 236 ? 57.272 50.759 69.644 1.00 39.50 233 TYR B N 1
ATOM 5415 C CA . TYR B 1 236 ? 57.773 49.883 70.717 1.00 39.76 233 TYR B CA 1
ATOM 5416 C C . TYR B 1 236 ? 56.680 49.016 71.379 1.00 38.78 233 TYR B C 1
ATOM 5417 O O . TYR B 1 236 ? 56.901 48.338 72.410 1.00 37.12 233 TYR B O 1
ATOM 5426 N N . THR B 1 237 ? 55.492 49.003 70.780 1.00 36.00 234 THR B N 1
ATOM 5427 C CA . THR B 1 237 ? 54.392 48.177 71.241 1.00 35.70 234 THR B CA 1
ATOM 5428 C C . THR B 1 237 ? 54.734 46.731 70.919 1.00 37.17 234 THR B C 1
ATOM 5429 O O . THR B 1 237 ? 55.306 46.444 69.862 1.00 40.95 234 THR B O 1
ATOM 5433 N N . LYS B 1 238 ? 54.385 45.833 71.833 1.00 34.80 235 LYS B N 1
ATOM 5434 C CA . LYS B 1 238 ? 54.955 44.481 71.857 1.00 33.75 235 LYS B CA 1
ATOM 5435 C C . LYS B 1 238 ? 54.604 43.595 70.670 1.00 34.59 235 LYS B C 1
ATOM 5436 O O . LYS B 1 238 ? 55.409 42.747 70.289 1.00 37.92 235 LYS B O 1
ATOM 5442 N N . LEU B 1 239 ? 53.430 43.795 70.078 1.00 35.14 236 LEU B N 1
ATOM 5443 C CA . LEU B 1 239 ? 53.082 43.064 68.857 1.00 36.24 236 LEU B CA 1
ATOM 5444 C C . LEU B 1 239 ? 53.970 43.459 67.679 1.00 36.84 236 LEU B C 1
ATOM 5445 O O . LEU B 1 239 ? 54.294 42.616 66.867 1.00 39.29 236 LEU B O 1
ATOM 5450 N N . THR B 1 240 ? 54.373 44.728 67.595 1.00 37.92 237 THR B N 1
ATOM 5451 C CA . THR B 1 240 ? 55.343 45.184 66.569 1.00 36.86 237 THR B CA 1
ATOM 5452 C C . THR B 1 240 ? 56.769 44.712 66.881 1.00 39.30 237 THR B C 1
ATOM 5453 O O . THR B 1 240 ? 57.514 44.396 65.957 1.00 43.41 237 THR B O 1
ATOM 5457 N N . LEU B 1 241 ? 57.149 44.642 68.157 1.00 38.16 238 LEU B N 1
ATOM 5458 C CA . LEU B 1 241 ? 58.472 44.095 68.525 1.00 41.43 238 LEU B CA 1
ATOM 5459 C C . LEU B 1 241 ? 58.697 42.642 68.042 1.00 42.32 238 LEU B C 1
ATOM 5460 O O . LEU B 1 241 ? 59.846 42.252 67.779 1.00 44.58 238 LEU B O 1
ATOM 5465 N N . GLU B 1 242 ? 57.615 41.869 67.891 1.00 35.80 239 GLU B N 1
ATOM 5466 C CA . GLU B 1 242 ? 57.687 40.538 67.258 1.00 35.65 239 GLU B CA 1
ATOM 5467 C C . GLU B 1 242 ? 58.188 40.538 65.816 1.00 34.93 239 GLU B C 1
ATOM 5468 O O . GLU B 1 242 ? 58.511 39.493 65.286 1.00 38.84 239 GLU B O 1
ATOM 5474 N N . MET B 1 243 ? 58.204 41.691 65.162 1.00 35.83 240 MET B N 1
ATOM 5475 C CA . MET B 1 243 ? 58.811 41.789 63.834 1.00 39.12 240 MET B CA 1
ATOM 5476 C C . MET B 1 243 ? 60.333 41.737 63.896 1.00 38.25 240 MET B C 1
ATOM 5477 O O . MET B 1 243 ? 60.947 41.513 62.865 1.00 35.98 240 MET B O 1
ATOM 5482 N N . THR B 1 244 ? 60.940 41.987 65.067 1.00 40.36 241 THR B N 1
ATOM 5483 C CA . THR B 1 244 ? 62.385 41.780 65.248 1.00 45.22 241 THR B CA 1
ATOM 5484 C C . THR B 1 244 ? 62.534 40.331 65.687 1.00 44.63 241 THR B C 1
ATOM 5485 O O . THR B 1 244 ? 62.731 40.017 66.861 1.00 47.41 241 THR B O 1
ATOM 5489 N N . SER B 1 245 ? 62.435 39.449 64.707 1.00 42.85 242 SER B N 1
ATOM 5490 C CA . SER B 1 245 ? 62.407 38.035 64.964 1.00 41.20 242 SER B CA 1
ATOM 5491 C C . SER B 1 245 ? 62.925 37.271 63.757 1.00 39.92 242 SER B C 1
ATOM 5492 O O . SER B 1 245 ? 62.813 37.745 62.620 1.00 38.26 242 SER B O 1
ATOM 5495 N N . PRO B 1 246 ? 63.482 36.075 63.996 1.00 39.41 243 PRO B N 1
ATOM 5496 C CA . PRO B 1 246 ? 63.926 35.233 62.899 1.00 37.06 243 PRO B CA 1
ATOM 5497 C C . PRO B 1 246 ? 62.851 35.022 61.837 1.00 37.34 243 PRO B C 1
ATOM 5498 O O . PRO B 1 246 ? 63.157 35.100 60.641 1.00 35.82 243 PRO B O 1
ATOM 5502 N N . GLU B 1 247 ? 61.604 34.831 62.270 1.00 40.52 244 GLU B N 1
ATOM 5503 C CA . GLU B 1 247 ? 60.524 34.520 61.316 1.00 42.57 244 GLU B CA 1
ATOM 5504 C C . GLU B 1 247 ? 60.241 35.687 60.413 1.00 40.91 244 GLU B C 1
ATOM 5505 O O . GLU B 1 247 ? 60.012 35.485 59.231 1.00 38.66 244 GLU B O 1
ATOM 5511 N N . TRP B 1 248 ? 60.256 36.895 60.972 1.00 39.07 245 TRP B N 1
ATOM 5512 C CA . TRP B 1 248 ? 60.076 38.087 60.159 1.00 40.25 245 TRP B CA 1
ATOM 5513 C C . TRP B 1 248 ? 61.237 38.283 59.176 1.00 41.95 245 TRP B C 1
ATOM 5514 O O . TRP B 1 248 ? 61.016 38.685 58.022 1.00 42.68 245 TRP B O 1
ATOM 5525 N N . ILE B 1 249 ? 62.461 38.001 59.623 1.00 43.97 246 ILE B N 1
ATOM 5526 C CA . ILE B 1 249 ? 63.633 38.217 58.780 1.00 40.52 246 ILE B CA 1
ATOM 5527 C C . ILE B 1 249 ? 63.587 37.272 57.582 1.00 37.88 246 ILE B C 1
ATOM 5528 O O . ILE B 1 249 ? 63.855 37.697 56.459 1.00 37.84 246 ILE B O 1
ATOM 5533 N N . ASP B 1 250 ? 63.205 36.016 57.820 1.00 37.68 247 ASP B N 1
ATOM 5534 C CA . ASP B 1 250 ? 63.010 35.047 56.730 1.00 35.82 247 ASP B CA 1
ATOM 5535 C C . ASP B 1 250 ? 61.980 35.573 55.746 1.00 34.59 247 ASP B C 1
ATOM 5536 O O . ASP B 1 250 ? 62.175 35.509 54.534 1.00 34.14 247 ASP B O 1
ATOM 5541 N N . TYR B 1 251 ? 60.880 36.090 56.286 1.00 36.14 248 TYR B N 1
ATOM 5542 C CA . TYR B 1 251 ? 59.795 36.648 55.475 1.00 36.72 248 TYR B CA 1
ATOM 5543 C C . TYR B 1 251 ? 60.313 37.805 54.633 1.00 38.49 248 TYR B C 1
ATOM 5544 O O . TYR B 1 251 ? 60.132 37.800 53.411 1.00 36.37 248 TYR B O 1
ATOM 5553 N N . PHE B 1 252 ? 60.994 38.752 55.282 1.00 42.58 249 PHE B N 1
ATOM 5554 C CA . PHE B 1 252 ? 61.517 39.939 54.609 1.00 43.79 249 PHE B CA 1
ATOM 5555 C C . PHE B 1 252 ? 62.496 39.619 53.479 1.00 43.40 249 PHE B C 1
ATOM 5556 O O . PHE B 1 252 ? 62.499 40.299 52.446 1.00 42.21 249 PHE B O 1
ATOM 5564 N N . HIS B 1 253 ? 63.303 38.578 53.674 1.00 42.76 250 HIS B N 1
ATOM 5565 C CA . HIS B 1 253 ? 64.428 38.287 52.792 1.00 43.57 250 HIS B CA 1
ATOM 5566 C C . HIS B 1 253 ? 63.934 37.559 51.540 1.00 46.03 250 HIS B C 1
ATOM 5567 O O . HIS B 1 253 ? 64.688 37.453 50.585 1.00 50.70 250 HIS B O 1
ATOM 5574 N N . SER B 1 254 ? 62.683 37.063 51.560 1.00 45.46 251 SER B N 1
ATOM 5575 C CA . SER B 1 254 ? 62.095 36.334 50.434 1.00 47.39 251 SER B CA 1
ATOM 5576 C C . SER B 1 254 ? 61.262 37.247 49.534 1.00 46.40 251 SER B C 1
ATOM 5577 O O . SER B 1 254 ? 60.823 36.818 48.463 1.00 50.88 251 SER B O 1
ATOM 5580 N N . LEU B 1 255 ? 61.067 38.499 49.975 1.00 46.15 252 LEU B N 1
ATOM 5581 C CA . LEU B 1 255 ? 60.350 39.516 49.218 1.00 48.38 252 LEU B CA 1
ATOM 5582 C C . LEU B 1 255 ? 61.240 40.092 48.104 1.00 50.83 252 LEU B C 1
ATOM 5583 O O . LEU B 1 255 ? 62.379 40.439 48.402 1.00 51.19 252 LEU B O 1
ATOM 5588 N N . PRO B 1 256 ? 60.719 40.246 46.867 1.00 52.75 253 PRO B N 1
ATOM 5589 C CA . PRO B 1 256 ? 61.529 40.757 45.748 1.00 55.93 253 PRO B CA 1
ATOM 5590 C C . PRO B 1 256 ? 62.369 41.976 46.061 1.00 58.63 253 PRO B C 1
ATOM 5591 O O . PRO B 1 256 ? 61.901 42.856 46.788 1.00 59.85 253 PRO B O 1
ATOM 5595 N N . ALA B 1 257 ? 63.554 42.071 45.449 1.00 59.48 254 ALA B N 1
ATOM 5596 C CA . ALA B 1 257 ? 64.517 43.164 45.729 1.00 54.89 254 ALA B CA 1
ATOM 5597 C C . ALA B 1 257 ? 63.895 44.567 45.761 1.00 52.34 254 ALA B C 1
ATOM 5598 O O . ALA B 1 257 ? 64.176 45.341 46.669 1.00 48.60 254 ALA B O 1
ATOM 5600 N N . ALA B 1 258 ? 63.051 44.879 44.777 1.00 51.35 255 ALA B N 1
ATOM 5601 C CA . ALA B 1 258 ? 62.363 46.177 44.696 1.00 49.18 255 ALA B CA 1
ATOM 5602 C C . ALA B 1 258 ? 61.403 46.409 45.869 1.00 47.54 255 ALA B C 1
ATOM 5603 O O . ALA B 1 258 ? 61.304 47.528 46.381 1.00 41.33 255 ALA B O 1
ATOM 5605 N N . LYS B 1 259 ? 60.718 45.346 46.293 1.00 48.80 256 LYS B N 1
ATOM 5606 C CA . LYS B 1 259 ? 59.786 45.408 47.424 1.00 50.76 256 LYS B CA 1
ATOM 5607 C C . LYS B 1 259 ? 60.489 45.701 48.749 1.00 50.99 256 LYS B C 1
ATOM 5608 O O . LYS B 1 259 ? 60.002 46.490 49.563 1.00 47.68 256 LYS B O 1
ATOM 5614 N N . ARG B 1 260 ? 61.635 45.063 48.959 1.00 50.03 257 ARG B N 1
ATOM 5615 C CA . ARG B 1 260 ? 62.404 45.255 50.187 1.00 48.54 257 ARG B CA 1
ATOM 5616 C C . ARG B 1 260 ? 62.865 46.695 50.366 1.00 48.53 257 ARG B C 1
ATOM 5617 O O . ARG B 1 260 ? 62.833 47.213 51.480 1.00 44.42 257 ARG B O 1
ATOM 5625 N N . ASP B 1 261 ? 63.307 47.330 49.278 1.00 52.16 258 ASP B N 1
ATOM 5626 C CA . ASP B 1 261 ? 63.787 48.719 49.321 1.00 55.26 258 ASP B CA 1
ATOM 5627 C C . ASP B 1 261 ? 62.666 49.696 49.609 1.00 55.16 258 ASP B C 1
ATOM 5628 O O . ASP B 1 261 ? 62.874 50.644 50.359 1.00 58.36 258 ASP B O 1
ATOM 5633 N N . GLU B 1 262 ? 61.490 49.460 49.028 1.00 55.45 259 GLU B N 1
ATOM 5634 C CA . GLU B 1 262 ? 60.298 50.260 49.360 1.00 57.28 259 GLU B CA 1
ATOM 5635 C C . GLU B 1 262 ? 59.843 50.047 50.813 1.00 53.95 259 GLU B C 1
ATOM 5636 O O . GLU B 1 262 ? 59.368 50.998 51.449 1.00 50.80 259 GLU B O 1
ATOM 5642 N N . LEU B 1 263 ? 59.976 48.820 51.330 1.00 52.29 260 LEU B N 1
ATOM 5643 C CA . LEU B 1 263 ? 59.713 48.553 52.753 1.00 54.64 260 LEU B CA 1
ATOM 5644 C C . LEU B 1 263 ? 60.661 49.310 53.693 1.00 50.38 260 LEU B C 1
ATOM 5645 O O . LEU B 1 263 ? 60.246 49.786 54.718 1.00 49.31 260 LEU B O 1
ATOM 5650 N N . ASN B 1 264 ? 61.936 49.393 53.347 1.00 52.40 261 ASN B N 1
ATOM 5651 C CA . ASN B 1 264 ? 62.926 50.038 54.231 1.00 55.06 261 ASN B CA 1
ATOM 5652 C C . ASN B 1 264 ? 62.749 51.563 54.346 1.00 53.11 261 ASN B C 1
ATOM 5653 O O . ASN B 1 264 ? 63.067 52.131 55.379 1.00 49.56 261 ASN B O 1
ATOM 5658 N N . ALA B 1 265 ? 62.239 52.204 53.296 1.00 52.30 262 ALA B N 1
ATOM 5659 C CA . ALA B 1 265 ? 61.848 53.612 53.335 1.00 54.35 262 ALA B CA 1
ATOM 5660 C C . ALA B 1 265 ? 60.503 53.903 54.035 1.00 55.31 262 ALA B C 1
ATOM 5661 O O . ALA B 1 265 ? 60.341 54.993 54.589 1.00 55.91 262 ALA B O 1
ATOM 5663 N N . SER B 1 266 ? 59.557 52.963 54.015 1.00 52.75 263 SER B N 1
ATOM 5664 C CA . SER B 1 266 ? 58.265 53.132 54.706 1.00 53.69 263 SER B CA 1
ATOM 5665 C C . SER B 1 266 ? 58.220 52.610 56.158 1.00 55.19 263 SER B C 1
ATOM 5666 O O . SER B 1 266 ? 57.190 52.727 56.822 1.00 60.18 263 SER B O 1
ATOM 5669 N N . GLN B 1 267 ? 59.303 51.983 56.618 1.00 58.79 264 GLN B N 1
ATOM 5670 C CA . GLN B 1 267 ? 59.348 51.341 57.950 1.00 63.14 264 GLN B CA 1
ATOM 5671 C C . GLN B 1 267 ? 60.379 52.059 58.820 1.00 64.76 264 GLN B C 1
ATOM 5672 O O . GLN B 1 267 ? 61.016 51.445 59.679 1.00 65.27 264 GLN B O 1
ATOM 5678 N N . LYS B 1 268 ? 60.489 53.375 58.663 1.00 67.56 265 LYS B N 1
ATOM 5679 C CA . LYS B 1 268 ? 61.421 54.162 59.475 1.00 69.03 265 LYS B CA 1
ATOM 5680 C C . LYS B 1 268 ? 60.945 54.348 60.935 1.00 65.51 265 LYS B C 1
ATOM 5681 O O . LYS B 1 268 ? 61.786 54.532 61.809 1.00 61.16 265 LYS B O 1
ATOM 5687 N N . ASN B 1 269 ? 59.633 54.285 61.199 1.00 65.83 266 ASN B N 1
ATOM 5688 C CA . ASN B 1 269 ? 59.154 54.221 62.607 1.00 63.64 266 ASN B CA 1
ATOM 5689 C C . ASN B 1 269 ? 59.647 52.979 63.381 1.00 60.55 266 ASN B C 1
ATOM 5690 O O . ASN B 1 269 ? 59.722 53.016 64.608 1.00 54.89 266 ASN B O 1
ATOM 5695 N N . LEU B 1 270 ? 60.005 51.905 62.671 1.00 55.16 267 LEU B N 1
ATOM 5696 C CA . LEU B 1 270 ? 60.472 50.672 63.307 1.00 55.82 267 LEU B CA 1
ATOM 5697 C C . LEU B 1 270 ? 61.947 50.697 63.753 1.00 54.72 267 LEU B C 1
ATOM 5698 O O . LEU B 1 270 ? 62.333 49.915 64.627 1.00 52.21 267 LEU B O 1
ATOM 5703 N N . TYR B 1 271 ? 62.766 51.567 63.159 1.00 56.27 268 TYR B N 1
ATOM 5704 C CA . TYR B 1 271 ? 64.204 51.667 63.528 1.00 59.09 268 TYR B CA 1
ATOM 5705 C C . TYR B 1 271 ? 64.805 53.086 63.645 1.00 58.90 268 TYR B C 1
ATOM 5706 O O . TYR B 1 271 ? 65.672 53.300 64.493 1.00 57.40 268 TYR B O 1
ATOM 5715 N N . LYS B 1 272 ? 64.340 54.041 62.832 1.00 59.74 269 LYS B N 1
ATOM 5716 C CA . LYS B 1 272 ? 64.870 55.421 62.822 1.00 60.08 269 LYS B CA 1
ATOM 5717 C C . LYS B 1 272 ? 64.021 56.428 63.649 1.00 54.48 269 LYS B C 1
ATOM 5718 O O . LYS B 1 272 ? 64.137 57.628 63.486 1.00 59.44 269 LYS B O 1
ATOM 5724 N N . GLY B 1 273 ? 63.189 55.939 64.567 1.00 49.80 270 GLY B N 1
ATOM 5725 C CA . GLY B 1 273 ? 62.317 56.806 65.374 1.00 46.63 270 GLY B CA 1
ATOM 5726 C C . GLY B 1 273 ? 62.961 57.364 66.626 1.00 42.32 270 GLY B C 1
ATOM 5727 O O . GLY B 1 273 ? 64.040 56.934 67.021 1.00 47.29 270 GLY B O 1
ATOM 5728 N N . ILE B 1 274 ? 62.266 58.303 67.260 1.00 36.83 271 ILE B N 1
ATOM 5729 C CA . ILE B 1 274 ? 62.657 58.840 68.559 1.00 36.09 271 ILE B CA 1
ATOM 5730 C C . ILE B 1 274 ? 61.950 58.061 69.671 1.00 35.75 271 ILE B C 1
ATOM 5731 O O . ILE B 1 274 ? 60.805 57.657 69.520 1.00 37.30 271 ILE B O 1
ATOM 5736 N N . ASN B 1 275 ? 62.625 57.855 70.791 1.00 36.42 272 ASN B N 1
ATOM 5737 C CA . ASN B 1 275 ? 62.027 57.143 71.916 1.00 37.26 272 ASN B CA 1
ATOM 5738 C C . ASN B 1 275 ? 60.859 58.004 72.417 1.00 37.91 272 ASN B C 1
ATOM 5739 O O . ASN B 1 275 ? 61.017 59.208 72.628 1.00 40.87 272 ASN B O 1
ATOM 5744 N N . SER B 1 276 ? 59.678 57.397 72.540 1.00 37.18 273 SER B N 1
ATOM 5745 C CA . SER B 1 276 ? 58.449 58.147 72.852 1.00 34.97 273 SER B CA 1
ATOM 5746 C C . SER B 1 276 ? 58.542 58.945 74.153 1.00 32.74 273 SER B C 1
ATOM 5747 O O . SER B 1 276 ? 58.030 60.045 74.209 1.00 32.89 273 SER B O 1
ATOM 5750 N N . SER B 1 277 ? 59.210 58.413 75.169 1.00 34.12 274 SER B N 1
ATOM 5751 C CA . SER B 1 277 ? 59.452 59.154 76.407 1.00 36.06 274 SER B CA 1
ATOM 5752 C C . SER B 1 277 ? 60.153 60.479 76.169 1.00 38.89 274 SER B C 1
ATOM 5753 O O . SER B 1 277 ? 59.842 61.475 76.836 1.00 38.83 274 SER B O 1
ATOM 5756 N N . LEU B 1 278 ? 61.110 60.468 75.240 1.00 37.73 275 LEU B N 1
ATOM 5757 C CA . LEU B 1 278 ? 61.910 61.643 74.943 1.00 37.93 275 LEU B CA 1
ATOM 5758 C C . LEU B 1 278 ? 61.097 62.679 74.185 1.00 38.66 275 LEU B C 1
ATOM 5759 O O . LEU B 1 278 ? 61.151 63.851 74.535 1.00 45.22 275 LEU B O 1
ATOM 5764 N N . ILE B 1 279 ? 60.340 62.271 73.166 1.00 36.23 276 ILE B N 1
ATOM 5765 C CA . ILE B 1 279 ? 59.443 63.210 72.495 1.00 37.76 276 ILE B CA 1
ATOM 5766 C C . ILE B 1 279 ? 58.579 63.921 73.536 1.00 38.02 276 ILE B C 1
ATOM 5767 O O . ILE B 1 279 ? 58.492 65.142 73.544 1.00 42.04 276 ILE B O 1
ATOM 5772 N N . ASN B 1 280 ? 57.938 63.148 74.401 1.00 37.36 277 ASN B N 1
ATOM 5773 C CA . ASN B 1 280 ? 57.102 63.713 75.443 1.00 39.21 277 ASN B CA 1
ATOM 5774 C C . ASN B 1 280 ? 57.869 64.557 76.447 1.00 39.21 277 ASN B C 1
ATOM 5775 O O . ASN B 1 280 ? 57.330 65.536 76.952 1.00 39.79 277 ASN B O 1
ATOM 5780 N N . ALA B 1 281 ? 59.107 64.175 76.761 1.00 37.47 278 ALA B N 1
ATOM 5781 C CA . ALA B 1 281 ? 59.946 64.989 77.654 1.00 34.96 278 ALA B CA 1
ATOM 5782 C C . ALA B 1 281 ? 60.306 66.340 77.043 1.00 33.68 278 ALA B C 1
ATOM 5783 O O . ALA B 1 281 ? 60.404 67.338 77.765 1.00 35.02 278 ALA B O 1
ATOM 5785 N N . ILE B 1 282 ? 60.498 66.355 75.723 1.00 31.30 279 ILE B N 1
ATOM 5786 C CA . ILE B 1 282 ? 60.739 67.584 74.975 1.00 31.29 279 ILE B CA 1
ATOM 5787 C C . ILE B 1 282 ? 59.503 68.485 75.000 1.00 32.61 279 ILE B C 1
ATOM 5788 O O . ILE B 1 282 ? 59.635 69.677 75.232 1.00 32.96 279 ILE B O 1
ATOM 5793 N N . TYR B 1 283 ? 58.313 67.936 74.754 1.00 33.91 280 TYR B N 1
ATOM 5794 C CA . TYR B 1 283 ? 57.079 68.743 74.845 1.00 32.12 280 TYR B CA 1
ATOM 5795 C C . TYR B 1 283 ? 56.916 69.292 76.251 1.00 33.17 280 TYR B C 1
ATOM 5796 O O . TYR B 1 283 ? 56.658 70.474 76.416 1.00 31.70 280 TYR B O 1
ATOM 5805 N N . ASP B 1 284 ? 57.090 68.436 77.253 1.00 36.76 281 ASP B N 1
ATOM 5806 C CA . ASP B 1 284 ? 56.963 68.858 78.644 1.00 40.31 281 ASP B CA 1
ATOM 5807 C C . ASP B 1 284 ? 57.980 69.932 79.021 1.00 37.07 281 ASP B C 1
ATOM 5808 O O . ASP B 1 284 ? 57.670 70.809 79.813 1.00 37.01 281 ASP B O 1
ATOM 5813 N N . LEU B 1 285 ? 59.179 69.879 78.447 1.00 36.35 282 LEU B N 1
ATOM 5814 C CA . LEU B 1 285 ? 60.202 70.884 78.746 1.00 33.66 282 LEU B CA 1
ATOM 5815 C C . LEU B 1 285 ? 59.934 72.199 78.022 1.00 31.33 282 LEU B C 1
ATOM 5816 O O . LEU B 1 285 ? 60.125 73.247 78.617 1.00 34.07 282 LEU B O 1
ATOM 5821 N N . LEU B 1 286 ? 59.494 72.154 76.762 1.00 28.28 283 LEU B N 1
ATOM 5822 C CA . LEU B 1 286 ? 58.986 73.358 76.076 1.00 29.03 283 LEU B CA 1
ATOM 5823 C C . LEU B 1 286 ? 57.869 74.021 76.892 1.00 29.81 283 LEU B C 1
ATOM 5824 O O . LEU B 1 286 ? 57.907 75.222 77.144 1.00 29.68 283 LEU B O 1
ATOM 5829 N N . TYR B 1 287 ? 56.901 73.224 77.326 1.00 30.31 284 TYR B N 1
ATOM 5830 C CA . TYR B 1 287 ? 55.845 73.702 78.215 1.00 31.48 284 TYR B CA 1
ATOM 5831 C C . TYR B 1 287 ? 56.435 74.423 79.441 1.00 31.69 284 TYR B C 1
ATOM 5832 O O . TYR B 1 287 ? 56.100 75.573 79.689 1.00 33.87 284 TYR B O 1
ATOM 5841 N N . VAL B 1 288 ? 57.318 73.766 80.190 1.00 33.10 285 VAL B N 1
ATOM 5842 C CA . VAL B 1 288 ? 57.872 74.363 81.429 1.00 34.89 285 VAL B CA 1
ATOM 5843 C C . VAL B 1 288 ? 58.695 75.628 81.184 1.00 34.39 285 VAL B C 1
ATOM 5844 O O . VAL B 1 288 ? 58.592 76.596 81.948 1.00 35.66 285 VAL B O 1
ATOM 5848 N N . LYS B 1 289 ? 59.521 75.612 80.143 1.00 33.93 286 LYS B N 1
ATOM 5849 C CA . LYS B 1 289 ? 60.326 76.777 79.812 1.00 34.47 286 LYS B CA 1
ATOM 5850 C C . LYS B 1 289 ? 59.420 77.931 79.418 1.00 34.05 286 LYS B C 1
ATOM 5851 O O . LYS B 1 289 ? 59.672 79.059 79.811 1.00 36.49 286 LYS B O 1
ATOM 5857 N N . GLN B 1 290 ? 58.354 77.644 78.669 1.00 31.56 287 GLN B N 1
ATOM 5858 C CA . GLN B 1 290 ? 57.443 78.679 78.174 1.00 30.70 287 GLN B CA 1
ATOM 5859 C C . GLN B 1 290 ? 56.727 79.452 79.307 1.00 30.62 287 GLN B C 1
ATOM 5860 O O . GLN B 1 290 ? 56.230 80.558 79.095 1.00 30.46 287 GLN B O 1
ATOM 5866 N N . LEU B 1 291 ? 56.710 78.908 80.516 1.00 31.55 288 LEU B N 1
ATOM 5867 C CA . LEU B 1 291 ? 56.125 79.621 81.645 1.00 33.90 288 LEU B CA 1
ATOM 5868 C C . LEU B 1 291 ? 56.812 80.938 82.012 1.00 36.64 288 LEU B C 1
ATOM 5869 O O . LEU B 1 291 ? 56.196 81.743 82.677 1.00 33.94 288 LEU B O 1
ATOM 5874 N N . ASP B 1 292 ? 58.067 81.151 81.614 1.00 44.35 289 ASP B N 1
ATOM 5875 C CA . ASP B 1 292 ? 58.789 82.422 81.895 1.00 51.62 289 ASP B CA 1
ATOM 5876 C C . ASP B 1 292 ? 58.678 83.471 80.796 1.00 52.94 289 ASP B C 1
ATOM 5877 O O . ASP B 1 292 ? 58.951 84.650 81.041 1.00 68.09 289 ASP B O 1
ATOM 5882 N N . GLY B 1 293 ? 58.303 83.045 79.599 1.00 52.28 290 GLY B N 1
ATOM 5883 C CA . GLY B 1 293 ? 58.124 83.963 78.484 1.00 55.40 290 GLY B CA 1
ATOM 5884 C C . GLY B 1 293 ? 57.887 83.154 77.236 1.00 62.06 290 GLY B C 1
ATOM 5885 O O . GLY B 1 293 ? 57.977 81.933 77.270 1.00 67.87 290 GLY B O 1
ATOM 5886 N N . LYS B 1 294 ? 57.585 83.824 76.128 1.00 71.69 291 LYS B N 1
ATOM 5887 C CA . LYS B 1 294 ? 57.559 83.156 74.826 1.00 72.38 291 LYS B CA 1
ATOM 5888 C C . LYS B 1 294 ? 58.990 82.648 74.540 1.00 66.79 291 LYS B C 1
ATOM 5889 O O . LYS B 1 294 ? 59.970 83.395 74.676 1.00 58.92 291 LYS B O 1
ATOM 5895 N N . LEU B 1 295 ? 59.092 81.359 74.223 1.00 58.11 292 LEU B N 1
ATOM 5896 C CA . LEU B 1 295 ? 60.363 80.720 73.913 1.00 50.17 292 LEU B CA 1
ATOM 5897 C C . LEU B 1 295 ? 60.803 81.069 72.524 1.00 45.04 292 LEU B C 1
ATOM 5898 O O . LEU B 1 295 ? 59.970 81.165 71.615 1.00 40.06 292 LEU B O 1
ATOM 5903 N N . ASP B 1 296 ? 62.117 81.192 72.347 1.00 41.26 293 ASP B N 1
ATOM 5904 C CA . ASP B 1 296 ? 62.671 81.424 71.035 1.00 41.00 293 ASP B CA 1
ATOM 5905 C C . ASP B 1 296 ? 63.090 80.077 70.438 1.00 37.50 293 ASP B C 1
ATOM 5906 O O . ASP B 1 296 ? 64.262 79.697 70.457 1.00 36.58 293 ASP B O 1
ATOM 5911 N N . VAL B 1 297 ? 62.092 79.362 69.921 1.00 33.89 294 VAL B N 1
ATOM 5912 C CA . VAL B 1 297 ? 62.269 78.076 69.253 1.00 33.63 294 VAL B CA 1
ATOM 5913 C C . VAL B 1 297 ? 61.414 77.995 67.999 1.00 33.38 294 VAL B C 1
ATOM 5914 O O . VAL B 1 297 ? 60.381 78.625 67.900 1.00 35.11 294 VAL B O 1
ATOM 5918 N N . ASN B 1 298 ? 61.875 77.220 67.032 1.00 36.23 295 ASN B N 1
ATOM 5919 C CA . ASN B 1 298 ? 61.117 76.939 65.824 1.00 34.95 295 ASN B CA 1
ATOM 5920 C C . ASN B 1 298 ? 61.297 75.472 65.507 1.00 36.04 295 ASN B C 1
ATOM 5921 O O . ASN B 1 298 ? 62.376 74.925 65.713 1.00 38.94 295 ASN B O 1
ATOM 5926 N N . LEU B 1 299 ? 60.227 74.834 65.047 1.00 36.29 296 LEU B N 1
ATOM 5927 C CA . LEU B 1 299 ? 60.235 73.422 64.731 1.00 35.69 296 LEU B CA 1
ATOM 5928 C C . LEU B 1 299 ? 59.499 73.253 63.420 1.00 36.12 296 LEU B C 1
ATOM 5929 O O . LEU B 1 299 ? 58.310 73.528 63.360 1.00 36.11 296 LEU B O 1
ATOM 5934 N N . PHE B 1 300 ? 60.207 72.836 62.374 1.00 38.56 297 PHE B N 1
ATOM 5935 C CA . PHE B 1 300 ? 59.596 72.569 61.069 1.00 41.04 297 PHE B CA 1
ATOM 5936 C C . PHE B 1 300 ? 59.632 71.086 60.715 1.00 40.64 297 PHE B C 1
ATOM 5937 O O . PHE B 1 300 ? 60.490 70.351 61.188 1.00 42.00 297 PHE B O 1
ATOM 5945 N N . THR B 1 301 ? 58.686 70.658 59.886 1.00 39.97 298 THR B N 1
ATOM 5946 C CA . THR B 1 301 ? 58.593 69.266 59.432 1.00 40.53 298 THR B CA 1
ATOM 5947 C C . THR B 1 301 ? 58.427 69.269 57.925 1.00 41.22 298 THR B C 1
ATOM 5948 O O . THR B 1 301 ? 58.365 70.334 57.320 1.00 42.15 298 THR B O 1
ATOM 5952 N N . HIS B 1 302 ? 58.396 68.086 57.313 1.00 44.35 299 HIS B N 1
ATOM 5953 C CA . HIS B 1 302 ? 58.262 67.943 55.856 1.00 47.04 299 HIS B CA 1
ATOM 5954 C C . HIS B 1 302 ? 59.323 68.693 55.032 1.00 48.28 299 HIS B C 1
ATOM 5955 O O . HIS B 1 302 ? 59.158 68.846 53.823 1.00 55.51 299 HIS B O 1
ATOM 5962 N N . SER B 1 303 ? 60.418 69.122 55.660 1.00 47.26 300 SER B N 1
ATOM 5963 C CA . SER B 1 303 ? 61.313 70.117 55.062 1.00 45.40 300 SER B CA 1
ATOM 5964 C C . SER B 1 303 ? 62.638 69.518 54.594 1.00 46.91 300 SER B C 1
ATOM 5965 O O . SER B 1 303 ? 63.484 69.153 55.409 1.00 45.31 300 SER B O 1
ATOM 5968 N N . GLU B 1 304 ? 62.800 69.415 53.276 1.00 50.26 301 GLU B N 1
ATOM 5969 C CA . GLU B 1 304 ? 64.038 68.943 52.678 1.00 53.69 301 GLU B CA 1
ATOM 5970 C C . GLU B 1 304 ? 64.991 70.115 52.537 1.00 49.56 301 GLU B C 1
ATOM 5971 O O . GLU B 1 304 ? 64.589 71.185 52.092 1.00 49.93 301 GLU B O 1
ATOM 5977 N N . LEU B 1 305 ? 66.253 69.895 52.899 1.00 46.34 302 LEU B N 1
ATOM 5978 C CA . LEU B 1 305 ? 67.334 70.847 52.643 1.00 42.81 302 LEU B CA 1
ATOM 5979 C C . LEU B 1 305 ? 67.759 70.780 51.174 1.00 39.82 302 LEU B C 1
ATOM 5980 O O . LEU B 1 305 ? 68.367 69.801 50.753 1.00 36.32 302 LEU B O 1
ATOM 5985 N N . THR B 1 306 ? 67.432 71.814 50.397 1.00 41.21 303 THR B N 1
ATOM 5986 C CA . THR B 1 306 ? 67.801 71.872 48.972 1.00 45.25 303 THR B CA 1
ATOM 5987 C C . THR B 1 306 ? 69.204 72.447 48.753 1.00 45.35 303 THR B C 1
ATOM 5988 O O . THR B 1 306 ? 69.959 71.952 47.910 1.00 41.88 303 THR B O 1
ATOM 5992 N N . ASP B 1 307 ? 69.537 73.502 49.492 1.00 47.50 304 ASP B N 1
ATOM 5993 C CA . ASP B 1 307 ? 70.847 74.142 49.391 1.00 49.30 304 ASP B CA 1
ATOM 5994 C C . ASP B 1 307 ? 71.187 74.862 50.694 1.00 47.96 304 ASP B C 1
ATOM 5995 O O . ASP B 1 307 ? 70.317 75.096 51.528 1.00 51.79 304 ASP B O 1
ATOM 6000 N N . MET B 1 308 ? 72.462 75.182 50.874 1.00 47.47 305 MET B N 1
ATOM 6001 C CA . MET B 1 308 ? 72.906 76.028 51.978 1.00 48.09 305 MET B CA 1
ATOM 6002 C C . MET B 1 308 ? 74.079 76.890 51.549 1.00 49.37 305 MET B C 1
ATOM 6003 O O . MET B 1 308 ? 74.720 76.641 50.521 1.00 46.24 305 MET B O 1
ATOM 6008 N N . ARG B 1 309 ? 74.347 77.898 52.363 1.00 53.21 306 ARG B N 1
ATOM 6009 C CA . ARG B 1 309 ? 75.385 78.861 52.079 1.00 53.88 306 ARG B CA 1
ATOM 6010 C C . ARG B 1 309 ? 75.713 79.662 53.314 1.00 55.42 306 ARG B C 1
ATOM 6011 O O . ARG B 1 309 ? 74.867 79.843 54.196 1.00 57.30 306 ARG B O 1
ATOM 6019 N N . TRP B 1 310 ? 76.983 80.056 53.409 1.00 57.08 307 TRP B N 1
ATOM 6020 C CA . TRP B 1 310 ? 77.487 80.823 54.546 1.00 56.13 307 TRP B CA 1
ATOM 6021 C C . TRP B 1 310 ? 77.654 82.273 54.136 1.00 53.68 307 TRP B C 1
ATOM 6022 O O . TRP B 1 310 ? 78.297 82.569 53.137 1.00 56.30 307 TRP B O 1
ATOM 6033 N N . LEU B 1 311 ? 77.071 83.167 54.922 1.00 53.30 308 LEU B N 1
ATOM 6034 C CA . LEU B 1 311 ? 77.054 84.595 54.622 1.00 54.67 308 LEU B CA 1
ATOM 6035 C C . LEU B 1 311 ? 78.176 85.312 55.363 1.00 58.01 308 LEU B C 1
ATOM 6036 O O . LEU B 1 311 ? 78.586 84.872 56.441 1.00 57.00 308 LEU B O 1
ATOM 6041 N N . ALA B 1 312 ? 78.655 86.414 54.780 1.00 59.25 309 ALA B N 1
ATOM 6042 C CA . ALA B 1 312 ? 79.663 87.285 55.407 1.00 59.04 309 ALA B CA 1
ATOM 6043 C C . ALA B 1 312 ? 79.242 87.747 56.809 1.00 60.96 309 ALA B C 1
ATOM 6044 O O . ALA B 1 312 ? 80.070 87.779 57.727 1.00 56.01 309 ALA B O 1
ATOM 6046 N N . GLU B 1 313 ? 77.952 88.075 56.956 1.00 62.24 310 GLU B N 1
ATOM 6047 C CA . GLU B 1 313 ? 77.317 88.375 58.259 1.00 63.70 310 GLU B CA 1
ATOM 6048 C C . GLU B 1 313 ? 77.768 87.478 59.432 1.00 62.74 310 GLU B C 1
ATOM 6049 O O . GLU B 1 313 ? 77.902 87.962 60.555 1.00 62.67 310 GLU B O 1
ATOM 6055 N N . GLY B 1 314 ? 77.976 86.186 59.162 1.00 59.74 311 GLY B N 1
ATOM 6056 C CA . GLY B 1 314 ? 78.354 85.189 60.177 1.00 58.83 311 GLY B CA 1
ATOM 6057 C C . GLY B 1 314 ? 77.233 84.203 60.501 1.00 59.75 311 GLY B C 1
ATOM 6058 O O . GLY B 1 314 ? 77.054 83.819 61.660 1.00 59.61 311 GLY B O 1
ATOM 6059 N N . GLU B 1 315 ? 76.509 83.772 59.464 1.00 56.11 312 GLU B N 1
ATOM 6060 C CA . GLU B 1 315 ? 75.304 82.942 59.579 1.00 53.22 312 GLU B CA 1
ATOM 6061 C C . GLU B 1 315 ? 75.170 82.015 58.380 1.00 48.78 312 GLU B C 1
ATOM 6062 O O . GLU B 1 315 ? 75.571 82.380 57.273 1.00 47.60 312 GLU B O 1
ATOM 6068 N N . PHE B 1 316 ? 74.576 80.844 58.594 1.00 46.02 313 PHE B N 1
ATOM 6069 C CA . PHE B 1 316 ? 74.097 80.015 57.483 1.00 44.03 313 PHE B CA 1
ATOM 6070 C C . PHE B 1 316 ? 72.763 80.549 56.963 1.00 45.15 313 PHE B C 1
ATOM 6071 O O . PHE B 1 316 ? 71.979 81.140 57.718 1.00 47.55 313 PHE B O 1
ATOM 6079 N N . GLU B 1 317 ? 72.508 80.325 55.677 1.00 46.05 314 GLU B N 1
ATOM 6080 C CA . GLU B 1 317 ? 71.167 80.446 55.118 1.00 45.87 314 GLU B CA 1
ATOM 6081 C C . GLU B 1 317 ? 70.777 79.088 54.547 1.00 44.74 314 GLU B C 1
ATOM 6082 O O . GLU B 1 317 ? 71.261 78.688 53.487 1.00 45.87 314 GLU B O 1
ATOM 6088 N N . LEU B 1 318 ? 69.910 78.387 55.273 1.00 42.06 315 LEU B N 1
ATOM 6089 C CA . LEU B 1 318 ? 69.363 77.109 54.834 1.00 40.32 315 LEU B CA 1
ATOM 6090 C C . LEU B 1 318 ? 68.202 77.358 53.888 1.00 38.14 315 LEU B C 1
ATOM 6091 O O . LEU B 1 318 ? 67.224 77.973 54.286 1.00 34.21 315 LEU B O 1
ATOM 6096 N N . LYS B 1 319 ? 68.319 76.906 52.642 1.00 39.93 316 LYS B N 1
ATOM 6097 C CA . LYS B 1 319 ? 67.178 76.854 51.732 1.00 42.52 316 LYS B CA 1
ATOM 6098 C C . LYS B 1 319 ? 66.495 75.511 51.927 1.00 46.01 316 LYS B C 1
ATOM 6099 O O . LYS B 1 319 ? 67.139 74.460 51.857 1.00 45.41 316 LYS B O 1
ATOM 6105 N N . LEU B 1 320 ? 65.189 75.557 52.185 1.00 51.02 317 LEU B N 1
ATOM 6106 C CA . LEU B 1 320 ? 64.397 74.374 52.490 1.00 50.47 317 LEU B CA 1
ATOM 6107 C C . LEU B 1 320 ? 63.199 74.288 51.555 1.00 49.57 317 LEU B C 1
ATOM 6108 O O . LEU B 1 320 ? 62.714 75.304 51.056 1.00 46.91 317 LEU B O 1
ATOM 6113 N N . HIS B 1 321 ? 62.736 73.068 51.313 1.00 50.32 318 HIS B N 1
ATOM 6114 C CA . HIS B 1 321 ? 61.538 72.833 50.525 1.00 52.37 318 HIS B CA 1
ATOM 6115 C C . HIS B 1 321 ? 60.571 71.989 51.344 1.00 53.46 318 HIS B C 1
ATOM 6116 O O . HIS B 1 321 ? 60.896 70.865 51.736 1.00 55.26 318 HIS B O 1
ATOM 6123 N N . GLN B 1 322 ? 59.391 72.547 51.603 1.00 53.20 319 GLN B N 1
ATOM 6124 C CA . GLN B 1 322 ? 58.343 71.899 52.411 1.00 51.17 319 GLN B CA 1
ATOM 6125 C C . GLN B 1 322 ? 57.523 71.026 51.435 1.00 50.17 319 GLN B C 1
ATOM 6126 O O . GLN B 1 322 ? 56.717 71.529 50.668 1.00 46.70 319 GLN B O 1
ATOM 6132 N N . GLN B 1 323 ? 57.796 69.718 51.450 1.00 53.43 320 GLN B N 1
ATOM 6133 C CA . GLN B 1 323 ? 57.381 68.787 50.369 1.00 57.19 320 GLN B CA 1
ATOM 6134 C C . GLN B 1 323 ? 55.882 68.554 50.308 1.00 53.63 320 GLN B C 1
ATOM 6135 O O . GLN B 1 323 ? 55.345 68.317 49.235 1.00 53.14 320 GLN B O 1
ATOM 6141 N N . GLU B 1 324 ? 55.219 68.616 51.458 1.00 53.71 321 GLU B N 1
ATOM 6142 C CA . GLU B 1 324 ? 53.779 68.401 51.545 1.00 53.65 321 GLU B CA 1
ATOM 6143 C C . GLU B 1 324 ? 53.046 69.574 50.924 1.00 48.10 321 GLU B C 1
ATOM 6144 O O . GLU B 1 324 ? 52.241 69.403 50.013 1.00 48.76 321 GLU B O 1
ATOM 6150 N N . GLN B 1 325 ? 53.360 70.768 51.402 1.00 45.98 322 GLN B N 1
ATOM 6151 C CA . GLN B 1 325 ? 52.789 72.004 50.856 1.00 45.60 322 GLN B CA 1
ATOM 6152 C C . GLN B 1 325 ? 53.299 72.299 49.448 1.00 47.06 322 GLN B C 1
ATOM 6153 O O . GLN B 1 325 ? 52.620 72.975 48.696 1.00 43.35 322 GLN B O 1
ATOM 6159 N N . ASP B 1 326 ? 54.495 71.795 49.118 1.00 56.79 323 ASP B N 1
ATOM 6160 C CA . ASP B 1 326 ? 55.182 72.033 47.839 1.00 60.10 323 ASP B CA 1
ATOM 6161 C C . ASP B 1 326 ? 55.542 73.516 47.705 1.00 57.42 323 ASP B C 1
ATOM 6162 O O . ASP B 1 326 ? 55.187 74.164 46.723 1.00 59.16 323 ASP B O 1
ATOM 6167 N N . ARG B 1 327 ? 56.254 74.033 48.708 1.00 55.95 324 ARG B N 1
ATOM 6168 C CA . ARG B 1 327 ? 56.660 75.443 48.752 1.00 57.58 324 ARG B CA 1
ATOM 6169 C C . ARG B 1 327 ? 58.028 75.627 49.417 1.00 55.09 324 ARG B C 1
ATOM 6170 O O . ARG B 1 327 ? 58.299 75.050 50.481 1.00 53.65 324 ARG B O 1
ATOM 6178 N N . ALA B 1 328 ? 58.882 76.434 48.782 1.00 51.99 325 ALA B N 1
ATOM 6179 C CA . ALA B 1 328 ? 60.246 76.670 49.254 1.00 46.91 325 ALA B CA 1
ATOM 6180 C C . ALA B 1 328 ? 60.283 77.799 50.278 1.00 43.15 325 ALA B C 1
ATOM 6181 O O . ALA B 1 328 ? 59.412 78.670 50.281 1.00 44.02 325 ALA B O 1
ATOM 6183 N N . TYR B 1 329 ? 61.286 77.763 51.152 1.00 40.15 326 TYR B N 1
ATOM 6184 C CA . TYR B 1 329 ? 61.504 78.814 52.149 1.00 39.00 326 TYR B CA 1
ATOM 6185 C C . TYR B 1 329 ? 62.925 78.770 52.697 1.00 39.36 326 TYR B C 1
ATOM 6186 O O . TYR B 1 329 ? 63.581 77.732 52.629 1.00 41.54 326 TYR B O 1
ATOM 6195 N N . SER B 1 330 ? 63.390 79.899 53.233 1.00 39.74 327 SER B N 1
ATOM 6196 C CA . SER B 1 330 ? 64.739 80.012 53.797 1.00 41.07 327 SER B CA 1
ATOM 6197 C C . SER B 1 330 ? 64.685 80.245 55.307 1.00 42.56 327 SER B C 1
ATOM 6198 O O . SER B 1 330 ? 63.696 80.758 55.840 1.00 44.46 327 SER B O 1
ATOM 6201 N N . ARG B 1 331 ? 65.764 79.858 55.981 1.00 40.99 328 ARG B N 1
ATOM 6202 C CA . ARG B 1 331 ? 65.894 79.960 57.428 1.00 41.20 328 ARG B CA 1
ATOM 6203 C C . ARG B 1 331 ? 67.348 80.298 57.731 1.00 41.18 328 ARG B C 1
ATOM 6204 O O . ARG B 1 331 ? 68.235 79.916 56.964 1.00 44.73 328 ARG B O 1
ATOM 6212 N N . ARG B 1 332 ? 67.602 80.969 58.848 1.00 39.16 329 ARG B N 1
ATOM 6213 C CA . ARG B 1 332 ? 68.970 81.358 59.199 1.00 42.67 329 ARG B CA 1
ATOM 6214 C C . ARG B 1 332 ? 69.392 80.772 60.513 1.00 41.04 329 ARG B C 1
ATOM 6215 O O . ARG B 1 332 ? 68.572 80.581 61.389 1.00 40.89 329 ARG B O 1
ATOM 6223 N N . THR B 1 333 ? 70.684 80.503 60.651 1.00 40.57 330 THR B N 1
ATOM 6224 C CA . THR B 1 333 ? 71.235 79.979 61.902 1.00 40.60 330 THR B CA 1
ATOM 6225 C C . THR B 1 333 ? 72.763 80.159 61.942 1.00 44.10 330 THR B C 1
ATOM 6226 O O . THR B 1 333 ? 73.426 80.117 60.898 1.00 51.54 330 THR B O 1
ATOM 6230 N N . GLU B 1 334 ? 73.311 80.375 63.137 1.00 42.00 331 GLU B N 1
ATOM 6231 C CA . GLU B 1 334 ? 74.756 80.481 63.304 1.00 42.94 331 GLU B CA 1
ATOM 6232 C C . GLU B 1 334 ? 75.312 79.086 63.451 1.00 39.89 331 GLU B C 1
ATOM 6233 O O . GLU B 1 334 ? 76.124 78.648 62.633 1.00 40.12 331 GLU B O 1
ATOM 6239 N N . GLY B 1 335 ? 74.851 78.394 64.490 1.00 40.07 332 GLY B N 1
ATOM 6240 C CA . GLY B 1 335 ? 75.229 77.002 64.763 1.00 38.44 332 GLY B CA 1
ATOM 6241 C C . GLY B 1 335 ? 74.322 76.063 64.007 1.00 35.31 332 GLY B C 1
ATOM 6242 O O . GLY B 1 335 ? 73.136 76.335 63.843 1.00 37.46 332 GLY B O 1
ATOM 6243 N N . LEU B 1 336 ? 74.881 74.955 63.547 1.00 33.51 333 LEU B N 1
ATOM 6244 C CA . LEU B 1 336 ? 74.143 73.964 62.786 1.00 32.15 333 LEU B CA 1
ATOM 6245 C C . LEU B 1 336 ? 74.610 72.583 63.216 1.00 31.52 333 LEU B C 1
ATOM 6246 O O . LEU B 1 336 ? 75.763 72.242 63.042 1.00 29.78 333 LEU B O 1
ATOM 6251 N N . VAL B 1 337 ? 73.718 71.806 63.820 1.00 33.32 334 VAL B N 1
ATOM 6252 C CA . VAL B 1 337 ? 74.007 70.425 64.173 1.00 33.95 334 VAL B CA 1
ATOM 6253 C C . VAL B 1 337 ? 73.354 69.547 63.123 1.00 35.08 334 VAL B C 1
ATOM 6254 O O . VAL B 1 337 ? 72.140 69.527 63.002 1.00 37.12 334 VAL B O 1
ATOM 6258 N N . MET B 1 338 ? 74.172 68.831 62.367 1.00 35.98 335 MET B N 1
ATOM 6259 C CA . MET B 1 338 ? 73.700 67.937 61.322 1.00 35.80 335 MET B CA 1
ATOM 6260 C C . MET B 1 338 ? 73.528 66.514 61.897 1.00 35.23 335 MET B C 1
ATOM 6261 O O . MET B 1 338 ? 74.451 65.699 61.887 1.00 33.34 335 MET B O 1
ATOM 6266 N N . ALA B 1 339 ? 72.338 66.233 62.424 1.00 37.07 336 ALA B N 1
ATOM 6267 C CA . ALA B 1 339 ? 72.000 64.918 62.997 1.00 35.69 336 ALA B CA 1
ATOM 6268 C C . ALA B 1 339 ? 71.329 64.051 61.942 1.00 34.00 336 ALA B C 1
ATOM 6269 O O . ALA B 1 339 ? 70.215 63.563 62.119 1.00 36.37 336 ALA B O 1
ATOM 6271 N N . THR B 1 340 ? 72.040 63.849 60.847 1.00 32.53 337 THR B N 1
ATOM 6272 C CA . THR B 1 340 ? 71.508 63.179 59.678 1.00 33.83 337 THR B CA 1
ATOM 6273 C C . THR B 1 340 ? 71.922 61.697 59.616 1.00 34.58 337 THR B C 1
ATOM 6274 O O . THR B 1 340 ? 71.739 61.031 58.584 1.00 30.61 337 THR B O 1
ATOM 6278 N N . GLY B 1 341 ? 72.479 61.185 60.716 1.00 35.40 338 GLY B N 1
ATOM 6279 C CA . GLY B 1 341 ? 72.778 59.769 60.835 1.00 39.10 338 GLY B CA 1
ATOM 6280 C C . GLY B 1 341 ? 73.958 59.295 60.005 1.00 41.34 338 GLY B C 1
ATOM 6281 O O . GLY B 1 341 ? 74.853 60.076 59.684 1.00 43.87 338 GLY B O 1
ATOM 6282 N N . TYR B 1 342 ? 73.923 58.006 59.652 1.00 42.26 339 TYR B N 1
ATOM 6283 C CA . TYR B 1 342 ? 75.053 57.270 59.093 1.00 41.05 339 TYR B CA 1
ATOM 6284 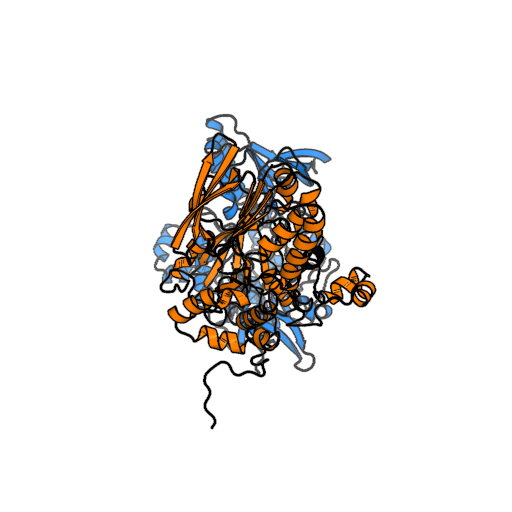C C . TYR B 1 342 ? 74.649 56.527 57.814 1.00 40.78 339 TYR B C 1
ATOM 6285 O O . TYR B 1 342 ? 73.491 56.208 57.619 1.00 38.48 339 TYR B O 1
ATOM 6294 N N . HIS B 1 343 ? 75.616 56.246 56.952 1.00 48.13 340 HIS B N 1
ATOM 6295 C CA . HIS B 1 343 ? 75.396 55.449 55.736 1.00 55.10 340 HIS B CA 1
ATOM 6296 C C . HIS B 1 343 ? 76.519 54.424 55.625 1.00 50.43 340 HIS B C 1
ATOM 6297 O O . HIS B 1 343 ? 77.660 54.752 55.958 1.00 50.98 340 HIS B O 1
ATOM 6304 N N . TYR B 1 344 ? 76.221 53.176 55.248 1.00 44.99 341 TYR B N 1
ATOM 6305 C CA . TYR B 1 344 ? 77.290 52.206 54.970 1.00 45.68 341 TYR B CA 1
ATOM 6306 C C . TYR B 1 344 ? 77.728 52.338 53.527 1.00 42.22 341 TYR B C 1
ATOM 6307 O O . TYR B 1 344 ? 76.899 52.415 52.634 1.00 43.53 341 TYR B O 1
ATOM 6316 N N . GLN B 1 345 ? 79.033 52.375 53.305 1.00 42.41 342 GLN B N 1
ATOM 6317 C CA . GLN B 1 345 ? 79.585 52.111 51.979 1.00 46.65 342 GLN B CA 1
ATOM 6318 C C . GLN B 1 345 ? 80.800 51.194 52.134 1.00 42.16 342 GLN B C 1
ATOM 6319 O O . GLN B 1 345 ? 81.564 51.322 53.105 1.00 34.13 342 GLN B O 1
ATOM 6325 N N . PRO B 1 346 ? 80.964 50.250 51.186 1.00 42.65 343 PRO B N 1
ATOM 6326 C CA . PRO B 1 346 ? 81.951 49.184 51.344 1.00 43.17 343 PRO B CA 1
ATOM 6327 C C . PRO B 1 346 ? 83.369 49.756 51.481 1.00 40.50 343 PRO B C 1
ATOM 6328 O O . PRO B 1 346 ? 83.752 50.583 50.655 1.00 41.13 343 PRO B O 1
ATOM 6332 N N . PRO B 1 347 ? 84.136 49.338 52.516 1.00 38.16 344 PRO B N 1
ATOM 6333 C CA . PRO B 1 347 ? 85.445 49.951 52.748 1.00 37.83 344 PRO B CA 1
ATOM 6334 C C . PRO B 1 347 ? 86.468 49.722 51.635 1.00 37.95 344 PRO B C 1
ATOM 6335 O O . PRO B 1 347 ? 86.301 48.838 50.782 1.00 37.35 344 PRO B O 1
ATOM 6339 N N . ALA B 1 348 ? 87.516 50.538 51.658 1.00 37.87 345 ALA B N 1
ATOM 6340 C CA . ALA B 1 348 ? 88.496 50.552 50.585 1.00 37.13 345 ALA B CA 1
ATOM 6341 C C . ALA B 1 348 ? 89.050 49.157 50.283 1.00 36.42 345 ALA B C 1
ATOM 6342 O O . ALA B 1 348 ? 89.136 48.775 49.114 1.00 34.70 345 ALA B O 1
ATOM 6344 N N . PHE B 1 349 ? 89.378 48.392 51.333 1.00 35.64 346 PHE B N 1
ATOM 6345 C CA . PHE B 1 349 ? 89.990 47.064 51.166 1.00 37.94 346 PHE B CA 1
ATOM 6346 C C . PHE B 1 349 ? 89.192 46.031 50.358 1.00 40.69 346 PHE B C 1
ATOM 6347 O O . PHE B 1 349 ? 89.768 45.109 49.787 1.00 44.01 346 PHE B O 1
ATOM 6355 N N . VAL B 1 350 ? 87.875 46.194 50.308 1.00 44.34 347 VAL B N 1
ATOM 6356 C CA . VAL B 1 350 ? 86.999 45.276 49.585 1.00 44.46 347 VAL B CA 1
ATOM 6357 C C . VAL B 1 350 ? 87.238 45.293 48.056 1.00 45.21 347 VAL B C 1
ATOM 6358 O O . VAL B 1 350 ? 86.876 44.330 47.373 1.00 42.27 347 VAL B O 1
ATOM 6362 N N . GLU B 1 351 ? 87.860 46.354 47.524 1.00 49.41 348 GLU B N 1
ATOM 6363 C CA . GLU B 1 351 ? 88.309 46.385 46.109 1.00 52.74 348 GLU B CA 1
ATOM 6364 C C . GLU B 1 351 ? 89.040 45.115 45.675 1.00 49.64 348 GLU B C 1
ATOM 6365 O O . GLU B 1 351 ? 88.824 44.616 44.574 1.00 47.85 348 GLU B O 1
ATOM 6371 N N . GLY B 1 352 ? 89.903 44.596 46.544 1.00 46.32 349 GLY B N 1
ATOM 6372 C CA . GLY B 1 352 ? 90.678 43.400 46.236 1.00 44.66 349 GLY B CA 1
ATOM 6373 C C . GLY B 1 352 ? 89.916 42.082 46.129 1.00 42.32 349 GLY B C 1
ATOM 6374 O O . GLY B 1 352 ? 90.472 41.086 45.653 1.00 40.86 349 GLY B O 1
ATOM 6375 N N . ILE B 1 353 ? 88.659 42.055 46.571 1.00 39.23 350 ILE B N 1
ATOM 6376 C CA . ILE B 1 353 ? 87.825 40.862 46.430 1.00 39.93 350 ILE B CA 1
ATOM 6377 C C . ILE B 1 353 ? 86.499 41.166 45.727 1.00 41.51 350 ILE B C 1
ATOM 6378 O O . ILE B 1 353 ? 85.511 40.482 45.950 1.00 41.83 350 ILE B O 1
ATOM 6383 N N . GLN B 1 354 ? 86.502 42.151 44.830 1.00 43.42 351 GLN B N 1
ATOM 6384 C CA . GLN B 1 354 ? 85.291 42.533 44.083 1.00 45.92 351 GLN B CA 1
ATOM 6385 C C . GLN B 1 354 ? 84.740 41.369 43.264 1.00 46.46 351 GLN B C 1
ATOM 6386 O O . GLN B 1 354 ? 83.560 41.059 43.349 1.00 48.47 351 GLN B O 1
ATOM 6392 N N . GLN B 1 355 ? 85.600 40.715 42.495 1.00 50.21 352 GLN B N 1
ATOM 6393 C CA . GLN B 1 355 ? 85.187 39.578 41.679 1.00 51.83 352 GLN B CA 1
ATOM 6394 C C . GLN B 1 355 ? 84.613 38.390 42.507 1.00 46.53 352 GLN B C 1
ATOM 6395 O O . GLN B 1 355 ? 83.797 37.633 41.986 1.00 46.39 352 GLN B O 1
ATOM 6401 N N . ARG B 1 356 ? 84.982 38.269 43.782 1.00 42.86 353 ARG B N 1
ATOM 6402 C CA . ARG B 1 356 ? 84.507 37.183 44.671 1.00 44.40 353 ARG B CA 1
ATOM 6403 C C . ARG B 1 356 ? 83.177 37.472 45.393 1.00 43.79 353 ARG B C 1
ATOM 6404 O O . ARG B 1 356 ? 82.645 36.590 46.090 1.00 40.65 353 ARG B O 1
ATOM 6412 N N . ILE B 1 357 ? 82.652 38.691 45.239 1.00 44.07 354 ILE B N 1
ATOM 6413 C CA . ILE B 1 357 ? 81.477 39.155 45.963 1.00 44.97 354 ILE B CA 1
ATOM 6414 C C . ILE B 1 357 ? 80.268 39.168 45.022 1.00 47.06 354 ILE B C 1
ATOM 6415 O O . ILE B 1 357 ? 80.393 39.569 43.863 1.00 50.13 354 ILE B O 1
ATOM 6420 N N . GLN B 1 358 ? 79.109 38.740 45.530 1.00 45.22 355 GLN B N 1
ATOM 6421 C CA . GLN B 1 358 ? 77.863 38.796 44.765 1.00 43.74 355 GLN B CA 1
ATOM 6422 C C . GLN B 1 358 ? 77.280 40.195 44.894 1.00 44.18 355 GLN B C 1
ATOM 6423 O O . GLN B 1 358 ? 76.966 40.627 46.003 1.00 44.17 355 GLN B O 1
ATOM 6429 N N . TRP B 1 359 ? 77.158 40.900 43.772 1.00 44.20 356 TRP B N 1
ATOM 6430 C CA . TRP B 1 359 ? 76.566 42.239 43.753 1.00 45.98 356 TRP B CA 1
ATOM 6431 C C . TRP B 1 359 ? 75.159 42.171 43.171 1.00 47.36 356 TRP B C 1
ATOM 6432 O O . TRP B 1 359 ? 74.901 41.376 42.272 1.00 47.74 356 TRP B O 1
ATOM 6443 N N . ASP B 1 360 ? 74.253 42.988 43.702 1.00 50.89 357 ASP B N 1
ATOM 6444 C CA . ASP B 1 360 ? 72.872 43.060 43.204 1.00 54.33 357 ASP B CA 1
ATOM 6445 C C . ASP B 1 360 ? 72.739 44.197 42.191 1.00 53.81 357 ASP B C 1
ATOM 6446 O O . ASP B 1 360 ? 73.721 44.882 41.899 1.00 52.57 357 ASP B O 1
ATOM 6451 N N . GLU B 1 361 ? 71.521 44.412 41.693 1.00 58.18 358 GLU B N 1
ATOM 6452 C CA . GLU B 1 361 ? 71.230 45.406 40.637 1.00 61.04 358 GLU B CA 1
ATOM 6453 C C . GLU B 1 361 ? 71.652 46.852 40.947 1.00 54.82 358 GLU B C 1
ATOM 6454 O O . GLU B 1 361 ? 71.897 47.628 40.023 1.00 48.96 358 GLU B O 1
ATOM 6460 N N . LYS B 1 362 ? 71.742 47.217 42.226 1.00 53.73 359 LYS B N 1
ATOM 6461 C CA . LYS B 1 362 ? 72.105 48.576 42.639 1.00 55.65 359 LYS B CA 1
ATOM 6462 C C . LYS B 1 362 ? 73.555 48.722 43.155 1.00 55.08 359 LYS B C 1
ATOM 6463 O O . LYS B 1 362 ? 73.875 49.716 43.811 1.00 53.24 359 LYS B O 1
ATOM 6469 N N . ASP B 1 363 ? 74.427 47.758 42.838 1.00 55.84 360 ASP B N 1
ATOM 6470 C CA . ASP B 1 363 ? 75.846 47.756 43.275 1.00 56.27 360 ASP B CA 1
ATOM 6471 C C . ASP B 1 363 ? 76.058 47.791 44.798 1.00 51.08 360 ASP B C 1
ATOM 6472 O O . ASP B 1 363 ? 76.976 48.444 45.293 1.00 49.57 360 ASP B O 1
ATOM 6477 N N . ARG B 1 364 ? 75.199 47.098 45.540 1.00 48.68 361 ARG B N 1
ATOM 6478 C CA . ARG B 1 364 ? 75.453 46.821 46.960 1.00 46.92 361 ARG B CA 1
ATOM 6479 C C . ARG B 1 364 ? 75.607 45.312 47.073 1.00 41.03 361 ARG B C 1
ATOM 6480 O O . ARG B 1 364 ? 75.376 44.573 46.100 1.00 37.25 361 ARG B O 1
ATOM 6488 N N . TYR B 1 365 ? 76.012 44.853 48.249 1.00 37.67 362 TYR B N 1
ATOM 6489 C CA . TYR B 1 365 ? 76.190 43.427 48.460 1.00 39.12 362 TYR B CA 1
ATOM 6490 C C . TYR B 1 365 ? 74.852 42.692 48.284 1.00 39.81 362 TYR B C 1
ATOM 6491 O O . TYR B 1 365 ? 73.862 43.067 48.920 1.00 40.86 362 TYR B O 1
ATOM 6500 N N . ASP B 1 366 ? 74.816 41.664 47.441 1.00 38.87 363 ASP B N 1
ATOM 6501 C CA . ASP B 1 366 ? 73.654 40.781 47.357 1.00 41.57 363 ASP B CA 1
ATOM 6502 C C . ASP B 1 366 ? 73.740 39.743 48.480 1.00 38.52 363 ASP B C 1
ATOM 6503 O O . ASP B 1 366 ? 74.134 38.585 48.264 1.00 36.50 363 ASP B O 1
ATOM 6508 N N . VAL B 1 367 ? 73.330 40.158 49.679 1.00 36.64 364 VAL B N 1
ATOM 6509 C CA . VAL B 1 367 ? 73.574 39.373 50.891 1.00 37.08 364 VAL B CA 1
ATOM 6510 C C . VAL B 1 367 ? 72.644 38.159 50.932 1.00 39.04 364 VAL B C 1
ATOM 6511 O O . VAL B 1 367 ? 71.455 38.285 50.650 1.00 43.48 364 VAL B O 1
ATOM 6515 N N . GLN B 1 368 ? 73.189 36.999 51.298 1.00 39.32 365 GLN B N 1
ATOM 6516 C CA . GLN B 1 368 ? 72.407 35.760 51.411 1.00 37.81 365 GLN B CA 1
ATOM 6517 C C . GLN B 1 368 ? 71.810 35.696 52.815 1.00 37.76 365 GLN B C 1
ATOM 6518 O O . GLN B 1 368 ? 72.147 36.520 53.678 1.00 35.74 365 GLN B O 1
ATOM 6524 N N . ARG B 1 369 ? 70.939 34.710 53.052 1.00 37.25 366 ARG B N 1
ATOM 6525 C CA . ARG B 1 369 ? 70.200 34.655 54.322 1.00 37.15 366 ARG B CA 1
ATOM 6526 C C . ARG B 1 369 ? 71.125 34.387 55.495 1.00 37.24 366 ARG B C 1
ATOM 6527 O O . ARG B 1 369 ? 70.833 34.838 56.596 1.00 38.47 366 ARG B O 1
ATOM 6535 N N . ASN B 1 370 ? 72.240 33.688 55.253 1.00 36.06 367 ASN B N 1
ATOM 6536 C CA . ASN B 1 370 ? 73.261 33.472 56.295 1.00 36.47 367 ASN B CA 1
ATOM 6537 C C . ASN B 1 370 ? 74.265 34.630 56.460 1.00 36.72 367 ASN B C 1
ATOM 6538 O O . ASN B 1 370 ? 75.305 34.447 57.086 1.00 41.16 367 ASN B O 1
ATOM 6543 N N . TYR B 1 371 ? 73.950 35.806 55.908 1.00 34.89 368 TYR B N 1
ATOM 6544 C CA . TYR B 1 371 ? 74.760 37.027 56.034 1.00 34.59 368 TYR B CA 1
ATOM 6545 C C . TYR B 1 371 ? 76.065 36.995 55.209 1.00 35.06 368 TYR B C 1
ATOM 6546 O O . TYR B 1 371 ? 76.935 37.857 55.391 1.00 36.15 368 TYR B O 1
ATOM 6555 N N . SER B 1 372 ? 76.160 36.049 54.267 1.00 31.14 369 SER B N 1
ATOM 6556 C CA . SER B 1 372 ? 77.329 35.899 53.422 1.00 31.30 369 SER B CA 1
ATOM 6557 C C . SER B 1 372 ? 77.187 36.725 52.137 1.00 32.45 369 SER B C 1
ATOM 6558 O O . SER B 1 372 ? 76.079 36.880 51.626 1.00 32.15 369 SER B O 1
ATOM 6561 N N . ILE B 1 373 ? 78.314 37.243 51.631 1.00 34.30 370 ILE B N 1
ATOM 6562 C CA . ILE B 1 373 ? 78.323 38.063 50.397 1.00 33.77 370 ILE B CA 1
ATOM 6563 C C . ILE B 1 373 ? 79.127 37.437 49.251 1.00 32.68 370 ILE B C 1
ATOM 6564 O O . ILE B 1 373 ? 79.151 37.975 48.141 1.00 31.09 370 ILE B O 1
ATOM 6569 N N . ASP B 1 374 ? 79.746 36.291 49.500 1.00 34.46 371 ASP B N 1
ATOM 6570 C CA . ASP B 1 374 ? 80.480 35.566 48.467 1.00 38.07 371 ASP B CA 1
ATOM 6571 C C . ASP B 1 374 ? 79.639 34.390 47.986 1.00 39.98 371 ASP B C 1
ATOM 6572 O O . ASP B 1 374 ? 78.494 34.213 48.428 1.00 43.48 371 ASP B O 1
ATOM 6577 N N . ARG B 1 375 ? 80.220 33.596 47.090 1.00 38.83 372 ARG B N 1
ATOM 6578 C CA . ARG B 1 375 ? 79.543 32.450 46.500 1.00 38.06 372 ARG B CA 1
ATOM 6579 C C . ARG B 1 375 ? 79.848 31.124 47.207 1.00 37.65 372 ARG B C 1
ATOM 6580 O O . ARG B 1 375 ? 79.453 30.069 46.704 1.00 38.37 372 ARG B O 1
ATOM 6588 N N . HIS B 1 376 ? 80.536 31.163 48.357 1.00 37.61 373 HIS B N 1
ATOM 6589 C CA . HIS B 1 376 ? 80.972 29.941 49.062 1.00 39.22 373 HIS B CA 1
ATOM 6590 C C . HIS B 1 376 ? 80.869 29.978 50.605 1.00 40.19 373 HIS B C 1
ATOM 6591 O O . HIS B 1 376 ? 81.484 29.151 51.274 1.00 41.19 373 HIS B O 1
ATOM 6598 N N . ASN B 1 377 ? 80.076 30.892 51.167 1.00 42.32 374 ASN B N 1
ATOM 6599 C CA . ASN B 1 377 ? 79.892 31.008 52.633 1.00 41.89 374 ASN B CA 1
ATOM 6600 C C . ASN B 1 377 ? 81.192 31.211 53.408 1.00 38.69 374 ASN B C 1
ATOM 6601 O O . ASN B 1 377 ? 81.473 30.510 54.384 1.00 37.17 374 ASN B O 1
ATOM 6606 N N . GLN B 1 378 ? 81.960 32.195 52.955 1.00 40.20 375 GLN B N 1
ATOM 6607 C CA . GLN B 1 378 ? 83.250 32.553 53.547 1.00 45.01 375 GLN B CA 1
ATOM 6608 C C . GLN B 1 378 ? 83.418 34.034 53.949 1.00 44.74 375 GLN B C 1
ATOM 6609 O O . GLN B 1 378 ? 84.133 34.326 54.900 1.00 45.98 375 GLN B O 1
ATOM 6615 N N . VAL B 1 379 ? 82.785 34.955 53.231 1.00 40.74 376 VAL B N 1
ATOM 6616 C CA . VAL B 1 379 ? 82.863 36.369 53.537 1.00 39.81 376 VAL B CA 1
ATOM 6617 C C . VAL B 1 379 ? 81.499 36.769 54.062 1.00 37.62 376 VAL B C 1
ATOM 6618 O O . VAL B 1 379 ? 80.531 36.750 53.308 1.00 38.42 376 VAL B O 1
ATOM 6622 N N . PHE B 1 380 ? 81.436 37.114 55.347 1.00 36.96 377 PHE B N 1
ATOM 6623 C CA . PHE B 1 380 ? 80.187 37.506 56.006 1.00 40.76 377 PHE B CA 1
ATOM 6624 C C . PHE B 1 380 ? 80.178 38.979 56.362 1.00 38.76 377 PHE B C 1
ATOM 6625 O O . PHE B 1 380 ? 81.226 39.603 56.444 1.00 47.84 377 PHE B O 1
ATOM 6633 N N . VAL B 1 381 ? 78.995 39.524 56.612 1.00 34.63 378 VAL B N 1
ATOM 6634 C CA . VAL B 1 381 ? 78.889 40.925 57.015 1.00 35.34 378 VAL B CA 1
ATOM 6635 C C . VAL B 1 381 ? 77.998 41.071 58.248 1.00 36.40 378 VAL B C 1
ATOM 6636 O O . VAL B 1 381 ? 77.063 40.311 58.405 1.00 36.45 378 VAL B O 1
ATOM 6640 N N . GLN B 1 382 ? 78.329 42.031 59.108 1.00 38.23 379 GLN B N 1
ATOM 6641 C CA . GLN B 1 382 ? 77.535 42.410 60.278 1.00 40.10 379 GLN B CA 1
ATOM 6642 C C . GLN B 1 382 ? 77.107 43.843 60.002 1.00 42.13 379 GLN B C 1
ATOM 6643 O O . GLN B 1 382 ? 77.965 44.705 59.850 1.00 49.67 379 GLN B O 1
ATOM 6649 N N . ASN B 1 383 ? 75.799 44.112 59.957 1.00 43.62 380 ASN B N 1
ATOM 6650 C CA . ASN B 1 383 ? 75.294 45.478 59.792 1.00 43.86 380 ASN B CA 1
ATOM 6651 C C . ASN B 1 383 ? 75.671 46.135 58.439 1.00 44.30 380 ASN B C 1
ATOM 6652 O O . ASN B 1 383 ? 76.018 47.316 58.402 1.00 46.43 380 ASN B O 1
ATOM 6657 N N . ALA B 1 384 ? 75.606 45.399 57.340 1.00 45.60 381 ALA B N 1
ATOM 6658 C CA . ALA B 1 384 ? 75.573 46.036 55.997 1.00 46.98 381 ALA B CA 1
ATOM 6659 C C . ALA B 1 384 ? 74.526 45.365 55.089 1.00 46.61 381 ALA B C 1
ATOM 6660 O O . ALA B 1 384 ? 74.653 45.352 53.858 1.00 45.85 381 ALA B O 1
ATOM 6662 N N . GLU B 1 385 ? 73.503 44.797 55.725 1.00 50.11 382 GLU B N 1
ATOM 6663 C CA . GLU B 1 385 ? 72.481 43.992 55.060 1.00 53.06 382 GLU B CA 1
ATOM 6664 C C . GLU B 1 385 ? 71.069 44.553 55.303 1.00 55.02 382 GLU B C 1
ATOM 6665 O O . GLU B 1 385 ? 70.097 43.822 55.124 1.00 65.02 382 GLU B O 1
ATOM 6671 N N . LEU B 1 386 ? 70.961 45.834 55.678 1.00 55.51 383 LEU B N 1
ATOM 6672 C CA . LEU B 1 386 ? 69.660 46.525 55.837 1.00 53.90 383 LEU B CA 1
ATOM 6673 C C . LEU B 1 386 ? 68.752 46.403 54.590 1.00 51.41 383 LEU B C 1
ATOM 6674 O O . LEU B 1 386 ? 67.529 46.267 54.689 1.00 50.36 383 LEU B O 1
ATOM 6679 N N . HIS B 1 387 ? 69.370 46.444 53.419 1.00 49.73 384 HIS B N 1
ATOM 6680 C CA . HIS B 1 387 ? 68.652 46.368 52.138 1.00 47.85 384 HIS B CA 1
ATOM 6681 C C . HIS B 1 387 ? 68.094 44.981 51.797 1.00 42.45 384 HIS B C 1
ATOM 6682 O O . HIS B 1 387 ? 67.226 44.872 50.946 1.00 38.25 384 HIS B O 1
ATOM 6689 N N . THR B 1 388 ? 68.598 43.935 52.442 1.00 41.50 385 THR B N 1
ATOM 6690 C CA . THR B 1 388 ? 68.162 42.539 52.207 1.00 44.96 385 THR B CA 1
ATOM 6691 C C . THR B 1 388 ? 67.627 41.777 53.442 1.00 46.22 385 THR B C 1
ATOM 6692 O O . THR B 1 388 ? 66.964 40.757 53.264 1.00 47.83 385 THR B O 1
ATOM 6696 N N . HIS B 1 389 ? 67.942 42.229 54.660 1.00 44.24 386 HIS B N 1
ATOM 6697 C CA . HIS B 1 389 ? 67.426 41.636 55.907 1.00 42.13 386 HIS B CA 1
ATOM 6698 C C . HIS B 1 389 ? 66.520 42.564 56.723 1.00 41.31 386 HIS B C 1
ATOM 6699 O O . HIS B 1 389 ? 66.007 42.156 57.765 1.00 41.71 386 HIS B O 1
ATOM 6706 N N . GLY B 1 390 ? 66.351 43.801 56.268 1.00 40.51 387 GLY B N 1
ATOM 6707 C CA . GLY B 1 390 ? 65.305 44.691 56.764 1.00 48.36 387 GLY B CA 1
ATOM 6708 C C . GLY B 1 390 ? 65.719 45.547 57.938 1.00 49.78 387 GLY B C 1
ATOM 6709 O O . GLY B 1 390 ? 66.888 45.587 58.311 1.00 47.53 387 GLY B O 1
ATOM 6710 N N . PHE B 1 391 ? 64.723 46.200 58.544 1.00 51.52 388 PHE B N 1
ATOM 6711 C CA . PHE B 1 391 ? 64.924 47.168 59.644 1.00 50.43 388 PHE B CA 1
ATOM 6712 C C . PHE B 1 391 ? 65.627 46.636 60.918 1.00 50.19 388 PHE B C 1
ATOM 6713 O O . PHE B 1 391 ? 65.967 47.438 61.802 1.00 50.16 388 PHE B O 1
ATOM 6721 N N . VAL B 1 392 ? 65.824 45.315 61.030 1.00 50.44 389 VAL B N 1
ATOM 6722 C CA . VAL B 1 392 ? 66.366 44.722 62.269 1.00 49.96 389 VAL B CA 1
ATOM 6723 C C . VAL B 1 392 ? 67.890 44.734 62.357 1.00 51.37 389 VAL B C 1
ATOM 6724 O O . VAL B 1 392 ? 68.449 44.306 63.374 1.00 52.03 389 VAL B O 1
ATOM 6728 N N . THR B 1 393 ? 68.560 45.250 61.318 1.00 50.02 390 THR B N 1
ATOM 6729 C CA . THR B 1 393 ? 70.001 45.089 61.112 1.00 46.66 390 THR B CA 1
ATOM 6730 C C . THR B 1 393 ? 70.881 45.875 62.129 1.00 45.41 390 THR B C 1
ATOM 6731 O O . THR B 1 393 ? 71.773 45.277 62.727 1.00 51.42 390 THR B O 1
ATOM 6735 N N . PRO B 1 394 ? 70.619 47.189 62.360 1.00 46.27 391 PRO B N 1
ATOM 6736 C CA . PRO B 1 394 ? 71.389 47.912 63.388 1.00 45.68 391 PRO B CA 1
ATOM 6737 C C . PRO B 1 394 ? 71.030 47.604 64.860 1.00 46.15 391 PRO B C 1
ATOM 6738 O O . PRO B 1 394 ? 71.641 48.180 65.759 1.00 51.99 391 PRO B O 1
ATOM 6742 N N . ASP B 1 395 ? 70.064 46.719 65.098 1.00 43.17 392 ASP B N 1
ATOM 6743 C CA . ASP B 1 395 ? 69.559 46.400 66.436 1.00 41.88 392 ASP B CA 1
ATOM 6744 C C . ASP B 1 395 ? 70.600 45.576 67.197 1.00 38.79 392 ASP B C 1
ATOM 6745 O O . ASP B 1 395 ? 70.987 44.498 66.743 1.00 40.13 392 ASP B O 1
ATOM 6750 N N . LEU B 1 396 ? 71.050 46.081 68.344 1.00 38.92 393 LEU B N 1
ATOM 6751 C CA . LEU B 1 396 ? 71.853 45.285 69.285 1.00 41.84 393 LEU B CA 1
ATOM 6752 C C . LEU B 1 396 ? 71.102 44.033 69.747 1.00 42.86 393 LEU B C 1
ATOM 6753 O O . LEU B 1 396 ? 71.724 43.013 70.055 1.00 48.01 393 LEU B O 1
ATOM 6758 N N . GLY B 1 397 ? 69.773 44.122 69.793 1.00 42.32 394 GLY B N 1
ATOM 6759 C CA . GLY B 1 397 ? 68.895 43.005 70.125 1.00 40.20 394 GLY B CA 1
ATOM 6760 C C . GLY B 1 397 ? 68.944 41.807 69.203 1.00 39.71 394 GLY B C 1
ATOM 6761 O O . GLY B 1 397 ? 68.579 40.715 69.627 1.00 44.66 394 GLY B O 1
ATOM 6762 N N . MET B 1 398 ? 69.377 41.986 67.957 1.00 40.08 395 MET B N 1
ATOM 6763 C CA . MET B 1 398 ? 69.552 40.849 67.039 1.00 46.13 395 MET B CA 1
ATOM 6764 C C . MET B 1 398 ? 71.016 40.550 66.703 1.00 45.78 395 MET B C 1
ATOM 6765 O O . MET B 1 398 ? 71.312 39.879 65.709 1.00 40.75 395 MET B O 1
ATOM 6770 N N . ALA B 1 399 ? 71.916 41.007 67.577 1.00 44.25 396 ALA B N 1
ATOM 6771 C CA . ALA B 1 399 ? 73.345 40.809 67.409 1.00 41.61 396 ALA B CA 1
ATOM 6772 C C . ALA B 1 399 ? 73.697 39.374 67.731 1.00 39.59 396 ALA B C 1
ATOM 6773 O O . ALA B 1 399 ? 74.408 38.728 66.964 1.00 45.88 396 ALA B O 1
ATOM 6775 N N . CYS B 1 400 ? 73.202 38.872 68.861 1.00 36.50 397 CYS B N 1
ATOM 6776 C CA . CYS B 1 400 ? 73.396 37.455 69.219 1.00 36.17 397 CYS B CA 1
ATOM 6777 C C . CYS B 1 400 ? 72.751 36.482 68.224 1.00 36.65 397 CYS B C 1
ATOM 6778 O O . CYS B 1 400 ? 73.335 35.437 67.952 1.00 31.02 397 CYS B O 1
ATOM 6781 N N . TYR B 1 401 ? 71.568 36.818 67.686 1.00 37.63 398 TYR B N 1
ATOM 6782 C CA . TYR B 1 401 ? 70.958 35.985 66.648 1.00 34.76 398 TYR B CA 1
ATOM 6783 C C . TYR B 1 401 ? 71.936 35.849 65.474 1.00 33.28 398 TYR B C 1
ATOM 6784 O O . TYR B 1 401 ? 72.314 34.729 65.105 1.00 30.58 398 TYR B O 1
ATOM 6793 N N . ARG B 1 402 ? 72.357 36.986 64.920 1.00 31.30 399 ARG B N 1
ATOM 6794 C CA . ARG B 1 402 ? 73.230 36.983 63.739 1.00 34.82 399 ARG B CA 1
ATOM 6795 C C . ARG B 1 402 ? 74.571 36.277 64.036 1.00 33.69 399 ARG B C 1
ATOM 6796 O O . ARG B 1 402 ? 74.997 35.390 63.285 1.00 31.06 399 ARG B O 1
ATOM 6804 N N . ASN B 1 403 ? 75.193 36.634 65.155 1.00 32.52 400 ASN B N 1
ATOM 6805 C CA . ASN B 1 403 ? 76.427 35.979 65.590 1.00 33.78 400 ASN B CA 1
ATOM 6806 C C . ASN B 1 403 ? 76.273 34.458 65.733 1.00 37.53 400 ASN B C 1
ATOM 6807 O O . ASN B 1 403 ? 77.179 33.697 65.368 1.00 38.77 400 ASN B O 1
ATOM 6812 N N . SER B 1 404 ? 75.120 34.018 66.231 1.00 41.26 401 SER B N 1
ATOM 6813 C CA . SER B 1 404 ? 74.845 32.588 66.363 1.00 39.68 401 SER B CA 1
ATOM 6814 C C . SER B 1 404 ? 74.743 31.845 65.037 1.00 37.46 401 SER B C 1
ATOM 6815 O O . SER B 1 404 ? 75.114 30.660 64.995 1.00 39.39 401 SER B O 1
ATOM 6818 N N . VAL B 1 405 ? 74.252 32.508 63.980 1.00 35.27 402 VAL B N 1
ATOM 6819 C CA . VAL B 1 405 ? 74.168 31.849 62.652 1.00 38.42 402 VAL B CA 1
ATOM 6820 C C . VAL B 1 405 ? 75.520 31.942 61.940 1.00 40.02 402 VAL B C 1
ATOM 6821 O O . VAL B 1 405 ? 75.863 31.074 61.135 1.00 42.06 402 VAL B O 1
ATOM 6825 N N . LEU B 1 406 ? 76.273 33.004 62.220 1.00 40.92 403 LEU B N 1
ATOM 6826 C CA . LEU B 1 406 ? 77.628 33.103 61.722 1.00 39.05 403 LEU B CA 1
ATOM 6827 C C . LEU B 1 406 ? 78.437 31.967 62.292 1.00 37.71 403 LEU B C 1
ATOM 6828 O O . LEU B 1 406 ? 79.116 31.267 61.541 1.00 40.68 403 LEU B O 1
ATOM 6833 N N . LEU B 1 407 ? 78.352 31.759 63.605 1.00 35.60 404 LEU B N 1
ATOM 6834 C CA . LEU B 1 407 ? 79.094 30.658 64.226 1.00 36.21 404 LEU B CA 1
ATOM 6835 C C . LEU B 1 407 ? 78.671 29.301 63.691 1.00 37.08 404 LEU B C 1
ATOM 6836 O O . LEU B 1 407 ? 79.496 28.415 63.567 1.00 49.79 404 LEU B O 1
ATOM 6841 N N . ARG B 1 408 ? 77.402 29.141 63.338 1.00 39.72 405 ARG B N 1
ATOM 6842 C CA . ARG B 1 408 ? 76.919 27.888 62.734 1.00 39.76 405 ARG B CA 1
ATOM 6843 C C . ARG B 1 408 ? 77.534 27.638 61.349 1.00 36.42 405 ARG B C 1
ATOM 6844 O O . ARG B 1 408 ? 77.856 26.501 61.000 1.00 36.42 405 ARG B O 1
ATOM 6852 N N . GLU B 1 409 ? 77.700 28.690 60.563 1.00 36.24 406 GLU B N 1
ATOM 6853 C CA . GLU B 1 409 ? 78.324 28.556 59.249 1.00 41.16 406 GLU B CA 1
ATOM 6854 C C . GLU B 1 409 ? 79.830 28.325 59.359 1.00 42.75 406 GLU B C 1
ATOM 6855 O O . GLU B 1 409 ? 80.377 27.425 58.722 1.00 40.10 406 GLU B O 1
ATOM 6861 N N . ILE B 1 410 ? 80.481 29.148 60.179 1.00 45.08 407 ILE B N 1
ATOM 6862 C CA . ILE B 1 410 ? 81.916 29.056 60.421 1.00 41.99 407 ILE B CA 1
ATOM 6863 C C . ILE B 1 410 ? 82.299 27.671 60.922 1.00 40.16 407 ILE B C 1
ATOM 6864 O O . ILE B 1 410 ? 83.111 27.001 60.302 1.00 48.35 407 ILE B O 1
ATOM 6869 N N . THR B 1 411 ? 81.717 27.245 62.038 1.00 39.25 408 THR B N 1
ATOM 6870 C CA . THR B 1 411 ? 81.889 25.857 62.497 1.00 45.55 408 THR B CA 1
ATOM 6871 C C . THR B 1 411 ? 80.620 25.222 62.096 1.00 51.13 408 THR B C 1
ATOM 6872 O O . THR B 1 411 ? 79.590 25.729 62.485 1.00 65.68 408 THR B O 1
ATOM 6876 N N . GLY B 1 412 ? 80.659 24.111 61.360 1.00 47.80 409 GLY B N 1
ATOM 6877 C CA . GLY B 1 412 ? 79.416 23.468 60.857 1.00 46.33 409 GLY B CA 1
ATOM 6878 C C . GLY B 1 412 ? 78.332 23.063 61.858 1.00 44.61 409 GLY B C 1
ATOM 6879 O O . GLY B 1 412 ? 77.192 22.942 61.479 1.00 51.80 409 GLY B O 1
ATOM 6880 N N . ARG B 1 413 ? 78.689 22.841 63.124 1.00 48.49 410 ARG B N 1
ATOM 6881 C CA . ARG B 1 413 ? 77.692 22.578 64.183 1.00 48.22 410 ARG B CA 1
ATOM 6882 C C . ARG B 1 413 ? 76.977 23.843 64.655 1.00 46.64 410 ARG B C 1
ATOM 6883 O O . ARG B 1 413 ? 77.432 24.968 64.434 1.00 44.26 410 ARG B O 1
ATOM 6891 N N . GLU B 1 414 ? 75.834 23.640 65.297 1.00 46.93 411 GLU B N 1
ATOM 6892 C CA . GLU B 1 414 ? 75.049 24.737 65.857 1.00 47.71 411 GLU B CA 1
ATOM 6893 C C . GLU B 1 414 ? 75.519 25.014 67.274 1.00 45.72 411 GLU B C 1
ATOM 6894 O O . GLU B 1 414 ? 75.018 24.441 68.225 1.00 43.14 411 GLU B O 1
ATOM 6900 N N . VAL B 1 415 ? 76.475 25.919 67.413 1.00 47.77 412 VAL B N 1
ATOM 6901 C CA . VAL B 1 415 ? 77.166 26.110 68.696 1.00 46.62 412 VAL B CA 1
ATOM 6902 C C . VAL B 1 415 ? 76.255 26.726 69.742 1.00 43.02 412 VAL B C 1
ATOM 6903 O O . VAL B 1 415 ? 76.240 26.302 70.879 1.00 37.29 412 VAL B O 1
ATOM 6907 N N . TYR B 1 416 ? 75.518 27.759 69.348 1.00 44.54 413 TYR B N 1
ATOM 6908 C CA . TYR B 1 416 ? 74.511 28.370 70.197 1.00 40.30 413 TYR B CA 1
ATOM 6909 C C . TYR B 1 416 ? 73.188 28.200 69.482 1.00 42.12 413 TYR B C 1
ATOM 6910 O O . TYR B 1 416 ? 73.109 28.500 68.281 1.00 48.31 413 TYR B O 1
ATOM 6919 N N . PRO B 1 417 ? 72.149 27.732 70.204 1.00 43.99 414 PRO B N 1
ATOM 6920 C CA . PRO B 1 417 ? 70.888 27.399 69.552 1.00 43.22 414 PRO B CA 1
ATOM 6921 C C . PRO B 1 417 ? 70.232 28.633 68.944 1.00 39.81 414 PRO B C 1
ATOM 6922 O O . PRO B 1 417 ? 70.161 29.676 69.576 1.00 37.29 414 PRO B O 1
ATOM 6926 N N . VAL B 1 418 ? 69.781 28.486 67.708 1.00 39.25 415 VAL B N 1
ATOM 6927 C CA . VAL B 1 418 ? 69.268 29.568 66.914 1.00 41.73 415 VAL B CA 1
ATOM 6928 C C . VAL B 1 418 ? 67.771 29.345 66.776 1.00 42.70 415 VAL B C 1
ATOM 6929 O O . VAL B 1 418 ? 67.339 28.381 66.117 1.00 48.11 415 VAL B O 1
ATOM 6933 N N . GLU B 1 419 ? 66.983 30.236 67.383 1.00 42.85 416 GLU B N 1
ATOM 6934 C CA . GLU B 1 419 ? 65.542 30.153 67.311 1.00 46.54 416 GLU B CA 1
ATOM 6935 C C . GLU B 1 419 ? 65.074 30.318 65.862 1.00 48.63 416 GLU B C 1
ATOM 6936 O O . GLU B 1 419 ? 65.614 31.142 65.123 1.00 50.04 416 GLU B O 1
ATOM 6942 N N . ARG B 1 420 ? 64.179 29.436 65.440 1.00 50.50 417 ARG B N 1
ATOM 6943 C CA . ARG B 1 420 ? 63.472 29.600 64.162 1.00 49.80 417 ARG B CA 1
ATOM 6944 C C . ARG B 1 420 ? 62.152 30.335 64.323 1.00 48.51 417 ARG B C 1
ATOM 6945 O O . ARG B 1 420 ? 61.600 30.805 63.348 1.00 46.98 417 ARG B O 1
ATOM 6953 N N . GLN B 1 421 ? 61.617 30.388 65.543 1.00 54.12 418 GLN B N 1
ATOM 6954 C CA . GLN B 1 421 ? 60.228 30.805 65.761 1.00 51.63 418 GLN B CA 1
ATOM 6955 C C . GLN B 1 421 ? 59.983 31.277 67.188 1.00 48.87 418 GLN B C 1
ATOM 6956 O O . GLN B 1 421 ? 59.810 30.452 68.077 1.00 55.07 418 GLN B O 1
ATOM 6962 N N . ILE B 1 422 ? 59.930 32.593 67.381 1.00 45.84 419 ILE B N 1
ATOM 6963 C CA . ILE B 1 422 ? 59.674 33.230 68.683 1.00 49.09 419 ILE B CA 1
ATOM 6964 C C . ILE B 1 422 ? 58.308 33.900 68.81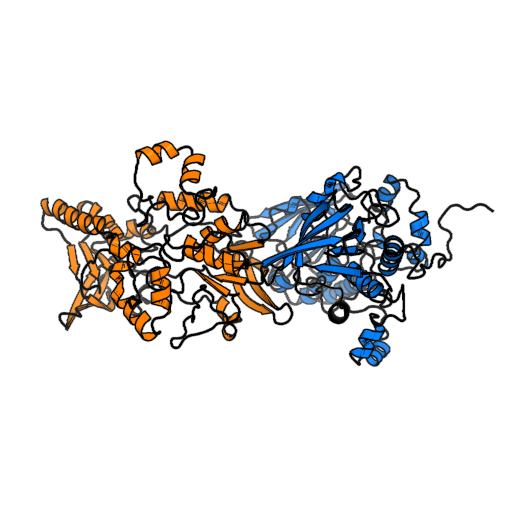9 1.00 46.30 419 ILE B C 1
ATOM 6965 O O . ILE B 1 422 ? 57.915 34.209 69.918 1.00 57.74 419 ILE B O 1
ATOM 6970 N N . ALA B 1 423 ? 57.578 34.093 67.724 1.00 44.46 420 ALA B N 1
ATOM 6971 C CA . ALA B 1 423 ? 56.456 35.051 67.673 1.00 41.83 420 ALA B CA 1
ATOM 6972 C C . ALA B 1 423 ? 55.080 34.408 67.562 1.00 37.97 420 ALA B C 1
ATOM 6973 O O . ALA B 1 423 ? 54.896 33.458 66.800 1.00 40.49 420 ALA B O 1
ATOM 6975 N N . PHE B 1 424 ? 54.104 34.969 68.270 1.00 35.38 421 PHE B N 1
ATOM 6976 C CA . PHE B 1 424 ? 52.694 34.560 68.151 1.00 36.22 421 PHE B CA 1
ATOM 6977 C C . PHE B 1 424 ? 52.045 34.835 66.784 1.00 35.84 421 PHE B C 1
ATOM 6978 O O . PHE B 1 424 ? 51.157 34.087 66.366 1.00 36.38 421 PHE B O 1
ATOM 6986 N N . GLN B 1 425 ? 52.472 35.902 66.105 1.00 36.46 422 GLN B N 1
ATOM 6987 C CA . GLN B 1 425 ? 51.970 36.214 64.765 1.00 38.26 422 GLN B CA 1
ATOM 6988 C C . GLN B 1 425 ? 52.530 35.281 63.721 1.00 38.38 422 GLN B C 1
ATOM 6989 O O . GLN B 1 425 ? 53.567 34.659 63.933 1.00 42.27 422 GLN B O 1
ATOM 6995 N N . THR B 1 426 ? 51.836 35.212 62.597 1.00 37.07 423 THR B N 1
ATOM 6996 C CA . THR B 1 426 ? 52.359 34.626 61.381 1.00 38.55 423 THR B CA 1
ATOM 6997 C C . THR B 1 426 ? 52.462 35.751 60.358 1.00 40.35 423 THR B C 1
ATOM 6998 O O . THR B 1 426 ? 51.466 36.386 60.019 1.00 47.85 423 THR B O 1
ATOM 7002 N N . PHE B 1 427 ? 53.665 36.000 59.870 1.00 39.81 424 PHE B N 1
ATOM 7003 C CA . PHE B 1 427 ? 53.912 37.073 58.892 1.00 35.38 424 PHE B CA 1
ATOM 7004 C C . PHE B 1 427 ? 53.618 36.725 57.443 1.00 34.23 424 PHE B C 1
ATOM 7005 O O . PHE B 1 427 ? 52.923 37.484 56.772 1.00 33.50 424 PHE B O 1
ATOM 7013 N N . PRO B 1 428 ? 54.125 35.581 56.947 1.00 37.48 425 PRO B N 1
ATOM 7014 C CA . PRO B 1 428 ? 53.796 35.256 55.554 1.00 37.58 425 PRO B CA 1
ATOM 7015 C C . PRO B 1 428 ? 52.378 34.728 55.392 1.00 35.55 425 PRO B C 1
ATOM 7016 O O . PRO B 1 428 ? 51.740 34.325 56.372 1.00 34.13 425 PRO B O 1
ATOM 7020 N N . ALA B 1 429 ? 51.897 34.725 54.153 1.00 36.23 426 ALA B N 1
ATOM 7021 C CA . ALA B 1 429 ? 50.673 34.008 53.805 1.00 35.82 426 ALA B CA 1
ATOM 7022 C C . ALA B 1 429 ? 50.840 32.561 54.233 1.00 36.44 426 ALA B C 1
ATOM 7023 O O . ALA B 1 429 ? 51.952 32.028 54.177 1.00 38.50 426 ALA B O 1
ATOM 7025 N N . GLN B 1 430 ? 49.748 31.946 54.683 1.00 36.36 427 GLN B N 1
ATOM 7026 C CA . GLN B 1 430 ? 49.753 30.554 55.120 1.00 35.96 427 GLN B CA 1
ATOM 7027 C C . GLN B 1 430 ? 48.337 29.998 55.170 1.00 34.13 427 GLN B C 1
ATOM 7028 O O . GLN B 1 430 ? 47.568 30.337 56.075 1.00 33.13 427 GLN B O 1
ATOM 7034 N N . SER B 1 431 ? 48.006 29.126 54.216 1.00 35.25 428 SER B N 1
ATOM 7035 C CA . SER B 1 431 ? 46.677 28.500 54.165 1.00 34.65 428 SER B CA 1
ATOM 7036 C C . SER B 1 431 ? 46.479 27.470 55.278 1.00 37.94 428 SER B C 1
ATOM 7037 O O . SER B 1 431 ? 47.454 26.961 55.845 1.00 41.48 428 SER B O 1
ATOM 7040 N N . GLU B 1 432 ? 45.219 27.238 55.632 1.00 42.98 429 GLU B N 1
ATOM 7041 C CA . GLU B 1 432 ? 44.869 26.245 56.633 1.00 46.06 429 GLU B CA 1
ATOM 7042 C C . GLU B 1 432 ? 44.672 24.898 55.922 1.00 50.82 429 GLU B C 1
ATOM 7043 O O . GLU B 1 432 ? 43.866 24.812 54.995 1.00 44.05 429 GLU B O 1
ATOM 7049 N N . MET B 1 433 ? 45.440 23.886 56.351 1.00 58.71 430 MET B N 1
ATOM 7050 C CA . MET B 1 433 ? 45.420 22.505 55.808 1.00 66.86 430 MET B CA 1
ATOM 7051 C C . MET B 1 433 ? 45.740 22.409 54.306 1.00 64.96 430 MET B C 1
ATOM 7052 O O . MET B 1 433 ? 46.740 22.953 53.832 1.00 55.71 430 MET B O 1
#

InterPro domains:
  IPR025700 L-lysine 6-monooxygenase/L-ornithine 5-monooxygenase [PF13434] (5-340)
  IPR025700 L-lysine 6-monooxygenase/L-ornithine 5-monooxygenase [PTHR42802] (2-419)
  IPR036188 FAD/NAD(P)-binding domain superfamily [G3DSA:3.50.50.60] (1-421)
  IPR036188 FAD/NAD(P)-binding domain superfamily [SSF51905] (3-232)

B-factor: mean 46.26, std 17.96, range [20.35, 151.66]

Foldseek 3Di:
DDAALEEEEADALLVLLLQLLQQPDPPHGYAYEYQAQAQDPLVLLQDPPAWDPFFQCLASPNVQPVPRCLGPLNLCVVVPNNVVVVVVPDRIGRPVVSSVSSRVSRVPGDRYDYQWAWDAKAQDPVVRWIWTWIARNVPRDIDIHTYRFYEYAHDFAFDFDPQCVVPPVQAAESSCCVVCVVVQLQFAEEEQEEQAQSSLSVLLVSLVCCVVGRYQYEYEYLAQDSAAQDDDVQVVCCLALQVLVVLPPVPLVVLQVVQVVCCSNARHHHPVSVVVSVVSCVVVCVVHNGRYYYYYSWDFPHWDADPVQKIKTWIANVVVRDIDIDIGNYYYYHHDGDHDDDPNCVNCVVQFDADPVGAAPADSLQAGGPPLRYHYQASCCSRRHSNRVDSNCSNLSSQSNCCSSPVDSSGDHDNDDHPDNDDDDDD/DDAFLEEEEADDLLVLLLQLLQQPDPPHGYAYEYQAQAQDPLPLLQDPPAWDPFFQCLASPNVQPVVRCLGPLNLCVVVPNNVVVVVVPDRIGRPVSSSVSSRVSRVPGDRYDYQWAFDAKAADPVVRWIWTWIARNVPRDIDIHTYRFYEYARDFAFDFDPQCVVPPVQAAELSNNNVCVVVQLQFAEEEEEEQAQSSLSVLLVSLVCCVPGNYQYEYEYLAQDSAAQDDPVQLVCCLALQVLVVLLPDDLVVLQVQQVVNCSNAGHHHPVSVVVSVVSCVVVCVVHNGRYYYYYSWDFPHWDADPVQKIKTWIANVVVRDIDIDIGNYYYYHHGTDHDDDPNCVNCPVQFDADPVRAQPADSLQAGGPPLRYHYQQRCCSNRHSNRPPSNCSNLSSQSNVCSSPVHRSGDHDNDDHPDRDDDDDDD

Organism: Erwinia amylovora (strain CFBP1430) (NCBI:txid665029)